Protein AF-0000000084929983 (afdb_homodimer)

InterPro domains:
  IPR002347 Short-chain dehydrogenase/reductase SDR [PF00106] (150-239)
  IPR036291 NAD(P)-binding domain superfamily [SSF51735] (146-439)
  IPR051468 Fungal Secondary Metabolite SDRs [PTHR43544] (150-487)

Structure (mmCIF, N/CA/C/O backbone):
data_AF-0000000084929983-model_v1
#
loop_
_entity.id
_entity.type
_entity.pdbx_description
1 polymer 'Putative oxidoreductase'
#
loop_
_atom_site.group_PDB
_atom_site.id
_atom_site.type_symbol
_atom_site.label_atom_id
_atom_site.label_alt_id
_atom_site.label_comp_id
_atom_site.label_asym_id
_atom_site.label_entity_id
_atom_site.label_seq_id
_atom_site.pdbx_PDB_ins_code
_atom_site.Cartn_x
_atom_site.Cartn_y
_atom_site.Cartn_z
_atom_site.occupancy
_atom_site.B_iso_or_equiv
_atom_site.auth_seq_id
_atom_site.auth_comp_id
_atom_site.auth_asym_id
_atom_site.auth_atom_id
_atom_site.pdbx_PDB_model_num
ATOM 1 N N . MET A 1 1 ? 3.984 69.25 -0.401 1 30.22 1 MET A N 1
ATOM 2 C CA . MET A 1 1 ? 4.668 68.188 0.294 1 30.22 1 MET A CA 1
ATOM 3 C C . MET A 1 1 ? 6.086 68 -0.23 1 30.22 1 MET A C 1
ATOM 5 O O . MET A 1 1 ? 6.285 67.625 -1.389 1 30.22 1 MET A O 1
ATOM 9 N N . THR A 1 2 ? 7.023 68.812 0.26 1 30.03 2 THR A N 1
ATOM 10 C CA . THR A 1 2 ? 8.398 69.062 -0.19 1 30.03 2 THR A CA 1
ATOM 11 C C . THR A 1 2 ? 9.227 67.75 -0.002 1 30.03 2 THR A C 1
ATOM 13 O O . THR A 1 2 ? 9.289 67.25 1.099 1 30.03 2 THR A O 1
ATOM 16 N N . VAL A 1 3 ? 9.305 67.125 -1.058 1 43.41 3 VAL A N 1
ATOM 17 C CA . VAL A 1 3 ? 10.219 66 -1.105 1 43.41 3 VAL A CA 1
ATOM 18 C C . VAL A 1 3 ? 11.531 66.312 -0.428 1 43.41 3 VAL A C 1
ATOM 20 O O . VAL A 1 3 ? 12.266 67.188 -0.907 1 43.41 3 VAL A O 1
ATOM 23 N N . THR A 1 4 ? 11.602 66.375 0.949 1 37.34 4 THR A N 1
ATOM 24 C CA . THR A 1 4 ? 12.875 66.562 1.64 1 37.34 4 THR A CA 1
ATOM 25 C C . THR A 1 4 ? 13.922 65.562 1.083 1 37.34 4 THR A C 1
ATOM 27 O O . THR A 1 4 ? 13.703 64.375 1.049 1 37.34 4 THR A O 1
ATOM 30 N N . GLU A 1 5 ? 14.766 66 0.179 1 41 5 GLU A N 1
ATOM 31 C CA . GLU A 1 5 ? 15.945 65.312 -0.283 1 41 5 GLU A CA 1
ATOM 32 C C . GLU A 1 5 ? 16.719 64.688 0.888 1 41 5 GLU A C 1
ATOM 34 O O . GLU A 1 5 ? 17.172 65.438 1.77 1 41 5 GLU A O 1
ATOM 39 N N . GLU A 1 6 ? 16.328 63.625 1.462 1 43.78 6 GLU A N 1
ATOM 40 C CA . GLU A 1 6 ? 17.109 62.875 2.434 1 43.78 6 GLU A CA 1
ATOM 41 C C . GLU A 1 6 ? 18.609 62.969 2.098 1 43.78 6 GLU A C 1
ATOM 43 O O . GLU A 1 6 ? 19.016 62.562 1.001 1 43.78 6 GLU A O 1
ATOM 48 N N . ASN A 1 7 ? 19.297 64 2.539 1 43.81 7 ASN A N 1
ATOM 49 C CA . ASN A 1 7 ? 20.75 64.188 2.555 1 43.81 7 ASN A CA 1
ATOM 50 C C . ASN A 1 7 ? 21.438 62.875 2.957 1 43.81 7 ASN A C 1
ATOM 52 O O . ASN A 1 7 ? 21.359 62.438 4.113 1 43.81 7 ASN A O 1
ATOM 56 N N . GLN A 1 8 ? 21.453 61.906 2.184 1 54.06 8 GLN A N 1
ATOM 57 C CA . GLN A 1 8 ? 22.219 60.688 2.416 1 54.06 8 GLN A CA 1
ATOM 58 C C . GLN A 1 8 ? 23.656 61 2.793 1 54.06 8 GLN A C 1
ATOM 60 O O . GLN A 1 8 ? 24.359 61.719 2.059 1 54.06 8 GLN A O 1
ATOM 65 N N . ASP A 1 9 ? 24.031 61.031 3.996 1 58 9 ASP A N 1
ATOM 66 C CA . ASP A 1 9 ? 25.391 61.156 4.488 1 58 9 ASP A CA 1
ATOM 67 C C . ASP A 1 9 ? 26.281 60.062 3.9 1 58 9 ASP A C 1
ATOM 69 O O . ASP A 1 9 ? 26.125 58.875 4.211 1 58 9 ASP A O 1
ATOM 73 N N . TYR A 1 10 ? 26.938 60.344 2.877 1 69.94 10 TYR A N 1
ATOM 74 C CA . TYR A 1 10 ? 27.781 59.375 2.174 1 69.94 10 TYR A CA 1
ATOM 75 C C . TYR A 1 10 ? 29.094 59.156 2.898 1 69.94 10 TYR A C 1
ATOM 77 O O . TYR A 1 10 ? 29.906 58.312 2.521 1 69.94 10 TYR A O 1
ATOM 85 N N . GLY A 1 11 ? 29.25 59.812 4.117 1 70.12 11 GLY A N 1
ATOM 86 C CA . GLY A 1 11 ? 30.516 59.75 4.832 1 70.12 11 GLY A CA 1
ATOM 87 C C . GLY A 1 11 ? 31.547 60.719 4.305 1 70.12 11 GLY A C 1
ATOM 88 O O . GLY A 1 11 ? 31.25 61.531 3.406 1 70.12 11 GLY A O 1
ATOM 89 N N . PRO A 1 12 ? 32.688 60.719 4.957 1 77.12 12 PRO A N 1
ATOM 90 C CA . PRO A 1 12 ? 33.719 61.688 4.539 1 77.12 12 PRO A CA 1
ATOM 91 C C . PRO A 1 12 ? 34.25 61.375 3.141 1 77.12 12 PRO A C 1
ATOM 93 O O . PRO A 1 12 ? 34.375 60.219 2.752 1 77.12 12 PRO A O 1
ATOM 96 N N . GLY A 1 13 ? 34.062 62.156 2.365 1 79 13 GLY A N 1
ATOM 97 C CA . GLY A 1 13 ? 34.594 62.031 1.019 1 79 13 GLY A CA 1
ATOM 98 C C . GLY A 1 13 ? 36.094 62 0.981 1 79 13 GLY A C 1
ATOM 99 O O . GLY A 1 13 ? 36.75 61.844 2.018 1 79 13 GLY A O 1
ATOM 100 N N . LEU A 1 14 ? 36.625 61.906 -0.099 1 84.19 14 LEU A N 1
ATOM 101 C CA . LEU A 1 14 ? 38.062 61.938 -0.319 1 84.19 14 LEU A CA 1
ATOM 102 C C . LEU A 1 14 ? 38.594 63.312 -0.091 1 84.19 14 LEU A C 1
ATOM 104 O O . LEU A 1 14 ? 37.875 64.312 -0.185 1 84.19 14 LEU A O 1
ATOM 108 N N . ASP A 1 15 ? 39.938 63.438 0.357 1 88.94 15 ASP A N 1
ATOM 109 C CA . ASP A 1 15 ? 40.625 64.75 0.432 1 88.94 15 ASP A CA 1
ATOM 110 C C . ASP A 1 15 ? 40.469 65.5 -0.871 1 88.94 15 ASP A C 1
ATOM 112 O O . ASP A 1 15 ? 40.781 65 -1.947 1 88.94 15 ASP A O 1
ATOM 116 N N . PRO A 1 16 ? 39.938 66.625 -0.719 1 87.81 16 PRO A N 1
ATOM 117 C CA . PRO A 1 16 ? 39.625 67.375 -1.934 1 87.81 16 PRO A CA 1
ATOM 118 C C . PRO A 1 16 ? 40.844 67.625 -2.809 1 87.81 16 PRO A C 1
ATOM 120 O O . PRO A 1 16 ? 40.75 67.625 -4.039 1 87.81 16 PRO A O 1
ATOM 123 N N . GLU A 1 17 ? 41.969 67.875 -2.191 1 90.75 17 GLU A N 1
ATOM 124 C CA . GLU A 1 17 ? 43.188 68.125 -2.969 1 90.75 17 GLU A CA 1
ATOM 125 C C . GLU A 1 17 ? 43.594 66.812 -3.717 1 90.75 17 GLU A C 1
ATOM 127 O O . GLU A 1 17 ? 44 66.938 -4.887 1 90.75 17 GLU A O 1
ATOM 132 N N . ARG A 1 18 ? 43.469 65.812 -3.016 1 88.69 18 ARG A N 1
ATOM 133 C CA . ARG A 1 18 ? 43.812 64.5 -3.633 1 88.69 18 ARG A CA 1
ATOM 134 C C . ARG A 1 18 ? 42.844 64.188 -4.77 1 88.69 18 ARG A C 1
ATOM 136 O O . ARG A 1 18 ? 43.25 63.656 -5.812 1 88.69 18 ARG A O 1
ATOM 143 N N . LEU A 1 19 ? 41.625 64.5 -4.699 1 88.12 19 LEU A N 1
ATOM 144 C CA . LEU A 1 19 ? 40.625 64.188 -5.719 1 88.12 19 LEU A CA 1
ATOM 145 C C . LEU A 1 19 ? 40.844 65.062 -6.949 1 88.12 19 LEU A C 1
ATOM 147 O O . LEU A 1 19 ? 40.719 64.625 -8.086 1 88.12 19 LEU A O 1
ATOM 151 N N . ALA A 1 20 ? 41.281 66.25 -6.629 1 88.12 20 ALA A N 1
ATOM 152 C CA . ALA A 1 20 ? 41.562 67.125 -7.73 1 88.12 20 ALA A CA 1
ATOM 153 C C . ALA A 1 20 ? 42.719 66.688 -8.586 1 88.12 20 ALA A C 1
ATOM 155 O O . ALA A 1 20 ? 42.656 66.688 -9.812 1 88.12 20 ALA A O 1
ATOM 156 N N . VAL A 1 21 ? 43.719 66.188 -7.945 1 90.69 21 VAL A N 1
ATOM 157 C CA . VAL A 1 21 ? 44.875 65.688 -8.656 1 90.69 21 VAL A CA 1
ATOM 158 C C . VAL A 1 21 ? 44.438 64.438 -9.477 1 90.69 21 VAL A C 1
ATOM 160 O O . VAL A 1 21 ? 44.812 64.312 -10.648 1 90.69 21 VAL A O 1
ATOM 163 N N . CYS A 1 22 ? 43.562 63.594 -8.844 1 88.62 22 CYS A N 1
ATOM 164 C CA . CYS A 1 22 ? 43.125 62.375 -9.523 1 88.62 22 CYS A CA 1
ATOM 165 C C . CYS A 1 22 ? 42.312 62.719 -10.773 1 88.62 22 CYS A C 1
ATOM 167 O O . CYS A 1 22 ? 42.594 62.188 -11.852 1 88.62 22 CYS A O 1
ATOM 169 N N . LEU A 1 23 ? 41.531 63.719 -10.781 1 87.81 23 LEU A N 1
ATOM 170 C CA . LEU A 1 23 ? 40.688 64.125 -11.898 1 87.81 23 LEU A CA 1
ATOM 171 C C . LEU A 1 23 ? 41.5 64.75 -13 1 87.81 23 LEU A C 1
ATOM 173 O O . LEU A 1 23 ? 41.25 64.562 -14.188 1 87.81 23 LEU A O 1
ATOM 177 N N . SER A 1 24 ? 42.5 65.5 -12.555 1 89.94 24 SER A N 1
ATOM 178 C CA . SER A 1 24 ? 43.375 66.125 -13.523 1 89.94 24 SER A CA 1
ATOM 179 C C . SER A 1 24 ? 44.156 65.125 -14.32 1 89.94 24 SER A C 1
ATOM 181 O O . SER A 1 24 ? 44.312 65.25 -15.539 1 89.94 24 SER A O 1
ATOM 183 N N . VAL A 1 25 ? 44.562 64.125 -13.617 1 87.69 25 VAL A N 1
ATOM 184 C CA . VAL A 1 25 ? 45.344 63.062 -14.273 1 87.69 25 VAL A CA 1
ATOM 185 C C . VAL A 1 25 ? 44.438 62.312 -15.25 1 87.69 25 VAL A C 1
ATOM 187 O O . VAL A 1 25 ? 44.844 62.031 -16.375 1 87.69 25 VAL A O 1
ATOM 190 N N . LEU A 1 26 ? 43.156 62.094 -14.898 1 86.12 26 LEU A N 1
ATOM 191 C CA . LEU A 1 26 ? 42.219 61.375 -15.75 1 86.12 26 LEU A CA 1
ATOM 192 C C . LEU A 1 26 ? 41.875 62.188 -17 1 86.12 26 LEU A C 1
ATOM 194 O O . LEU A 1 26 ? 41.75 61.656 -18.094 1 86.12 26 LEU A O 1
ATOM 198 N N . ASP A 1 27 ? 42 63.469 -16.844 1 85.88 27 ASP A N 1
ATOM 199 C CA . ASP A 1 27 ? 41.781 64.375 -17.969 1 85.88 27 ASP A CA 1
ATOM 200 C C . ASP A 1 27 ? 42.938 64.312 -18.938 1 85.88 27 ASP A C 1
ATOM 202 O O . ASP A 1 27 ? 42.75 64.375 -20.156 1 85.88 27 ASP A O 1
ATOM 206 N N . GLU A 1 28 ? 44.125 64.25 -18.406 1 88.19 28 GLU A N 1
ATOM 207 C CA . GLU A 1 28 ? 45.344 64.188 -19.219 1 88.19 28 GLU A CA 1
ATOM 208 C C . GLU A 1 28 ? 45.406 62.844 -19.969 1 88.19 28 GLU A C 1
ATOM 210 O O . GLU A 1 28 ? 45.969 62.781 -21.078 1 88.19 28 GLU A O 1
ATOM 215 N N . LEU A 1 29 ? 44.781 61.875 -19.312 1 84.12 29 LEU A N 1
ATOM 216 C CA . LEU A 1 29 ? 44.844 60.531 -19.906 1 84.12 29 LEU A CA 1
ATOM 217 C C . LEU A 1 29 ? 44.094 60.5 -21.234 1 84.12 29 LEU A C 1
ATOM 219 O O . LEU A 1 29 ? 44.5 59.781 -22.141 1 84.12 29 LEU A O 1
ATOM 223 N N . ASP A 1 30 ? 43.125 61.375 -21.516 1 80.69 30 ASP A N 1
ATOM 224 C CA . ASP A 1 30 ? 42.344 61.406 -22.75 1 80.69 30 ASP A CA 1
ATOM 225 C C . ASP A 1 30 ? 43.156 61.938 -23.906 1 80.69 30 ASP A C 1
ATOM 227 O O . ASP A 1 30 ? 42.844 61.688 -25.078 1 80.69 30 ASP A O 1
ATOM 231 N N . LYS A 1 31 ? 44.25 62.531 -23.469 1 86.62 31 LYS A N 1
ATOM 232 C CA . LYS A 1 31 ? 45.094 63.094 -24.5 1 86.62 31 LYS A CA 1
ATOM 233 C C . LYS A 1 31 ? 46.281 62.188 -24.812 1 86.62 31 LYS A C 1
ATOM 235 O O . LYS A 1 31 ? 47.031 62.438 -25.781 1 86.62 31 LYS A O 1
ATOM 240 N N . LEU A 1 32 ? 46.375 61.281 -24.016 1 84.69 32 LEU A N 1
ATOM 241 C CA . LEU A 1 32 ? 47.469 60.344 -24.234 1 84.69 32 LEU A CA 1
ATOM 242 C C . LEU A 1 32 ? 47.062 59.25 -25.234 1 84.69 32 LEU A C 1
ATOM 244 O O . LEU A 1 32 ? 45.875 58.969 -25.375 1 84.69 32 LEU A O 1
ATOM 248 N N . ASP A 1 33 ? 47.969 58.719 -25.922 1 88.38 33 ASP A N 1
ATOM 249 C CA . ASP A 1 33 ? 47.719 57.562 -26.781 1 88.38 33 ASP A CA 1
ATOM 250 C C . ASP A 1 33 ? 47.125 56.406 -25.984 1 88.38 33 ASP A C 1
ATOM 252 O O . ASP A 1 33 ? 47.531 56.156 -24.844 1 88.38 33 ASP A O 1
ATOM 256 N N . VAL A 1 34 ? 46.188 55.688 -26.562 1 83.56 34 VAL A N 1
ATOM 257 C CA . VAL A 1 34 ? 45.406 54.625 -25.938 1 83.56 34 VAL A CA 1
ATOM 258 C C . VAL A 1 34 ? 46.344 53.531 -25.484 1 83.56 34 VAL A C 1
ATOM 260 O O . VAL A 1 34 ? 46.062 52.844 -24.469 1 83.56 34 VAL A O 1
ATOM 263 N N . ASP A 1 35 ? 47.562 53.469 -26.125 1 89.31 35 ASP A N 1
ATOM 264 C CA . ASP A 1 35 ? 48.5 52.375 -25.828 1 89.31 35 ASP A CA 1
ATOM 265 C C . ASP A 1 35 ? 49.656 52.875 -24.953 1 89.31 35 ASP A C 1
ATOM 267 O O . ASP A 1 35 ? 50.594 52.125 -24.672 1 89.31 35 ASP A O 1
ATOM 271 N N . HIS A 1 36 ? 49.594 54.094 -24.594 1 88.75 36 HIS A N 1
ATOM 272 C CA . HIS A 1 36 ? 50.594 54.594 -23.656 1 88.75 36 HIS A CA 1
ATOM 273 C C . HIS A 1 36 ? 50.562 53.812 -22.359 1 88.75 36 HIS A C 1
ATOM 275 O O . HIS A 1 36 ? 49.5 53.5 -21.844 1 88.75 36 HIS A O 1
ATOM 281 N N . PRO A 1 37 ? 51.719 53.5 -21.797 1 89.44 37 PRO A N 1
ATOM 282 C CA . PRO A 1 37 ? 51.781 52.625 -20.609 1 89.44 37 PRO A CA 1
ATOM 283 C C . PRO A 1 37 ? 51 53.219 -19.438 1 89.44 37 PRO A C 1
ATOM 285 O O . PRO A 1 37 ? 50.344 52.469 -18.703 1 89.44 37 PRO A O 1
ATOM 288 N N . ASP A 1 38 ? 51.031 54.438 -19.281 1 87.12 38 ASP A N 1
ATOM 289 C CA . ASP A 1 38 ? 50.312 55.094 -18.188 1 87.12 38 ASP A CA 1
ATOM 290 C C . ASP A 1 38 ? 48.812 55 -18.422 1 87.12 38 ASP A C 1
ATOM 292 O O . ASP A 1 38 ? 48.031 54.812 -17.469 1 87.12 38 ASP A O 1
ATOM 296 N N . ALA A 1 39 ? 48.438 55.156 -19.594 1 84.69 39 ALA A N 1
ATOM 297 C CA . ALA A 1 39 ? 47.031 55.031 -19.953 1 84.69 39 ALA A CA 1
ATOM 298 C C . ALA A 1 39 ? 46.5 53.625 -19.703 1 84.69 39 ALA A C 1
ATOM 300 O O . ALA A 1 39 ? 45.406 53.438 -19.188 1 84.69 39 ALA A O 1
ATOM 301 N N . ILE A 1 40 ? 47.312 52.656 -19.984 1 87.88 40 ILE A N 1
ATOM 302 C CA . ILE A 1 40 ? 46.969 51.281 -19.781 1 87.88 40 ILE A CA 1
ATOM 303 C C . ILE A 1 40 ? 46.812 51 -18.281 1 87.88 40 ILE A C 1
ATOM 305 O O . ILE A 1 40 ? 45.875 50.344 -17.859 1 87.88 40 ILE A O 1
ATOM 309 N N . ARG A 1 41 ? 47.719 51.562 -17.516 1 89.31 41 ARG A N 1
ATOM 310 C CA . ARG A 1 41 ? 47.688 51.312 -16.078 1 89.31 41 ARG A CA 1
ATOM 311 C C . ARG A 1 41 ? 46.438 51.938 -15.445 1 89.31 41 ARG A C 1
ATOM 313 O O . ARG A 1 41 ? 45.812 51.281 -14.609 1 89.31 41 ARG A O 1
ATOM 320 N N . VAL A 1 42 ? 46.094 53.062 -15.852 1 86.38 42 VAL A N 1
ATOM 321 C CA . VAL A 1 42 ? 44.906 53.75 -15.305 1 86.38 42 VAL A CA 1
ATOM 322 C C . VAL A 1 42 ? 43.656 53.031 -15.773 1 86.38 42 VAL A C 1
ATOM 324 O O . VAL A 1 42 ? 42.719 52.812 -14.984 1 86.38 42 VAL A O 1
ATOM 327 N N . ARG A 1 43 ? 43.594 52.531 -16.984 1 84.44 43 ARG A N 1
ATOM 328 C CA . ARG A 1 43 ? 42.438 51.812 -17.5 1 84.44 43 ARG A CA 1
ATOM 329 C C . ARG A 1 43 ? 42.219 50.5 -16.766 1 84.44 43 ARG A C 1
ATOM 331 O O . ARG A 1 43 ? 41.094 50.125 -16.469 1 84.44 43 ARG A O 1
ATOM 338 N N . ARG A 1 44 ? 43.281 49.844 -16.453 1 85.81 44 ARG A N 1
ATOM 339 C CA . ARG A 1 44 ? 43.188 48.625 -15.703 1 85.81 44 ARG A CA 1
ATOM 340 C C . ARG A 1 44 ? 42.656 48.875 -14.297 1 85.81 44 ARG A C 1
ATOM 342 O O . ARG A 1 44 ? 41.812 48.125 -13.797 1 85.81 44 ARG A O 1
ATOM 349 N N . ALA A 1 45 ? 43.156 49.969 -13.727 1 85.88 45 ALA A N 1
ATOM 350 C CA . ALA A 1 45 ? 42.719 50.312 -12.383 1 85.88 45 ALA A CA 1
ATOM 351 C C . ALA A 1 45 ? 41.25 50.719 -12.375 1 85.88 45 ALA A C 1
ATOM 353 O O . ALA A 1 45 ? 40.5 50.344 -11.469 1 85.88 45 ALA A O 1
ATOM 354 N N . THR A 1 46 ? 40.844 51.469 -13.383 1 85.94 46 THR A N 1
ATOM 355 C CA . THR A 1 46 ? 39.469 51.938 -13.445 1 85.94 46 THR A CA 1
ATOM 356 C C . THR A 1 46 ? 38.5 50.812 -13.836 1 85.94 46 THR A C 1
ATOM 358 O O . THR A 1 46 ? 37.375 50.75 -13.398 1 85.94 46 THR A O 1
ATOM 361 N N . ALA A 1 47 ? 39.062 49.875 -14.664 1 85.44 47 ALA A N 1
ATOM 362 C CA . ALA A 1 47 ? 38.25 48.719 -15.031 1 85.44 47 ALA A CA 1
ATOM 363 C C . ALA A 1 47 ? 37.844 47.906 -13.805 1 85.44 47 ALA A C 1
ATOM 365 O O . ALA A 1 47 ? 36.719 47.438 -13.695 1 85.44 47 ALA A O 1
ATOM 366 N N . GLY A 1 48 ? 38.781 47.781 -12.914 1 83.31 48 GLY A N 1
ATOM 367 C CA . GLY A 1 48 ? 38.5 47.094 -11.664 1 83.31 48 GLY A CA 1
ATOM 368 C C . GLY A 1 48 ? 37.406 47.781 -10.844 1 83.31 48 GLY A C 1
ATOM 369 O O . GLY A 1 48 ? 36.531 47.125 -10.297 1 83.31 48 GLY A O 1
ATOM 370 N N . ILE A 1 49 ? 37.562 49.125 -10.836 1 84.31 49 ILE A N 1
ATOM 371 C CA . ILE A 1 49 ? 36.594 49.906 -10.086 1 84.31 49 ILE A CA 1
ATOM 372 C C . ILE A 1 49 ? 35.219 49.781 -10.734 1 84.31 49 ILE A C 1
ATOM 374 O O . ILE A 1 49 ? 34.188 49.562 -10.047 1 84.31 49 ILE A O 1
ATOM 378 N N . TYR A 1 50 ? 35.125 49.812 -12.055 1 85.44 50 TYR A N 1
ATOM 379 C CA . TYR A 1 50 ? 33.875 49.688 -12.781 1 85.44 50 TYR A CA 1
ATOM 380 C C . TYR A 1 50 ? 33.219 48.312 -12.547 1 85.44 50 TYR A C 1
ATOM 382 O O . TYR A 1 50 ? 32.031 48.219 -12.305 1 85.44 50 TYR A O 1
ATOM 390 N N . ARG A 1 51 ? 34 47.281 -12.617 1 86.25 51 ARG A N 1
ATOM 391 C CA . ARG A 1 51 ? 33.5 45.938 -12.367 1 86.25 51 ARG A CA 1
ATOM 392 C C . ARG A 1 51 ? 33 45.812 -10.945 1 86.25 51 ARG A C 1
ATOM 394 O O . ARG A 1 51 ? 31.922 45.219 -10.719 1 86.25 51 ARG A O 1
ATOM 401 N N . THR A 1 52 ? 33.75 46.375 -10.07 1 86.25 52 THR A N 1
ATOM 402 C CA . THR A 1 52 ? 33.344 46.281 -8.672 1 86.25 52 THR A CA 1
ATOM 403 C C . THR A 1 52 ? 32.062 47.031 -8.414 1 86.25 52 THR A C 1
ATOM 405 O O . THR A 1 52 ? 31.188 46.562 -7.672 1 86.25 52 THR A O 1
ATOM 408 N N . VAL A 1 53 ? 31.922 48.188 -9 1 85.31 53 VAL A N 1
ATOM 409 C CA . VAL A 1 53 ? 30.719 49 -8.828 1 85.31 53 VAL A CA 1
ATOM 410 C C . VAL A 1 53 ? 29.531 48.25 -9.469 1 85.31 53 VAL A C 1
ATOM 412 O O . VAL A 1 53 ? 28.438 48.219 -8.898 1 85.31 53 VAL A O 1
ATOM 415 N N . LYS A 1 54 ? 29.719 47.688 -10.625 1 87.12 54 LYS A N 1
ATOM 416 C CA . LYS A 1 54 ? 28.672 46.938 -11.305 1 87.12 54 LYS A CA 1
ATOM 417 C C . LYS A 1 54 ? 28.234 45.75 -10.477 1 87.12 54 LYS A C 1
ATOM 419 O O . LYS A 1 54 ? 27.031 45.469 -10.336 1 87.12 54 LYS A O 1
ATOM 424 N N . GLN A 1 55 ? 29.203 45.094 -9.977 1 88.44 55 GLN A N 1
ATOM 425 C CA . GLN A 1 55 ? 28.906 43.938 -9.141 1 88.44 55 GLN A CA 1
ATOM 426 C C . GLN A 1 55 ? 28.172 44.312 -7.871 1 88.44 55 GLN A C 1
ATOM 428 O O . GLN A 1 55 ? 27.219 43.656 -7.457 1 88.44 55 GLN A O 1
ATOM 433 N N . ARG A 1 56 ? 28.578 45.344 -7.281 1 86.5 56 ARG A N 1
ATOM 434 C CA . ARG A 1 56 ? 27.938 45.812 -6.059 1 86.5 56 ARG A CA 1
ATOM 435 C C . ARG A 1 56 ? 26.5 46.281 -6.328 1 86.5 56 ARG A C 1
ATOM 437 O O . ARG A 1 56 ? 25.594 46 -5.535 1 86.5 56 ARG A O 1
ATOM 444 N N . ARG A 1 57 ? 26.297 46.969 -7.41 1 87.38 57 ARG A N 1
ATOM 445 C CA . ARG A 1 57 ? 24.953 47.406 -7.777 1 87.38 57 ARG A CA 1
ATOM 446 C C . ARG A 1 57 ? 24.047 46.219 -8.039 1 87.38 57 ARG A C 1
ATOM 448 O O . ARG A 1 57 ? 22.875 46.219 -7.672 1 87.38 57 ARG A O 1
ATOM 455 N N . ARG A 1 58 ? 24.594 45.219 -8.727 1 89.5 58 ARG A N 1
ATOM 456 C CA . ARG A 1 58 ? 23.844 44 -8.984 1 89.5 58 ARG A CA 1
ATOM 457 C C . ARG A 1 58 ? 23.469 43.312 -7.676 1 89.5 58 ARG A C 1
ATOM 459 O O . ARG A 1 58 ? 22.344 42.844 -7.52 1 89.5 58 ARG A O 1
ATOM 466 N N . GLN A 1 59 ? 24.375 43.281 -6.824 1 90.06 59 GLN A N 1
ATOM 467 C CA . GLN A 1 59 ? 24.156 42.656 -5.531 1 90.06 59 GLN A CA 1
ATOM 468 C C . GLN A 1 59 ? 23.109 43.438 -4.719 1 90.06 59 GLN A C 1
ATOM 470 O O . GLN A 1 59 ? 22.266 42.844 -4.055 1 90.06 59 GLN A O 1
ATOM 475 N N . GLU A 1 60 ? 23.219 44.688 -4.781 1 88.12 60 GLU A N 1
ATOM 476 C CA . GLU A 1 60 ? 22.25 45.531 -4.074 1 88.12 60 GLU A CA 1
ATOM 477 C C . GLU A 1 60 ? 20.844 45.344 -4.648 1 88.12 60 GLU A C 1
ATOM 479 O O . GLU A 1 60 ? 19.875 45.312 -3.902 1 88.12 60 GLU A O 1
ATOM 484 N N . ARG A 1 61 ? 20.812 45.344 -5.918 1 90.69 61 ARG A N 1
ATOM 485 C CA . ARG A 1 61 ? 19.516 45.125 -6.566 1 90.69 61 ARG A CA 1
ATOM 486 C C . ARG A 1 61 ? 18.922 43.781 -6.188 1 90.69 61 ARG A C 1
ATOM 488 O O . ARG A 1 61 ? 17.734 43.688 -5.918 1 90.69 61 ARG A O 1
ATOM 495 N N . ARG A 1 62 ? 19.719 42.812 -6.211 1 92.44 62 ARG A N 1
ATOM 496 C CA . ARG A 1 62 ? 19.281 41.469 -5.828 1 92.44 62 ARG A CA 1
ATOM 497 C C . ARG A 1 62 ? 18.828 41.469 -4.371 1 92.44 62 ARG A C 1
ATOM 499 O O . ARG A 1 62 ? 17.812 40.844 -4.043 1 92.44 62 ARG A O 1
ATOM 506 N N . ALA A 1 63 ? 19.547 42.062 -3.572 1 92.62 63 ALA A N 1
ATOM 507 C CA . ALA A 1 63 ? 19.219 42.125 -2.15 1 92.62 63 ALA A CA 1
ATOM 508 C C . ALA A 1 63 ? 17.891 42.875 -1.921 1 92.62 63 ALA A C 1
ATOM 510 O O . ALA A 1 63 ? 17.109 42.5 -1.04 1 92.62 63 ALA A O 1
ATOM 511 N N . ALA A 1 64 ? 17.734 43.875 -2.627 1 92.94 64 ALA A N 1
ATOM 512 C CA . ALA A 1 64 ? 16.484 44.656 -2.508 1 92.94 64 ALA A CA 1
ATOM 513 C C . ALA A 1 64 ? 15.289 43.812 -2.932 1 92.94 64 ALA A C 1
ATOM 515 O O . ALA A 1 64 ? 14.234 43.844 -2.301 1 92.94 64 ALA A O 1
ATOM 516 N N . LYS A 1 65 ? 15.438 43.125 -3.988 1 94.56 65 LYS A N 1
ATOM 517 C CA . LYS A 1 65 ? 14.367 42.219 -4.453 1 94.56 65 LYS A CA 1
ATOM 518 C C . LYS A 1 65 ? 14.055 41.156 -3.418 1 94.56 65 LYS A C 1
ATOM 520 O O . LYS A 1 65 ? 12.891 40.875 -3.139 1 94.56 65 LYS A O 1
ATOM 525 N N . THR A 1 66 ? 15.055 40.562 -2.82 1 94.38 66 THR A N 1
ATOM 526 C CA . THR A 1 66 ? 14.898 39.531 -1.807 1 94.38 66 THR A CA 1
ATOM 527 C C . THR A 1 66 ? 14.203 40.062 -0.567 1 94.38 66 THR A C 1
ATOM 529 O O . THR A 1 66 ? 13.32 39.438 0.003 1 94.38 66 THR A O 1
ATOM 532 N N . ALA A 1 67 ? 14.633 41.25 -0.237 1 94.75 67 ALA A N 1
ATOM 533 C CA . ALA A 1 67 ? 14.047 41.875 0.937 1 94.75 67 ALA A CA 1
ATOM 534 C C . ALA A 1 67 ? 12.57 42.188 0.711 1 94.75 67 ALA A C 1
ATOM 536 O O . ALA A 1 67 ? 11.742 42.031 1.613 1 94.75 67 ALA A O 1
ATOM 537 N N . ASN A 1 68 ? 12.258 42.688 -0.424 1 95.75 68 ASN A N 1
ATOM 538 C CA . ASN A 1 68 ? 10.867 42.938 -0.759 1 95.75 68 ASN A CA 1
ATOM 539 C C . ASN A 1 68 ? 10.016 41.688 -0.707 1 95.75 68 ASN A C 1
ATOM 541 O O . ASN A 1 68 ? 8.953 41.688 -0.085 1 95.75 68 ASN A O 1
ATOM 545 N N . ASP A 1 69 ? 10.453 40.75 -1.42 1 96.12 69 ASP A N 1
ATOM 546 C CA . ASP A 1 69 ? 9.688 39.5 -1.51 1 96.12 69 ASP A CA 1
ATOM 547 C C . ASP A 1 69 ? 9.531 38.844 -0.135 1 96.12 69 ASP A C 1
ATOM 549 O O . ASP A 1 69 ? 8.492 38.25 0.157 1 96.12 69 ASP A O 1
ATOM 553 N N . LYS A 1 70 ? 10.516 38.906 0.688 1 94.75 70 LYS A N 1
ATOM 554 C CA . LYS A 1 70 ? 10.422 38.406 2.062 1 94.75 70 LYS A CA 1
ATOM 555 C C . LYS A 1 70 ? 9.359 39.188 2.844 1 94.75 70 LYS A C 1
ATOM 557 O O . LYS A 1 70 ? 8.562 38.594 3.566 1 94.75 70 LYS A O 1
ATOM 562 N N . ALA A 1 71 ? 9.398 40.438 2.691 1 93.38 71 ALA A N 1
ATOM 563 C CA . ALA A 1 71 ? 8.438 41.281 3.393 1 93.38 71 ALA A CA 1
ATOM 564 C C . ALA A 1 71 ? 7.008 40.969 2.953 1 93.38 71 ALA A C 1
ATOM 566 O O . ALA A 1 71 ? 6.094 40.938 3.777 1 93.38 71 ALA A O 1
ATOM 567 N N . VAL A 1 72 ? 6.836 40.781 1.678 1 94.12 72 VAL A N 1
ATOM 568 C CA . VAL A 1 72 ? 5.523 40.438 1.135 1 94.12 72 VAL A CA 1
ATOM 569 C C . VAL A 1 72 ? 5.059 39.094 1.687 1 94.12 72 VAL A C 1
ATOM 571 O O . VAL A 1 72 ? 3.9 38.969 2.086 1 94.12 72 VAL A O 1
ATOM 574 N N . THR A 1 73 ? 5.914 38.094 1.751 1 93.88 73 THR A N 1
ATOM 575 C CA . THR A 1 73 ? 5.598 36.781 2.273 1 93.88 73 THR A CA 1
ATOM 576 C C . THR A 1 73 ? 5.195 36.844 3.744 1 93.88 73 THR A C 1
ATOM 578 O O . THR A 1 73 ? 4.168 36.312 4.145 1 93.88 73 THR A O 1
ATOM 581 N N . GLU A 1 74 ? 5.938 37.594 4.5 1 90.5 74 GLU A N 1
ATOM 582 C CA . GLU A 1 74 ? 5.746 37.688 5.941 1 90.5 74 GLU A CA 1
ATOM 583 C C . GLU A 1 74 ? 4.488 38.469 6.289 1 90.5 74 GLU A C 1
ATOM 585 O O . GLU A 1 74 ? 4.012 38.438 7.426 1 90.5 74 GLU A O 1
ATOM 590 N N . ALA A 1 75 ? 3.977 39.156 5.277 1 90.44 75 ALA A N 1
ATOM 591 C CA . ALA A 1 75 ? 2.762 39.938 5.488 1 90.44 75 ALA A CA 1
ATOM 592 C C . ALA A 1 75 ? 1.518 39.062 5.387 1 90.44 75 ALA A C 1
ATOM 594 O O . ALA A 1 75 ? 0.409 39.531 5.691 1 90.44 75 ALA A O 1
ATOM 595 N N . THR A 1 76 ? 1.712 37.875 5.004 1 90.62 76 THR A N 1
ATOM 596 C CA . THR A 1 76 ? 0.594 36.938 4.879 1 90.62 76 THR A CA 1
ATOM 597 C C . THR A 1 76 ? 0.448 36.094 6.141 1 90.62 76 THR A C 1
ATOM 599 O O . THR A 1 76 ? 1.362 36.031 6.969 1 90.62 76 THR A O 1
ATOM 602 N N . ALA A 1 77 ? -0.727 35.406 6.285 1 86.88 77 ALA A N 1
ATOM 603 C CA . ALA A 1 77 ? -0.967 34.531 7.43 1 86.88 77 ALA A CA 1
ATOM 604 C C . ALA A 1 77 ? -0.11 33.281 7.348 1 86.88 77 ALA A C 1
ATOM 606 O O . ALA A 1 77 ? 0.495 32.875 8.344 1 86.88 77 ALA A O 1
ATOM 607 N N . THR A 1 78 ? -0.019 32.625 6.207 1 89.56 78 THR A N 1
ATOM 608 C CA . THR A 1 78 ? 0.681 31.375 6.059 1 89.56 78 THR A CA 1
ATOM 609 C C . THR A 1 78 ? 2.188 31.594 5.961 1 89.56 78 THR A C 1
ATOM 611 O O . THR A 1 78 ? 2.973 30.672 6.195 1 89.56 78 THR A O 1
ATOM 614 N N . GLY A 1 79 ? 2.613 32.75 5.648 1 89.12 79 GLY A N 1
ATOM 615 C CA . GLY A 1 79 ? 4.027 33.062 5.477 1 89.12 79 GLY A CA 1
ATOM 616 C C . GLY A 1 79 ? 4.613 33.875 6.609 1 89.12 79 GLY A C 1
ATOM 617 O O . GLY A 1 79 ? 5.738 34.375 6.508 1 89.12 79 GLY A O 1
ATOM 618 N N . SER A 1 80 ? 3.891 34.062 7.656 1 84.81 80 SER A N 1
ATOM 619 C CA . SER A 1 80 ? 4.328 34.875 8.781 1 84.81 80 SER A CA 1
ATOM 620 C C . SER A 1 80 ? 5.605 34.344 9.406 1 84.81 80 SER A C 1
ATOM 622 O O . SER A 1 80 ? 5.758 33.125 9.547 1 84.81 80 SER A O 1
ATOM 624 N N . ALA A 1 81 ? 6.465 35.219 9.828 1 79.81 81 ALA A N 1
ATOM 625 C CA . ALA A 1 81 ? 7.727 34.844 10.461 1 79.81 81 ALA A CA 1
ATOM 626 C C . ALA A 1 81 ? 7.488 34.156 11.805 1 79.81 81 ALA A C 1
ATOM 628 O O . ALA A 1 81 ? 8.344 33.406 12.289 1 79.81 81 ALA A O 1
ATOM 629 N N . GLN A 1 82 ? 6.352 34.344 12.352 1 74.38 82 GLN A N 1
ATOM 630 C CA . GLN A 1 82 ? 6.043 33.781 13.664 1 74.38 82 GLN A CA 1
ATOM 631 C C . GLN A 1 82 ? 5.488 32.375 13.539 1 74.38 82 GLN A C 1
ATOM 633 O O . GLN A 1 82 ? 5.324 31.672 14.539 1 74.38 82 GLN A O 1
ATOM 638 N N . ARG A 1 83 ? 5.25 32.094 12.305 1 74.62 83 ARG A N 1
ATOM 639 C CA . ARG A 1 83 ? 4.656 30.766 12.086 1 74.62 83 ARG A CA 1
ATOM 640 C C . ARG A 1 83 ? 5.73 29.719 11.789 1 74.62 83 ARG A C 1
ATOM 642 O O . ARG A 1 83 ? 6.527 29.891 10.867 1 74.62 83 ARG A O 1
ATOM 649 N N . ILE A 1 84 ? 5.988 28.906 12.727 1 62.59 84 ILE A N 1
ATOM 650 C CA . ILE A 1 84 ? 6.703 27.703 12.367 1 62.59 84 ILE A CA 1
ATOM 651 C C . ILE A 1 84 ? 5.727 26.516 12.305 1 62.59 84 ILE A C 1
ATOM 653 O O . ILE A 1 84 ? 4.734 26.5 13.039 1 62.59 84 ILE A O 1
ATOM 657 N N . ASP A 1 85 ? 5.91 25.5 11.477 1 57.44 85 ASP A N 1
ATOM 658 C CA . ASP A 1 85 ? 5.016 24.438 11.055 1 57.44 85 ASP A CA 1
ATOM 659 C C . ASP A 1 85 ? 4.355 23.75 12.258 1 57.44 85 ASP A C 1
ATOM 661 O O . ASP A 1 85 ? 4.949 23.688 13.336 1 57.44 85 ASP A O 1
ATOM 665 N N . ASP A 1 86 ? 2.984 23.719 12.383 1 56.22 86 ASP A N 1
ATOM 666 C CA . ASP A 1 86 ? 2.158 22.859 13.234 1 56.22 86 ASP A CA 1
ATOM 667 C C . ASP A 1 86 ? 1.328 23.703 14.203 1 56.22 86 ASP A C 1
ATOM 669 O O . ASP A 1 86 ? 1.02 23.25 15.312 1 56.22 86 ASP A O 1
ATOM 673 N N . GLU A 1 87 ? 1.262 24.922 13.906 1 54 87 GLU A N 1
ATOM 674 C CA . GLU A 1 87 ? 0.491 25.672 14.898 1 54 87 GLU A CA 1
ATOM 675 C C . GLU A 1 87 ? -1.005 25.594 14.602 1 54 87 GLU A C 1
ATOM 677 O O . GLU A 1 87 ? -1.407 25.297 13.477 1 54 87 GLU A O 1
ATOM 682 N N . THR A 1 88 ? -1.858 25.578 15.68 1 52.44 88 THR A N 1
ATOM 683 C CA . THR A 1 88 ? -3.316 25.516 15.656 1 52.44 88 THR A CA 1
ATOM 684 C C . THR A 1 88 ? -3.879 26.469 14.609 1 52.44 88 THR A C 1
ATOM 686 O O . THR A 1 88 ? -3.127 27.047 13.828 1 52.44 88 THR A O 1
ATOM 689 N N . GLU A 1 89 ? -5.051 27.031 14.812 1 50.06 89 GLU A N 1
ATOM 690 C CA . GLU A 1 89 ? -5.727 27.953 13.914 1 50.06 89 GLU A CA 1
ATOM 691 C C . GLU A 1 89 ? -4.789 29.094 13.492 1 50.06 89 GLU A C 1
ATOM 693 O O . GLU A 1 89 ? -4.07 29.656 14.312 1 50.06 89 GLU A O 1
ATOM 698 N N . GLY A 1 90 ? -4.164 28.953 12.328 1 47.44 90 GLY A N 1
ATOM 699 C CA . GLY A 1 90 ? -3.471 30.141 11.875 1 47.44 90 GLY A CA 1
ATOM 700 C C . GLY A 1 90 ? -4.098 31.438 12.391 1 47.44 90 GLY A C 1
ATOM 701 O O . GLY A 1 90 ? -5.285 31.672 12.164 1 47.44 90 GLY A O 1
ATOM 702 N N . ILE A 1 91 ? -3.822 31.75 13.672 1 48.44 91 ILE A N 1
ATOM 703 C CA . ILE A 1 91 ? -4.25 33.125 13.93 1 48.44 91 ILE A CA 1
ATOM 704 C C . ILE A 1 91 ? -3.604 34.062 12.922 1 48.44 91 ILE A C 1
ATOM 706 O O . ILE A 1 91 ? -2.379 34.062 12.766 1 48.44 91 ILE A O 1
ATOM 710 N N . LEU A 1 92 ? -4.414 34.406 11.938 1 47.56 92 LEU A N 1
ATOM 711 C CA . LEU A 1 92 ? -3.969 35.5 11.086 1 47.56 92 LEU A CA 1
ATOM 712 C C . LEU A 1 92 ? -3.07 36.469 11.852 1 47.56 92 LEU A C 1
ATOM 714 O O . LEU A 1 92 ? -3.461 36.969 12.906 1 47.56 92 LEU A O 1
ATOM 718 N N . PRO A 1 93 ? -1.888 36.219 11.828 1 43.5 93 PRO A N 1
ATOM 719 C CA . PRO A 1 93 ? -1.217 37.375 12.43 1 43.5 93 PRO A CA 1
ATOM 720 C C . PRO A 1 93 ? -2.01 38.656 12.266 1 43.5 93 PRO A C 1
ATOM 722 O O . PRO A 1 93 ? -2.838 38.781 11.359 1 43.5 93 PRO A O 1
ATOM 725 N N . THR A 1 94 ? -2.361 39.312 13.305 1 47 94 THR A N 1
ATOM 726 C CA . THR A 1 94 ? -2.771 40.656 12.977 1 47 94 THR A CA 1
ATOM 727 C C . THR A 1 94 ? -2.188 41.094 11.641 1 47 94 THR A C 1
ATOM 729 O O . THR A 1 94 ? -1.006 41.438 11.555 1 47 94 THR A O 1
ATOM 732 N N . SER A 1 95 ? -2.449 40.188 10.75 1 53.28 95 SER A N 1
ATOM 733 C CA . SER A 1 95 ? -2.002 40.562 9.422 1 53.28 95 SER A CA 1
ATOM 734 C C . SER A 1 95 ? -2.15 42.062 9.211 1 53.28 95 SER A C 1
ATOM 736 O O . SER A 1 95 ? -3.17 42.656 9.578 1 53.28 95 SER A O 1
ATOM 738 N N . VAL A 1 96 ? -1.086 42.594 9.156 1 60.75 96 VAL A N 1
ATOM 739 C CA . VAL A 1 96 ? -0.985 44 8.805 1 60.75 96 VAL A CA 1
ATOM 740 C C . VAL A 1 96 ? -1.881 44.312 7.602 1 60.75 96 VAL A C 1
ATOM 742 O O . VAL A 1 96 ? -2.217 45.469 7.344 1 60.75 96 VAL A O 1
ATOM 745 N N . THR A 1 97 ? -2.256 43.031 6.953 1 68.38 97 THR A N 1
ATOM 746 C CA . THR A 1 97 ? -3.02 43.25 5.727 1 68.38 97 THR A CA 1
ATOM 747 C C . THR A 1 97 ? -4.504 42.969 5.961 1 68.38 97 THR A C 1
ATOM 749 O O . THR A 1 97 ? -4.863 41.969 6.602 1 68.38 97 THR A O 1
ATOM 752 N N . GLU A 1 98 ? -5.25 43.875 5.531 1 74.44 98 GLU A N 1
ATOM 753 C CA . GLU A 1 98 ? -6.699 43.75 5.648 1 74.44 98 GLU A CA 1
ATOM 754 C C . GLU A 1 98 ? -7.23 42.594 4.805 1 74.44 98 GLU A C 1
ATOM 756 O O . GLU A 1 98 ? -6.699 42.312 3.73 1 74.44 98 GLU A O 1
ATOM 761 N N . GLU A 1 99 ? -8.25 41.938 5.324 1 76.75 99 GLU A N 1
ATOM 762 C CA . GLU A 1 99 ? -8.898 40.844 4.633 1 76.75 99 GLU A CA 1
ATOM 763 C C . GLU A 1 99 ? -9.367 41.25 3.242 1 76.75 99 GLU A C 1
ATOM 765 O O . GLU A 1 99 ? -9.93 42.312 3.066 1 76.75 99 GLU A O 1
ATOM 770 N N . GLY A 1 100 ? -9.008 40.312 2.254 1 75.56 100 GLY A N 1
ATOM 771 C CA . GLY A 1 100 ? -9.469 40.562 0.896 1 75.56 100 GLY A CA 1
ATOM 772 C C . GLY A 1 100 ? -8.5 41.406 0.079 1 75.56 100 GLY A C 1
ATOM 773 O O . GLY A 1 100 ? -8.703 41.594 -1.122 1 75.56 100 GLY A O 1
ATOM 774 N N . ARG A 1 101 ? -7.535 41.844 0.775 1 82.19 101 ARG A N 1
ATOM 775 C CA . ARG A 1 101 ? -6.594 42.688 0.05 1 82.19 101 ARG A CA 1
ATOM 776 C C . ARG A 1 101 ? -5.305 41.906 -0.263 1 82.19 101 ARG A C 1
ATOM 778 O O . ARG A 1 101 ? -5.012 40.906 0.361 1 82.19 101 ARG A O 1
ATOM 785 N N . ILE A 1 102 ? -4.637 42.438 -1.212 1 91.19 102 ILE A N 1
ATOM 786 C CA . ILE A 1 102 ? -3.338 41.875 -1.593 1 91.19 102 ILE A CA 1
ATOM 787 C C . ILE A 1 102 ? -2.289 42.281 -0.554 1 91.19 102 ILE A C 1
ATOM 789 O O . ILE A 1 102 ? -2.246 43.406 -0.109 1 91.19 102 ILE A O 1
ATOM 793 N N . ALA A 1 103 ? -1.531 41.344 -0.092 1 92.94 103 ALA A N 1
ATOM 794 C CA . ALA A 1 103 ? -0.462 41.594 0.873 1 92.94 103 ALA A CA 1
ATOM 795 C C . ALA A 1 103 ? 0.664 42.406 0.248 1 92.94 103 ALA A C 1
ATOM 797 O O . ALA A 1 103 ? 1.313 43.188 0.932 1 92.94 103 ALA A O 1
ATOM 798 N N . GLY A 1 104 ? 0.943 42.125 -1.035 1 94.56 104 GLY A N 1
ATOM 799 C CA . GLY A 1 104 ? 1.978 42.812 -1.782 1 94.56 104 GLY A CA 1
ATOM 800 C C . GLY A 1 104 ? 2.248 42.219 -3.143 1 94.56 104 GLY A C 1
ATOM 801 O O . GLY A 1 104 ? 1.549 41.281 -3.562 1 94.56 104 GLY A O 1
ATOM 802 N N . ILE A 1 105 ? 3.207 42.844 -3.816 1 97.06 105 ILE A N 1
ATOM 803 C CA . ILE A 1 105 ? 3.604 42.406 -5.145 1 97.06 105 ILE A CA 1
ATOM 804 C C . ILE A 1 105 ? 5.051 41.906 -5.109 1 97.06 105 ILE A C 1
ATOM 806 O O . ILE A 1 105 ? 5.953 42.625 -4.707 1 97.06 105 ILE A O 1
ATOM 810 N N . LEU A 1 106 ? 5.238 40.719 -5.508 1 97.44 106 LEU A N 1
ATOM 811 C CA . LEU A 1 106 ? 6.574 40.125 -5.566 1 97.44 106 LEU A CA 1
ATOM 812 C C . LEU A 1 106 ? 7.379 40.75 -6.711 1 97.44 106 LEU A C 1
ATOM 814 O O . LEU A 1 106 ? 6.812 41.125 -7.734 1 97.44 106 LEU A O 1
ATOM 818 N N . GLN A 1 107 ? 8.641 40.781 -6.484 1 96.94 107 GLN A N 1
ATOM 819 C CA . GLN A 1 107 ? 9.539 41.219 -7.547 1 96.94 107 GLN A CA 1
ATOM 820 C C . GLN A 1 107 ? 9.953 40.062 -8.438 1 96.94 107 GLN A C 1
ATOM 822 O O . GLN A 1 107 ? 10.344 40.25 -9.594 1 96.94 107 GLN A O 1
ATOM 827 N N . ARG A 1 108 ? 9.961 38.906 -7.938 1 96.12 108 ARG A N 1
ATOM 828 C CA . ARG A 1 108 ? 10.164 37.688 -8.695 1 96.12 108 ARG A CA 1
ATOM 829 C C . ARG A 1 108 ? 8.93 36.812 -8.633 1 96.12 108 ARG A C 1
ATOM 831 O O . ARG A 1 108 ? 8.43 36.5 -7.551 1 96.12 108 ARG A O 1
ATOM 838 N N . PRO A 1 109 ? 8.492 36.406 -9.789 1 97.62 109 PRO A N 1
ATOM 839 C CA . PRO A 1 109 ? 7.305 35.531 -9.773 1 97.62 109 PRO A CA 1
ATOM 840 C C . PRO A 1 109 ? 7.539 34.219 -9.047 1 97.62 109 PRO A C 1
ATOM 842 O O . PRO A 1 109 ? 8.641 33.656 -9.109 1 97.62 109 PRO A O 1
ATOM 845 N N . ARG A 1 110 ? 6.441 33.719 -8.438 1 96.44 110 ARG A N 1
ATOM 846 C CA . ARG A 1 110 ? 6.434 32.438 -7.734 1 96.44 110 ARG A CA 1
ATOM 847 C C . ARG A 1 110 ? 5.422 31.469 -8.352 1 96.44 110 ARG A C 1
ATOM 849 O O . ARG A 1 110 ? 4.457 31.906 -8.984 1 96.44 110 ARG A O 1
ATOM 856 N N . SER A 1 111 ? 5.68 30.188 -8.219 1 97.75 111 SER A N 1
ATOM 857 C CA . SER A 1 111 ? 4.734 29.188 -8.695 1 97.75 111 SER A CA 1
ATOM 858 C C . SER A 1 111 ? 3.676 28.875 -7.641 1 97.75 111 SER A C 1
ATOM 860 O O . SER A 1 111 ? 4 28.641 -6.477 1 97.75 111 SER A O 1
ATOM 862 N N . CYS A 1 112 ? 2.451 28.906 -8.078 1 98.44 112 CYS A N 1
ATOM 863 C CA . CYS A 1 112 ? 1.352 28.547 -7.188 1 98.44 112 CYS A CA 1
ATOM 864 C C . CYS A 1 112 ? 1.493 27.109 -6.695 1 98.44 112 CYS A C 1
ATOM 866 O O . CYS A 1 112 ? 1.824 26.219 -7.473 1 98.44 112 CYS A O 1
ATOM 868 N N . TYR A 1 113 ? 1.194 26.938 -5.473 1 97.56 113 TYR A N 1
ATOM 869 C CA . TYR A 1 113 ? 1.31 25.609 -4.871 1 97.56 113 TYR A CA 1
ATOM 870 C C . TYR A 1 113 ? 0.321 24.625 -5.504 1 97.56 113 TYR A C 1
ATOM 872 O O . TYR A 1 113 ? 0.636 23.453 -5.695 1 97.56 113 TYR A O 1
ATOM 880 N N . VAL A 1 114 ? -0.792 25.078 -5.898 1 97.62 114 VAL A N 1
ATOM 881 C CA . VAL A 1 114 ? -1.881 24.219 -6.344 1 97.62 114 VAL A CA 1
ATOM 882 C C . VAL A 1 114 ? -1.799 24.031 -7.855 1 97.62 114 VAL A C 1
ATOM 884 O O . VAL A 1 114 ? -1.534 22.922 -8.336 1 97.62 114 VAL A O 1
ATOM 887 N N . CYS A 1 115 ? -1.887 25.109 -8.617 1 97.62 115 CYS A N 1
ATOM 888 C CA . CYS A 1 115 ? -2.049 24.984 -10.062 1 97.62 115 CYS A CA 1
ATOM 889 C C . CYS A 1 115 ? -0.728 25.234 -10.781 1 97.62 115 CYS A C 1
ATOM 891 O O . CYS A 1 115 ? -0.642 25.062 -12 1 97.62 115 CYS A O 1
ATOM 893 N N . LYS A 1 116 ? 0.241 25.734 -10.141 1 96.69 116 LYS A N 1
ATOM 894 C CA . LYS A 1 116 ? 1.605 25.938 -10.625 1 96.69 116 LYS A CA 1
ATOM 895 C C . LYS A 1 116 ? 1.702 27.156 -11.531 1 96.69 116 LYS A C 1
ATOM 897 O O . LYS A 1 116 ? 2.762 27.438 -12.102 1 96.69 116 LYS A O 1
ATOM 902 N N . THR A 1 117 ? 0.663 27.859 -11.602 1 97.62 117 THR A N 1
ATOM 903 C CA . THR A 1 117 ? 0.71 29.125 -12.352 1 97.62 117 THR A CA 1
ATOM 904 C C . THR A 1 117 ? 1.651 30.109 -11.68 1 97.62 117 THR A C 1
ATOM 906 O O . THR A 1 117 ? 1.656 30.25 -10.453 1 97.62 117 THR A O 1
ATOM 909 N N . ARG A 1 118 ? 2.424 30.844 -12.508 1 98.06 118 ARG A N 1
ATOM 910 C CA . ARG A 1 118 ? 3.297 31.891 -11.969 1 98.06 118 ARG A CA 1
ATOM 911 C C . ARG A 1 118 ? 2.504 33.156 -11.625 1 98.06 118 ARG A C 1
ATOM 913 O O . ARG A 1 118 ? 1.623 33.562 -12.383 1 98.06 118 ARG A O 1
ATOM 920 N N . PHE A 1 119 ? 2.828 33.688 -10.453 1 98.19 119 PHE A N 1
ATOM 921 C CA . PHE A 1 119 ? 2.082 34.875 -10.039 1 98.19 119 PHE A CA 1
ATOM 922 C C . PHE A 1 119 ? 2.973 35.812 -9.25 1 98.19 119 PHE A C 1
ATOM 924 O O . PHE A 1 119 ? 4.031 35.438 -8.758 1 98.19 119 PHE A O 1
ATOM 931 N N . VAL A 1 120 ? 2.561 37.094 -9.086 1 97.88 120 VAL A N 1
ATOM 932 C CA . VAL A 1 120 ? 3.332 38.062 -8.336 1 97.88 120 VAL A CA 1
ATOM 933 C C . VAL A 1 120 ? 2.439 38.75 -7.289 1 97.88 120 VAL A C 1
ATOM 935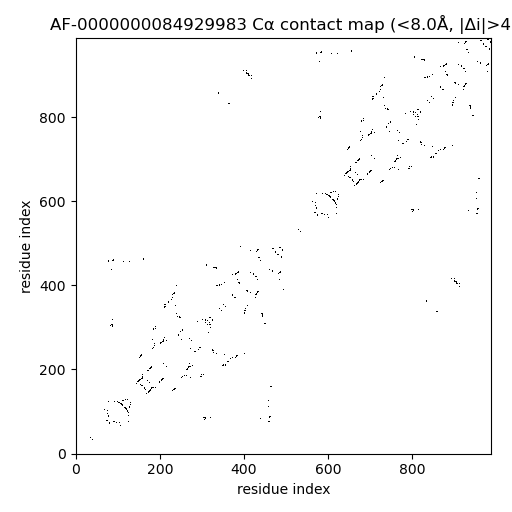 O O . VAL A 1 120 ? 2.936 39.312 -6.312 1 97.88 120 VAL A O 1
ATOM 938 N N . GLU A 1 121 ? 1.158 38.75 -7.547 1 97.25 121 GLU A N 1
ATOM 939 C CA . GLU A 1 121 ? 0.234 39.312 -6.559 1 97.25 121 GLU A CA 1
ATOM 940 C C . GLU A 1 121 ? -0.039 38.312 -5.441 1 97.25 121 GLU A C 1
ATOM 942 O O . GLU A 1 121 ? -0.618 37.25 -5.68 1 97.25 121 GLU A O 1
ATOM 947 N N . VAL A 1 122 ? 0.307 38.688 -4.246 1 96.44 122 VAL A N 1
ATOM 948 C CA . VAL A 1 122 ? 0.221 37.75 -3.146 1 96.44 122 VAL A CA 1
ATOM 949 C C . VAL A 1 122 ? -1.033 38 -2.32 1 96.44 122 VAL A C 1
ATOM 951 O O . VAL A 1 122 ? -1.283 39.156 -1.918 1 96.44 122 VAL A O 1
ATOM 954 N N . ASP A 1 123 ? -1.828 36.969 -2.125 1 94.38 123 ASP A N 1
ATOM 955 C CA . ASP A 1 123 ? -3.041 37.031 -1.314 1 94.38 123 ASP A CA 1
ATOM 956 C C . ASP A 1 123 ? -2.727 37.438 0.121 1 94.38 123 ASP A C 1
ATOM 958 O O . ASP A 1 123 ? -1.626 37.188 0.618 1 94.38 123 ASP A O 1
ATOM 962 N N . TYR A 1 124 ? -3.727 38.062 0.794 1 91.44 124 TYR A N 1
ATOM 963 C CA . TYR A 1 124 ? -3.492 38.562 2.145 1 91.44 124 TYR A CA 1
ATOM 964 C C . TYR A 1 124 ? -3.252 37.406 3.115 1 91.44 124 TYR A C 1
ATOM 966 O O . TYR A 1 124 ? -2.596 37.594 4.145 1 91.44 124 TYR A O 1
ATOM 974 N N . PHE A 1 125 ? -3.779 36.25 2.74 1 92.19 125 PHE A N 1
ATOM 975 C CA . PHE A 1 125 ? -3.73 35.125 3.668 1 92.19 125 PHE A CA 1
ATOM 976 C C . PHE A 1 125 ? -2.688 34.125 3.225 1 92.19 125 PHE A C 1
ATOM 978 O O . PHE A 1 125 ? -1.885 33.656 4.035 1 92.19 125 PHE A O 1
ATOM 985 N N . TYR A 1 126 ? -2.668 33.781 2.002 1 94.19 126 TYR A N 1
ATOM 986 C CA . TYR A 1 126 ? -1.835 32.719 1.467 1 94.19 126 TYR A CA 1
ATOM 987 C C . TYR A 1 126 ? -0.607 33.281 0.762 1 94.19 126 TYR A C 1
ATOM 989 O O . TYR A 1 126 ? -0.729 33.969 -0.251 1 94.19 126 TYR A O 1
ATOM 997 N N . HIS A 1 127 ? 0.603 32.812 1.162 1 93.94 127 HIS A N 1
ATOM 998 C CA . HIS A 1 127 ? 1.812 33.375 0.564 1 93.94 127 HIS A CA 1
ATOM 999 C C . HIS A 1 127 ? 2.195 32.625 -0.705 1 93.94 127 HIS A C 1
ATOM 1001 O O . HIS A 1 127 ? 3.01 33.094 -1.496 1 93.94 127 HIS A O 1
ATOM 1007 N N . GLN A 1 128 ? 1.567 31.422 -0.905 1 97.19 128 GLN A N 1
ATOM 1008 C CA . GLN A 1 128 ? 2.037 30.609 -2.021 1 97.19 128 GLN A CA 1
ATOM 1009 C C . GLN A 1 128 ? 0.873 30.125 -2.879 1 97.19 128 GLN A C 1
ATOM 1011 O O . GLN A 1 128 ? 0.937 29.047 -3.471 1 97.19 128 GLN A O 1
ATOM 1016 N N . LEU A 1 129 ? -0.243 30.781 -2.904 1 97.62 129 LEU A N 1
ATOM 1017 C CA . LEU A 1 129 ? -1.362 30.516 -3.803 1 97.62 129 LEU A CA 1
ATOM 1018 C C . LEU A 1 129 ? -1.633 31.719 -4.703 1 97.62 129 LEU A C 1
ATOM 1020 O O . LEU A 1 129 ? -1.554 32.875 -4.258 1 97.62 129 LEU A O 1
ATOM 1024 N N . CYS A 1 130 ? -1.918 31.406 -5.98 1 97.62 130 CYS A N 1
ATOM 1025 C CA . CYS A 1 130 ? -2.387 32.5 -6.84 1 97.62 130 CYS A CA 1
ATOM 1026 C C . CYS A 1 130 ? -3.768 32.969 -6.41 1 97.62 130 CYS A C 1
ATOM 1028 O O . CYS A 1 130 ? -4.43 32.312 -5.598 1 97.62 130 CYS A O 1
ATOM 1030 N N . GLN A 1 131 ? -4.164 34.062 -6.93 1 96.25 131 GLN A N 1
ATOM 1031 C CA . GLN A 1 131 ? -5.406 34.688 -6.488 1 96.25 131 GLN A CA 1
ATOM 1032 C C . GLN A 1 131 ? -6.594 33.75 -6.672 1 96.25 131 GLN A C 1
ATOM 1034 O O . GLN A 1 131 ? -7.465 33.688 -5.801 1 96.25 131 GLN A O 1
ATOM 1039 N N . LYS A 1 132 ? -6.645 33.094 -7.742 1 96.94 132 LYS A N 1
ATOM 1040 C CA . LYS A 1 132 ? -7.75 32.156 -8.023 1 96.94 132 LYS A CA 1
ATOM 1041 C C . LYS A 1 132 ? -7.781 31.016 -7.023 1 96.94 132 LYS A C 1
ATOM 1043 O O . LYS A 1 132 ? -8.836 30.703 -6.465 1 96.94 132 LYS A O 1
ATOM 1048 N N . CYS A 1 133 ? -6.641 30.391 -6.781 1 98.06 133 CYS A N 1
ATOM 1049 C CA . CYS A 1 133 ? -6.555 29.266 -5.855 1 98.06 133 CYS A CA 1
ATOM 1050 C C . CYS A 1 133 ? -6.797 29.719 -4.422 1 98.06 133 CYS A C 1
ATOM 1052 O O . CYS A 1 133 ? -7.391 28.984 -3.625 1 98.06 133 CYS A O 1
ATOM 1054 N N . ALA A 1 134 ? -6.32 30.891 -4.094 1 96.56 134 ALA A N 1
ATOM 1055 C CA . ALA A 1 134 ? -6.582 31.453 -2.768 1 96.56 134 ALA A CA 1
ATOM 1056 C C . ALA A 1 134 ? -8.078 31.609 -2.531 1 96.56 134 ALA A C 1
ATOM 1058 O O . ALA A 1 134 ? -8.586 31.266 -1.463 1 96.56 134 ALA A O 1
ATOM 1059 N N . ALA A 1 135 ? -8.742 32.125 -3.529 1 95.88 135 ALA A N 1
ATOM 1060 C CA . ALA A 1 135 ? -10.18 32.344 -3.42 1 95.88 135 ALA A CA 1
ATOM 1061 C C . ALA A 1 135 ? -10.898 31 -3.242 1 95.88 135 ALA A C 1
ATOM 1063 O O . ALA A 1 135 ? -11.812 30.875 -2.418 1 95.88 135 ALA A O 1
ATOM 1064 N N . GLN A 1 136 ? -10.5 30 -3.969 1 97.06 136 GLN A N 1
ATOM 1065 C CA . GLN A 1 136 ? -11.109 28.672 -3.871 1 97.06 136 GLN A CA 1
ATOM 1066 C C . GLN A 1 136 ? -10.867 28.062 -2.494 1 97.06 136 GLN A C 1
ATOM 1068 O O . GLN A 1 136 ? -11.781 27.5 -1.893 1 97.06 136 GLN A O 1
ATOM 1073 N N . ASN A 1 137 ? -9.656 28.125 -2.025 1 96.56 137 ASN A N 1
ATOM 1074 C CA . ASN A 1 137 ? -9.336 27.562 -0.717 1 96.56 137 ASN A CA 1
ATOM 1075 C C . ASN A 1 137 ? -10.109 28.266 0.398 1 96.56 137 ASN A C 1
ATOM 1077 O O . ASN A 1 137 ? -10.586 27.609 1.332 1 96.56 137 ASN A O 1
ATOM 1081 N N . ARG A 1 138 ? -10.281 29.562 0.305 1 93.75 138 ARG A N 1
ATOM 1082 C CA . ARG A 1 138 ? -11.039 30.297 1.3 1 93.75 138 ARG A CA 1
ATOM 1083 C C . ARG A 1 138 ? -12.5 29.844 1.325 1 93.75 138 ARG A C 1
ATOM 1085 O O . ARG A 1 138 ? -13.086 29.703 2.396 1 93.75 138 ARG A O 1
ATOM 1092 N N . ALA A 1 139 ? -13.023 29.688 0.178 1 95.75 139 ALA A N 1
ATOM 1093 C CA . ALA A 1 139 ? -14.406 29.219 0.093 1 95.75 139 ALA A CA 1
ATOM 1094 C C . ALA A 1 139 ? -14.57 27.859 0.755 1 95.75 139 ALA A C 1
ATOM 1096 O O . ALA A 1 139 ? -15.57 27.609 1.424 1 95.75 139 ALA A O 1
ATOM 1097 N N . LYS A 1 140 ? -13.625 27 0.595 1 97.38 140 LYS A N 1
ATOM 1098 C CA . LYS A 1 140 ? -13.68 25.656 1.15 1 97.38 140 LYS A CA 1
ATOM 1099 C C . LYS A 1 140 ? -13.477 25.672 2.662 1 97.38 140 LYS A C 1
ATOM 1101 O O . LYS A 1 140 ? -14.039 24.844 3.381 1 97.38 140 LYS A O 1
ATOM 1106 N N . ARG A 1 141 ? -12.742 26.625 3.186 1 93.06 141 ARG A N 1
ATOM 1107 C CA . ARG A 1 141 ? -12.516 26.766 4.617 1 93.06 141 ARG A CA 1
ATOM 1108 C C . ARG A 1 141 ? -13.82 27 5.363 1 93.06 141 ARG A C 1
ATOM 1110 O O . ARG A 1 141 ? -13.992 26.547 6.492 1 93.06 141 ARG A O 1
ATOM 1117 N N . ASP A 1 142 ? -14.727 27.641 4.695 1 90.25 142 ASP A N 1
ATOM 1118 C CA . ASP A 1 142 ? -15.961 28.062 5.355 1 90.25 142 ASP A CA 1
ATOM 1119 C C . ASP A 1 142 ? -17.125 27.172 4.973 1 90.25 142 ASP A C 1
ATOM 1121 O O . ASP A 1 142 ? -18.25 27.391 5.43 1 90.25 142 ASP A O 1
ATOM 1125 N N . ALA A 1 143 ? -16.812 26.188 4.133 1 95.75 143 ALA A N 1
ATOM 1126 C CA . ALA A 1 143 ? -17.891 25.312 3.664 1 95.75 143 ALA A CA 1
ATOM 1127 C C . ALA A 1 143 ? -18.484 24.5 4.816 1 95.75 143 ALA A C 1
ATOM 1129 O O . ALA A 1 143 ? -17.75 24.031 5.695 1 95.75 143 ALA A O 1
ATOM 1130 N N . ARG A 1 144 ? -19.844 24.406 4.844 1 96.44 144 ARG A N 1
ATOM 1131 C CA . ARG A 1 144 ? -20.578 23.75 5.918 1 96.44 144 ARG A CA 1
ATOM 1132 C C . ARG A 1 144 ? -21.562 22.734 5.363 1 96.44 144 ARG A C 1
ATOM 1134 O O . ARG A 1 144 ? -21.844 22.734 4.164 1 96.44 144 ARG A O 1
ATOM 1141 N N . ALA A 1 145 ? -22.016 21.828 6.156 1 97.25 145 ALA A N 1
ATOM 1142 C CA . ALA A 1 145 ? -23.094 20.875 5.898 1 97.25 145 ALA A CA 1
ATOM 1143 C C . ALA A 1 145 ? -23.969 20.703 7.133 1 97.25 145 ALA A C 1
ATOM 1145 O O . ALA A 1 145 ? -23.484 20.734 8.266 1 97.25 145 ALA A O 1
ATOM 1146 N N . ASP A 1 146 ? -25.25 20.578 6.91 1 97.75 146 ASP A N 1
ATOM 1147 C CA . ASP A 1 146 ? -26.141 20.281 8.031 1 97.75 146 ASP A CA 1
ATOM 1148 C C . ASP A 1 146 ? -26.031 18.812 8.438 1 97.75 146 ASP A C 1
ATOM 1150 O O . ASP A 1 146 ? -26.562 17.938 7.754 1 97.75 146 ASP A O 1
ATOM 1154 N N . LEU A 1 147 ? -25.438 18.609 9.594 1 98.5 147 LEU A N 1
ATOM 1155 C CA . LEU A 1 147 ? -25.219 17.234 10.055 1 98.5 147 LEU A CA 1
ATOM 1156 C C . LEU A 1 147 ? -26.031 16.953 11.312 1 98.5 147 LEU A C 1
ATOM 1158 O O . LEU A 1 147 ? -25.656 16.078 12.109 1 98.5 147 LEU A O 1
ATOM 1162 N N . THR A 1 148 ? -27.047 17.703 11.469 1 97.81 148 THR A N 1
ATOM 1163 C CA . THR A 1 148 ? -27.906 17.484 12.625 1 97.81 148 THR A CA 1
ATOM 1164 C C . THR A 1 148 ? -28.438 16.062 12.656 1 97.81 148 THR A C 1
ATOM 1166 O O . THR A 1 148 ? -28.969 15.562 11.656 1 97.81 148 THR A O 1
ATOM 1169 N N . GLY A 1 149 ? -28.203 15.406 13.758 1 96.69 149 GLY A N 1
ATOM 1170 C CA . GLY A 1 149 ? -28.719 14.055 13.945 1 96.69 149 GLY A CA 1
ATOM 1171 C C . GLY A 1 149 ? -27.781 12.984 13.422 1 96.69 149 GLY A C 1
ATOM 1172 O O . GLY A 1 149 ? -28 11.789 13.633 1 96.69 149 GLY A O 1
ATOM 1173 N N . LYS A 1 150 ? -26.766 13.359 12.797 1 98.31 150 LYS A N 1
ATOM 1174 C CA . LYS A 1 150 ? -25.828 12.391 12.25 1 98.31 150 LYS A CA 1
ATOM 1175 C C . LYS A 1 150 ? -24.75 12.023 13.266 1 98.31 150 LYS A C 1
ATOM 1177 O O . LYS A 1 150 ? -24.453 12.805 14.172 1 98.31 150 LYS A O 1
ATOM 1182 N N . ARG A 1 151 ? -24.188 10.82 13.102 1 98.81 151 ARG A N 1
ATOM 1183 C CA . ARG A 1 151 ? -23.109 10.336 13.969 1 98.81 151 ARG A CA 1
ATOM 1184 C C . ARG A 1 151 ? -21.812 10.172 13.195 1 98.81 151 ARG A C 1
ATOM 1186 O O . ARG A 1 151 ? -21.812 9.703 12.055 1 98.81 151 ARG A O 1
ATOM 1193 N N . ALA A 1 152 ? -20.75 10.617 13.797 1 98.94 152 ALA A N 1
ATOM 1194 C CA . ALA A 1 152 ? -19.438 10.57 13.156 1 98.94 152 ALA A CA 1
ATOM 1195 C C . ALA A 1 152 ? -18.391 9.953 14.086 1 98.94 152 ALA A C 1
ATOM 1197 O O . ALA A 1 152 ? -18.438 10.156 15.305 1 98.94 152 ALA A O 1
ATOM 1198 N N . LEU A 1 153 ? -17.516 9.109 13.516 1 98.94 153 LEU A N 1
ATOM 1199 C CA . LEU A 1 153 ? -16.297 8.641 14.172 1 98.94 153 LEU A CA 1
ATOM 1200 C C . LEU A 1 153 ? -15.055 9.219 13.492 1 98.94 153 LEU A C 1
ATOM 1202 O O . LEU A 1 153 ? -14.898 9.109 12.273 1 98.94 153 LEU A O 1
ATOM 1206 N N . LEU A 1 154 ? -14.258 9.906 14.25 1 98.94 154 LEU A N 1
ATOM 1207 C CA . LEU A 1 154 ? -13.016 10.516 13.789 1 98.94 154 LEU A CA 1
ATOM 1208 C C . LEU A 1 154 ? -11.828 9.969 14.57 1 98.94 154 LEU A C 1
ATOM 1210 O O . LEU A 1 154 ? -11.719 10.172 15.781 1 98.94 154 LEU A O 1
ATOM 1214 N N . THR A 1 155 ? -10.961 9.234 13.867 1 98.81 155 THR A N 1
ATOM 1215 C CA . THR A 1 155 ? -9.75 8.805 14.555 1 98.81 155 THR A CA 1
ATOM 1216 C C . THR A 1 155 ? -8.711 9.922 14.578 1 98.81 155 THR A C 1
ATOM 1218 O O . THR A 1 155 ? -8.562 10.656 13.602 1 98.81 155 THR A O 1
ATOM 1221 N N . GLY A 1 156 ? -8.031 10.062 15.68 1 97.25 156 GLY A N 1
ATOM 1222 C CA . GLY A 1 156 ? -7.051 11.125 15.812 1 97.25 156 GLY A CA 1
ATOM 1223 C C . GLY A 1 156 ? -7.668 12.516 15.836 1 97.25 156 GLY A C 1
ATOM 1224 O O . GLY A 1 156 ? -7.246 13.398 15.086 1 97.25 156 GLY A O 1
ATOM 1225 N N . GLY A 1 157 ? -8.633 12.727 16.703 1 97.38 157 GLY A N 1
ATOM 1226 C CA . GLY A 1 157 ? -9.398 13.969 16.672 1 97.38 157 GLY A CA 1
ATOM 1227 C C . GLY A 1 157 ? -8.945 14.969 17.719 1 97.38 157 GLY A C 1
ATOM 1228 O O . GLY A 1 157 ? -9.57 16.016 17.891 1 97.38 157 GLY A O 1
ATOM 1229 N N . ARG A 1 158 ? -7.816 14.727 18.391 1 95.38 158 ARG A N 1
ATOM 1230 C CA . ARG A 1 158 ? -7.422 15.516 19.547 1 95.38 158 ARG A CA 1
ATOM 1231 C C . ARG A 1 158 ? -6.758 16.828 19.125 1 95.38 158 ARG A C 1
ATOM 1233 O O . ARG A 1 158 ? -6.961 17.859 19.75 1 95.38 158 ARG A O 1
ATOM 1240 N N . ALA A 1 159 ? -5.906 16.734 18.125 1 92.19 159 ALA A N 1
ATOM 1241 C CA . ALA A 1 159 ? -5.012 17.844 17.828 1 92.19 159 ALA A CA 1
ATOM 1242 C C . ALA A 1 159 ? -4.852 18.047 16.328 1 92.19 159 ALA A C 1
ATOM 1244 O O . ALA A 1 159 ? -5.297 17.219 15.531 1 92.19 159 ALA A O 1
ATOM 1245 N N . LYS A 1 160 ? -4.316 19.188 15.969 1 91.56 160 LYS A N 1
ATOM 1246 C CA . LYS A 1 160 ? -3.936 19.516 14.594 1 91.56 160 LYS A CA 1
ATOM 1247 C C . LYS A 1 160 ? -5.121 19.359 13.648 1 91.56 160 LYS A C 1
ATOM 1249 O O . LYS A 1 160 ? -6.219 19.844 13.93 1 91.56 160 LYS A O 1
ATOM 1254 N N . ILE A 1 161 ? -4.91 18.734 12.492 1 94.06 161 ILE A N 1
ATOM 1255 C CA . ILE A 1 161 ? -5.965 18.641 11.484 1 94.06 161 ILE A CA 1
ATOM 1256 C C . ILE A 1 161 ? -7.18 17.938 12.086 1 94.06 161 ILE A C 1
ATOM 1258 O O . ILE A 1 161 ? -8.32 18.359 11.867 1 94.06 161 ILE A O 1
ATOM 1262 N N . GLY A 1 162 ? -6.934 16.953 12.93 1 96.56 162 GLY A N 1
ATOM 1263 C CA . GLY A 1 162 ? -8.008 16.188 13.539 1 96.56 162 GLY A CA 1
ATOM 1264 C C . GLY A 1 162 ? -8.922 17.016 14.406 1 96.56 162 GLY A C 1
ATOM 1265 O O . GLY A 1 162 ? -10.148 16.859 14.352 1 96.56 162 GLY A O 1
ATOM 1266 N N . MET A 1 163 ? -8.359 17.891 15.18 1 95.62 163 MET A N 1
ATOM 1267 C CA . MET A 1 163 ? -9.172 18.734 16.047 1 95.62 163 MET A CA 1
ATOM 1268 C C . MET A 1 163 ? -10.078 19.641 15.242 1 95.62 163 MET A C 1
ATOM 1270 O O . MET A 1 163 ? -11.258 19.812 15.562 1 95.62 163 MET A O 1
ATOM 1274 N N . TYR A 1 164 ? -9.539 20.188 14.188 1 94.44 164 TYR A N 1
ATOM 1275 C CA . TYR A 1 164 ? -10.32 21.109 13.367 1 94.44 164 TYR A CA 1
ATOM 1276 C C . TYR A 1 164 ? -11.414 20.359 12.609 1 94.44 164 TYR A C 1
ATOM 1278 O O . TYR A 1 164 ? -12.5 20.906 12.383 1 94.44 164 TYR A O 1
ATOM 1286 N N . ILE A 1 165 ? -11.164 19.109 12.227 1 97.62 165 ILE A N 1
ATOM 1287 C CA . ILE A 1 165 ? -12.227 18.297 11.648 1 97.62 165 ILE A CA 1
ATOM 1288 C C . ILE A 1 165 ? -13.328 18.047 12.68 1 97.62 165 ILE A C 1
ATOM 1290 O O . ILE A 1 165 ? -14.508 18.203 12.383 1 97.62 165 ILE A O 1
ATOM 1294 N N . ALA A 1 166 ? -12.914 17.734 13.875 1 98.25 166 ALA A N 1
ATOM 1295 C CA . ALA A 1 166 ? -13.867 17.484 14.945 1 98.25 166 ALA A CA 1
ATOM 1296 C C . ALA A 1 166 ? -14.734 18.719 15.211 1 98.25 166 ALA A C 1
ATOM 1298 O O . ALA A 1 166 ? -15.953 18.609 15.344 1 98.25 166 ALA A O 1
ATOM 1299 N N . LEU A 1 167 ? -14.102 19.844 15.281 1 96.56 167 LEU A N 1
ATOM 1300 C CA . LEU A 1 167 ? -14.836 21.078 15.531 1 96.56 167 LEU A CA 1
ATOM 1301 C C . LEU A 1 167 ? -15.844 21.359 14.422 1 96.56 167 LEU A C 1
ATOM 1303 O O . LEU A 1 167 ? -16.969 21.781 14.688 1 96.56 167 LEU A O 1
ATOM 1307 N N . ARG A 1 168 ? -15.453 21.062 13.203 1 97.5 168 ARG A N 1
ATOM 1308 C CA . ARG A 1 168 ? -16.391 21.25 12.094 1 97.5 168 ARG A CA 1
ATOM 1309 C C . ARG A 1 168 ? -17.578 20.312 12.211 1 97.5 168 ARG A C 1
ATOM 1311 O O . ARG A 1 168 ? -18.719 20.734 12.023 1 97.5 168 ARG A O 1
ATOM 1318 N N . LEU A 1 169 ? -17.328 19.047 12.508 1 98.75 169 LEU A N 1
ATOM 1319 C CA . LEU A 1 169 ? -18.391 18.078 12.688 1 98.75 169 LEU A CA 1
ATOM 1320 C C . LEU A 1 169 ? -19.359 18.516 13.773 1 98.75 169 LEU A C 1
ATOM 1322 O O . LEU A 1 169 ? -20.578 18.484 13.586 1 98.75 169 LEU A O 1
ATOM 1326 N N . LEU A 1 170 ? -18.828 18.969 14.867 1 98.5 170 LEU A N 1
ATOM 1327 C CA . LEU A 1 170 ? -19.641 19.375 16.016 1 98.5 170 LEU A CA 1
ATOM 1328 C C . LEU A 1 170 ? -20.453 20.625 15.703 1 98.5 170 LEU A C 1
ATOM 1330 O O . LEU A 1 170 ? -21.641 20.688 15.984 1 98.5 170 LEU A O 1
ATOM 1334 N N . ARG A 1 171 ? -19.781 21.578 15.109 1 97.88 171 ARG A N 1
ATOM 1335 C CA . ARG A 1 171 ? -20.438 22.844 14.812 1 97.88 171 ARG A CA 1
ATOM 1336 C C . ARG A 1 171 ? -21.5 22.688 13.734 1 97.88 171 ARG A C 1
ATOM 1338 O O . ARG A 1 171 ? -22.484 23.438 13.695 1 97.88 171 ARG A O 1
ATOM 1345 N N . ASP A 1 172 ? -21.344 21.656 12.906 1 98.56 172 ASP A N 1
ATOM 1346 C CA . ASP A 1 172 ? -22.312 21.375 11.867 1 98.56 172 ASP A CA 1
ATOM 1347 C C . ASP A 1 172 ? -23.422 20.469 12.391 1 98.56 172 ASP A C 1
ATOM 1349 O O . ASP A 1 172 ? -24.328 20.094 11.641 1 98.56 172 ASP A O 1
ATOM 1353 N N . GLY A 1 173 ? -23.297 20.016 13.664 1 98.56 173 GLY A N 1
ATOM 1354 C CA . GLY A 1 173 ? -24.438 19.406 14.312 1 98.56 173 GLY A CA 1
ATOM 1355 C C . GLY A 1 173 ? -24.25 17.922 14.594 1 98.56 173 GLY A C 1
ATOM 1356 O O . GLY A 1 173 ? -25.078 17.297 15.266 1 98.56 173 GLY A O 1
ATOM 1357 N N . ALA A 1 174 ? -23.219 17.328 14.195 1 98.75 174 ALA A N 1
ATOM 1358 C CA . ALA A 1 174 ? -23.031 15.891 14.312 1 98.75 174 ALA A CA 1
ATOM 1359 C C . ALA A 1 174 ? -22.734 15.5 15.758 1 98.75 174 ALA A C 1
ATOM 1361 O O . ALA A 1 174 ? -22.094 16.266 16.5 1 98.75 174 ALA A O 1
ATOM 1362 N N . HIS A 1 175 ? -23.234 14.328 16.156 1 98.69 175 HIS A N 1
ATOM 1363 C CA . HIS A 1 175 ? -22.656 13.641 17.297 1 98.69 175 HIS A CA 1
ATOM 1364 C C . HIS A 1 175 ? -21.297 13.016 16.938 1 98.69 175 HIS A C 1
ATOM 1366 O O . HIS A 1 175 ? -21.234 12.117 16.109 1 98.69 175 HIS A O 1
ATOM 1372 N N . THR A 1 176 ? -20.25 13.469 17.594 1 98.81 176 THR A N 1
ATOM 1373 C CA . THR A 1 176 ? -18.906 13.164 17.141 1 98.81 176 THR A CA 1
ATOM 1374 C C . THR A 1 176 ? -18.125 12.391 18.203 1 98.81 176 THR A C 1
ATOM 1376 O O . THR A 1 176 ? -17.953 12.875 19.328 1 98.81 176 THR A O 1
ATOM 1379 N N . THR A 1 177 ? -17.719 11.156 17.891 1 98.88 177 THR A N 1
ATOM 1380 C CA . THR A 1 177 ? -16.75 10.398 18.688 1 98.88 177 THR A CA 1
ATOM 1381 C C . THR A 1 177 ? -15.344 10.562 18.125 1 98.88 177 THR A C 1
ATOM 1383 O O . THR A 1 177 ? -15.102 10.336 16.938 1 98.88 177 THR A O 1
ATOM 1386 N N . ILE A 1 178 ? -14.406 11.023 18.969 1 98.62 178 ILE A N 1
ATOM 1387 C CA . ILE A 1 178 ? -13.016 11.117 18.547 1 98.62 178 ILE A CA 1
ATOM 1388 C C . ILE A 1 178 ? -12.164 10.133 19.344 1 98.62 178 ILE A C 1
ATOM 1390 O O . ILE A 1 178 ? -12.5 9.781 20.469 1 98.62 178 ILE A O 1
ATOM 1394 N N . THR A 1 179 ? -11.109 9.648 18.656 1 98.25 179 THR A N 1
ATOM 1395 C CA . THR A 1 179 ? -10.156 8.797 19.359 1 98.25 179 THR A CA 1
ATOM 1396 C C . THR A 1 179 ? -8.812 9.492 19.516 1 98.25 179 THR A C 1
ATOM 1398 O O . THR A 1 179 ? -8.469 10.375 18.719 1 98.25 179 THR A O 1
ATOM 1401 N N . THR A 1 180 ? -8.055 9.117 20.484 1 96.44 180 THR A N 1
ATOM 1402 C CA . THR A 1 180 ? -6.719 9.648 20.75 1 96.44 180 THR A CA 1
ATOM 1403 C C . THR A 1 180 ? -5.992 8.812 21.797 1 96.44 180 THR A C 1
ATOM 1405 O O . THR A 1 180 ? -6.625 8.07 22.547 1 96.44 180 THR A O 1
ATOM 1408 N N . ARG A 1 181 ? -4.73 8.953 21.781 1 93.62 181 ARG A N 1
ATOM 1409 C CA . ARG A 1 181 ? -3.926 8.297 22.797 1 93.62 181 ARG A CA 1
ATOM 1410 C C . ARG A 1 181 ? -3.922 9.102 24.094 1 93.62 181 ARG A C 1
ATOM 1412 O O . ARG A 1 181 ? -3.506 8.602 25.141 1 93.62 181 ARG A O 1
ATOM 1419 N N . PHE A 1 182 ? -4.41 10.383 24.047 1 93.75 182 PHE A N 1
ATOM 1420 C CA . PHE A 1 182 ? -4.406 11.289 25.188 1 93.75 182 PHE A CA 1
ATOM 1421 C C . PHE A 1 182 ? -5.793 11.883 25.422 1 93.75 182 PHE A C 1
ATOM 1423 O O . PHE A 1 182 ? -6 13.078 25.203 1 93.75 182 PHE A O 1
ATOM 1430 N N . PRO A 1 183 ? -6.684 11.086 26 1 95.81 183 PRO A N 1
ATOM 1431 C CA . PRO A 1 183 ? -8.086 11.516 26.078 1 95.81 183 PRO A CA 1
ATOM 1432 C C . PRO A 1 183 ? -8.273 12.711 27.016 1 95.81 183 PRO A C 1
ATOM 1434 O O . PRO A 1 183 ? -9.094 13.586 26.734 1 95.81 183 PRO A O 1
ATOM 1437 N N . LYS A 1 184 ? -7.582 12.789 28.109 1 95.56 184 LYS A N 1
ATOM 1438 C CA . LYS A 1 184 ? -7.773 13.922 29.031 1 95.56 184 LYS A CA 1
ATOM 1439 C C . LYS A 1 184 ? -7.281 15.219 28.406 1 95.56 184 LYS A C 1
ATOM 1441 O O . LYS A 1 184 ? -7.895 16.281 28.594 1 95.56 184 LYS A O 1
ATOM 1446 N N . ASP A 1 185 ? -6.184 15.141 27.672 1 94.69 185 ASP A N 1
ATOM 1447 C CA . ASP A 1 185 ? -5.73 16.328 26.953 1 94.69 185 ASP A CA 1
ATOM 1448 C C . ASP A 1 185 ? -6.777 16.781 25.938 1 94.69 185 ASP A C 1
ATOM 1450 O O . ASP A 1 185 ? -7.004 17.984 25.781 1 94.69 185 ASP A O 1
ATOM 1454 N N . ALA A 1 186 ? -7.359 15.828 25.281 1 96.31 186 ALA A N 1
ATOM 1455 C CA . ALA A 1 186 ? -8.414 16.172 24.328 1 96.31 186 ALA A CA 1
ATOM 1456 C C . ALA A 1 186 ? -9.562 16.906 25.031 1 96.31 186 ALA A C 1
ATOM 1458 O O . ALA A 1 186 ? -10.047 17.922 24.531 1 96.31 186 ALA A O 1
ATOM 1459 N N . ILE A 1 187 ? -9.945 16.406 26.141 1 96.69 187 ILE A N 1
ATOM 1460 C CA . ILE A 1 187 ? -11.039 17 26.891 1 96.69 187 ILE A CA 1
ATOM 1461 C C . ILE A 1 187 ? -10.68 18.438 27.266 1 96.69 187 ILE A C 1
ATOM 1463 O O . ILE A 1 187 ? -11.492 19.344 27.109 1 96.69 187 ILE A O 1
ATOM 1467 N N . ARG A 1 188 ? -9.453 18.656 27.766 1 95.31 188 ARG A N 1
ATOM 1468 C CA . ARG A 1 188 ? -9.008 20 28.141 1 95.31 188 ARG A CA 1
ATOM 1469 C C . ARG A 1 188 ? -9.047 20.938 26.953 1 95.31 188 ARG A C 1
ATOM 1471 O O . ARG A 1 188 ? -9.492 22.078 27.078 1 95.31 188 ARG A O 1
ATOM 1478 N N . ARG A 1 189 ? -8.648 20.469 25.797 1 93.81 189 ARG A N 1
ATOM 1479 C CA . ARG A 1 189 ? -8.578 21.297 24.594 1 93.81 189 ARG A CA 1
ATOM 1480 C C . ARG A 1 189 ? -9.977 21.703 24.125 1 93.81 189 ARG A C 1
ATOM 1482 O O . ARG A 1 189 ? -10.234 22.875 23.859 1 93.81 189 ARG A O 1
ATOM 1489 N N . PHE A 1 190 ? -10.852 20.734 24.047 1 95.75 190 PHE A N 1
ATOM 1490 C CA . PHE A 1 190 ? -12.188 21.016 23.547 1 95.75 190 PHE A CA 1
ATOM 1491 C C . PHE A 1 190 ? -12.969 21.875 24.531 1 95.75 190 PHE A C 1
ATOM 1493 O O . PHE A 1 190 ? -13.719 22.766 24.125 1 95.75 190 PHE A O 1
ATOM 1500 N N . LYS A 1 191 ? -12.797 21.625 25.781 1 94.94 191 LYS A N 1
ATOM 1501 C CA . LYS A 1 191 ? -13.477 22.422 26.797 1 94.94 191 LYS A CA 1
ATOM 1502 C C . LYS A 1 191 ? -13.023 23.875 26.75 1 94.94 191 LYS A C 1
ATOM 1504 O O . LYS A 1 191 ? -13.797 24.781 27.062 1 94.94 191 LYS A O 1
ATOM 1509 N N . ALA A 1 192 ? -11.805 24.109 26.297 1 90.81 192 ALA A N 1
ATOM 1510 C CA . ALA A 1 192 ? -11.219 25.438 26.281 1 90.81 192 ALA A CA 1
ATOM 1511 C C . ALA A 1 192 ? -11.773 26.266 25.141 1 90.81 192 ALA A C 1
ATOM 1513 O O . ALA A 1 192 ? -11.586 27.5 25.109 1 90.81 192 ALA A O 1
ATOM 1514 N N . MET A 1 193 ? -12.484 25.625 24.219 1 91.88 193 MET A N 1
ATOM 1515 C CA . MET A 1 193 ? -13.078 26.375 23.109 1 91.88 193 MET A CA 1
ATOM 1516 C C . MET A 1 193 ? -14.195 27.281 23.609 1 91.88 193 MET A C 1
ATOM 1518 O O . MET A 1 193 ? -14.977 26.891 24.484 1 91.88 193 MET A O 1
ATOM 1522 N N . GLU A 1 194 ? -14.328 28.484 23.062 1 91.81 194 GLU A N 1
ATOM 1523 C CA . GLU A 1 194 ? -15.312 29.469 23.5 1 91.81 194 GLU A CA 1
ATOM 1524 C C . GLU A 1 194 ? -16.734 28.953 23.312 1 91.81 194 GLU A C 1
ATOM 1526 O O . GLU A 1 194 ? -17.609 29.234 24.141 1 91.81 194 GLU A O 1
ATOM 1531 N N . ASP A 1 195 ? -16.922 28.188 22.312 1 95.25 195 ASP A N 1
ATOM 1532 C CA . ASP A 1 195 ? -18.281 27.75 21.984 1 95.25 195 ASP A CA 1
ATOM 1533 C C . ASP A 1 195 ? -18.5 26.297 22.438 1 95.25 195 ASP A C 1
ATOM 1535 O O . ASP A 1 195 ? -19.422 25.641 21.969 1 95.25 195 ASP A O 1
ATOM 1539 N N . SER A 1 196 ? -17.672 25.812 23.344 1 95.81 196 SER A N 1
ATOM 1540 C CA . SER A 1 196 ? -17.719 24.406 23.734 1 95.81 196 SER A CA 1
ATOM 1541 C C . SER A 1 196 ? -19.078 24.047 24.328 1 95.81 196 SER A C 1
ATOM 1543 O O . SER A 1 196 ? -19.562 22.922 24.172 1 95.81 196 SER A O 1
ATOM 1545 N N . ALA A 1 197 ? -19.781 24.969 25 1 95.69 197 ALA A N 1
ATOM 1546 C CA . ALA A 1 197 ? -21.062 24.719 25.656 1 95.69 197 ALA A CA 1
ATOM 1547 C C . ALA A 1 197 ? -22.141 24.359 24.641 1 95.69 197 ALA A C 1
ATOM 1549 O O . ALA A 1 197 ? -23.094 23.641 24.953 1 95.69 197 ALA A O 1
ATOM 1550 N N . ASP A 1 198 ? -21.938 24.766 23.438 1 96.69 198 ASP A N 1
ATOM 1551 C CA . ASP A 1 198 ? -22.938 24.578 22.406 1 96.69 198 ASP A CA 1
ATOM 1552 C C . ASP A 1 198 ? -22.938 23.141 21.891 1 96.69 198 ASP A C 1
ATOM 1554 O O . ASP A 1 198 ? -23.938 22.672 21.359 1 96.69 198 ASP A O 1
ATOM 1558 N N . TRP A 1 199 ? -21.828 22.484 22.031 1 97.38 199 TRP A N 1
ATOM 1559 C CA . TRP A 1 199 ? -21.766 21.203 21.344 1 97.38 199 TRP A CA 1
ATOM 1560 C C . TRP A 1 199 ? -21.141 20.141 22.25 1 97.38 199 TRP A C 1
ATOM 1562 O O . TRP A 1 199 ? -21 18.984 21.844 1 97.38 199 TRP A O 1
ATOM 1572 N N . MET A 1 200 ? -20.734 20.391 23.484 1 96.88 200 MET A N 1
ATOM 1573 C CA . MET A 1 200 ? -20.016 19.484 24.375 1 96.88 200 MET A CA 1
ATOM 1574 C C . MET A 1 200 ? -20.828 18.203 24.594 1 96.88 200 MET A C 1
ATOM 1576 O O . MET A 1 200 ? -20.25 17.125 24.703 1 96.88 200 MET A O 1
ATOM 1580 N N . HIS A 1 201 ? -22.094 18.328 24.625 1 97.19 201 HIS A N 1
ATOM 1581 C CA . HIS A 1 201 ? -22.984 17.203 24.891 1 97.19 201 HIS A CA 1
ATOM 1582 C C . HIS A 1 201 ? -22.969 16.219 23.719 1 97.19 201 HIS A C 1
ATOM 1584 O O . HIS A 1 201 ? -23.406 15.07 23.859 1 97.19 201 HIS A O 1
ATOM 1590 N N . ARG A 1 202 ? -22.438 16.625 22.547 1 98.38 202 ARG A N 1
ATOM 1591 C CA . ARG A 1 202 ? -22.406 15.773 21.359 1 98.38 202 ARG A CA 1
ATOM 1592 C C . ARG A 1 202 ? -21 15.258 21.094 1 98.38 202 ARG A C 1
ATOM 1594 O O . ARG A 1 202 ? -20.75 14.594 20.094 1 98.38 202 ARG A O 1
ATOM 1601 N N . LEU A 1 203 ? -20.062 15.547 21.969 1 98.75 203 LEU A N 1
ATOM 1602 C CA . LEU A 1 203 ? -18.688 15.07 21.859 1 98.75 203 LEU A CA 1
ATOM 1603 C C . LEU A 1 203 ? -18.453 13.867 22.766 1 98.75 203 LEU A C 1
ATOM 1605 O O . LEU A 1 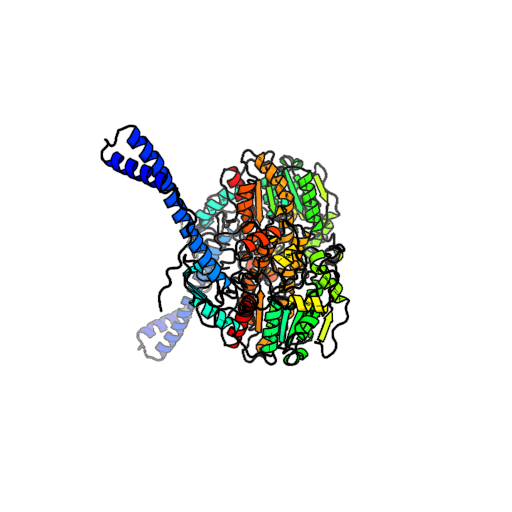203 ? -18.828 13.883 23.938 1 98.75 203 LEU A O 1
ATOM 1609 N N . GLU A 1 204 ? -17.922 12.82 22.234 1 98.69 204 GLU A N 1
ATOM 1610 C CA . GLU A 1 204 ? -17.422 11.672 22.984 1 98.69 204 GLU A CA 1
ATOM 1611 C C . GLU A 1 204 ? -15.945 11.43 22.719 1 98.69 204 GLU A C 1
ATOM 1613 O O . GLU A 1 204 ? -15.516 11.422 21.562 1 98.69 204 GLU A O 1
ATOM 1618 N N . VAL A 1 205 ? -15.133 11.281 23.766 1 98.25 205 VAL A N 1
ATOM 1619 C CA . VAL A 1 205 ? -13.695 11.07 23.625 1 98.25 205 VAL A CA 1
ATOM 1620 C C . VAL A 1 205 ? -13.336 9.648 24.031 1 98.25 205 VAL A C 1
ATOM 1622 O O . VAL A 1 205 ? -13.641 9.219 25.156 1 98.25 205 VAL A O 1
ATOM 1625 N N . VAL A 1 206 ? -12.68 8.93 23.125 1 98 206 VAL A N 1
ATOM 1626 C CA . VAL A 1 206 ? -12.266 7.559 23.406 1 98 206 VAL A CA 1
ATOM 1627 C C . VAL A 1 206 ? -10.742 7.465 23.406 1 98 206 VAL A C 1
ATOM 1629 O O . VAL A 1 206 ? -10.102 7.75 22.391 1 98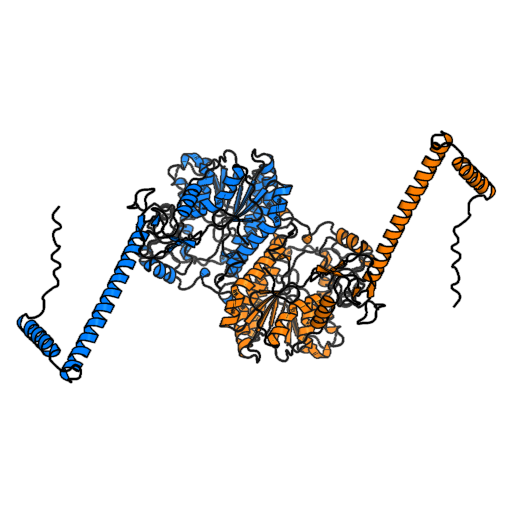 206 VAL A O 1
ATOM 1632 N N . GLY A 1 207 ? -10.172 7.082 24.531 1 96.5 207 GLY A N 1
ATOM 1633 C CA . GLY A 1 207 ? -8.758 6.754 24.594 1 96.5 207 GLY A CA 1
ATOM 1634 C C . GLY A 1 207 ? -8.422 5.422 23.953 1 96.5 207 GLY A C 1
ATOM 1635 O O . GLY A 1 207 ? -9.016 4.395 24.312 1 96.5 207 GLY A O 1
ATOM 1636 N N . ILE A 1 208 ? -7.477 5.496 22.969 1 95.31 208 ILE A N 1
ATOM 1637 C CA . ILE A 1 208 ? -7.145 4.273 22.25 1 95.31 208 ILE A CA 1
ATOM 1638 C C . ILE A 1 208 ? -5.742 4.387 21.656 1 95.31 208 ILE A C 1
ATOM 1640 O O . ILE A 1 208 ? -5.258 5.492 21.406 1 95.31 208 ILE A O 1
ATOM 1644 N N . ASP A 1 209 ? -5.074 3.291 21.578 1 93.19 209 ASP A N 1
ATOM 1645 C CA . ASP A 1 209 ? -3.852 3.17 20.781 1 93.19 209 ASP A CA 1
ATOM 1646 C C . ASP A 1 209 ? -4.082 2.314 19.547 1 93.19 209 ASP A C 1
ATOM 1648 O O . ASP A 1 209 ? -4.109 1.086 19.625 1 93.19 209 ASP A O 1
ATOM 1652 N N . LEU A 1 210 ? -4.113 2.979 18.406 1 94.44 210 LEU A N 1
ATOM 1653 C CA . LEU A 1 210 ? -4.5 2.318 17.172 1 94.44 210 LEU A CA 1
ATOM 1654 C C . LEU A 1 210 ? -3.379 1.416 16.672 1 94.44 210 LEU A C 1
ATOM 1656 O O . LEU A 1 210 ? -3.557 0.688 15.688 1 94.44 210 LEU A O 1
ATOM 1660 N N . ARG A 1 211 ? -2.227 1.362 17.359 1 93.75 211 ARG A N 1
ATOM 1661 C CA . ARG A 1 211 ? -1.161 0.417 17.031 1 93.75 211 ARG A CA 1
ATOM 1662 C C . ARG A 1 211 ? -1.517 -0.989 17.5 1 93.75 211 ARG A C 1
ATOM 1664 O O . ARG A 1 211 ? -0.862 -1.961 17.125 1 93.75 211 ARG A O 1
ATOM 1671 N N . ASP A 1 212 ? -2.541 -1.072 18.297 1 91.44 212 ASP A N 1
ATOM 1672 C CA . ASP A 1 212 ? -3.059 -2.355 18.766 1 91.44 212 ASP A CA 1
ATOM 1673 C C . ASP A 1 212 ? -4.34 -2.732 18.016 1 91.44 212 ASP A C 1
ATOM 1675 O O . ASP A 1 212 ? -5.402 -2.168 18.281 1 91.44 212 ASP A O 1
ATOM 1679 N N . PRO A 1 213 ? -4.297 -3.766 17.203 1 93.12 213 PRO A N 1
ATOM 1680 C CA . PRO A 1 213 ? -5.477 -4.137 16.422 1 93.12 213 PRO A CA 1
ATOM 1681 C C . PRO A 1 213 ? -6.656 -4.559 17.281 1 93.12 213 PRO A C 1
ATOM 1683 O O . PRO A 1 213 ? -7.812 -4.363 16.906 1 93.12 213 PRO A O 1
ATOM 1686 N N . ALA A 1 214 ? -6.387 -5.105 18.469 1 93 214 ALA A N 1
ATOM 1687 C CA . ALA A 1 214 ? -7.465 -5.52 19.359 1 93 214 ALA A CA 1
ATOM 1688 C C . ALA A 1 214 ? -8.273 -4.316 19.844 1 93 214 ALA A C 1
ATOM 1690 O O . ALA A 1 214 ? -9.492 -4.41 20.016 1 93 214 ALA A O 1
ATOM 1691 N N . GLN A 1 215 ? -7.621 -3.217 20.062 1 94.75 215 GLN A N 1
ATOM 1692 C CA . GLN A 1 215 ? -8.312 -2.008 20.5 1 94.75 215 GLN A CA 1
ATOM 1693 C C . GLN A 1 215 ? -9.148 -1.416 19.359 1 94.75 215 GLN A C 1
ATOM 1695 O O . GLN A 1 215 ? -10.227 -0.873 19.594 1 94.75 215 GLN A O 1
ATOM 1700 N N . ALA A 1 216 ? -8.656 -1.527 18.125 1 96.56 216 ALA A N 1
ATOM 1701 C CA . ALA A 1 216 ? -9.438 -1.097 16.969 1 96.56 216 ALA A CA 1
ATOM 1702 C C . ALA A 1 216 ? -10.719 -1.926 16.828 1 96.56 216 ALA A C 1
ATOM 1704 O O . ALA A 1 216 ? -11.789 -1.387 16.547 1 96.56 216 ALA A O 1
ATOM 1705 N N . VAL A 1 217 ? -10.562 -3.207 17.078 1 97.12 217 VAL A N 1
ATOM 1706 C CA . VAL A 1 217 ? -11.719 -4.098 17.016 1 97.12 217 VAL A CA 1
ATOM 1707 C C . VAL A 1 217 ? -12.711 -3.715 18.109 1 97.12 217 VAL A C 1
ATOM 1709 O O . VAL A 1 217 ? -13.914 -3.637 17.859 1 97.12 217 VAL A O 1
ATOM 1712 N N . ALA A 1 218 ? -12.195 -3.453 19.297 1 96.88 218 ALA A N 1
ATOM 1713 C CA . ALA A 1 218 ? -13.047 -3.068 20.406 1 96.88 218 ALA A CA 1
ATOM 1714 C C . ALA A 1 218 ? -13.797 -1.771 20.109 1 96.88 218 ALA A C 1
ATOM 1716 O O . ALA A 1 218 ? -14.984 -1.646 20.422 1 96.88 218 ALA A O 1
ATOM 1717 N N . LEU A 1 219 ? -13.125 -0.829 19.547 1 98 219 LEU A N 1
ATOM 1718 C CA . LEU A 1 219 ? -13.758 0.425 19.156 1 98 219 LEU A CA 1
ATOM 1719 C C . LEU A 1 219 ? -14.875 0.178 18.141 1 98 219 LEU A C 1
ATOM 1721 O O . LEU A 1 219 ? -15.969 0.732 18.281 1 98 219 LEU A O 1
ATOM 1725 N N . ALA A 1 220 ? -14.617 -0.636 17.141 1 98.56 220 ALA A N 1
ATOM 1726 C CA . ALA A 1 220 ? -15.609 -0.947 16.125 1 98.56 220 ALA A CA 1
ATOM 1727 C C . ALA A 1 220 ? -16.844 -1.603 16.734 1 98.56 220 ALA A C 1
ATOM 1729 O O . ALA A 1 220 ? -17.984 -1.289 16.359 1 98.56 220 ALA A O 1
ATOM 1730 N N . ASP A 1 221 ? -16.578 -2.496 17.672 1 97.88 221 ASP A N 1
ATOM 1731 C CA . ASP A 1 221 ? -17.688 -3.16 18.344 1 97.88 221 ASP A CA 1
ATOM 1732 C C . ASP A 1 221 ? -18.547 -2.154 19.125 1 97.88 221 ASP A C 1
ATOM 1734 O O . ASP A 1 221 ? -19.766 -2.205 19.062 1 97.88 221 ASP A O 1
ATOM 1738 N N . GLN A 1 222 ? -17.891 -1.287 19.781 1 97.44 222 GLN A N 1
ATOM 1739 C CA . GLN A 1 222 ? -18.594 -0.253 20.547 1 97.44 222 GLN A CA 1
ATOM 1740 C C . GLN A 1 222 ? -19.422 0.635 19.625 1 97.44 222 GLN A C 1
ATOM 1742 O O . GLN A 1 222 ? -20.578 0.953 19.922 1 97.44 222 GLN A O 1
ATOM 1747 N N . MET A 1 223 ? -18.859 1.051 18.547 1 98.25 223 MET A N 1
ATOM 1748 C CA . MET A 1 223 ? -19.562 1.911 17.594 1 98.25 223 MET A CA 1
ATOM 1749 C C . MET A 1 223 ? -20.75 1.182 16.969 1 98.25 223 MET A C 1
ATOM 1751 O O . MET A 1 223 ? -21.781 1.787 16.703 1 98.25 223 MET A O 1
ATOM 1755 N N . THR A 1 224 ? -20.547 -0.09 16.703 1 98.25 224 THR A N 1
ATOM 1756 C CA . THR A 1 224 ? -21.609 -0.909 16.141 1 98.25 224 THR A CA 1
ATOM 1757 C C . THR A 1 224 ? -22.797 -0.997 17.109 1 98.25 224 THR A C 1
ATOM 1759 O O . THR A 1 224 ? -23.953 -0.845 16.703 1 98.25 224 THR A O 1
ATOM 1762 N N . GLU A 1 225 ? -22.5 -1.206 18.359 1 97.5 225 GLU A N 1
ATOM 1763 C CA . GLU A 1 225 ? -23.531 -1.322 19.391 1 97.5 225 GLU A CA 1
ATOM 1764 C C . GLU A 1 225 ? -24.312 -0.019 19.531 1 97.5 225 GLU A C 1
ATOM 1766 O O . GLU A 1 225 ? -25.516 -0.035 19.844 1 97.5 225 GLU A O 1
ATOM 1771 N N . ALA A 1 226 ? -23.656 1.083 19.281 1 97 226 ALA A N 1
ATOM 1772 C CA . ALA A 1 226 ? -24.266 2.398 19.453 1 97 226 ALA A CA 1
ATOM 1773 C C . ALA A 1 226 ? -25.25 2.699 18.312 1 97 226 ALA A C 1
ATOM 1775 O O . ALA A 1 226 ? -26.047 3.623 18.422 1 97 226 ALA A O 1
ATOM 1776 N N . GLY A 1 227 ? -25.188 1.946 17.156 1 97.38 227 GLY A N 1
ATOM 1777 C CA . GLY A 1 227 ? -26.188 2.1 16.109 1 97.38 227 GLY A CA 1
ATOM 1778 C C . GLY A 1 227 ? -25.609 2.66 14.828 1 97.38 227 GLY A C 1
ATOM 1779 O O . GLY A 1 227 ? -24.391 2.607 14.609 1 97.38 227 GLY A O 1
ATOM 1780 N N . PRO A 1 228 ? -26.438 3.166 13.977 1 98.44 228 PRO A N 1
ATOM 1781 C CA . PRO A 1 228 ? -26.031 3.637 12.656 1 98.44 228 PRO A CA 1
ATOM 1782 C C . PRO A 1 228 ? -24.953 4.723 12.727 1 98.44 228 PRO A C 1
ATOM 1784 O O . PRO A 1 228 ? -25 5.582 13.609 1 98.44 228 PRO A O 1
ATOM 1787 N N . LEU A 1 229 ? -23.969 4.613 11.82 1 98.94 229 LEU A N 1
ATOM 1788 C CA . LEU A 1 229 ? -22.859 5.559 11.727 1 98.94 229 LEU A CA 1
ATOM 1789 C C . LEU A 1 229 ? -22.844 6.23 10.359 1 98.94 229 LEU A C 1
ATOM 1791 O O . LEU A 1 229 ? -22.672 5.562 9.336 1 98.94 229 LEU A O 1
ATOM 1795 N N . ASP A 1 230 ? -22.922 7.535 10.305 1 98.94 230 ASP A N 1
ATOM 1796 C CA . ASP A 1 230 ? -23.062 8.266 9.047 1 98.94 230 ASP A CA 1
ATOM 1797 C C . ASP A 1 230 ? -21.688 8.594 8.445 1 98.94 230 ASP A C 1
ATOM 1799 O O . ASP A 1 230 ? -21.547 8.672 7.227 1 98.94 230 ASP A O 1
ATOM 1803 N N . ILE A 1 231 ? -20.703 8.844 9.328 1 98.94 231 ILE A N 1
ATOM 1804 C CA . ILE A 1 231 ? -19.422 9.352 8.867 1 98.94 231 ILE A CA 1
ATOM 1805 C C . ILE A 1 231 ? -18.281 8.656 9.609 1 98.94 231 ILE A C 1
ATOM 1807 O O . ILE A 1 231 ? -18.281 8.594 10.844 1 98.94 231 ILE A O 1
ATOM 1811 N N . LEU A 1 232 ? -17.375 8.062 8.891 1 98.94 232 LEU A N 1
ATOM 1812 C CA . LEU A 1 232 ? -16.109 7.547 9.398 1 98.94 232 LEU A CA 1
ATOM 1813 C C . LEU A 1 232 ? -14.93 8.273 8.758 1 98.94 232 LEU A C 1
ATOM 1815 O O . LEU A 1 232 ? -14.758 8.234 7.539 1 98.94 232 LEU A O 1
ATOM 1819 N N . ILE A 1 233 ? -14.164 9 9.562 1 98.94 233 ILE A N 1
ATOM 1820 C CA . ILE A 1 233 ? -12.961 9.648 9.07 1 98.94 233 ILE A CA 1
ATOM 1821 C C . ILE A 1 233 ? -11.727 9.008 9.711 1 98.94 233 ILE A C 1
ATOM 1823 O O . ILE A 1 233 ? -11.5 9.164 10.914 1 98.94 233 ILE A O 1
ATOM 1827 N N . ASN A 1 234 ? -11 8.281 8.898 1 98.88 234 ASN A N 1
ATOM 1828 C CA . ASN A 1 234 ? -9.711 7.738 9.312 1 98.88 234 ASN A CA 1
ATOM 1829 C C . ASN A 1 234 ? -8.586 8.758 9.141 1 98.88 234 ASN A C 1
ATOM 1831 O O . ASN A 1 234 ? -7.93 8.789 8.102 1 98.88 234 ASN A O 1
ATOM 1835 N N . ASN A 1 235 ? -8.336 9.484 10.18 1 98.31 235 ASN A N 1
ATOM 1836 C CA . ASN A 1 235 ? -7.402 10.609 10.141 1 98.31 235 ASN A CA 1
ATOM 1837 C C . ASN A 1 235 ? -6.098 10.281 10.852 1 98.31 235 ASN A C 1
ATOM 1839 O O . ASN A 1 235 ? -5.043 10.812 10.5 1 98.31 235 ASN A O 1
ATOM 1843 N N . ALA A 1 236 ? -6.145 9.391 11.859 1 96.75 236 ALA A N 1
ATOM 1844 C CA . ALA A 1 236 ? -4.961 9.07 12.656 1 96.75 236 ALA A CA 1
ATOM 1845 C C . ALA A 1 236 ? -3.895 8.391 11.797 1 96.75 236 ALA A C 1
ATOM 1847 O O . ALA A 1 236 ? -4.156 7.367 11.164 1 96.75 236 ALA A O 1
ATOM 1848 N N . THR A 1 237 ? -2.775 8.984 11.719 1 92.62 237 THR A N 1
ATOM 1849 C CA . THR A 1 237 ? -1.655 8.391 11 1 92.62 237 THR A CA 1
ATOM 1850 C C . THR A 1 237 ? -0.335 8.703 11.695 1 92.62 237 THR A C 1
ATOM 1852 O O . THR A 1 237 ? -0.254 9.648 12.484 1 92.62 237 THR A O 1
ATOM 1855 N N . GLN A 1 238 ? 0.604 7.895 11.5 1 88.06 238 GLN A N 1
ATOM 1856 C CA . GLN A 1 238 ? 1.976 8.102 11.945 1 88.06 238 GLN A CA 1
ATOM 1857 C C . GLN A 1 238 ? 2.938 8.164 10.766 1 88.06 238 GLN A C 1
ATOM 1859 O O . GLN A 1 238 ? 2.924 7.285 9.898 1 88.06 238 GLN A O 1
ATOM 1864 N N . THR A 1 239 ? 3.727 9.234 10.719 1 85.38 239 THR A N 1
ATOM 1865 C CA . THR A 1 239 ? 4.812 9.312 9.75 1 85.38 239 THR A CA 1
ATOM 1866 C C . THR A 1 239 ? 6.168 9.18 10.438 1 85.38 239 THR A C 1
ATOM 1868 O O . THR A 1 239 ? 6.984 8.344 10.047 1 85.38 239 THR A O 1
ATOM 1871 N N . VAL A 1 240 ? 6.367 10.031 11.461 1 89.75 240 VAL A N 1
ATOM 1872 C CA . VAL A 1 240 ? 7.625 10.023 12.195 1 89.75 240 VAL A CA 1
ATOM 1873 C C . VAL A 1 240 ? 7.398 9.453 13.594 1 89.75 240 VAL A C 1
ATOM 1875 O O . VAL A 1 240 ? 6.488 9.883 14.312 1 89.75 240 VAL A O 1
ATOM 1878 N N . ARG A 1 241 ? 8.172 8.453 13.891 1 87.81 241 ARG A N 1
ATOM 1879 C CA . ARG A 1 241 ? 8.188 7.996 15.273 1 87.81 241 ARG A CA 1
ATOM 1880 C C . ARG A 1 241 ? 8.961 8.961 16.156 1 87.81 241 ARG A C 1
ATOM 1882 O O . ARG A 1 241 ? 10.18 9.094 16.031 1 87.81 241 ARG A O 1
ATOM 1889 N N . ARG A 1 242 ? 8.273 9.555 17.062 1 87.81 242 ARG A N 1
ATOM 1890 C CA . ARG A 1 242 ? 8.898 10.547 17.938 1 87.81 242 ARG A CA 1
ATOM 1891 C C . ARG A 1 242 ? 9.539 9.875 19.141 1 87.81 242 ARG A C 1
ATOM 1893 O O . ARG A 1 242 ? 9.172 8.758 19.516 1 87.81 242 ARG A O 1
ATOM 1900 N N . LEU A 1 243 ? 10.477 10.602 19.703 1 86.81 243 LEU A N 1
ATOM 1901 C CA . LEU A 1 243 ? 11.07 10.141 20.953 1 86.81 243 LEU A CA 1
ATOM 1902 C C . LEU A 1 243 ? 10.055 10.164 22.078 1 86.81 243 LEU A C 1
ATOM 1904 O O . LEU A 1 243 ? 9.156 11.016 22.094 1 86.81 243 LEU A O 1
ATOM 1908 N N . PRO A 1 244 ? 10.234 9.25 23 1 83.81 244 PRO A N 1
ATOM 1909 C CA . PRO A 1 244 ? 9.328 9.266 24.141 1 83.81 244 PRO A CA 1
ATOM 1910 C C . PRO A 1 244 ? 9.289 10.609 24.859 1 83.81 244 PRO A C 1
ATOM 1912 O O . PRO A 1 244 ? 8.242 11.023 25.359 1 83.81 244 PRO A O 1
ATOM 1915 N N . SER A 1 245 ? 10.406 11.32 24.859 1 84.62 245 SER A N 1
ATOM 1916 C CA . SER A 1 245 ? 10.508 12.602 25.547 1 84.62 245 SER A CA 1
ATOM 1917 C C . SER A 1 245 ? 9.578 13.641 24.906 1 84.62 245 SER A C 1
ATOM 1919 O O . SER A 1 245 ? 9.109 14.555 25.578 1 84.62 245 SER A O 1
ATOM 1921 N N . ALA A 1 246 ? 9.289 13.422 23.688 1 86.88 246 ALA A N 1
ATOM 1922 C CA . ALA A 1 246 ? 8.414 14.352 22.984 1 86.88 246 ALA A CA 1
ATOM 1923 C C . ALA A 1 246 ? 7 14.336 23.562 1 86.88 246 ALA A C 1
ATOM 1925 O O . ALA A 1 246 ? 6.293 15.344 23.516 1 86.88 246 ALA A O 1
ATOM 1926 N N . TYR A 1 247 ? 6.633 13.188 24.188 1 87.88 247 TYR A N 1
ATOM 1927 C CA . TYR A 1 247 ? 5.273 13 24.672 1 87.88 247 TYR A CA 1
ATOM 1928 C C . TYR A 1 247 ? 5.207 13.219 26.188 1 87.88 247 TYR A C 1
ATOM 1930 O O . TYR A 1 247 ? 4.145 13.07 26.797 1 87.88 247 TYR A O 1
ATOM 1938 N N . ALA A 1 248 ? 6.258 13.531 26.797 1 84.44 248 ALA A N 1
ATOM 1939 C CA . ALA A 1 248 ? 6.383 13.492 28.266 1 84.44 248 ALA A CA 1
ATOM 1940 C C . ALA A 1 248 ? 5.336 14.383 28.922 1 84.44 248 ALA A C 1
ATOM 1942 O O . ALA A 1 248 ? 4.68 13.977 29.875 1 84.44 248 ALA A O 1
ATOM 1943 N N . ALA A 1 249 ? 5.172 15.641 28.406 1 86.81 249 ALA A N 1
ATOM 1944 C CA . ALA A 1 249 ? 4.215 16.578 28.984 1 86.81 249 ALA A CA 1
ATOM 1945 C C . ALA A 1 249 ? 2.789 16.047 28.875 1 86.81 249 ALA A C 1
ATOM 1947 O O . ALA A 1 249 ? 1.982 16.203 29.781 1 86.81 249 ALA A O 1
ATOM 1948 N N . LEU A 1 250 ? 2.506 15.43 27.781 1 90 250 LEU A N 1
ATOM 1949 C CA . LEU A 1 250 ? 1.178 14.875 27.547 1 90 250 LEU A CA 1
ATOM 1950 C C . LEU A 1 250 ? 0.924 13.68 28.469 1 90 250 LEU A C 1
ATOM 1952 O O . LEU A 1 250 ? -0.163 13.547 29.031 1 90 250 LEU A O 1
ATOM 1956 N N . VAL A 1 251 ? 1.912 12.844 28.594 1 87.56 251 VAL A N 1
ATOM 1957 C CA . VAL A 1 251 ? 1.798 11.656 29.438 1 87.56 251 VAL A CA 1
ATOM 1958 C C . VAL A 1 251 ? 1.565 12.07 30.875 1 87.56 251 VAL A C 1
ATOM 1960 O O . VAL A 1 251 ? 0.697 11.523 31.562 1 87.56 251 VAL A O 1
ATOM 1963 N N . GLU A 1 252 ? 2.281 13.031 31.328 1 87.31 252 GLU A N 1
ATOM 1964 C CA . GLU A 1 252 ? 2.107 13.547 32.688 1 87.31 252 GLU A CA 1
ATOM 1965 C C . GLU A 1 252 ? 0.726 14.164 32.875 1 87.31 252 GLU A C 1
ATOM 1967 O O . GLU A 1 252 ? 0.097 13.992 33.938 1 87.31 252 GLU A O 1
ATOM 1972 N N . GLY A 1 253 ? 0.332 14.883 31.859 1 90.31 253 GLY A N 1
ATOM 1973 C CA . GLY A 1 253 ? -0.967 15.531 31.906 1 90.31 253 GLY A CA 1
ATOM 1974 C C . GLY A 1 253 ? -2.119 14.555 32.031 1 90.31 253 GLY A C 1
ATOM 1975 O O . GLY A 1 253 ? -3.178 14.898 32.562 1 90.31 253 GLY A O 1
ATOM 1976 N N . GLU A 1 254 ? -1.957 13.344 31.578 1 91.38 254 GLU A N 1
ATOM 1977 C CA . GLU A 1 254 ? -3.02 12.344 31.625 1 91.38 254 GLU A CA 1
ATOM 1978 C C . GLU A 1 254 ? -3.252 11.852 33.062 1 91.38 254 GLU A C 1
ATOM 1980 O O . GLU A 1 254 ? -4.289 11.25 33.344 1 91.38 254 GLU A O 1
ATOM 1985 N N . ASN A 1 255 ? -2.334 12.164 33.938 1 89.69 255 ASN A N 1
ATOM 1986 C CA . ASN A 1 255 ? -2.48 11.797 35.344 1 89.69 255 ASN A CA 1
ATOM 1987 C C . ASN A 1 255 ? -3.109 12.93 36.156 1 89.69 255 ASN A C 1
ATOM 1989 O O . ASN A 1 255 ? -3.484 12.727 37.312 1 89.69 255 ASN A O 1
ATOM 1993 N N . ALA A 1 256 ? -3.225 14.078 35.562 1 92.06 256 ALA A N 1
ATOM 1994 C CA . ALA A 1 256 ? -3.775 15.234 36.25 1 92.06 256 ALA A CA 1
ATOM 1995 C C . ALA A 1 256 ? -5.301 15.211 36.219 1 92.06 256 ALA A C 1
ATOM 1997 O O . ALA A 1 256 ? -5.91 14.57 35.375 1 92.06 256 ALA A O 1
ATOM 1998 N N . ALA A 1 257 ? -5.879 15.906 37.156 1 93.56 257 ALA A N 1
ATOM 1999 C CA . ALA A 1 257 ? -7.336 15.992 37.219 1 93.56 257 ALA A CA 1
ATOM 2000 C C . ALA A 1 257 ? -7.895 16.797 36.031 1 93.56 257 ALA A C 1
ATOM 2002 O O . ALA A 1 257 ? -7.242 17.703 35.531 1 93.56 257 ALA A O 1
ATOM 2003 N N . LEU A 1 258 ? -9.086 16.469 35.625 1 94.69 258 LEU A N 1
ATOM 2004 C CA . LEU A 1 258 ? -9.797 17.203 34.594 1 94.69 258 LEU A CA 1
ATOM 2005 C C . LEU A 1 258 ? -10.383 18.5 35.156 1 94.69 258 LEU A C 1
ATOM 2007 O O . LEU A 1 258 ? -10.602 18.609 36.344 1 94.69 258 LEU A O 1
ATOM 2011 N N . PRO A 1 259 ? -10.586 19.453 34.25 1 91.31 259 PRO A N 1
ATOM 2012 C CA . PRO A 1 259 ? -11.195 20.688 34.719 1 91.31 259 PRO A CA 1
ATOM 2013 C C . PRO A 1 259 ? -12.617 20.484 35.25 1 91.31 259 PRO A C 1
ATOM 2015 O O . PRO A 1 259 ? -13.273 19.5 34.906 1 91.31 259 PRO A O 1
ATOM 2018 N N . ALA A 1 260 ? -13.07 21.438 36 1 91.31 260 ALA A N 1
ATOM 2019 C CA . ALA A 1 260 ? -14.422 21.375 36.562 1 91.31 260 ALA A CA 1
ATOM 2020 C C . ALA A 1 260 ? -15.469 21.703 35.5 1 91.31 260 ALA A C 1
ATOM 2022 O O . ALA A 1 260 ? -15.148 22.25 34.438 1 91.31 260 ALA A O 1
ATOM 2023 N N . GLY A 1 261 ? -16.734 21.312 35.812 1 91.12 261 GLY A N 1
ATOM 2024 C CA . GLY A 1 261 ? -17.844 21.625 34.906 1 91.12 261 GLY A CA 1
ATOM 2025 C C . GLY A 1 261 ? -18.25 20.469 34.031 1 91.12 261 GLY A C 1
ATOM 2026 O O . GLY A 1 261 ? -17.875 19.328 34.281 1 91.12 261 GLY A O 1
ATOM 2027 N N . GLU A 1 262 ? -19.016 20.812 33.062 1 92.5 262 GLU A N 1
ATOM 2028 C CA . GLU A 1 262 ? -19.516 19.797 32.156 1 92.5 262 GLU A CA 1
ATOM 2029 C C . GLU A 1 262 ? -18.406 19.297 31.234 1 92.5 262 GLU A C 1
ATOM 2031 O O . GLU A 1 262 ? -17.656 20.094 30.656 1 92.5 262 GLU A O 1
ATOM 2036 N N . LEU A 1 263 ? -18.234 18.062 31.172 1 95.5 263 LEU A N 1
ATOM 2037 C CA . LEU A 1 263 ? -17.234 17.406 30.344 1 95.5 263 LEU A CA 1
ATOM 2038 C C . LEU A 1 263 ? -17.891 16.469 29.344 1 95.5 263 LEU A C 1
ATOM 2040 O O . LEU A 1 263 ? -19.016 15.992 29.578 1 95.5 263 LEU A O 1
ATOM 2044 N N . PRO A 1 264 ? -17.266 16.25 28.219 1 95.44 264 PRO A N 1
ATOM 2045 C CA . PRO A 1 264 ? -17.828 15.266 27.281 1 95.44 264 PRO A CA 1
ATOM 2046 C C . PRO A 1 264 ? -17.781 13.836 27.828 1 95.44 264 PRO A C 1
ATOM 2048 O O . PRO A 1 264 ? -16.953 13.531 28.688 1 95.44 264 PRO A O 1
ATOM 2051 N N . ALA A 1 265 ? -18.719 12.984 27.328 1 95.25 265 ALA A N 1
ATOM 2052 C CA . ALA A 1 265 ? -18.578 11.555 27.609 1 95.25 265 ALA A CA 1
ATOM 2053 C C . ALA A 1 265 ? -17.219 11.039 27.172 1 95.25 265 ALA A C 1
ATOM 2055 O O . ALA A 1 265 ? -16.688 11.438 26.141 1 95.25 265 ALA A O 1
ATOM 2056 N N . HIS A 1 266 ? -16.578 10.289 28.047 1 94.25 266 HIS A N 1
ATOM 2057 C CA . HIS A 1 266 ? -15.266 9.758 27.688 1 94.25 266 HIS A CA 1
ATOM 2058 C C . HIS A 1 266 ? -15.039 8.391 28.312 1 94.25 266 HIS A C 1
ATOM 2060 O O . HIS A 1 266 ? -15.602 8.086 29.375 1 94.25 266 HIS A O 1
ATOM 2066 N N . HIS A 1 267 ? -14.359 7.535 27.578 1 92.44 267 HIS A N 1
ATOM 2067 C CA . HIS A 1 267 ? -13.922 6.246 28.094 1 92.44 267 HIS A CA 1
ATOM 2068 C C . HIS A 1 267 ? -12.602 5.824 27.469 1 92.44 267 HIS A C 1
ATOM 2070 O O . HIS A 1 267 ? -12.172 6.406 26.469 1 92.44 267 HIS A O 1
ATOM 2076 N N . VAL A 1 268 ? -11.93 4.848 28.109 1 92.69 268 VAL A N 1
ATOM 2077 C CA . VAL A 1 268 ? -10.602 4.43 27.688 1 92.69 268 VAL A CA 1
ATOM 2078 C C . VAL A 1 268 ? -10.602 2.936 27.375 1 92.69 268 VAL A C 1
ATOM 2080 O O . VAL A 1 268 ? -10.891 2.111 28.234 1 92.69 268 VAL A O 1
ATOM 2083 N N . ILE A 1 269 ? -10.352 2.629 26.125 1 91.5 269 ILE A N 1
ATOM 2084 C CA . ILE A 1 269 ? -10.102 1.248 25.734 1 91.5 269 ILE A CA 1
ATOM 2085 C C . ILE A 1 269 ? -8.633 0.903 25.969 1 91.5 269 ILE A C 1
ATOM 2087 O O . ILE A 1 269 ? -8.312 -0.199 26.422 1 91.5 269 ILE A O 1
ATOM 2091 N N . GLY A 1 270 ? -7.836 1.887 25.625 1 84.25 270 GLY A N 1
ATOM 2092 C CA . GLY A 1 270 ? -6.398 1.836 25.828 1 84.25 270 GLY A CA 1
ATOM 2093 C C . GLY A 1 270 ? -5.746 3.205 25.828 1 84.25 270 GLY A C 1
ATOM 2094 O O . GLY A 1 270 ? -6.387 4.199 25.484 1 84.25 270 GLY A O 1
ATOM 2095 N N . ALA A 1 271 ? -4.52 3.186 26.453 1 71.94 271 ALA A N 1
ATOM 2096 C CA . ALA A 1 271 ? -3.785 4.449 26.5 1 71.94 271 ALA A CA 1
ATOM 2097 C C . ALA A 1 271 ? -2.395 4.297 25.891 1 71.94 271 ALA A C 1
ATOM 2099 O O . ALA A 1 271 ? -1.988 3.193 25.531 1 71.94 271 ALA A O 1
ATOM 2100 N N . PHE A 1 272 ? -1.833 5.535 25.75 1 70.88 272 PHE A N 1
ATOM 2101 C CA . PHE A 1 272 ? -0.462 5.535 25.266 1 70.88 272 PHE A CA 1
ATOM 2102 C C . PHE A 1 272 ? 0.387 4.523 26.016 1 70.88 272 PHE A C 1
ATOM 2104 O O . PHE A 1 272 ? 0.381 4.5 27.25 1 70.88 272 PHE A O 1
ATOM 2111 N N . ASN A 1 273 ? 1.057 3.656 25.266 1 62 273 ASN A N 1
ATOM 2112 C CA . ASN A 1 273 ? 1.949 2.625 25.797 1 62 273 ASN A CA 1
ATOM 2113 C C . ASN A 1 273 ? 1.171 1.494 26.453 1 62 273 ASN A C 1
ATOM 2115 O O . ASN A 1 273 ? 1.713 0.771 27.297 1 62 273 ASN A O 1
ATOM 2119 N N . SER A 1 274 ? -0.123 1.621 26.203 1 60.28 274 SER A N 1
ATOM 2120 C CA . SER A 1 274 ? -0.893 0.494 26.719 1 60.28 274 SER A CA 1
ATOM 2121 C C . SER A 1 274 ? -0.936 -0.652 25.719 1 60.28 274 SER A C 1
ATOM 2123 O O . SER A 1 274 ? -0.659 -0.457 24.531 1 60.28 274 SER A O 1
ATOM 2125 N N . GLY A 1 275 ? -0.977 -1.797 26.172 1 53.78 275 GLY A N 1
ATOM 2126 C CA . GLY A 1 275 ? -1.127 -2.994 25.359 1 53.78 275 GLY A CA 1
ATOM 2127 C C . GLY A 1 275 ? 0.198 -3.621 24.969 1 53.78 275 GLY A C 1
ATOM 2128 O O . GLY A 1 275 ? 1.203 -3.441 25.656 1 53.78 275 GLY A O 1
ATOM 2129 N N . ALA A 1 276 ? 0.174 -4.336 23.938 1 48.16 276 ALA A N 1
ATOM 2130 C CA . ALA A 1 276 ? 1.318 -5.16 23.562 1 48.16 276 ALA A CA 1
ATOM 2131 C C . ALA A 1 276 ? 2.49 -4.293 23.109 1 48.16 276 ALA A C 1
ATOM 2133 O O . ALA A 1 276 ? 3.625 -4.77 23.016 1 48.16 276 ALA A O 1
ATOM 2134 N N . VAL A 1 277 ? 2.303 -2.846 22.922 1 51.81 277 VAL A N 1
ATOM 2135 C CA . VAL A 1 277 ? 3.332 -1.985 22.344 1 51.81 277 VAL A CA 1
ATOM 2136 C C . VAL A 1 277 ? 4.051 -1.223 23.453 1 51.81 277 VAL A C 1
ATOM 2138 O O . VAL A 1 277 ? 5.094 -0.61 23.234 1 51.81 277 VAL A O 1
ATOM 2141 N N . GLY A 1 278 ? 3.416 -1.033 24.656 1 52.38 278 GLY A N 1
ATOM 2142 C CA . GLY A 1 278 ? 3.891 -0.21 25.766 1 52.38 278 GLY A CA 1
ATOM 2143 C C . GLY A 1 278 ? 5.348 -0.458 26.109 1 52.38 278 GLY A C 1
ATOM 2144 O O . GLY A 1 278 ? 6.059 0.459 26.531 1 52.38 278 GLY A O 1
ATOM 2145 N N . GLU A 1 279 ? 5.707 -1.629 26.016 1 49.5 279 GLU A N 1
ATOM 2146 C CA . GLU A 1 279 ? 7.016 -1.99 26.547 1 49.5 279 GLU A CA 1
ATOM 2147 C C . GLU A 1 279 ? 8.141 -1.405 25.703 1 49.5 279 GLU A C 1
ATOM 2149 O O . GLU A 1 279 ? 9.312 -1.458 26.078 1 49.5 279 GLU A O 1
ATOM 2154 N N . LEU A 1 280 ? 7.738 -0.803 24.656 1 44.91 280 LEU A N 1
ATOM 2155 C CA . LEU A 1 280 ? 8.828 -0.431 23.766 1 44.91 280 LEU A CA 1
ATOM 2156 C C . LEU A 1 280 ? 9.352 0.963 24.094 1 44.91 280 LEU A C 1
ATOM 2158 O O . LEU A 1 280 ? 10.375 1.387 23.562 1 44.91 280 LEU A O 1
ATOM 2162 N N . VAL A 1 281 ? 8.594 1.76 24.875 1 49.34 281 VAL A N 1
ATOM 2163 C CA . VAL A 1 281 ? 9.031 3.143 25.047 1 49.34 281 VAL A CA 1
ATOM 2164 C C . VAL A 1 281 ? 9.594 3.338 26.453 1 49.34 281 VAL A C 1
ATOM 2166 O O . VAL A 1 281 ? 8.898 3.115 27.438 1 49.34 281 VAL A O 1
ATOM 2169 N N . GLY A 1 282 ? 10.883 3.346 26.594 1 46.09 282 GLY A N 1
ATOM 2170 C CA . GLY A 1 282 ? 11.562 3.68 27.828 1 46.09 282 GLY A CA 1
ATOM 2171 C C . GLY A 1 282 ? 11.172 5.039 28.375 1 46.09 282 GLY A C 1
ATOM 2172 O O . GLY A 1 282 ? 10.555 5.844 27.672 1 46.09 282 GLY A O 1
ATOM 2173 N N . SER A 1 283 ? 11.188 5.242 29.734 1 47.62 283 SER A N 1
ATOM 2174 C CA . SER A 1 283 ? 10.961 6.465 30.5 1 47.62 283 SER A CA 1
ATOM 2175 C C . SER A 1 283 ? 11.953 7.555 30.109 1 47.62 283 SER A C 1
ATOM 2177 O O . SER A 1 283 ? 13.133 7.277 29.875 1 47.62 283 SER A O 1
ATOM 2179 N N . SER A 1 284 ? 11.508 8.602 29.344 1 51.28 284 SER A N 1
ATOM 2180 C CA . SER A 1 284 ? 12.484 9.656 29.094 1 51.28 284 SER A CA 1
ATOM 2181 C C . SER A 1 284 ? 12.234 10.875 29.984 1 51.28 284 SER A C 1
ATOM 2183 O O . SER A 1 284 ? 11.086 11.156 30.344 1 51.28 284 SER A O 1
ATOM 2185 N N . GLU A 1 285 ? 13.336 11.453 30.547 1 55.19 285 GLU A N 1
ATOM 2186 C CA . GLU A 1 285 ? 13.328 12.68 31.344 1 55.19 285 GLU A CA 1
ATOM 2187 C C . GLU A 1 285 ? 12.891 13.875 30.5 1 55.19 285 GLU A C 1
ATOM 2189 O O . GLU A 1 285 ? 13.273 14 29.344 1 55.19 285 GLU A O 1
ATOM 2194 N N . LEU A 1 286 ? 11.891 14.648 30.953 1 58.34 286 LEU A N 1
ATOM 2195 C CA . LEU A 1 286 ? 11.383 15.867 30.328 1 58.34 286 LEU A CA 1
ATOM 2196 C C . LEU A 1 286 ? 12.469 16.922 30.234 1 58.34 286 LEU A C 1
ATOM 2198 O O . LEU A 1 286 ? 13.281 17.078 31.156 1 58.34 286 LEU A O 1
ATOM 2202 N N . PRO A 1 287 ? 12.516 17.609 29.062 1 59.19 287 PRO A N 1
ATOM 2203 C CA . PRO A 1 287 ? 13.398 18.781 29.016 1 59.19 287 PRO A CA 1
ATOM 2204 C C . PRO A 1 287 ? 13.047 19.828 30.062 1 59.19 287 PRO A C 1
ATOM 2206 O O . PRO A 1 287 ? 11.875 19.953 30.453 1 59.19 287 PRO A O 1
ATOM 2209 N N . ALA A 1 288 ? 14.031 20.594 30.672 1 56.41 288 ALA A N 1
ATOM 2210 C CA . ALA A 1 288 ? 13.93 21.516 31.797 1 56.41 288 ALA A CA 1
ATOM 2211 C C . ALA A 1 288 ? 12.891 22.594 31.531 1 56.41 288 ALA A C 1
ATOM 2213 O O . ALA A 1 288 ? 12.188 23.031 32.438 1 56.41 288 ALA A O 1
ATOM 2214 N N . GLY A 1 289 ? 12.703 22.969 30.328 1 61.31 289 GLY A N 1
ATOM 2215 C CA . GLY A 1 289 ? 11.844 24.109 30.016 1 61.31 289 GLY A CA 1
ATOM 2216 C C . GLY A 1 289 ? 10.367 23.766 30.094 1 61.31 289 GLY A C 1
ATOM 2217 O O . GLY A 1 289 ? 9.523 24.672 30.141 1 61.31 289 GLY A O 1
ATOM 2218 N N . VAL A 1 290 ? 9.984 22.484 30.141 1 69.88 290 VAL A N 1
ATOM 2219 C CA . VAL A 1 290 ? 8.57 22.125 30.141 1 69.88 290 VAL A CA 1
ATOM 2220 C C . VAL A 1 290 ? 8.242 21.281 31.375 1 69.88 290 VAL A C 1
ATOM 2222 O O . VAL A 1 290 ? 7.105 20.844 31.547 1 69.88 290 VAL A O 1
ATOM 2225 N N . ARG A 1 291 ? 9.156 21.141 32.281 1 67.19 291 ARG A N 1
ATOM 2226 C CA . ARG A 1 291 ? 9.039 20.25 33.406 1 67.19 291 ARG A CA 1
ATOM 2227 C C . ARG A 1 291 ? 7.957 20.734 34.375 1 67.19 291 ARG A C 1
ATOM 2229 O O . ARG A 1 291 ? 7.297 19.922 35.031 1 67.19 291 ARG A O 1
ATOM 2236 N N . ASP A 1 292 ? 7.73 22 34.25 1 76.44 292 ASP A N 1
ATOM 2237 C CA . ASP A 1 292 ? 6.859 22.531 35.312 1 76.44 292 ASP A CA 1
ATOM 2238 C C . ASP A 1 292 ? 5.508 22.953 34.719 1 76.44 292 ASP A C 1
ATOM 2240 O O . ASP A 1 292 ? 4.742 23.656 35.406 1 76.44 292 ASP A O 1
ATOM 2244 N N . LEU A 1 293 ? 5.176 22.484 33.625 1 84.06 293 LEU A N 1
ATOM 2245 C CA . LEU A 1 293 ? 3.906 22.891 33.031 1 84.06 293 LEU A CA 1
ATOM 2246 C C . LEU A 1 293 ? 2.768 22 33.531 1 84.06 293 LEU A C 1
ATOM 2248 O O . LEU A 1 293 ? 2.889 20.781 33.531 1 84.06 293 LEU A O 1
ATOM 2252 N N . GLU A 1 294 ? 1.742 22.719 33.969 1 86.25 294 GLU A N 1
ATOM 2253 C CA . GLU A 1 294 ? 0.521 21.984 34.281 1 86.25 294 GLU A CA 1
ATOM 2254 C C . GLU A 1 294 ? -0.171 21.469 33.031 1 86.25 294 GLU A C 1
ATOM 2256 O O . GLU A 1 294 ? 0.004 22.031 31.938 1 86.25 294 GLU A O 1
ATOM 2261 N N . ALA A 1 295 ? -0.967 20.484 33.281 1 85.88 295 ALA A N 1
ATOM 2262 C CA . ALA A 1 295 ? -1.647 19.812 32.156 1 85.88 295 ALA A CA 1
ATOM 2263 C C . ALA A 1 295 ? -2.465 20.797 31.344 1 85.88 295 ALA A C 1
ATOM 2265 O O . ALA A 1 295 ? -2.406 20.797 30.109 1 85.88 295 ALA A O 1
ATOM 2266 N N . GLN A 1 296 ? -3.139 21.625 32.031 1 87.94 296 GLN A N 1
ATOM 2267 C CA . GLN A 1 296 ? -3.963 22.594 31.312 1 87.94 296 GLN A CA 1
ATOM 2268 C C . GLN A 1 296 ? -3.102 23.594 30.547 1 87.94 296 GLN A C 1
ATOM 2270 O O . GLN A 1 296 ? -3.486 24.047 29.469 1 87.94 296 GLN A O 1
ATOM 2275 N N . GLN A 1 297 ? -2.027 23.922 31.109 1 88.56 297 GLN A N 1
ATOM 2276 C CA . GLN A 1 297 ? -1.12 24.844 30.453 1 88.56 297 GLN A CA 1
ATOM 2277 C C . GLN A 1 297 ? -0.597 24.266 29.141 1 88.56 297 GLN A C 1
ATOM 2279 O O . GLN A 1 297 ? -0.467 24.984 28.156 1 88.56 297 GLN A O 1
ATOM 2284 N N . VAL A 1 298 ? -0.308 23 29.156 1 88 298 VAL A N 1
ATOM 2285 C CA . VAL A 1 298 ? 0.145 22.328 27.938 1 88 298 VAL A CA 1
ATOM 2286 C C . VAL A 1 298 ? -0.927 22.438 26.859 1 88 298 VAL A C 1
ATOM 2288 O O . VAL A 1 298 ? -0.629 22.812 25.719 1 88 298 VAL A O 1
ATOM 2291 N N . ALA A 1 299 ? -2.105 22.141 27.203 1 88.56 299 ALA A N 1
ATOM 2292 C CA . ALA A 1 299 ? -3.227 22.25 26.266 1 88.56 299 ALA A CA 1
ATOM 2293 C C . ALA A 1 299 ? -3.387 23.672 25.766 1 88.56 299 ALA A C 1
ATOM 2295 O O . ALA A 1 299 ? -3.553 23.906 24.562 1 88.56 299 ALA A O 1
ATOM 2296 N N . ASP A 1 300 ? -3.246 24.672 26.656 1 87.25 300 ASP A N 1
ATOM 2297 C CA . ASP A 1 300 ? -3.422 26.078 26.297 1 87.25 300 ASP A CA 1
ATOM 2298 C C . ASP A 1 300 ? -2.334 26.547 25.328 1 87.25 300 ASP A C 1
ATOM 2300 O O . ASP A 1 300 ? -2.617 27.25 24.375 1 87.25 300 ASP A O 1
ATOM 2304 N N . LEU A 1 301 ? -1.134 26.172 25.625 1 83.81 301 LEU A N 1
ATOM 2305 C CA . LEU A 1 301 ? -0.011 26.562 24.781 1 83.81 301 LEU A CA 1
ATOM 2306 C C . LEU A 1 301 ? -0.134 25.938 23.406 1 83.81 301 LEU A C 1
ATOM 2308 O O . LEU A 1 301 ? 0.235 26.562 22.406 1 83.81 301 LEU A O 1
ATOM 2312 N N . ALA A 1 302 ? -0.679 24.75 23.359 1 83.69 302 ALA A N 1
ATOM 2313 C CA . ALA A 1 302 ? -0.819 24.031 22.094 1 83.69 302 ALA A CA 1
ATOM 2314 C C . ALA A 1 302 ? -1.909 24.656 21.219 1 83.69 302 ALA A C 1
ATOM 2316 O O . ALA A 1 302 ? -1.925 24.469 20 1 83.69 302 ALA A O 1
ATOM 2317 N N . LEU A 1 303 ? -2.795 25.406 21.812 1 83.38 303 LEU A N 1
ATOM 2318 C CA . LEU A 1 303 ? -3.963 25.938 21.125 1 83.38 303 LEU A CA 1
ATOM 2319 C C . LEU A 1 303 ? -3.682 27.328 20.562 1 83.38 303 LEU A C 1
ATOM 2321 O O . LEU A 1 303 ? -4.484 27.859 19.797 1 83.38 303 LEU A O 1
ATOM 2325 N N . VAL A 1 304 ? -2.508 27.844 20.938 1 77.88 304 VAL A N 1
ATOM 2326 C CA . VAL A 1 304 ? -2.227 29.234 20.547 1 77.88 304 VAL A CA 1
ATOM 2327 C C . VAL A 1 304 ? -0.958 29.281 19.703 1 77.88 304 VAL A C 1
ATOM 2329 O O . VAL A 1 304 ? 0.003 28.547 19.969 1 77.88 304 VAL A O 1
ATOM 2332 N N . ALA A 1 305 ? -1.041 30.141 18.719 1 75.75 305 ALA A N 1
ATOM 2333 C CA . ALA A 1 305 ? 0.119 30.312 17.859 1 75.75 305 ALA A CA 1
ATOM 2334 C C . ALA A 1 305 ? 1.279 30.953 18.609 1 75.75 305 ALA A C 1
ATOM 2336 O O . ALA A 1 305 ? 1.077 31.594 19.641 1 75.75 305 ALA A O 1
ATOM 2337 N N . GLY A 1 306 ? 2.471 30.781 18.125 1 76.62 306 GLY A N 1
ATOM 2338 C CA . GLY A 1 306 ? 3.631 31.469 18.656 1 76.62 306 GLY A CA 1
ATOM 2339 C C . GLY A 1 306 ? 4.387 30.656 19.688 1 76.62 306 GLY A C 1
ATOM 2340 O O . GLY A 1 306 ? 5.367 31.125 20.266 1 76.62 306 GLY A O 1
ATOM 2341 N N . ASN A 1 307 ? 3.947 29.453 19.906 1 80.44 307 ASN A N 1
ATOM 2342 C CA . ASN A 1 307 ? 4.598 28.656 20.953 1 80.44 307 ASN A CA 1
ATOM 2343 C C . ASN A 1 307 ? 5.531 27.609 20.344 1 80.44 307 ASN A C 1
ATOM 2345 O O . ASN A 1 307 ? 6.035 26.75 21.047 1 80.44 307 ASN A O 1
ATOM 2349 N N . ALA A 1 308 ? 5.707 27.75 19.047 1 80.31 308 ALA A N 1
ATOM 2350 C CA . ALA A 1 308 ? 6.656 26.875 18.359 1 80.31 308 ALA A CA 1
ATOM 2351 C C . ALA A 1 308 ? 7.566 27.688 17.438 1 80.31 308 ALA A C 1
ATOM 2353 O O . ALA A 1 308 ? 7.91 27.234 16.344 1 80.31 308 ALA A O 1
ATOM 2354 N N . THR A 1 309 ? 7.883 28.859 17.859 1 81.44 309 THR A N 1
ATOM 2355 C CA . THR A 1 309 ? 8.781 29.734 17.109 1 81.44 309 THR A CA 1
ATOM 2356 C C . THR A 1 309 ? 10.219 29.203 17.172 1 81.44 309 THR A C 1
ATOM 2358 O O . THR A 1 309 ? 10.523 28.328 17.984 1 81.44 309 THR A O 1
ATOM 2361 N N . ILE A 1 310 ? 11.016 29.75 16.266 1 83.75 310 ILE A N 1
ATOM 2362 C CA . ILE A 1 310 ? 12.43 29.359 16.25 1 83.75 310 ILE A CA 1
ATOM 2363 C C . ILE A 1 310 ? 13.055 29.641 17.609 1 83.75 310 ILE A C 1
ATOM 2365 O O . ILE A 1 310 ? 13.766 28.797 18.156 1 83.75 310 ILE A O 1
ATOM 2369 N N . ALA A 1 311 ? 12.789 30.812 18.172 1 84.31 311 ALA A N 1
ATOM 2370 C CA . ALA A 1 311 ? 13.352 31.203 19.453 1 84.31 311 ALA A CA 1
ATOM 2371 C C . ALA A 1 311 ? 12.961 30.219 20.547 1 84.31 311 ALA A C 1
ATOM 2373 O O . ALA A 1 311 ? 13.797 29.828 21.375 1 84.31 311 ALA A O 1
ATOM 2374 N N . LYS A 1 312 ? 11.766 29.75 20.531 1 85.44 312 LYS A N 1
ATOM 2375 C CA . LYS A 1 312 ? 11.281 28.812 21.547 1 85.44 312 LYS A CA 1
ATOM 2376 C C . LYS A 1 312 ? 11.883 27.422 21.344 1 85.44 312 LYS A C 1
ATOM 2378 O O . LYS A 1 312 ? 12.125 26.703 22.312 1 85.44 312 LYS A O 1
ATOM 2383 N N . HIS A 1 313 ? 12.062 27.031 20.141 1 85.44 313 HIS A N 1
ATOM 2384 C CA . HIS A 1 313 ? 12.758 25.781 19.844 1 85.44 313 HIS A CA 1
ATOM 2385 C C . HIS A 1 313 ? 14.172 25.797 20.406 1 85.44 313 HIS A C 1
ATOM 2387 O O . HIS A 1 313 ? 14.625 24.828 21 1 85.44 313 HIS A O 1
ATOM 2393 N N . LEU A 1 314 ? 14.82 26.922 20.25 1 83.62 314 LEU A N 1
ATOM 2394 C CA . LEU A 1 314 ? 16.219 27.047 20.656 1 83.62 314 LEU A CA 1
ATOM 2395 C C . LEU A 1 314 ? 16.344 27.078 22.172 1 83.62 314 LEU A C 1
ATOM 2397 O O . LEU A 1 314 ? 17.312 26.547 22.734 1 83.62 314 LEU A O 1
ATOM 2401 N N . ASP A 1 315 ? 15.375 27.641 22.812 1 85.12 315 ASP A N 1
ATOM 2402 C CA . ASP A 1 315 ? 15.516 27.734 24.266 1 85.12 315 ASP A CA 1
ATOM 2403 C C . ASP A 1 315 ? 14.844 26.547 24.953 1 85.12 315 ASP A C 1
ATOM 2405 O O . ASP A 1 315 ? 14.805 26.469 26.172 1 85.12 315 ASP A O 1
ATOM 2409 N N . GLY A 1 316 ? 14.188 25.641 24.188 1 81.75 316 GLY A N 1
ATOM 2410 C CA . GLY A 1 316 ? 13.68 24.375 24.703 1 81.75 316 GLY A CA 1
ATOM 2411 C C . GLY A 1 316 ? 12.281 24.484 25.281 1 81.75 316 GLY A C 1
ATOM 2412 O O . GLY A 1 316 ? 11.82 23.578 25.984 1 81.75 316 GLY A O 1
ATOM 2413 N N . THR A 1 317 ? 11.547 25.547 24.984 1 84.62 317 THR A N 1
ATOM 2414 C CA . THR A 1 317 ? 10.234 25.75 25.578 1 84.62 317 THR A CA 1
ATOM 2415 C C . THR A 1 317 ? 9.133 25.578 24.531 1 84.62 317 THR A C 1
ATOM 2417 O O . THR A 1 317 ? 7.957 25.812 24.812 1 84.62 317 THR A O 1
ATOM 2420 N N . ALA A 1 318 ? 9.539 25.188 23.375 1 86.31 318 ALA A N 1
ATOM 2421 C CA . ALA A 1 318 ? 8.57 25.078 22.281 1 86.31 318 ALA A CA 1
ATOM 2422 C C . ALA A 1 318 ? 7.578 23.953 22.562 1 86.31 318 ALA A C 1
ATOM 2424 O O . ALA A 1 318 ? 7.957 22.875 23.047 1 86.31 318 ALA A O 1
ATOM 2425 N N . ILE A 1 319 ? 6.328 24.156 22.344 1 85.38 319 ILE A N 1
ATOM 2426 C CA . ILE A 1 319 ? 5.23 23.203 22.328 1 85.38 319 ILE A CA 1
ATOM 2427 C C . ILE A 1 319 ? 4.441 23.344 21.016 1 85.38 319 ILE A C 1
ATOM 2429 O O . ILE A 1 319 ? 3.965 24.438 20.688 1 85.38 319 ILE A O 1
ATOM 2433 N N . ASP A 1 320 ? 4.324 22.297 20.297 1 84.88 320 ASP A N 1
ATOM 2434 C CA . ASP A 1 320 ? 3.637 22.391 19.016 1 84.88 320 ASP A CA 1
ATOM 2435 C C . ASP A 1 320 ? 2.133 22.188 19.172 1 84.88 320 ASP A C 1
ATOM 2437 O O . ASP A 1 320 ? 1.638 22.078 20.297 1 84.88 320 ASP A O 1
ATOM 2441 N N . ALA A 1 321 ? 1.442 22.219 18.031 1 82.69 321 ALA A N 1
ATOM 2442 C CA . ALA A 1 321 ? -0.016 22.156 18.062 1 82.69 321 ALA A CA 1
ATOM 2443 C C . ALA A 1 321 ? -0.496 20.812 18.609 1 82.69 321 ALA A C 1
ATOM 2445 O O . ALA A 1 321 ? -1.647 20.688 19.031 1 82.69 321 ALA A O 1
ATOM 2446 N N . GLY A 1 322 ? 0.347 19.812 18.625 1 87.62 322 GLY A N 1
ATOM 2447 C CA . GLY A 1 322 ? 0.008 18.531 19.188 1 87.62 322 GLY A CA 1
ATOM 2448 C C . GLY A 1 322 ? 0.299 18.438 20.672 1 87.62 322 GLY A C 1
ATOM 2449 O O . GLY A 1 322 ? -0.043 17.438 21.328 1 87.62 322 GLY A O 1
ATOM 2450 N N . GLY A 1 323 ? 0.888 19.469 21.203 1 86.88 323 GLY A N 1
ATOM 2451 C CA . GLY A 1 323 ? 1.311 19.438 22.594 1 86.88 323 GLY A CA 1
ATOM 2452 C C . GLY A 1 323 ? 2.633 18.719 22.797 1 86.88 323 GLY A C 1
ATOM 2453 O O . GLY A 1 323 ? 2.953 18.312 23.922 1 86.88 323 GLY A O 1
ATOM 2454 N N . LEU A 1 324 ? 3.332 18.547 21.75 1 87.88 324 LEU A N 1
ATOM 2455 C CA . LEU A 1 324 ? 4.59 17.797 21.812 1 87.88 324 LEU A CA 1
ATOM 2456 C C . LEU A 1 324 ? 5.77 18.75 21.969 1 87.88 324 LEU A C 1
ATOM 2458 O O . LEU A 1 324 ? 5.766 19.859 21.422 1 87.88 324 LEU A O 1
ATOM 2462 N N . VAL A 1 325 ? 6.75 18.266 22.734 1 86.69 325 VAL A N 1
ATOM 2463 C CA . VAL A 1 325 ? 8.039 18.938 22.812 1 86.69 325 VAL A CA 1
ATOM 2464 C C . VAL A 1 325 ? 8.906 18.516 21.609 1 86.69 325 VAL A C 1
ATOM 2466 O O . VAL A 1 325 ? 8.758 17.422 21.094 1 86.69 325 VAL A O 1
ATOM 2469 N N . PRO A 1 326 ? 9.75 19.422 21.156 1 86.81 326 PRO A N 1
ATOM 2470 C CA . PRO A 1 326 ? 10.539 19.125 19.969 1 86.81 326 PRO A CA 1
ATOM 2471 C C . PRO A 1 326 ? 11.43 17.891 20.141 1 86.81 326 PRO A C 1
ATOM 2473 O O . PRO A 1 326 ? 12.008 17.688 21.203 1 86.81 326 PRO A O 1
ATOM 2476 N N . ASP A 1 327 ? 11.43 17.109 19.031 1 87.5 327 ASP A N 1
ATOM 2477 C CA . ASP A 1 327 ? 12.414 16.047 18.906 1 87.5 327 ASP A CA 1
ATOM 2478 C C . ASP A 1 327 ? 13.742 16.578 18.375 1 87.5 327 ASP A C 1
ATOM 2480 O O . ASP A 1 327 ? 13.898 16.812 17.172 1 87.5 327 ASP A O 1
ATOM 2484 N N . VAL A 1 328 ? 14.703 16.703 19.312 1 89.5 328 VAL A N 1
ATOM 2485 C CA . VAL A 1 328 ? 15.977 17.281 18.906 1 89.5 328 VAL A CA 1
ATOM 2486 C C . VAL A 1 328 ? 16.891 16.203 18.359 1 89.5 328 VAL A C 1
ATOM 2488 O O . VAL A 1 328 ? 17.734 15.656 19.094 1 89.5 328 VAL A O 1
ATOM 2491 N N . VAL A 1 329 ? 16.703 15.844 17.141 1 91.31 329 VAL A N 1
ATOM 2492 C CA . VAL A 1 329 ? 17.453 14.773 16.5 1 91.31 329 VAL A CA 1
ATOM 2493 C C . VAL A 1 329 ? 17.969 15.25 15.141 1 91.31 329 VAL A C 1
ATOM 2495 O O . VAL A 1 329 ? 17.391 16.141 14.523 1 91.31 329 VAL A O 1
ATOM 2498 N N . GLU A 1 330 ? 19.078 14.695 14.68 1 93.06 330 GLU A N 1
ATOM 2499 C CA . GLU A 1 330 ? 19.688 15.031 13.398 1 93.06 330 GLU A CA 1
ATOM 2500 C C . GLU A 1 330 ? 18.984 14.32 12.242 1 93.06 330 GLU A C 1
ATOM 2502 O O . GLU A 1 330 ? 19.031 14.781 11.102 1 93.06 330 GLU A O 1
ATOM 2507 N N . SER A 1 331 ? 18.375 13.219 12.594 1 94.06 331 SER A N 1
ATOM 2508 C CA . SER A 1 331 ? 17.703 12.391 11.602 1 94.06 331 SER A CA 1
ATOM 2509 C C . SER A 1 331 ? 16.422 11.789 12.164 1 94.06 331 SER A C 1
ATOM 2511 O O . SER A 1 331 ? 16.312 11.562 13.375 1 94.06 331 SER A O 1
ATOM 2513 N N . ASN A 1 332 ? 15.438 11.688 11.312 1 93.38 332 ASN A N 1
ATOM 2514 C CA . ASN A 1 332 ? 14.211 10.969 11.656 1 93.38 332 ASN A CA 1
ATOM 2515 C C . ASN A 1 332 ? 13.625 10.234 10.453 1 93.38 332 ASN A C 1
ATOM 2517 O O . ASN A 1 332 ? 14.227 10.227 9.375 1 93.38 332 ASN A O 1
ATOM 2521 N N . THR A 1 333 ? 12.555 9.656 10.609 1 91.5 333 THR A N 1
ATOM 2522 C CA . THR A 1 333 ? 11.969 8.773 9.609 1 91.5 333 THR A CA 1
ATOM 2523 C C . THR A 1 333 ? 11.742 9.523 8.297 1 91.5 333 THR A C 1
ATOM 2525 O O . THR A 1 333 ? 11.852 8.938 7.219 1 91.5 333 THR A O 1
ATOM 2528 N N . TRP A 1 334 ? 11.406 10.766 8.383 1 92.88 334 TRP A N 1
ATOM 2529 C CA . TRP A 1 334 ? 11.07 11.57 7.211 1 92.88 334 TRP A CA 1
ATOM 2530 C C . TRP A 1 334 ? 12.18 11.5 6.168 1 92.88 334 TRP A C 1
ATOM 2532 O O . TRP A 1 334 ? 11.906 11.453 4.965 1 92.88 334 TRP A O 1
ATOM 2542 N N . VAL A 1 335 ? 13.414 11.445 6.578 1 94.75 335 VAL A N 1
ATOM 2543 C CA . VAL A 1 335 ? 14.523 11.516 5.633 1 94.75 335 VAL A CA 1
ATOM 2544 C C . VAL A 1 335 ? 15.219 10.156 5.543 1 94.75 335 VAL A C 1
ATOM 2546 O O . VAL A 1 335 ? 16.156 9.984 4.77 1 94.75 335 VAL A O 1
ATOM 2549 N N . GLN A 1 336 ? 14.766 9.234 6.336 1 95.81 336 GLN A N 1
ATOM 2550 C CA . GLN A 1 336 ? 15.461 7.949 6.422 1 95.81 336 GLN A CA 1
ATOM 2551 C C . GLN A 1 336 ? 15.086 7.043 5.254 1 95.81 336 GLN A C 1
ATOM 2553 O O . GLN A 1 336 ? 13.922 6.973 4.863 1 95.81 336 GLN A O 1
ATOM 2558 N N . SER A 1 337 ? 16.156 6.434 4.707 1 96.88 337 SER A N 1
ATOM 2559 C CA . SER A 1 337 ? 15.961 5.422 3.678 1 96.88 337 SER A CA 1
ATOM 2560 C C . SER A 1 337 ? 15.578 4.078 4.289 1 96.88 337 SER A C 1
ATOM 2562 O O . SER A 1 337 ? 15.508 3.945 5.512 1 96.88 337 SER A O 1
ATOM 2564 N N . ILE A 1 338 ? 15.312 3.102 3.473 1 96.75 338 ILE A N 1
ATOM 2565 C CA . ILE A 1 338 ? 14.633 1.866 3.855 1 96.75 338 ILE A CA 1
ATOM 2566 C C . ILE A 1 338 ? 15.445 1.146 4.93 1 96.75 338 ILE A C 1
ATOM 2568 O O . ILE A 1 338 ? 14.875 0.58 5.867 1 96.75 338 ILE A O 1
ATOM 2572 N N . GLU A 1 339 ? 16.797 1.158 4.902 1 95.94 339 GLU A N 1
ATOM 2573 C CA . GLU A 1 339 ? 17.625 0.399 5.832 1 95.94 339 GLU A CA 1
ATOM 2574 C C . GLU A 1 339 ? 17.656 1.062 7.207 1 95.94 339 GLU A C 1
ATOM 2576 O O . GLU A 1 339 ? 18.062 0.438 8.195 1 95.94 339 GLU A O 1
ATOM 2581 N N . GLN A 1 340 ? 17.203 2.275 7.215 1 95.75 340 GLN A N 1
ATOM 2582 C CA . GLN A 1 340 ? 17.266 3.047 8.453 1 95.75 340 GLN A CA 1
ATOM 2583 C C . GLN A 1 340 ? 15.961 2.979 9.227 1 95.75 340 GLN A C 1
ATOM 2585 O O . GLN A 1 340 ? 15.867 3.479 10.344 1 95.75 340 GLN A O 1
ATOM 2590 N N . ILE A 1 341 ? 14.961 2.398 8.648 1 95.56 341 ILE A N 1
ATOM 2591 C CA . ILE A 1 341 ? 13.664 2.254 9.312 1 95.56 341 ILE A CA 1
ATOM 2592 C C . ILE A 1 341 ? 13.672 1 10.188 1 95.56 341 ILE A C 1
ATOM 2594 O O . ILE A 1 341 ? 13.852 -0.112 9.68 1 95.56 341 ILE A O 1
ATOM 2598 N N . SER A 1 342 ? 13.469 1.171 11.461 1 93.75 342 SER A N 1
ATOM 2599 C CA . SER A 1 342 ? 13.445 0.013 12.352 1 93.75 342 SER A CA 1
ATOM 2600 C C . SER A 1 342 ? 12.195 -0.831 12.125 1 93.75 342 SER A C 1
ATOM 2602 O O . SER A 1 342 ? 11.148 -0.31 11.734 1 93.75 342 SER A O 1
ATOM 2604 N N . PRO A 1 343 ? 12.273 -2.186 12.406 1 94.31 343 PRO A N 1
ATOM 2605 C CA . PRO A 1 343 ? 11.086 -3.035 12.297 1 94.31 343 PRO A CA 1
ATOM 2606 C C . PRO A 1 343 ? 9.93 -2.547 13.164 1 94.31 343 PRO A C 1
ATOM 2608 O O . PRO A 1 343 ? 8.766 -2.656 12.766 1 94.31 343 PRO A O 1
ATOM 2611 N N . VAL A 1 344 ? 10.234 -2.006 14.273 1 91.62 344 VAL A N 1
ATOM 2612 C CA . VAL A 1 344 ? 9.203 -1.515 15.172 1 91.62 344 VAL A CA 1
ATOM 2613 C C . VAL A 1 344 ? 8.477 -0.33 14.539 1 91.62 344 VAL A C 1
ATOM 2615 O O . VAL A 1 344 ? 7.246 -0.282 14.523 1 91.62 344 VAL A O 1
ATOM 2618 N N . GLU A 1 345 ? 9.219 0.59 14.031 1 92.62 345 GLU A N 1
ATOM 2619 C CA . GLU A 1 345 ? 8.609 1.749 13.375 1 92.62 345 GLU A CA 1
ATOM 2620 C C . GLU A 1 345 ? 7.812 1.338 12.148 1 92.62 345 GLU A C 1
ATOM 2622 O O . GLU A 1 345 ? 6.75 1.898 11.875 1 92.62 345 GLU A O 1
ATOM 2627 N N . LEU A 1 346 ? 8.359 0.406 11.438 1 96.12 346 LEU A N 1
ATOM 2628 C CA . LEU A 1 346 ? 7.641 -0.157 10.297 1 96.12 346 LEU A CA 1
ATOM 2629 C C . LEU A 1 346 ? 6.27 -0.677 10.727 1 96.12 346 LEU A C 1
ATOM 2631 O O . LEU A 1 346 ? 5.254 -0.331 10.117 1 96.12 346 LEU A O 1
ATOM 2635 N N . LEU A 1 347 ? 6.258 -1.45 11.766 1 94.44 347 LEU A N 1
ATOM 2636 C CA . LEU A 1 347 ? 5.023 -2.068 12.242 1 94.44 347 LEU A CA 1
ATOM 2637 C C . LEU A 1 347 ? 4.055 -1.013 12.766 1 94.44 347 LEU A C 1
ATOM 2639 O O . LEU A 1 347 ? 2.857 -1.07 12.484 1 94.44 347 LEU A O 1
ATOM 2643 N N . GLU A 1 348 ? 4.586 -0.062 13.492 1 92.75 348 GLU A N 1
ATOM 2644 C CA . GLU A 1 348 ? 3.74 1.002 14.031 1 92.75 348 GLU A CA 1
ATOM 2645 C C . GLU A 1 348 ? 3.027 1.757 12.914 1 92.75 348 GLU A C 1
ATOM 2647 O O . GLU A 1 348 ? 1.826 2.016 13 1 92.75 348 GLU A O 1
ATOM 2652 N N . THR A 1 349 ? 3.76 2.127 11.914 1 95.56 349 THR A N 1
ATOM 2653 C CA . THR A 1 349 ? 3.207 2.869 10.781 1 95.56 349 THR A CA 1
ATOM 2654 C C . THR A 1 349 ? 2.121 2.057 10.086 1 95.56 349 THR A C 1
ATOM 2656 O O . THR A 1 349 ? 1.046 2.58 9.781 1 95.56 349 THR A O 1
ATOM 2659 N N . GLN A 1 350 ? 2.346 0.794 9.898 1 95.88 350 GLN A N 1
ATOM 2660 C CA . GLN A 1 350 ? 1.387 -0.055 9.195 1 95.88 350 GLN A CA 1
ATOM 2661 C C . GLN A 1 350 ? 0.122 -0.255 10.023 1 95.88 350 GLN A C 1
ATOM 2663 O O . GLN A 1 350 ? -0.988 -0.248 9.484 1 95.88 350 GLN A O 1
ATOM 2668 N N . LEU A 1 351 ? 0.284 -0.47 11.297 1 95.5 351 LEU A N 1
ATOM 2669 C CA . LEU A 1 351 ? -0.841 -0.732 12.188 1 95.5 351 LEU A CA 1
ATOM 2670 C C . LEU A 1 351 ? -1.738 0.495 12.305 1 95.5 351 LEU A C 1
ATOM 2672 O O . LEU A 1 351 ? -2.963 0.385 12.211 1 95.5 351 LEU A O 1
ATOM 2676 N N . CYS A 1 352 ? -1.14 1.649 12.367 1 95.69 352 CYS A N 1
ATOM 2677 C CA . CYS A 1 352 ? -1.9 2.875 12.578 1 95.69 352 CYS A CA 1
ATOM 2678 C C . CYS A 1 352 ? -2.492 3.387 11.273 1 95.69 352 CYS A C 1
ATOM 2680 O O . CYS A 1 352 ? -3.65 3.803 11.227 1 95.69 352 CYS A O 1
ATOM 2682 N N . ASN A 1 353 ? -1.667 3.355 10.203 1 97.69 353 ASN A N 1
ATOM 2683 C CA . ASN A 1 353 ? -2.029 4.047 8.969 1 97.69 353 ASN A CA 1
ATOM 2684 C C . ASN A 1 353 ? -2.906 3.172 8.078 1 97.69 353 ASN A C 1
ATOM 2686 O O . ASN A 1 353 ? -3.586 3.678 7.184 1 97.69 353 ASN A O 1
ATOM 2690 N N . TYR A 1 354 ? -2.857 1.921 8.273 1 98.06 354 TYR A N 1
ATOM 2691 C CA . TYR A 1 354 ? -3.537 1.026 7.34 1 98.06 354 TYR A CA 1
ATOM 2692 C C . TYR A 1 354 ? -4.418 0.031 8.086 1 98.06 354 TYR A C 1
ATOM 2694 O O . TYR A 1 354 ? -5.629 -0.028 7.863 1 98.06 354 TYR A O 1
ATOM 2702 N N . THR A 1 355 ? -3.881 -0.747 9.055 1 98.06 355 THR A N 1
ATOM 2703 C CA . THR A 1 355 ? -4.578 -1.859 9.688 1 98.06 355 THR A CA 1
ATOM 2704 C C . THR A 1 355 ? -5.801 -1.364 10.453 1 98.06 355 THR A C 1
ATOM 2706 O O . THR A 1 355 ? -6.902 -1.896 10.289 1 98.06 355 THR A O 1
ATOM 2709 N N . ALA A 1 356 ? -5.586 -0.36 11.234 1 98.19 356 ALA A N 1
ATOM 2710 C CA . ALA A 1 356 ? -6.695 0.15 12.047 1 98.19 356 ALA A CA 1
ATOM 2711 C C . ALA A 1 356 ? -7.828 0.66 11.164 1 98.19 356 ALA A C 1
ATOM 2713 O O . ALA A 1 356 ? -8.977 0.249 11.32 1 98.19 356 ALA A O 1
ATOM 2714 N N . PRO A 1 357 ? -7.535 1.502 10.172 1 98.75 357 PRO A N 1
ATOM 2715 C CA . PRO A 1 357 ? -8.609 1.956 9.297 1 98.75 357 PRO A CA 1
ATOM 2716 C C . PRO A 1 357 ? -9.312 0.805 8.57 1 98.75 357 PRO A C 1
ATOM 2718 O O . PRO A 1 357 ? -10.531 0.827 8.406 1 98.75 357 PRO A O 1
ATOM 2721 N N . PHE A 1 358 ? -8.586 -0.176 8.109 1 98.81 358 PHE A N 1
ATOM 2722 C CA . PHE A 1 358 ? -9.18 -1.324 7.438 1 98.81 358 PHE A CA 1
ATOM 2723 C C . PHE A 1 358 ? -10.172 -2.031 8.352 1 98.81 358 PHE A C 1
ATOM 2725 O O . PHE A 1 358 ? -11.297 -2.338 7.934 1 98.81 358 PHE A O 1
ATOM 2732 N N . ILE A 1 359 ? -9.75 -2.27 9.578 1 98.69 359 ILE A N 1
ATOM 2733 C CA . ILE A 1 359 ? -10.594 -2.943 10.555 1 98.69 359 ILE A CA 1
ATOM 2734 C C . ILE A 1 359 ? -11.875 -2.137 10.773 1 98.69 359 ILE A C 1
ATOM 2736 O O . ILE A 1 359 ? -12.969 -2.697 10.789 1 98.69 359 ILE A O 1
ATOM 2740 N N . LEU A 1 360 ? -11.719 -0.869 10.906 1 98.88 360 LEU A N 1
ATOM 2741 C CA . LEU A 1 360 ? -12.875 -0.018 11.156 1 98.88 360 LEU A CA 1
ATOM 2742 C C . LEU A 1 360 ? -13.828 -0.025 9.969 1 98.88 360 LEU A C 1
ATOM 2744 O O . LEU A 1 360 ? -15.039 -0.18 10.141 1 98.88 360 LEU A O 1
ATOM 2748 N N . ILE A 1 361 ? -13.305 0.133 8.75 1 98.88 361 ILE A N 1
ATOM 2749 C CA . ILE A 1 361 ? -14.141 0.108 7.559 1 98.88 361 ILE A CA 1
ATOM 2750 C C . ILE A 1 361 ? -14.859 -1.234 7.461 1 98.88 361 ILE A C 1
ATOM 2752 O O . ILE A 1 361 ? -16.062 -1.282 7.199 1 98.88 361 ILE A O 1
ATOM 2756 N N . SER A 1 362 ? -14.094 -2.289 7.715 1 98.56 362 SER A N 1
ATOM 2757 C CA . SER A 1 362 ? -14.625 -3.646 7.621 1 98.56 362 SER A CA 1
ATOM 2758 C C . SER A 1 362 ? -15.758 -3.867 8.617 1 98.56 362 SER A C 1
ATOM 2760 O O . SER A 1 362 ? -16.875 -4.211 8.234 1 98.56 362 SER A O 1
ATOM 2762 N N . LYS A 1 363 ? -15.578 -3.58 9.859 1 98.5 363 LYS A N 1
ATOM 2763 C CA . LYS A 1 363 ? -16.5 -3.928 10.93 1 98.5 363 LYS A CA 1
ATOM 2764 C C . LYS A 1 363 ? -17.688 -2.957 10.977 1 98.5 363 LYS A C 1
ATOM 2766 O O . LYS A 1 363 ? -18.781 -3.324 11.391 1 98.5 363 LYS A O 1
ATOM 2771 N N . LEU A 1 364 ? -17.484 -1.731 10.5 1 98.88 364 LEU A N 1
ATOM 2772 C CA . LEU A 1 364 ? -18.531 -0.719 10.664 1 98.88 364 LEU A CA 1
ATOM 2773 C C . LEU A 1 364 ? -19.391 -0.622 9.406 1 98.88 364 LEU A C 1
ATOM 2775 O O . LEU A 1 364 ? -20.391 0.1 9.391 1 98.88 364 LEU A O 1
ATOM 2779 N N . ARG A 1 365 ? -19.031 -1.309 8.359 1 98.69 365 ARG A N 1
ATOM 2780 C CA . ARG A 1 365 ? -19.75 -1.207 7.098 1 98.69 365 ARG A CA 1
ATOM 2781 C C . ARG A 1 365 ? -21.25 -1.466 7.305 1 98.69 365 ARG A C 1
ATOM 2783 O O . ARG A 1 365 ? -22.094 -0.709 6.812 1 98.69 365 ARG A O 1
ATOM 2790 N N . PRO A 1 366 ? -21.688 -2.492 8.094 1 98.56 366 PRO A N 1
ATOM 2791 C CA . PRO A 1 366 ? -23.125 -2.754 8.227 1 98.56 366 PRO A CA 1
ATOM 2792 C C . PRO A 1 366 ? -23.875 -1.584 8.852 1 98.56 366 PRO A C 1
ATOM 2794 O O . PRO A 1 366 ? -24.953 -1.222 8.383 1 98.56 366 PRO A O 1
ATOM 2797 N N . VAL A 1 367 ? -23.312 -0.964 9.859 1 98.81 367 VAL A N 1
ATOM 2798 C CA . VAL A 1 367 ? -24.031 0.121 10.531 1 98.81 367 VAL A CA 1
ATOM 2799 C C . VAL A 1 367 ? -23.969 1.383 9.672 1 98.81 367 VAL A C 1
ATOM 2801 O O . VAL A 1 367 ? -24.828 2.258 9.773 1 98.81 367 VAL A O 1
ATOM 2804 N N . MET A 1 368 ? -22.953 1.497 8.844 1 98.88 368 MET A N 1
ATOM 2805 C CA . MET A 1 368 ? -22.891 2.623 7.914 1 98.88 368 MET A CA 1
ATOM 2806 C C . MET A 1 368 ? -23.891 2.449 6.781 1 98.88 368 MET A C 1
ATOM 2808 O O . MET A 1 368 ? -24.469 3.428 6.301 1 98.88 368 MET A O 1
ATOM 2812 N N . ALA A 1 369 ? -24.062 1.195 6.348 1 98.75 369 ALA A N 1
ATOM 2813 C CA . ALA A 1 369 ? -25.109 0.9 5.363 1 98.75 369 ALA A CA 1
ATOM 2814 C C . ALA A 1 369 ? -26.484 1.272 5.895 1 98.75 369 ALA A C 1
ATOM 2816 O O . ALA A 1 369 ? -27.297 1.853 5.172 1 98.75 369 ALA A O 1
ATOM 2817 N N . GLU A 1 370 ? -26.734 0.954 7.141 1 98.69 370 GLU A N 1
ATOM 2818 C CA . GLU A 1 370 ? -28 1.301 7.777 1 98.69 370 GLU A CA 1
ATOM 2819 C C . GLU A 1 370 ? -28.203 2.812 7.828 1 98.69 370 GLU A C 1
ATOM 2821 O O . GLU A 1 370 ? -29.297 3.311 7.555 1 98.69 370 GLU A O 1
ATOM 2826 N N . ALA A 1 371 ? -27.109 3.514 8.156 1 98.81 371 ALA A N 1
ATOM 2827 C CA . ALA A 1 371 ? -27.188 4.973 8.227 1 98.81 371 ALA A CA 1
ATOM 2828 C C . ALA A 1 371 ? -27.516 5.566 6.859 1 98.81 371 ALA A C 1
ATOM 2830 O O . ALA A 1 371 ? -28.312 6.5 6.758 1 98.81 371 ALA A O 1
ATOM 2831 N N . ALA A 1 372 ? -26.875 5.059 5.859 1 98.62 372 ALA A N 1
ATOM 2832 C CA . ALA A 1 372 ? -27.109 5.547 4.508 1 98.62 372 ALA A CA 1
ATOM 2833 C C . ALA A 1 372 ? -28.578 5.367 4.117 1 98.62 372 ALA A C 1
ATOM 2835 O O . ALA A 1 372 ? -29.188 6.27 3.537 1 98.62 372 ALA A O 1
ATOM 2836 N N . LYS A 1 373 ? -29.141 4.258 4.488 1 97.81 373 LYS A N 1
ATOM 2837 C CA . LYS A 1 373 ? -30.531 3.957 4.164 1 97.81 373 LYS A CA 1
ATOM 2838 C C . LYS A 1 373 ? -31.484 4.914 4.871 1 97.81 373 LYS A C 1
ATOM 2840 O O . LYS A 1 373 ? -32.531 5.281 4.328 1 97.81 373 LYS A O 1
ATOM 2845 N N . LYS A 1 374 ? -31.125 5.324 6.008 1 97.38 374 LYS A N 1
ATOM 2846 C CA . LYS A 1 374 ? -32 6.156 6.832 1 97.38 374 LYS A CA 1
ATOM 2847 C C . LYS A 1 374 ? -31.812 7.637 6.504 1 97.38 374 LYS A C 1
ATOM 2849 O O . LYS A 1 374 ? -32.719 8.445 6.75 1 97.38 374 LYS A O 1
ATOM 2854 N N . ALA A 1 375 ? -30.688 7.965 6.012 1 96.69 375 ALA A N 1
ATOM 2855 C CA . ALA A 1 375 ? -30.359 9.367 5.766 1 96.69 375 ALA A CA 1
ATOM 2856 C C . ALA A 1 375 ? -31.172 9.922 4.605 1 96.69 375 ALA A C 1
ATOM 2858 O O . ALA A 1 375 ? -31.422 9.227 3.619 1 96.69 375 ALA A O 1
ATOM 2859 N N . SER A 1 376 ? -31.547 11.164 4.719 1 94.06 376 SER A N 1
ATOM 2860 C CA . SER A 1 376 ? -32.25 11.836 3.637 1 94.06 376 SER A CA 1
ATOM 2861 C C . SER A 1 376 ? -31.422 11.883 2.365 1 94.06 376 SER A C 1
ATOM 2863 O O . SER A 1 376 ? -31.953 11.773 1.259 1 94.06 376 SER A O 1
ATOM 2865 N N . SER A 1 377 ? -30.109 11.984 2.504 1 92.94 377 SER A N 1
ATOM 2866 C CA . SER A 1 377 ? -29.203 12.039 1.363 1 92.94 377 SER A CA 1
ATOM 2867 C C . SER A 1 377 ? -29.047 10.672 0.718 1 92.94 377 SER A C 1
ATOM 2869 O O . SER A 1 377 ? -28.562 10.562 -0.411 1 92.94 377 SER A O 1
ATOM 2871 N N . GLY A 1 378 ? -29.391 9.586 1.515 1 96.5 378 GLY A N 1
ATOM 2872 C CA . GLY A 1 378 ? -29.172 8.227 1.039 1 96.5 378 GLY A CA 1
ATOM 2873 C C . GLY A 1 378 ? -27.703 7.828 1.027 1 96.5 378 GLY A C 1
ATOM 2874 O O . GLY A 1 378 ? -27.297 6.949 0.263 1 96.5 378 GLY A O 1
ATOM 2875 N N . ARG A 1 379 ? -26.922 8.586 1.896 1 97.75 379 ARG A N 1
ATOM 2876 C CA . ARG A 1 379 ? -25.469 8.414 1.825 1 97.75 379 ARG A CA 1
ATOM 2877 C C . ARG A 1 379 ? -24.859 8.336 3.221 1 97.75 379 ARG A C 1
ATOM 2879 O O . ARG A 1 379 ? -25.359 8.961 4.16 1 97.75 379 ARG A O 1
ATOM 2886 N N . SER A 1 380 ? -23.828 7.531 3.361 1 98.81 380 SER A N 1
ATOM 2887 C CA . SER A 1 380 ? -22.859 7.629 4.438 1 98.81 380 SER A CA 1
ATOM 2888 C C . SER A 1 380 ? -21.438 7.789 3.889 1 98.81 380 SER A C 1
ATOM 2890 O O . SER A 1 380 ? -21.203 7.617 2.691 1 98.81 380 SER A O 1
ATOM 2892 N N . TYR A 1 381 ? -20.484 8.258 4.715 1 98.94 381 TYR A N 1
ATOM 2893 C CA . TYR A 1 381 ? -19.203 8.711 4.184 1 98.94 381 TYR A CA 1
ATOM 2894 C C . TYR A 1 381 ? -18.047 8.047 4.922 1 98.94 381 TYR A C 1
ATOM 2896 O O . TYR A 1 381 ? -18.062 7.945 6.152 1 98.94 381 TYR A O 1
ATOM 2904 N N . VAL A 1 382 ? -17.109 7.508 4.164 1 98.94 382 VAL A N 1
ATOM 2905 C CA . VAL A 1 382 ? -15.805 7.125 4.672 1 98.94 382 VAL A CA 1
ATOM 2906 C C . VAL A 1 382 ? -14.727 8 4.031 1 98.94 382 VAL A C 1
ATOM 2908 O O . VAL A 1 382 ? -14.617 8.062 2.805 1 98.94 382 VAL A O 1
ATOM 2911 N N . VAL A 1 383 ? -13.969 8.711 4.84 1 98.94 383 VAL A N 1
ATOM 2912 C CA . VAL A 1 383 ? -12.844 9.5 4.34 1 98.94 383 VAL A CA 1
ATOM 2913 C C . VAL A 1 383 ? -11.539 8.969 4.918 1 98.94 383 VAL A C 1
ATOM 2915 O O . VAL A 1 383 ? -11.336 8.984 6.137 1 98.94 383 VAL A O 1
ATOM 2918 N N . ASN A 1 384 ? -10.719 8.422 4.051 1 98.88 384 ASN A N 1
ATOM 2919 C CA . ASN A 1 384 ? -9.367 8 4.422 1 98.88 384 ASN A CA 1
ATOM 2920 C C . ASN A 1 384 ? -8.344 9.102 4.168 1 98.88 384 ASN A C 1
ATOM 2922 O O . ASN A 1 384 ? -8.109 9.484 3.021 1 98.88 384 ASN A O 1
ATOM 2926 N N . VAL A 1 385 ? -7.754 9.594 5.246 1 98.31 385 VAL A N 1
ATOM 2927 C CA . VAL A 1 385 ? -6.727 10.617 5.082 1 98.31 385 VAL A CA 1
ATOM 2928 C C . VAL A 1 385 ? -5.445 9.984 4.551 1 98.31 385 VAL A C 1
ATOM 2930 O O . VAL A 1 385 ? -4.875 9.094 5.184 1 98.31 385 VAL A O 1
ATOM 2933 N N . SER A 1 386 ? -5.047 10.391 3.426 1 97.06 386 SER A N 1
ATOM 2934 C CA . SER A 1 386 ? -3.844 9.945 2.734 1 97.06 386 SER A CA 1
ATOM 2935 C C . SER A 1 386 ? -2.922 11.117 2.412 1 97.06 386 SER A C 1
ATOM 2937 O O . SER A 1 386 ? -2.803 12.055 3.203 1 97.06 386 SER A O 1
ATOM 2939 N N . ALA A 1 387 ? -2.08 11.016 1.448 1 95.62 387 ALA A N 1
ATOM 2940 C CA . ALA A 1 387 ? -1.132 12.047 1.044 1 95.62 387 ALA A CA 1
ATOM 2941 C C . ALA A 1 387 ? -0.483 11.703 -0.294 1 95.62 387 ALA A C 1
ATOM 2943 O O . ALA A 1 387 ? -0.706 10.617 -0.838 1 95.62 387 ALA A O 1
ATOM 2944 N N . MET A 1 388 ? 0.277 12.68 -0.74 1 93.44 388 MET A N 1
ATOM 2945 C CA . MET A 1 388 ? 1.008 12.469 -1.986 1 93.44 388 MET A CA 1
ATOM 2946 C C . MET A 1 388 ? 2.016 11.336 -1.839 1 93.44 388 MET A C 1
ATOM 2948 O O . MET A 1 388 ? 2.434 10.734 -2.832 1 93.44 388 MET A O 1
ATOM 2952 N N . GLU A 1 389 ? 2.33 11.07 -0.615 1 92.12 389 GLU A N 1
ATOM 2953 C CA . GLU A 1 389 ? 3.236 9.969 -0.321 1 92.12 389 GLU A CA 1
ATOM 2954 C C . GLU A 1 389 ? 2.691 8.648 -0.858 1 92.12 389 GLU A C 1
ATOM 2956 O O . GLU A 1 389 ? 3.459 7.762 -1.24 1 92.12 389 GLU A O 1
ATOM 2961 N N . GLY A 1 390 ? 1.4 8.492 -0.965 1 95.12 390 GLY A N 1
ATOM 2962 C CA . GLY A 1 390 ? 0.788 7.254 -1.415 1 95.12 390 GLY A CA 1
ATOM 2963 C C . GLY A 1 390 ? 0.554 7.211 -2.914 1 95.12 390 GLY A C 1
ATOM 2964 O O . GLY A 1 390 ? -0.004 6.242 -3.434 1 95.12 390 GLY A O 1
ATOM 2965 N N . VAL A 1 391 ? 0.98 8.242 -3.623 1 95.12 391 VAL A N 1
ATOM 2966 C CA . VAL A 1 391 ? 0.705 8.367 -5.051 1 95.12 391 VAL A CA 1
ATOM 2967 C C . VAL A 1 391 ? 1.904 7.867 -5.855 1 95.12 391 VAL A C 1
ATOM 2969 O O . VAL A 1 391 ? 3.049 8.203 -5.547 1 95.12 391 VAL A O 1
ATOM 2972 N N . PHE A 1 392 ? 1.635 7.055 -6.871 1 93.38 392 PHE A N 1
ATOM 2973 C CA . PHE A 1 392 ? 2.693 6.48 -7.691 1 93.38 392 PHE A CA 1
ATOM 2974 C C . PHE A 1 392 ? 3.131 7.461 -8.773 1 93.38 392 PHE A C 1
ATOM 2976 O O . PHE A 1 392 ? 4.32 7.555 -9.086 1 93.38 392 PHE A O 1
ATOM 2983 N N . SER A 1 393 ? 2.115 8.094 -9.375 1 83.25 393 SER A N 1
ATOM 2984 C CA . SER A 1 393 ? 2.342 8.922 -10.555 1 83.25 393 SER A CA 1
ATOM 2985 C C . SER A 1 393 ? 2.982 10.25 -10.188 1 83.25 393 SER A C 1
ATOM 2987 O O . SER A 1 393 ? 2.316 11.289 -10.195 1 83.25 393 SER A O 1
ATOM 2989 N N . ARG A 1 394 ? 4.102 10.211 -9.664 1 80.62 394 ARG A N 1
ATOM 2990 C CA . ARG A 1 394 ? 4.855 11.414 -9.344 1 80.62 394 ARG A CA 1
ATOM 2991 C C . ARG A 1 394 ? 6.148 11.484 -10.148 1 80.62 394 ARG A C 1
ATOM 2993 O O . ARG A 1 394 ? 6.758 10.461 -10.445 1 80.62 394 ARG A O 1
ATOM 3000 N N . GLY A 1 395 ? 6.41 12.672 -10.602 1 75.75 395 GLY A N 1
ATOM 3001 C CA . GLY A 1 395 ? 7.699 12.828 -11.25 1 75.75 395 GLY A CA 1
ATOM 3002 C C . GLY A 1 395 ? 8.867 12.453 -10.359 1 75.75 395 GLY A C 1
ATOM 3003 O O . GLY A 1 395 ? 9.609 11.523 -10.656 1 75.75 395 GLY A O 1
ATOM 3004 N N . TYR A 1 396 ? 8.93 13.148 -9.18 1 78.94 396 TYR A N 1
ATOM 3005 C CA . TYR A 1 396 ? 9.992 12.859 -8.219 1 78.94 396 TYR A CA 1
ATOM 3006 C C . TYR A 1 396 ? 9.438 12.172 -6.977 1 78.94 396 TYR A C 1
ATOM 3008 O O . TYR A 1 396 ? 8.461 12.641 -6.391 1 78.94 396 TYR A O 1
ATOM 3016 N N . LYS A 1 397 ? 10.055 11.016 -6.707 1 86.75 397 LYS A N 1
ATOM 3017 C CA . LYS A 1 397 ? 9.789 10.312 -5.453 1 86.75 397 LYS A CA 1
ATOM 3018 C C . LYS A 1 397 ? 11.078 10.023 -4.699 1 86.75 397 LYS A C 1
ATOM 3020 O O . LYS A 1 397 ? 11.891 9.203 -5.137 1 86.75 397 LYS A O 1
ATOM 3025 N N . GLY A 1 398 ? 11.266 10.789 -3.607 1 89.62 398 GLY A N 1
ATOM 3026 C CA . GLY A 1 398 ? 12.461 10.594 -2.801 1 89.62 398 GLY A CA 1
ATOM 3027 C C . GLY A 1 398 ? 12.469 9.273 -2.053 1 89.62 398 GLY A C 1
ATOM 3028 O O . GLY A 1 398 ? 11.422 8.625 -1.923 1 89.62 398 GLY A O 1
ATOM 3029 N N . ALA A 1 399 ? 13.578 8.859 -1.56 1 95.12 399 ALA A N 1
ATOM 3030 C CA . ALA A 1 399 ? 13.773 7.559 -0.935 1 95.12 399 ALA A CA 1
ATOM 3031 C C . ALA A 1 399 ? 13.352 7.582 0.53 1 95.12 399 ALA A C 1
ATOM 3033 O O . ALA A 1 399 ? 13.305 6.539 1.187 1 95.12 399 ALA A O 1
ATOM 3034 N N . GLY A 1 400 ? 12.969 8.75 0.994 1 95 400 GLY A N 1
ATOM 3035 C CA . GLY A 1 400 ? 12.68 8.883 2.412 1 95 400 GLY A CA 1
ATOM 3036 C C . GLY A 1 400 ? 11.344 8.273 2.805 1 95 400 GLY A C 1
ATOM 3037 O O . GLY A 1 400 ? 10.414 8.227 1.996 1 95 400 GLY A O 1
ATOM 3038 N N . HIS A 1 401 ? 11.234 7.742 4 1 95.69 401 HIS A N 1
ATOM 3039 C CA . HIS A 1 401 ? 10.07 7.219 4.695 1 95.69 401 HIS A CA 1
ATOM 3040 C C . HIS A 1 401 ? 9.281 6.258 3.805 1 95.69 401 HIS A C 1
ATOM 3042 O O . HIS A 1 401 ? 8.078 6.441 3.6 1 95.69 401 HIS A O 1
ATOM 3048 N N . PRO A 1 402 ? 9.914 5.199 3.26 1 97.69 402 PRO A N 1
ATOM 3049 C CA . PRO A 1 402 ? 9.227 4.23 2.404 1 97.69 402 PRO A CA 1
ATOM 3050 C C . PRO A 1 402 ? 8.078 3.523 3.121 1 97.69 402 PRO A C 1
ATOM 3052 O O . PRO A 1 402 ? 7.109 3.109 2.482 1 97.69 402 PRO A O 1
ATOM 3055 N N . ASN A 1 403 ? 8.172 3.393 4.461 1 97.44 403 ASN A N 1
ATOM 3056 C CA . ASN A 1 403 ? 7.117 2.748 5.227 1 97.44 403 ASN A CA 1
ATOM 3057 C C . ASN A 1 403 ? 5.824 3.561 5.195 1 97.44 403 ASN A C 1
ATOM 3059 O O . ASN A 1 403 ? 4.742 3.002 5.023 1 97.44 403 ASN A O 1
ATOM 3063 N N . THR A 1 404 ? 5.945 4.883 5.363 1 97.06 404 THR A N 1
ATOM 3064 C CA . THR A 1 404 ? 4.777 5.754 5.285 1 97.06 404 THR A CA 1
ATOM 3065 C C . THR A 1 404 ? 4.199 5.762 3.873 1 97.06 404 THR A C 1
ATOM 3067 O O . THR A 1 404 ? 2.982 5.672 3.695 1 97.06 404 THR A O 1
ATOM 3070 N N . ASN A 1 405 ? 5.07 5.883 2.873 1 97.38 405 ASN A N 1
ATOM 3071 C CA . ASN A 1 405 ? 4.621 5.832 1.486 1 97.38 405 ASN A CA 1
ATOM 3072 C C . ASN A 1 405 ? 3.822 4.562 1.2 1 97.38 405 ASN A C 1
ATOM 3074 O O . ASN A 1 405 ? 2.756 4.621 0.585 1 97.38 405 ASN A O 1
ATOM 3078 N N . ALA A 1 406 ? 4.363 3.48 1.654 1 98.25 406 ALA A N 1
ATOM 3079 C CA . ALA A 1 406 ? 3.736 2.186 1.418 1 98.25 406 ALA A CA 1
ATOM 3080 C C . ALA A 1 406 ? 2.383 2.096 2.119 1 98.25 406 ALA A C 1
ATOM 3082 O O . ALA A 1 406 ? 1.408 1.608 1.542 1 98.25 406 ALA A O 1
ATOM 3083 N N . ALA A 1 407 ? 2.289 2.52 3.355 1 98.06 407 ALA A N 1
ATOM 3084 C CA . ALA A 1 407 ? 1.041 2.465 4.113 1 98.06 407 ALA A CA 1
ATOM 3085 C C . ALA A 1 407 ? -0.037 3.32 3.453 1 98.06 407 ALA A C 1
ATOM 3087 O O . ALA A 1 407 ? -1.199 2.914 3.377 1 98.06 407 ALA A O 1
ATOM 3088 N N . LYS A 1 408 ? 0.356 4.488 3.006 1 97.94 408 LYS A N 1
ATOM 3089 C CA . LYS A 1 408 ? -0.597 5.371 2.336 1 97.94 408 LYS A CA 1
ATOM 3090 C C . LYS A 1 408 ? -1.048 4.781 1.003 1 97.94 408 LYS A C 1
ATOM 3092 O O . LYS A 1 408 ? -2.215 4.906 0.626 1 97.94 408 LYS A O 1
ATOM 3097 N N . ALA A 1 409 ? -0.154 4.156 0.27 1 98.19 409 ALA A N 1
ATOM 3098 C CA . ALA A 1 409 ? -0.527 3.475 -0.966 1 98.19 409 ALA A CA 1
ATOM 3099 C C . ALA A 1 409 ? -1.508 2.338 -0.691 1 98.19 409 ALA A C 1
ATOM 3101 O O . ALA A 1 409 ? -2.447 2.121 -1.461 1 98.19 409 ALA A O 1
ATOM 3102 N N . ALA A 1 410 ? -1.251 1.589 0.35 1 98.56 410 ALA A N 1
ATOM 3103 C CA . ALA A 1 410 ? -2.15 0.506 0.74 1 98.56 410 ALA A CA 1
ATOM 3104 C C . ALA A 1 410 ? -3.562 1.029 0.992 1 98.56 410 ALA A C 1
ATOM 3106 O O . ALA A 1 410 ? -4.539 0.454 0.507 1 98.56 410 ALA A O 1
ATOM 3107 N N . MET A 1 411 ? -3.654 2.135 1.716 1 98.31 411 MET A N 1
ATOM 3108 C CA . MET A 1 411 ? -4.965 2.703 2.018 1 98.31 411 MET A CA 1
ATOM 3109 C C . MET A 1 411 ? -5.641 3.213 0.749 1 98.31 411 MET A C 1
ATOM 3111 O O . MET A 1 411 ? -6.855 3.08 0.592 1 98.31 411 MET A O 1
ATOM 3115 N N . ASN A 1 412 ? -4.855 3.828 -0.12 1 98.31 412 ASN A N 1
ATOM 3116 C CA . ASN A 1 412 ? -5.402 4.242 -1.409 1 98.31 412 ASN A CA 1
ATOM 3117 C C . ASN A 1 412 ? -5.98 3.057 -2.18 1 98.31 412 ASN A C 1
ATOM 3119 O O . ASN A 1 412 ? -7.027 3.176 -2.816 1 98.31 412 ASN A O 1
ATOM 3123 N N . MET A 1 413 ? -5.332 1.944 -2.068 1 98.25 413 MET A N 1
ATOM 3124 C CA . MET A 1 413 ? -5.789 0.763 -2.795 1 98.25 413 MET A CA 1
ATOM 3125 C C . MET A 1 413 ? -7.078 0.219 -2.193 1 98.25 413 MET A C 1
ATOM 3127 O O . MET A 1 413 ? -7.941 -0.281 -2.916 1 98.25 413 MET A O 1
ATOM 3131 N N . VAL A 1 414 ? -7.242 0.336 -0.889 1 98.56 414 VAL A N 1
ATOM 3132 C CA . VAL A 1 414 ? -8.5 -0.043 -0.257 1 98.56 414 VAL A CA 1
ATOM 3133 C C . VAL A 1 414 ? -9.641 0.798 -0.828 1 98.56 414 VAL A C 1
ATOM 3135 O O . VAL A 1 414 ? -10.695 0.266 -1.188 1 98.56 414 VAL A O 1
ATOM 3138 N N . THR A 1 415 ? -9.383 2.07 -0.938 1 98.56 415 THR A N 1
ATOM 3139 C CA . THR A 1 415 ? -10.383 2.975 -1.493 1 98.56 415 THR A CA 1
ATOM 3140 C C . THR A 1 415 ? -10.719 2.598 -2.936 1 98.56 415 THR A C 1
ATOM 3142 O O . THR A 1 415 ? -11.891 2.516 -3.307 1 98.56 415 THR A O 1
ATOM 3145 N N . ARG A 1 416 ? -9.672 2.334 -3.705 1 97.44 416 ARG A N 1
ATOM 3146 C CA . ARG A 1 416 ? -9.852 1.998 -5.113 1 97.44 416 ARG A CA 1
ATOM 3147 C C . ARG A 1 416 ? -10.586 0.67 -5.273 1 97.44 416 ARG A C 1
ATOM 3149 O O . ARG A 1 416 ? -11.438 0.529 -6.148 1 97.44 416 ARG A O 1
ATOM 3156 N N . THR A 1 417 ? -10.305 -0.275 -4.445 1 97.75 417 THR A N 1
ATOM 3157 C CA . THR A 1 417 ? -10.828 -1.63 -4.562 1 97.75 417 THR A CA 1
ATOM 3158 C C . THR A 1 417 ? -12.273 -1.695 -4.07 1 97.75 417 THR A C 1
ATOM 3160 O O . THR A 1 417 ? -13.133 -2.291 -4.727 1 97.75 417 THR A O 1
ATOM 3163 N N . SER A 1 418 ? -12.57 -1.021 -2.99 1 98.31 418 SER A N 1
ATOM 3164 C CA . SER A 1 418 ? -13.828 -1.261 -2.299 1 98.31 418 SER A CA 1
ATOM 3165 C C . SER A 1 418 ? -14.828 -0.135 -2.561 1 98.31 418 SER A C 1
ATOM 3167 O O . SER A 1 418 ? -16.031 -0.311 -2.375 1 98.31 418 SER A O 1
ATOM 3169 N N . GLY A 1 419 ? -14.336 1.053 -2.971 1 97.94 419 GLY A N 1
ATOM 3170 C CA . GLY A 1 419 ? -15.172 2.244 -3.02 1 97.94 419 GLY A CA 1
ATOM 3171 C C . GLY A 1 419 ? -16.359 2.098 -3.941 1 97.94 419 GLY A C 1
ATOM 3172 O O . GLY A 1 419 ? -17.484 2.49 -3.588 1 97.94 419 GLY A O 1
ATOM 3173 N N . GLN A 1 420 ? -16.156 1.516 -5.105 1 96.94 420 GLN A N 1
ATOM 3174 C CA . GLN A 1 420 ? -17.219 1.386 -6.09 1 96.94 420 GLN A CA 1
ATOM 3175 C C . GLN A 1 420 ? -18.312 0.438 -5.594 1 96.94 420 GLN A C 1
ATOM 3177 O O . GLN A 1 420 ? -19.5 0.773 -5.629 1 96.94 420 GLN A O 1
ATOM 3182 N N . GLU A 1 421 ? -17.906 -0.704 -5.199 1 97.75 421 GLU A N 1
ATOM 3183 C CA . GLU A 1 421 ? -18.859 -1.716 -4.75 1 97.75 421 GLU A CA 1
ATOM 3184 C C . GLU A 1 421 ? -19.609 -1.25 -3.512 1 97.75 421 GLU A C 1
ATOM 3186 O O . GLU A 1 421 ? -20.812 -1.5 -3.383 1 97.75 421 GLU A O 1
ATOM 3191 N N . MET A 1 422 ? -19.031 -0.554 -2.598 1 98.5 422 MET A N 1
ATOM 3192 C CA . MET A 1 422 ? -19.672 -0.068 -1.379 1 98.5 422 MET A CA 1
ATOM 3193 C C . MET A 1 422 ? -20.734 0.976 -1.705 1 98.5 422 MET A C 1
ATOM 3195 O O . MET A 1 422 ? -21.766 1.044 -1.037 1 98.5 422 MET A O 1
ATOM 3199 N N . PHE A 1 423 ? -20.422 1.822 -2.678 1 98.5 423 PHE A N 1
ATOM 3200 C CA . PHE A 1 423 ? -21.422 2.793 -3.098 1 98.5 423 PHE A CA 1
ATOM 3201 C C . PHE A 1 423 ? -22.625 2.094 -3.719 1 98.5 423 PHE A C 1
ATOM 3203 O O . PHE A 1 423 ? -23.766 2.367 -3.35 1 98.5 423 PHE A O 1
ATOM 3210 N N . GLU A 1 424 ? -22.375 1.172 -4.641 1 97.75 424 GLU A N 1
ATOM 3211 C CA . GLU A 1 424 ? -23.422 0.5 -5.402 1 97.75 424 GLU A CA 1
ATOM 3212 C C . GLU A 1 424 ? -24.297 -0.352 -4.492 1 97.75 424 GLU A C 1
ATOM 3214 O O . GLU A 1 424 ? -25.516 -0.409 -4.672 1 97.75 424 GLU A O 1
ATOM 3219 N N . THR A 1 425 ? -23.719 -0.945 -3.484 1 97.94 425 THR A N 1
ATOM 3220 C CA . THR A 1 425 ? -24.438 -1.904 -2.652 1 97.94 425 THR A CA 1
ATOM 3221 C C . THR A 1 425 ? -25.062 -1.21 -1.45 1 97.94 425 THR A C 1
ATOM 3223 O O . THR A 1 425 ? -26.172 -1.558 -1.038 1 97.94 425 THR A O 1
ATOM 3226 N N . ASP A 1 426 ? -24.312 -0.171 -0.887 1 98.5 426 ASP A N 1
ATOM 3227 C CA . ASP A 1 426 ? -24.719 0.284 0.442 1 98.5 426 ASP A CA 1
ATOM 3228 C C . ASP A 1 426 ? -24.906 1.798 0.469 1 98.5 426 ASP A C 1
ATOM 3230 O O . ASP A 1 426 ? -25.328 2.357 1.483 1 98.5 426 ASP A O 1
ATOM 3234 N N . GLY A 1 427 ? -24.609 2.49 -0.609 1 98.56 427 GLY A N 1
ATOM 3235 C CA . GLY A 1 427 ? -24.688 3.941 -0.592 1 98.56 427 GLY A CA 1
ATOM 3236 C C . GLY A 1 427 ? -23.594 4.586 0.236 1 98.56 427 GLY A C 1
ATOM 3237 O O . GLY A 1 427 ? -23.766 5.707 0.723 1 98.56 427 GLY A O 1
ATOM 3238 N N . ILE A 1 428 ? -22.5 3.871 0.469 1 98.88 428 ILE A N 1
ATOM 3239 C CA . ILE A 1 428 ? -21.359 4.387 1.223 1 98.88 428 ILE A CA 1
ATOM 3240 C C . ILE A 1 428 ? -20.344 5.004 0.265 1 98.88 428 ILE A C 1
ATOM 3242 O O . ILE A 1 428 ? -19.828 4.32 -0.62 1 98.88 428 ILE A O 1
ATOM 3246 N N . LEU A 1 429 ? -20.062 6.289 0.392 1 98.94 429 LEU A N 1
ATOM 3247 C CA . LEU A 1 429 ? -19.078 6.992 -0.413 1 98.94 429 LEU A CA 1
ATOM 3248 C C . LEU A 1 429 ? -17.719 7.008 0.287 1 98.94 429 LEU A C 1
ATOM 3250 O O . LEU A 1 429 ? -17.547 7.691 1.3 1 98.94 429 LEU A O 1
ATOM 3254 N N . MET A 1 430 ? -16.766 6.238 -0.25 1 98.94 430 MET A N 1
ATOM 3255 C CA . MET A 1 430 ? -15.43 6.184 0.331 1 98.94 430 MET A CA 1
ATOM 3256 C C . MET A 1 430 ? -14.422 6.914 -0.552 1 98.94 430 MET A C 1
ATOM 3258 O O . MET A 1 430 ? -14.336 6.652 -1.752 1 98.94 430 MET A O 1
ATOM 3262 N N . THR A 1 431 ? -13.625 7.832 0.04 1 98.88 431 THR A N 1
ATOM 3263 C CA . THR A 1 431 ? -12.609 8.594 -0.679 1 98.88 431 THR A CA 1
ATOM 3264 C C . THR A 1 431 ? -11.281 8.555 0.069 1 98.88 431 THR A C 1
ATOM 3266 O O . THR A 1 431 ? -11.25 8.336 1.281 1 98.88 431 THR A O 1
ATOM 3269 N N . SER A 1 432 ? -10.211 8.641 -0.653 1 98.75 432 SER A N 1
ATOM 3270 C CA . SER A 1 432 ? -8.906 9.016 -0.12 1 98.75 432 SER A CA 1
ATOM 3271 C C . SER A 1 432 ? -8.602 10.484 -0.368 1 98.75 432 SER A C 1
ATOM 3273 O O . SER A 1 432 ? -8.875 11.008 -1.452 1 98.75 432 SER A O 1
ATOM 3275 N N . VAL A 1 433 ? -8.008 11.195 0.685 1 98.75 433 VAL A N 1
ATOM 3276 C CA . VAL A 1 433 ? -7.875 12.641 0.547 1 98.75 433 VAL A CA 1
ATOM 3277 C C . VAL A 1 433 ? -6.465 13.07 0.942 1 98.75 433 VAL A C 1
ATOM 3279 O O . VAL A 1 433 ? -5.961 12.672 1.995 1 98.75 433 VAL A O 1
ATOM 3282 N N . ASP A 1 434 ? -5.816 13.82 0.093 1 98 434 ASP A N 1
ATOM 3283 C CA . ASP A 1 434 ? -4.586 14.531 0.429 1 98 434 ASP A CA 1
ATOM 3284 C C . ASP A 1 434 ? -4.887 15.812 1.212 1 98 434 ASP A C 1
ATOM 3286 O O . ASP A 1 434 ? -5.633 16.672 0.744 1 98 434 ASP A O 1
ATOM 3290 N N . THR A 1 435 ? -4.273 15.93 2.332 1 96.81 435 THR A N 1
ATOM 3291 C CA . THR A 1 435 ? -4.562 17.078 3.184 1 96.81 435 THR A CA 1
ATOM 3292 C C . THR A 1 435 ? -3.859 18.328 2.664 1 96.81 435 THR A C 1
ATOM 3294 O O . THR A 1 435 ? -4.172 19.438 3.086 1 96.81 435 THR A O 1
ATOM 3297 N N . GLY A 1 436 ? -2.873 18.109 1.748 1 95.38 436 GLY A N 1
ATOM 3298 C CA . GLY A 1 436 ? -2.006 19.203 1.36 1 95.38 436 GLY A CA 1
ATOM 3299 C C . GLY A 1 436 ? -0.796 19.359 2.264 1 95.38 436 GLY A C 1
ATOM 3300 O O . GLY A 1 436 ? -0.681 18.672 3.277 1 95.38 436 GLY A O 1
ATOM 3301 N N . TRP A 1 437 ? 0.087 20.266 1.854 1 93.5 437 TRP A N 1
ATOM 3302 C CA . TRP A 1 437 ? 1.312 20.469 2.619 1 93.5 437 TRP A CA 1
ATOM 3303 C C . TRP A 1 437 ? 1.084 21.453 3.76 1 93.5 437 TRP A C 1
ATOM 3305 O O . TRP A 1 437 ? 1.078 22.672 3.545 1 93.5 437 TRP A O 1
ATOM 3315 N N . ILE A 1 438 ? 1.063 20.891 4.965 1 89.38 438 ILE A N 1
ATOM 3316 C CA . ILE A 1 438 ? 0.672 21.688 6.129 1 89.38 438 ILE A CA 1
ATOM 3317 C C . ILE A 1 438 ? 1.779 21.641 7.18 1 89.38 438 ILE A C 1
ATOM 3319 O O . ILE A 1 438 ? 1.905 22.547 8 1 89.38 438 ILE A O 1
ATOM 3323 N N . THR A 1 439 ? 2.553 20.547 7.156 1 83.25 439 THR A N 1
ATOM 3324 C CA . THR A 1 439 ? 3.543 20.359 8.211 1 83.25 439 THR A CA 1
ATOM 3325 C C . THR A 1 439 ? 4.914 20.047 7.621 1 83.25 439 THR A C 1
ATOM 3327 O O . THR A 1 439 ? 5.012 19.578 6.488 1 83.25 439 THR A O 1
ATOM 3330 N N . ASP A 1 440 ? 5.844 20.469 8.414 1 85.75 440 ASP A N 1
ATOM 3331 C CA . ASP A 1 440 ? 7.219 20.109 8.086 1 85.75 440 ASP A CA 1
ATOM 3332 C C . ASP A 1 440 ? 7.73 18.984 8.992 1 85.75 440 ASP A C 1
ATOM 3334 O O . ASP A 1 440 ? 8.023 19.219 10.164 1 85.75 440 ASP A O 1
ATOM 3338 N N . GLU A 1 441 ? 7.922 17.844 8.469 1 88.56 441 GLU A N 1
ATOM 3339 C CA . GLU A 1 441 ? 8.281 16.672 9.258 1 88.56 441 GLU A CA 1
ATOM 3340 C C . GLU A 1 441 ? 9.789 16.438 9.25 1 88.56 441 GLU A C 1
ATOM 3342 O O . GLU A 1 441 ? 10.281 15.461 9.82 1 88.56 441 GLU A O 1
ATOM 3347 N N . ARG A 1 442 ? 10.547 17.375 8.82 1 91.69 442 ARG A N 1
ATOM 3348 C CA . ARG A 1 442 ? 12 17.25 8.758 1 91.69 442 ARG A CA 1
ATOM 3349 C C . ARG A 1 442 ? 12.602 17.234 10.164 1 91.69 442 ARG A C 1
ATOM 3351 O O . ARG A 1 442 ? 11.977 17.672 11.125 1 91.69 442 ARG A O 1
ATOM 3358 N N . PRO A 1 443 ? 13.867 16.688 10.188 1 93.19 443 PRO A N 1
ATOM 3359 C CA . PRO A 1 443 ? 14.547 16.688 11.484 1 93.19 443 PRO A CA 1
ATOM 3360 C C . PRO A 1 443 ? 14.75 18.094 12.039 1 93.19 443 PRO A C 1
ATOM 3362 O O . PRO A 1 443 ? 14.797 19.062 11.273 1 93.19 443 PRO A O 1
ATOM 3365 N N . HIS A 1 444 ? 14.945 18.141 13.297 1 90.31 444 HIS A N 1
ATOM 3366 C CA . HIS A 1 444 ? 14.945 19.359 14.094 1 90.31 444 HIS A CA 1
ATOM 3367 C C . HIS A 1 444 ? 15.859 20.422 13.484 1 90.31 444 HIS A C 1
ATOM 3369 O O . HIS A 1 444 ? 15.422 21.531 13.203 1 90.31 444 HIS A O 1
ATOM 3375 N N . PHE A 1 445 ? 17.047 20.078 13.164 1 92.31 445 PHE A N 1
ATOM 3376 C CA . PHE A 1 445 ? 18.047 21.062 12.734 1 92.31 445 PHE A CA 1
ATOM 3377 C C . PHE A 1 445 ? 17.766 21.516 11.305 1 92.31 445 PHE A C 1
ATOM 3379 O O . PHE A 1 445 ? 17.938 22.688 10.977 1 92.31 445 PHE A O 1
ATOM 3386 N N . ASP A 1 446 ? 17.344 20.594 10.516 1 92.94 446 ASP A N 1
ATOM 3387 C CA . ASP A 1 446 ? 16.969 20.953 9.148 1 92.94 446 ASP A CA 1
ATOM 3388 C C . ASP A 1 446 ? 15.727 21.844 9.125 1 92.94 446 ASP A C 1
ATOM 3390 O O . ASP A 1 446 ? 15.648 22.781 8.344 1 92.94 446 ASP A O 1
ATOM 3394 N N . LYS A 1 447 ? 14.828 21.438 9.922 1 90.5 447 LYS A N 1
ATOM 3395 C CA . LYS A 1 447 ? 13.594 22.203 10.031 1 90.5 447 LYS A CA 1
ATOM 3396 C C . LYS A 1 447 ? 13.875 23.656 10.43 1 90.5 447 LYS A C 1
ATOM 3398 O O . LYS A 1 447 ? 13.352 24.594 9.82 1 90.5 447 LYS A O 1
ATOM 3403 N N . LEU A 1 448 ? 14.711 23.906 11.422 1 90.19 448 LEU A N 1
ATOM 3404 C CA . LEU A 1 448 ? 15.039 25.234 11.891 1 90.19 448 LEU A CA 1
ATOM 3405 C C . LEU A 1 448 ? 15.828 26.016 10.844 1 90.19 448 LEU A C 1
ATOM 3407 O O . LEU A 1 448 ? 15.602 27.203 10.648 1 90.19 448 LEU A O 1
ATOM 3411 N N . ARG A 1 449 ? 16.719 25.312 10.234 1 92.44 449 ARG A N 1
ATOM 3412 C CA . ARG A 1 449 ? 17.516 25.953 9.188 1 92.44 449 ARG A CA 1
ATOM 3413 C C . ARG A 1 449 ? 16.625 26.453 8.062 1 92.44 449 ARG A C 1
ATOM 3415 O O . ARG A 1 449 ? 16.781 27.594 7.602 1 92.44 449 ARG A O 1
ATOM 3422 N N . LEU A 1 450 ? 15.727 25.656 7.633 1 91.44 450 LEU A N 1
ATOM 3423 C CA . LEU A 1 450 ? 14.836 26.031 6.535 1 91.44 450 LEU A CA 1
ATOM 3424 C C . LEU A 1 450 ? 13.875 27.141 6.965 1 91.44 450 LEU A C 1
ATOM 3426 O O . LEU A 1 450 ? 13.547 28.016 6.176 1 91.44 450 LEU A O 1
ATOM 3430 N N . ALA A 1 451 ? 13.414 27.016 8.188 1 88.25 451 ALA A N 1
ATOM 3431 C CA . ALA A 1 451 ? 12.555 28.078 8.719 1 88.25 451 ALA A CA 1
ATOM 3432 C C . ALA A 1 451 ? 13.289 29.406 8.742 1 88.25 451 ALA A C 1
ATOM 3434 O O . ALA A 1 451 ? 12.719 30.453 8.398 1 88.25 451 ALA A O 1
ATOM 3435 N N . GLU A 1 452 ? 14.523 29.391 9.109 1 88.56 452 GLU A N 1
ATOM 3436 C CA . GLU A 1 452 ? 15.344 30.594 9.133 1 88.56 452 GLU A CA 1
ATOM 3437 C C . GLU A 1 452 ? 15.539 31.156 7.727 1 88.56 452 GLU A C 1
ATOM 3439 O O . GLU A 1 452 ? 15.625 32.375 7.543 1 88.56 452 GLU A O 1
ATOM 3444 N N . ALA A 1 453 ? 15.523 30.234 6.836 1 90.06 453 ALA A N 1
ATOM 3445 C CA . ALA A 1 453 ? 15.711 30.625 5.441 1 90.06 453 ALA A CA 1
ATOM 3446 C C . ALA A 1 453 ? 14.398 31.141 4.84 1 90.06 453 ALA A C 1
ATOM 3448 O O . ALA A 1 453 ? 14.367 31.578 3.689 1 90.06 453 ALA A O 1
ATOM 3449 N N . GLY A 1 454 ? 13.32 31.062 5.598 1 86.88 454 GLY A N 1
ATOM 3450 C CA . GLY A 1 454 ? 12.062 31.656 5.164 1 86.88 454 GLY A CA 1
ATOM 3451 C C . GLY A 1 454 ? 11.055 30.641 4.688 1 86.88 454 GLY A C 1
ATOM 3452 O O . GLY A 1 454 ? 10 31 4.152 1 86.88 454 GLY A O 1
ATOM 3453 N N . PHE A 1 455 ? 11.32 29.406 4.977 1 90.06 455 PHE A N 1
ATOM 3454 C CA . PHE A 1 455 ? 10.398 28.375 4.512 1 90.06 455 PHE A CA 1
ATOM 3455 C C . PHE A 1 455 ? 9.164 28.312 5.398 1 90.06 455 PHE A C 1
ATOM 3457 O O . PHE A 1 455 ? 9.273 28.359 6.625 1 90.06 455 PHE A O 1
ATOM 3464 N N . HIS A 1 456 ? 7.992 28.25 4.715 1 88.81 456 HIS A N 1
ATOM 3465 C CA . HIS A 1 456 ? 6.707 27.969 5.344 1 88.81 456 HIS A CA 1
ATOM 3466 C C . HIS A 1 456 ? 5.855 27.047 4.488 1 88.81 456 HIS A C 1
ATOM 3468 O O . HIS A 1 456 ? 5.84 27.156 3.262 1 88.81 456 HIS A O 1
ATOM 3474 N N . ALA A 1 457 ? 5.191 26.109 5.188 1 91.94 457 ALA A N 1
ATOM 3475 C CA . ALA A 1 457 ? 4.207 25.328 4.434 1 91.94 457 ALA A CA 1
ATOM 3476 C C . ALA A 1 457 ? 3.127 26.234 3.852 1 91.94 457 ALA A C 1
ATOM 3478 O O . ALA A 1 457 ? 2.701 27.203 4.496 1 91.94 457 ALA A O 1
ATOM 3479 N N . PRO A 1 458 ? 2.643 25.922 2.699 1 93.81 458 PRO A N 1
ATOM 3480 C CA . PRO A 1 458 ? 1.726 26.828 1.998 1 93.81 458 PRO A CA 1
ATOM 3481 C C . PRO A 1 458 ? 0.341 26.875 2.641 1 93.81 458 PRO A C 1
ATOM 3483 O O . PRO A 1 458 ? -0.4 27.844 2.443 1 93.81 458 PRO A O 1
ATOM 3486 N N . LEU A 1 459 ? 0.027 25.812 3.379 1 93.62 459 LEU A N 1
ATOM 3487 C CA . LEU A 1 459 ? -1.313 25.688 3.945 1 93.62 459 LEU A CA 1
ATOM 3488 C C . LEU A 1 459 ? -1.253 25.562 5.461 1 93.62 459 LEU A C 1
ATOM 3490 O O . LEU A 1 459 ? -0.172 25.391 6.031 1 93.62 459 LEU A O 1
ATOM 3494 N N . ASP A 1 460 ? -2.385 25.734 6.086 1 90.06 460 ASP A N 1
ATOM 3495 C CA . ASP A 1 460 ? -2.428 25.562 7.535 1 90.06 460 ASP A CA 1
ATOM 3496 C C . ASP A 1 460 ? -3.373 24.422 7.922 1 90.06 460 ASP A C 1
ATOM 3498 O O . ASP A 1 460 ? -3.863 23.703 7.059 1 90.06 460 ASP A O 1
ATOM 3502 N N . LEU A 1 461 ? -3.609 24.219 9.18 1 91.81 461 LEU A N 1
ATOM 3503 C CA . LEU A 1 461 ? -4.355 23.094 9.703 1 91.81 461 LEU A CA 1
ATOM 3504 C C . LEU A 1 461 ? -5.82 23.156 9.281 1 91.81 461 LEU A C 1
ATOM 3506 O O . LEU A 1 461 ? -6.449 22.125 9.039 1 91.81 461 LEU A O 1
ATOM 3510 N N . VAL A 1 462 ? -6.332 24.359 9.234 1 92.56 462 VAL A N 1
ATOM 3511 C CA . VAL A 1 462 ? -7.723 24.531 8.836 1 92.56 462 VAL A CA 1
ATOM 3512 C C . VAL A 1 462 ? -7.898 24.141 7.371 1 92.56 462 VAL A C 1
ATOM 3514 O O . VAL A 1 462 ? -8.914 23.547 7 1 92.56 462 VAL A O 1
ATOM 3517 N N . ASP A 1 463 ? -6.867 24.438 6.559 1 94.69 463 ASP A N 1
ATOM 3518 C CA . ASP A 1 463 ? -6.891 24.031 5.16 1 94.69 463 ASP A CA 1
ATOM 3519 C C . ASP A 1 463 ? -6.902 22.5 5.043 1 94.69 463 ASP A C 1
ATOM 3521 O O . ASP A 1 463 ? -7.609 21.953 4.199 1 94.69 463 ASP A O 1
ATOM 3525 N N . GLY A 1 464 ? -6.09 21.891 5.871 1 95.62 464 GLY A N 1
ATOM 3526 C CA . GLY A 1 464 ? -6.082 20.438 5.879 1 95.62 464 GLY A CA 1
ATOM 3527 C C . GLY A 1 464 ? -7.426 19.828 6.258 1 95.62 464 GLY A C 1
ATOM 3528 O O . GLY A 1 464 ? -7.898 18.906 5.605 1 95.62 464 GLY A O 1
ATOM 3529 N N . ALA A 1 465 ? -8.016 20.391 7.258 1 96.75 465 ALA A N 1
ATOM 3530 C CA . ALA A 1 465 ? -9.328 19.922 7.699 1 96.75 465 ALA A CA 1
ATOM 3531 C C . ALA A 1 465 ? -10.375 20.125 6.605 1 96.75 465 ALA A C 1
ATOM 3533 O O . ALA A 1 465 ? -11.234 19.266 6.402 1 96.75 465 ALA A O 1
ATOM 3534 N N . ALA A 1 466 ? -10.258 21.266 5.922 1 97.44 466 ALA A N 1
ATOM 3535 C CA . ALA A 1 466 ? -11.211 21.562 4.855 1 97.44 466 ALA A CA 1
ATOM 3536 C C . ALA A 1 466 ? -11.133 20.516 3.744 1 97.44 466 ALA A C 1
ATOM 3538 O O . ALA A 1 466 ? -12.156 20.109 3.184 1 97.44 466 ALA A O 1
ATOM 3539 N N . ARG A 1 467 ? -9.977 20.094 3.426 1 98.31 467 ARG A N 1
ATOM 3540 C CA . ARG A 1 467 ? -9.789 19.109 2.373 1 98.31 467 ARG A CA 1
ATOM 3541 C C . ARG A 1 467 ? -10.391 17.766 2.771 1 98.31 467 ARG A C 1
ATOM 3543 O O . ARG A 1 467 ? -11.07 17.125 1.97 1 98.31 467 ARG A O 1
ATOM 3550 N N . VAL A 1 468 ? -10.219 17.344 4 1 98.62 468 VAL A N 1
ATOM 3551 C CA . VAL A 1 468 ? -10.727 16.078 4.496 1 98.62 468 VAL A CA 1
ATOM 3552 C C . VAL A 1 468 ? -12.25 16.125 4.59 1 98.62 468 VAL A C 1
ATOM 3554 O O . VAL A 1 468 ? -12.93 15.133 4.336 1 98.62 468 VAL A O 1
ATOM 3557 N N . TYR A 1 469 ? -12.797 17.312 4.895 1 98.75 469 TYR A N 1
ATOM 3558 C CA . TYR A 1 469 ? -14.219 17.516 5.145 1 98.75 469 TYR A CA 1
ATOM 3559 C C . TYR A 1 469 ? -14.992 17.672 3.84 1 98.75 469 TYR A C 1
ATOM 3561 O O . TYR A 1 469 ? -16.203 17.422 3.791 1 98.75 469 TYR A O 1
ATOM 3569 N N . ASP A 1 470 ? -14.312 17.984 2.777 1 98.81 470 ASP A N 1
ATOM 3570 C CA . ASP A 1 470 ? -14.898 18.406 1.512 1 98.81 470 ASP A CA 1
ATOM 3571 C C . ASP A 1 470 ? -15.797 17.328 0.924 1 98.81 470 ASP A C 1
ATOM 3573 O O . ASP A 1 470 ? -16.906 17.594 0.483 1 98.81 470 ASP A O 1
ATOM 3577 N N . PRO A 1 471 ? -15.391 16.031 0.896 1 98.75 471 PRO A N 1
ATOM 3578 C CA . PRO A 1 471 ? -16.25 15.023 0.289 1 98.75 471 PRO A CA 1
ATOM 3579 C C . PRO A 1 471 ? -17.562 14.844 1.046 1 98.75 471 PRO A C 1
ATOM 3581 O O . PRO A 1 471 ? -18.578 14.445 0.455 1 98.75 471 PRO A O 1
ATOM 3584 N N . ILE A 1 472 ? -17.625 15.125 2.316 1 98.81 472 ILE A N 1
ATOM 3585 C CA . ILE A 1 472 ? -18.844 15.047 3.105 1 98.81 472 ILE A CA 1
ATOM 3586 C C . ILE A 1 472 ? -19.797 16.172 2.703 1 98.81 472 ILE A C 1
ATOM 3588 O O . ILE A 1 472 ? -20.969 15.938 2.443 1 98.81 472 ILE A O 1
ATOM 3592 N N . VAL A 1 473 ? -19.219 17.406 2.623 1 98.69 473 VAL A N 1
ATOM 3593 C CA . VAL A 1 473 ? -20.016 18.562 2.238 1 98.69 473 VAL A CA 1
ATOM 3594 C C . VAL A 1 473 ? -20.625 18.344 0.855 1 98.69 473 VAL A C 1
ATOM 3596 O O . VAL A 1 473 ? -21.828 18.516 0.666 1 98.69 473 VAL A O 1
ATOM 3599 N N . ARG A 1 474 ? -19.812 17.938 -0.054 1 98.44 474 ARG A N 1
ATOM 3600 C CA . ARG A 1 474 ? -20.266 17.734 -1.425 1 98.44 474 ARG A CA 1
ATOM 3601 C C . ARG A 1 474 ? -21.266 16.594 -1.499 1 98.44 474 ARG A C 1
ATOM 3603 O O . ARG A 1 474 ? -22.234 16.656 -2.271 1 98.44 474 ARG A O 1
ATOM 3610 N N . GLY A 1 475 ? -21.031 15.523 -0.708 1 98.44 475 GLY A N 1
ATOM 3611 C CA . GLY A 1 475 ? -21.984 14.438 -0.649 1 98.44 475 GLY A CA 1
ATOM 3612 C C . GLY A 1 475 ? -23.344 14.875 -0.147 1 98.44 475 GLY A C 1
ATOM 3613 O O . GLY A 1 475 ? -24.375 14.484 -0.707 1 98.44 475 GLY A O 1
ATOM 3614 N N . GLU A 1 476 ? -23.391 15.68 0.882 1 98.06 476 GLU A N 1
ATOM 3615 C CA . GLU A 1 476 ? -24.641 16.188 1.434 1 98.06 476 GLU A CA 1
ATOM 3616 C C . GLU A 1 476 ? -25.344 17.109 0.447 1 98.06 476 GLU A C 1
ATOM 3618 O O . GLU A 1 476 ? -26.562 17.281 0.495 1 98.06 476 GLU A O 1
ATOM 3623 N N . GLU A 1 477 ? -24.562 17.672 -0.464 1 97.06 477 GLU A N 1
ATOM 3624 C CA . GLU A 1 477 ? -25.125 18.531 -1.503 1 97.06 477 GLU A CA 1
ATOM 3625 C C . GLU A 1 477 ? -25.562 17.703 -2.717 1 97.06 477 GLU A C 1
ATOM 3627 O O . GLU A 1 477 ? -26.094 18.25 -3.684 1 97.06 477 GLU A O 1
ATOM 3632 N N . GLY A 1 478 ? -25.219 16.438 -2.715 1 97.19 478 GLY A N 1
ATOM 3633 C CA . GLY A 1 478 ? -25.781 15.57 -3.736 1 97.19 478 GLY A CA 1
ATOM 3634 C C . GLY A 1 478 ? -24.734 15.062 -4.719 1 97.19 478 GLY A C 1
ATOM 3635 O O . GLY A 1 478 ? -25.062 14.336 -5.66 1 97.19 478 GLY A O 1
ATOM 3636 N N . GLU A 1 479 ? -23.453 15.398 -4.512 1 97.88 479 GLU A N 1
ATOM 3637 C CA . GLU A 1 479 ? -22.391 14.922 -5.395 1 97.88 479 GLU A CA 1
ATOM 3638 C C . GLU A 1 479 ? -21.797 13.609 -4.891 1 97.88 479 GLU A C 1
ATOM 3640 O O . GLU A 1 479 ? -21.453 13.492 -3.715 1 97.88 479 GLU A O 1
ATOM 3645 N N . ASP A 1 480 ? -21.719 12.625 -5.727 1 98.25 480 ASP A N 1
ATOM 3646 C CA . ASP A 1 480 ? -21.203 11.305 -5.352 1 98.25 480 ASP A CA 1
ATOM 3647 C C . ASP A 1 480 ? -19.703 11.195 -5.656 1 98.25 480 ASP A C 1
ATOM 3649 O O . ASP A 1 480 ? -19.312 10.906 -6.793 1 98.25 480 ASP A O 1
ATOM 3653 N N . LEU A 1 481 ? -18.844 11.453 -4.691 1 98.62 481 LEU A N 1
ATOM 3654 C CA . LEU A 1 481 ? -17.406 11.211 -4.785 1 98.62 481 LEU A CA 1
ATOM 3655 C C . LEU A 1 481 ? -17.031 9.914 -4.082 1 98.62 481 LEU A C 1
ATOM 3657 O O . LEU A 1 481 ? -17.219 9.781 -2.871 1 98.62 481 LEU A O 1
ATOM 3661 N N . TYR A 1 482 ? -16.578 8.922 -4.797 1 98.38 482 TYR A N 1
ATOM 3662 C CA . TYR A 1 482 ? -16.188 7.645 -4.219 1 98.38 482 TYR A CA 1
ATOM 3663 C C . TYR A 1 482 ? -15.133 6.953 -5.078 1 98.38 482 TYR A C 1
ATOM 3665 O O . TYR A 1 482 ? -15.023 7.23 -6.277 1 98.38 482 TYR A O 1
ATOM 3673 N N . GLY A 1 483 ? -14.352 6.09 -4.461 1 97.25 483 GLY A N 1
ATOM 3674 C CA . GLY A 1 483 ? -13.359 5.301 -5.18 1 97.25 483 GLY A CA 1
ATOM 3675 C C . GLY A 1 483 ? -12.297 6.152 -5.852 1 97.25 483 GLY A C 1
ATOM 3676 O O . GLY A 1 483 ? -11.773 5.781 -6.906 1 97.25 483 GLY A O 1
ATOM 3677 N N . CYS A 1 484 ? -11.977 7.301 -5.273 1 97.5 484 CYS A N 1
ATOM 3678 C CA . CYS A 1 484 ? -11.031 8.211 -5.918 1 97.5 484 CYS A CA 1
ATOM 3679 C C . CYS A 1 484 ? -10.094 8.836 -4.891 1 97.5 484 CYS A C 1
ATOM 3681 O O . CYS A 1 484 ? -10.328 8.734 -3.686 1 97.5 484 CYS A O 1
ATOM 3683 N N . PHE A 1 485 ? -9.023 9.375 -5.363 1 98 485 PHE A N 1
ATOM 3684 C CA . PHE A 1 485 ? -8.078 10.18 -4.605 1 98 485 PHE A CA 1
ATOM 3685 C C . PHE A 1 485 ? -8.297 11.664 -4.859 1 98 485 PHE A C 1
ATOM 3687 O O . PHE A 1 485 ? -8.25 12.117 -6.004 1 98 485 PHE A O 1
ATOM 3694 N N . LEU A 1 486 ? -8.555 12.398 -3.791 1 98.69 486 LEU A N 1
ATOM 3695 C CA . LEU A 1 486 ? -8.82 13.828 -3.93 1 98.69 486 LEU A CA 1
ATOM 3696 C C . LEU A 1 486 ? -7.59 14.648 -3.564 1 98.69 486 LEU A C 1
ATOM 3698 O O . LEU A 1 486 ? -7.051 14.508 -2.463 1 98.69 486 LEU A O 1
ATOM 3702 N N . LYS A 1 487 ? -7.113 15.398 -4.473 1 97.62 487 LYS A N 1
ATOM 3703 C CA . LYS A 1 487 ? -6.059 16.391 -4.293 1 97.62 487 LYS A CA 1
ATOM 3704 C C . LYS A 1 487 ? -6.551 17.797 -4.664 1 97.62 487 LYS A C 1
ATOM 3706 O O . LYS A 1 487 ? -7.098 18 -5.75 1 97.62 487 LYS A O 1
ATOM 3711 N N . ASP A 1 488 ? -6.383 18.703 -3.742 1 97.81 488 ASP A N 1
ATOM 3712 C CA . ASP A 1 488 ? -6.816 20.078 -3.955 1 97.81 488 ASP A CA 1
ATOM 3713 C C . ASP A 1 488 ? -8.273 20.141 -4.402 1 97.81 488 ASP A C 1
ATOM 3715 O O . ASP A 1 488 ? -8.609 20.797 -5.387 1 97.81 488 ASP A O 1
ATOM 3719 N N . TYR A 1 489 ? -9.078 19.297 -3.803 1 98.12 489 TYR A N 1
ATOM 3720 C CA . TYR A 1 489 ? -10.531 19.297 -3.883 1 98.12 489 TYR A CA 1
ATOM 3721 C C . TYR A 1 489 ? -11 18.688 -5.199 1 98.12 489 TYR A C 1
ATOM 3723 O O . TYR A 1 489 ? -12.164 18.828 -5.578 1 98.12 489 TYR A O 1
ATOM 3731 N N . ALA A 1 490 ? -10.109 17.984 -5.938 1 98.19 490 ALA A N 1
ATOM 3732 C CA . ALA A 1 490 ? -10.484 17.344 -7.199 1 98.19 490 ALA A CA 1
ATOM 3733 C C . ALA A 1 490 ? -9.906 15.938 -7.297 1 98.19 490 ALA A C 1
ATOM 3735 O O . ALA A 1 490 ? -8.844 15.656 -6.738 1 98.19 490 ALA A O 1
ATOM 3736 N N . PRO A 1 491 ? -10.664 15.039 -8.016 1 97.44 491 PRO A N 1
ATOM 3737 C CA . PRO A 1 491 ? -10.062 13.719 -8.258 1 97.44 491 PRO A CA 1
ATOM 3738 C C . PRO A 1 491 ? -8.719 13.805 -8.969 1 97.44 491 PRO A C 1
ATOM 3740 O O . PRO A 1 491 ? -8.555 14.609 -9.898 1 97.44 491 PRO A O 1
ATOM 3743 N N . ALA A 1 492 ? -7.77 13.086 -8.453 1 96.12 492 ALA A N 1
ATOM 3744 C CA . ALA A 1 492 ? -6.418 13.055 -9 1 96.12 492 ALA A CA 1
ATOM 3745 C C . ALA A 1 492 ? -5.961 11.617 -9.242 1 96.12 492 ALA A C 1
ATOM 3747 O O . ALA A 1 492 ? -6.648 10.672 -8.867 1 96.12 492 ALA A O 1
ATOM 3748 N N . ASN A 1 493 ? -4.855 11.508 -9.945 1 92.81 493 ASN A N 1
ATOM 3749 C CA . ASN A 1 493 ? -4.285 10.188 -10.195 1 92.81 493 ASN A CA 1
ATOM 3750 C C . ASN A 1 493 ? -3.822 9.523 -8.898 1 92.81 493 ASN A C 1
ATOM 3752 O O . ASN A 1 493 ? -3.383 10.203 -7.973 1 92.81 493 ASN A O 1
ATOM 3756 N N . TRP A 1 494 ? -3.885 8.211 -8.977 1 93.25 494 TRP A N 1
ATOM 3757 C CA . TRP A 1 494 ? -3.393 7.426 -7.852 1 93.25 494 TRP A CA 1
ATOM 3758 C C . TRP A 1 494 ? -1.871 7.488 -7.77 1 93.25 494 TRP A C 1
ATOM 3760 O O . TRP A 1 494 ? -1.18 7.25 -8.766 1 93.25 494 TRP A O 1
ATOM 3770 N N . MET B 1 1 ? -8.844 -44.594 -53.812 1 28.66 1 MET B N 1
ATOM 3771 C CA . MET B 1 1 ? -9.273 -44.438 -52.406 1 28.66 1 MET B CA 1
ATOM 3772 C C . MET B 1 1 ? -10.734 -44 -52.344 1 28.66 1 MET B C 1
ATOM 3774 O O . MET B 1 1 ? -11.086 -42.906 -52.781 1 28.66 1 MET B O 1
ATOM 3778 N N . THR B 1 2 ? -11.656 -45 -52.531 1 30.3 2 THR B N 1
ATOM 3779 C CA . THR B 1 2 ? -13.102 -44.844 -52.688 1 30.3 2 THR B CA 1
ATOM 3780 C C . THR B 1 2 ? -13.734 -44.219 -51.469 1 30.3 2 THR B C 1
ATOM 3782 O O . THR B 1 2 ? -13.555 -44.719 -50.344 1 30.3 2 THR B O 1
ATOM 3785 N N . VAL B 1 3 ? -13.914 -42.969 -51.594 1 42.31 3 VAL B N 1
ATOM 3786 C CA . VAL B 1 3 ? -14.711 -42.25 -50.594 1 42.31 3 VAL B CA 1
ATOM 3787 C C . VAL B 1 3 ? -15.938 -43.094 -50.219 1 42.31 3 VAL B C 1
ATOM 3789 O O . VAL B 1 3 ? -16.812 -43.312 -51.062 1 42.31 3 VAL B O 1
ATOM 3792 N N . THR B 1 4 ? -15.812 -44.188 -49.375 1 37.31 4 THR B N 1
ATOM 3793 C CA . THR B 1 4 ? -16.984 -44.906 -48.844 1 37.31 4 THR B CA 1
ATOM 3794 C C . THR B 1 4 ? -18 -43.906 -48.312 1 37.31 4 THR B C 1
ATOM 3796 O O . THR B 1 4 ? -17.688 -43.094 -47.438 1 37.31 4 THR B O 1
ATOM 3799 N N . GLU B 1 5 ? -19 -43.531 -49.062 1 41.12 5 GLU B N 1
ATOM 3800 C CA . GLU B 1 5 ? -20.188 -42.812 -48.594 1 41.12 5 GLU B CA 1
ATOM 3801 C C . GLU B 1 5 ? -20.719 -43.375 -47.281 1 41.12 5 GLU B C 1
ATOM 3803 O O . GLU B 1 5 ? -21.078 -44.562 -47.219 1 41.12 5 GLU B O 1
ATOM 3808 N N . GLU B 1 6 ? -20.141 -43.125 -46.188 1 43.53 6 GLU B N 1
ATOM 3809 C CA . GLU B 1 6 ? -20.719 -43.438 -44.875 1 43.53 6 GLU B CA 1
ATOM 3810 C C . GLU B 1 6 ? -22.234 -43.344 -44.906 1 43.53 6 GLU B C 1
ATOM 3812 O O . GLU B 1 6 ? -22.797 -42.281 -45.219 1 43.53 6 GLU B O 1
ATOM 3817 N N . ASN B 1 7 ? -22.922 -44.406 -45.344 1 43.66 7 ASN B N 1
ATOM 3818 C CA . ASN B 1 7 ? -24.359 -44.625 -45.219 1 43.66 7 ASN B CA 1
ATOM 3819 C C . ASN B 1 7 ? -24.891 -44.188 -43.844 1 43.66 7 ASN B C 1
ATOM 3821 O O . ASN B 1 7 ? -24.609 -44.812 -42.844 1 43.66 7 ASN B O 1
ATOM 3825 N N . GLN B 1 8 ? -24.953 -42.969 -43.594 1 54.06 8 GLN B N 1
ATOM 3826 C CA . GLN B 1 8 ? -25.609 -42.438 -42.375 1 54.06 8 GLN B CA 1
ATOM 3827 C C . GLN B 1 8 ? -26.984 -43.062 -42.188 1 54.06 8 GLN B C 1
ATOM 3829 O O . GLN B 1 8 ? -27.828 -42.969 -43.094 1 54.06 8 GLN B O 1
ATOM 3834 N N . ASP B 1 9 ? -27.156 -44.062 -41.438 1 57.94 9 ASP B N 1
ATOM 3835 C CA . ASP B 1 9 ? -28.438 -44.625 -41.031 1 57.94 9 ASP B CA 1
ATOM 3836 C C . ASP B 1 9 ? -29.344 -43.562 -40.406 1 57.94 9 ASP B C 1
ATOM 3838 O O . ASP B 1 9 ? -29.047 -43.031 -39.344 1 57.94 9 ASP B O 1
ATOM 3842 N N . TYR B 1 10 ? -30.141 -42.969 -41.188 1 69.75 10 TYR B N 1
ATOM 3843 C CA . TYR B 1 10 ? -31.016 -41.906 -40.75 1 69.75 10 TYR B CA 1
ATOM 3844 C C . TYR B 1 10 ? -32.219 -42.438 -39.938 1 69.75 10 TYR B C 1
ATOM 3846 O O . TYR B 1 10 ? -33 -41.688 -39.406 1 69.75 10 TYR B O 1
ATOM 3854 N N . GLY B 1 11 ? -32.219 -43.812 -39.688 1 70.31 11 GLY B N 1
ATOM 3855 C CA . GLY B 1 11 ? -33.344 -44.406 -39 1 70.31 11 GLY B CA 1
ATOM 3856 C C . GLY B 1 11 ? -34.5 -44.688 -39.938 1 70.31 11 GLY B C 1
ATOM 3857 O O . GLY B 1 11 ? -34.406 -44.469 -41.156 1 70.31 11 GLY B O 1
ATOM 3858 N N . PRO B 1 12 ? -35.562 -45.281 -39.375 1 77.31 12 PRO B N 1
ATOM 3859 C CA . PRO B 1 12 ? -36.688 -45.625 -40.219 1 77.31 12 PRO B CA 1
ATOM 3860 C C . PRO B 1 12 ? -37.406 -44.375 -40.781 1 77.31 12 PRO B C 1
ATOM 3862 O O . PRO B 1 12 ? -37.5 -43.375 -40.094 1 77.31 12 PRO B O 1
ATOM 3865 N N . GLY B 1 13 ? -37.375 -44.281 -41.875 1 78.88 13 GLY B N 1
ATOM 3866 C CA . GLY B 1 13 ? -38.094 -43.188 -42.531 1 78.88 13 GLY B CA 1
ATOM 3867 C C . GLY B 1 13 ? -39.594 -43.25 -42.344 1 78.88 13 GLY B C 1
ATOM 3868 O O . GLY B 1 13 ? -40.062 -44 -41.5 1 78.88 13 GLY B O 1
ATOM 3869 N N . LEU B 1 14 ? -40.25 -42.375 -42.844 1 84.19 14 LEU B N 1
ATOM 3870 C CA . LEU B 1 14 ? -41.688 -42.312 -42.812 1 84.19 14 LEU B CA 1
ATOM 3871 C C . LEU B 1 14 ? -42.312 -43.406 -43.688 1 84.19 14 LEU B C 1
ATOM 3873 O O . LEU B 1 14 ? -41.656 -43.906 -44.594 1 84.19 14 LEU B O 1
ATOM 3877 N N . ASP B 1 15 ? -43.562 -43.938 -43.312 1 89.06 15 ASP B N 1
ATOM 3878 C CA . ASP B 1 15 ? -44.312 -44.844 -44.156 1 89.06 15 ASP B CA 1
ATOM 3879 C C . ASP B 1 15 ? -44.406 -44.312 -45.594 1 89.06 15 ASP B C 1
ATOM 3881 O O . ASP B 1 15 ? -44.844 -43.188 -45.812 1 89.06 15 ASP B O 1
ATOM 3885 N N . PRO B 1 16 ? -43.906 -45.094 -46.469 1 88.12 16 PRO B N 1
ATOM 3886 C CA . PRO B 1 16 ? -43.844 -44.625 -47.844 1 88.12 16 PRO B CA 1
ATOM 3887 C C . PRO B 1 16 ? -45.188 -44.188 -48.375 1 88.12 16 PRO B C 1
ATOM 3889 O O . PRO B 1 16 ? -45.281 -43.219 -49.156 1 88.12 16 PRO B O 1
ATOM 3892 N N . GLU B 1 17 ? -46.219 -44.875 -48 1 90.69 17 GLU B N 1
ATOM 3893 C CA . GLU B 1 17 ? -47.562 -44.5 -48.5 1 90.69 17 GLU B CA 1
ATOM 3894 C C . GLU B 1 17 ? -48 -43.188 -47.906 1 90.69 17 GLU B C 1
ATOM 3896 O O . GLU B 1 17 ? -48.562 -42.344 -48.625 1 90.69 17 GLU B O 1
ATOM 3901 N N . ARG B 1 18 ? -47.688 -43.031 -46.688 1 88.81 18 ARG B N 1
ATOM 3902 C CA . ARG B 1 18 ? -48.031 -41.781 -46.031 1 88.81 18 ARG B CA 1
ATOM 3903 C C . ARG B 1 18 ? -47.219 -40.625 -46.594 1 88.81 18 ARG B C 1
ATOM 3905 O O . ARG B 1 18 ? -47.781 -39.531 -46.781 1 88.81 18 ARG B O 1
ATOM 3912 N N . LEU B 1 19 ? -46.031 -40.781 -46.969 1 88.44 19 LEU B N 1
ATOM 3913 C CA . LEU B 1 19 ? -45.156 -39.75 -47.531 1 88.44 19 LEU B CA 1
ATOM 3914 C C . LEU B 1 19 ? -45.656 -39.375 -48.938 1 88.44 19 LEU B C 1
ATOM 3916 O O . LEU B 1 19 ? -45.656 -38.188 -49.281 1 88.44 19 LEU B O 1
ATOM 3920 N N . ALA B 1 20 ? -46.094 -40.375 -49.562 1 88.06 20 ALA B N 1
ATOM 3921 C CA . ALA B 1 20 ? -46.594 -40.094 -50.906 1 88.06 20 ALA B CA 1
ATOM 3922 C C . ALA B 1 20 ? -47.844 -39.219 -50.875 1 88.06 20 ALA B C 1
ATOM 3924 O O . ALA B 1 20 ? -47.969 -38.281 -51.688 1 88.06 20 ALA B O 1
ATOM 3925 N N . VAL B 1 21 ? -48.688 -39.5 -50 1 90.69 21 VAL B N 1
ATOM 3926 C CA . VAL B 1 21 ? -49.906 -38.688 -49.844 1 90.69 21 VAL B CA 1
ATOM 3927 C C . VAL B 1 21 ? -49.531 -37.281 -49.469 1 90.69 21 VAL B C 1
ATOM 3929 O O . VAL B 1 21 ? -50.062 -36.312 -50.031 1 90.69 21 VAL B O 1
ATOM 3932 N N . CYS B 1 22 ? -48.5 -37.156 -48.531 1 88.5 22 CYS B N 1
ATOM 3933 C CA . CYS B 1 22 ? -48.062 -35.844 -48.062 1 88.5 22 CYS B CA 1
ATOM 3934 C C . CYS B 1 22 ? -47.5 -35.031 -49.219 1 88.5 22 CYS B C 1
ATOM 3936 O O . CYS B 1 22 ? -47.875 -33.875 -49.438 1 88.5 22 CYS B O 1
ATOM 3938 N N . LEU B 1 23 ? -46.781 -35.594 -50.125 1 87.94 23 LEU B N 1
ATOM 3939 C CA . LEU B 1 23 ? -46.125 -34.906 -51.219 1 87.94 23 LEU B CA 1
ATOM 3940 C C . LEU B 1 23 ? -47.156 -34.531 -52.312 1 87.94 23 LEU B C 1
ATOM 3942 O O . LEU B 1 23 ? -47.062 -33.438 -52.906 1 87.94 23 LEU B O 1
ATOM 3946 N N . SER B 1 24 ? -48.125 -35.406 -52.438 1 89.75 24 SER B N 1
ATOM 3947 C CA . SER B 1 24 ? -49.156 -35.094 -53.438 1 89.75 24 SER B CA 1
ATOM 3948 C C . SER B 1 24 ? -50 -33.906 -53 1 89.75 24 SER B C 1
ATOM 3950 O O . SER B 1 24 ? -50.344 -33.062 -53.812 1 89.75 24 SER B O 1
ATOM 3952 N N . VAL B 1 25 ? -50.219 -33.875 -51.75 1 87.62 25 VAL B N 1
ATOM 3953 C CA . VAL B 1 25 ? -51 -32.75 -51.219 1 87.62 25 VAL B CA 1
ATOM 3954 C C . VAL B 1 25 ? -50.219 -31.453 -51.344 1 87.62 25 VAL B C 1
ATOM 3956 O O . VAL B 1 25 ? -50.75 -30.422 -51.75 1 87.62 25 VAL B O 1
ATOM 3959 N N . LEU B 1 26 ? -48.906 -31.484 -51.125 1 86.19 26 LEU B N 1
ATOM 3960 C CA . LEU B 1 26 ? -48.062 -30.312 -51.25 1 86.19 26 LEU B CA 1
ATOM 3961 C C . LEU B 1 26 ? -47.969 -29.828 -52.688 1 86.19 26 LEU B C 1
ATOM 3963 O O . LEU B 1 26 ? -47.969 -28.625 -52.969 1 86.19 26 LEU B O 1
ATOM 3967 N N . ASP B 1 27 ? -48.125 -30.75 -53.594 1 85.94 27 ASP B N 1
ATOM 3968 C CA . ASP B 1 27 ? -48.156 -30.422 -55 1 85.94 27 ASP B CA 1
ATOM 3969 C C . ASP B 1 27 ? -49.438 -29.734 -55.406 1 85.94 27 ASP B C 1
ATOM 3971 O O . ASP B 1 27 ? -49.438 -28.797 -56.188 1 85.94 27 ASP B O 1
ATOM 3975 N N . GLU B 1 28 ? -50.5 -30.188 -54.812 1 88.06 28 GLU B N 1
ATOM 3976 C CA . GLU B 1 28 ? -51.812 -29.594 -55.094 1 88.06 28 GLU B CA 1
ATOM 3977 C C . GLU B 1 28 ? -51.906 -28.188 -54.531 1 88.06 28 GLU B C 1
ATOM 3979 O O . GLU B 1 28 ? -52.625 -27.344 -55.062 1 88.06 28 GLU B O 1
ATOM 3984 N N . LEU B 1 29 ? -51.156 -28.047 -53.469 1 84.31 29 LEU B N 1
ATOM 3985 C CA . LEU B 1 29 ? -51.188 -26.75 -52.781 1 84.31 29 LEU B CA 1
ATOM 3986 C C . LEU B 1 29 ? -50.656 -25.641 -53.688 1 84.31 29 LEU B C 1
ATOM 3988 O O . LEU B 1 29 ? -51.125 -24.5 -53.625 1 84.31 29 LEU B O 1
ATOM 3992 N N . ASP B 1 30 ? -49.781 -25.906 -54.656 1 80.5 30 ASP B N 1
ATOM 3993 C CA . ASP B 1 30 ? -49.188 -24.938 -55.594 1 80.5 30 ASP B CA 1
ATOM 3994 C C . ASP B 1 30 ? -50.25 -24.406 -56.562 1 80.5 30 ASP B C 1
ATOM 3996 O O . ASP B 1 30 ? -50.062 -23.344 -57.156 1 80.5 30 ASP B O 1
ATOM 4000 N N . LYS B 1 31 ? -51.281 -25.188 -56.594 1 86.56 31 LYS B N 1
ATOM 4001 C CA . LYS B 1 31 ? -52.312 -24.828 -57.562 1 86.56 31 LYS B CA 1
ATOM 4002 C C . LYS B 1 31 ? -53.469 -24.109 -56.875 1 86.56 31 LYS B C 1
ATOM 4004 O O . LYS B 1 31 ? -54.375 -23.562 -57.531 1 86.56 31 LYS B O 1
ATOM 4009 N N . LEU B 1 32 ? -53.375 -24.172 -55.656 1 84.69 32 LEU B N 1
ATOM 4010 C CA . LEU B 1 32 ? -54.438 -23.484 -54.906 1 84.69 32 LEU B CA 1
ATOM 4011 C C . LEU B 1 32 ? -54.094 -22.016 -54.75 1 84.69 32 LEU B C 1
ATOM 4013 O O . LEU B 1 32 ? -52.938 -21.625 -54.781 1 84.69 32 LEU B O 1
ATOM 4017 N N . ASP B 1 33 ? -55.062 -21.219 -54.594 1 88.5 33 ASP B N 1
ATOM 4018 C CA . ASP B 1 33 ? -54.875 -19.812 -54.25 1 88.5 33 ASP B CA 1
ATOM 4019 C C . ASP B 1 33 ? -54.094 -19.656 -52.969 1 88.5 33 ASP B C 1
ATOM 4021 O O . ASP B 1 33 ? -54.312 -20.406 -52 1 88.5 33 ASP B O 1
ATOM 4025 N N . VAL B 1 34 ? -53.188 -18.672 -52.938 1 83.5 34 VAL B N 1
ATOM 4026 C CA . VAL B 1 34 ? -52.281 -18.438 -51.812 1 83.5 34 VAL B CA 1
ATOM 4027 C C . VAL B 1 34 ? -53.062 -18.156 -50.531 1 83.5 34 VAL B C 1
ATOM 4029 O O . VAL B 1 34 ? -52.594 -18.484 -49.438 1 83.5 34 VAL B O 1
ATOM 4032 N N . ASP B 1 35 ? -54.375 -17.719 -50.719 1 89.06 35 ASP B N 1
ATOM 4033 C CA . ASP B 1 35 ? -55.188 -17.328 -49.562 1 89.06 35 ASP B CA 1
ATOM 4034 C C . ASP B 1 35 ? -56.219 -18.406 -49.25 1 89.06 35 ASP B C 1
ATOM 4036 O O . ASP B 1 35 ? -57.062 -18.234 -48.375 1 89.06 35 ASP B O 1
ATOM 4040 N N . HIS B 1 36 ? -56.156 -19.453 -50 1 88.69 36 HIS B N 1
ATOM 4041 C CA . HIS B 1 36 ? -57.062 -20.578 -49.656 1 88.69 36 HIS B CA 1
ATOM 4042 C C . HIS B 1 36 ? -56.781 -21.078 -48.25 1 88.69 36 HIS B C 1
ATOM 4044 O O . HIS B 1 36 ? -55.625 -21.203 -47.844 1 88.69 36 HIS B O 1
ATOM 4050 N N . PRO B 1 37 ? -57.812 -21.391 -47.5 1 89.56 37 PRO B N 1
ATOM 4051 C CA . PRO B 1 37 ? -57.656 -21.797 -46.094 1 89.56 37 PRO B CA 1
ATOM 4052 C C . PRO B 1 37 ? -56.75 -23 -45.938 1 89.56 37 PRO B C 1
ATOM 4054 O O . PRO B 1 37 ? -55.938 -23.062 -45 1 89.56 37 PRO B O 1
ATOM 4057 N N . ASP B 1 38 ? -56.844 -23.906 -46.781 1 87 38 ASP B N 1
ATOM 4058 C CA . ASP B 1 38 ? -56 -25.094 -46.719 1 87 38 ASP B CA 1
ATOM 4059 C C . ASP B 1 38 ? -54.531 -24.75 -47.031 1 87 38 ASP B C 1
ATOM 4061 O O . ASP B 1 38 ? -53.625 -25.297 -46.406 1 87 38 ASP B O 1
ATOM 4065 N N . ALA B 1 39 ? -54.344 -23.891 -47.906 1 84.56 39 ALA B N 1
ATOM 4066 C CA . ALA B 1 39 ? -53 -23.422 -48.219 1 84.56 39 ALA B CA 1
ATOM 4067 C C . ALA B 1 39 ? -52.375 -22.688 -47.062 1 84.56 39 ALA B C 1
ATOM 4069 O O . ALA B 1 39 ? -51.188 -22.891 -46.75 1 84.56 39 ALA B O 1
ATOM 4070 N N . ILE B 1 40 ? -53.125 -21.953 -46.375 1 88.06 40 ILE B N 1
ATOM 4071 C CA . ILE B 1 40 ? -52.656 -21.203 -45.188 1 88.06 40 ILE B CA 1
ATOM 4072 C C . ILE B 1 40 ? -52.281 -22.172 -44.094 1 88.06 40 ILE B C 1
ATOM 4074 O O . ILE B 1 40 ? -51.25 -22.031 -43.469 1 88.06 40 ILE B O 1
ATOM 4078 N N . ARG B 1 41 ? -53.094 -23.188 -43.938 1 89.25 41 ARG B N 1
ATOM 4079 C CA . ARG B 1 41 ? -52.844 -24.172 -42.875 1 89.25 41 ARG B CA 1
ATOM 4080 C C . ARG B 1 41 ? -51.562 -24.938 -43.125 1 89.25 41 ARG B C 1
ATOM 4082 O O . ARG B 1 41 ? -50.75 -25.141 -42.219 1 89.25 41 ARG B O 1
ATOM 4089 N N . VAL B 1 42 ? -51.312 -25.312 -44.312 1 86.12 42 VAL B N 1
ATOM 4090 C CA . VAL B 1 42 ? -50.125 -26.062 -44.656 1 86.12 42 VAL B CA 1
ATOM 4091 C C . VAL B 1 42 ? -48.906 -25.141 -44.562 1 86.12 42 VAL B C 1
ATOM 4093 O O . VAL B 1 42 ? -47.844 -25.547 -44.062 1 86.12 42 VAL B O 1
ATOM 4096 N N . ARG B 1 43 ? -49 -23.906 -44.938 1 84.25 43 ARG B N 1
ATOM 4097 C CA . ARG B 1 43 ? -47.875 -22.953 -44.875 1 84.25 43 ARG B CA 1
ATOM 4098 C C . ARG B 1 43 ? -47.5 -22.688 -43.438 1 84.25 43 ARG B C 1
ATOM 4100 O O . ARG B 1 43 ? -46.281 -22.594 -43.125 1 84.25 43 ARG B O 1
ATOM 4107 N N . ARG B 1 44 ? -48.438 -22.594 -42.594 1 85.81 44 ARG B N 1
ATOM 4108 C CA . ARG B 1 44 ? -48.156 -22.391 -41.188 1 85.81 44 ARG B CA 1
ATOM 4109 C C . ARG B 1 44 ? -47.438 -23.594 -40.594 1 85.81 44 ARG B C 1
ATOM 4111 O O . ARG B 1 44 ? -46.469 -23.438 -39.812 1 85.81 44 ARG B O 1
ATOM 4118 N N . ALA B 1 45 ? -47.938 -24.766 -41.031 1 85.38 45 ALA B N 1
ATOM 4119 C CA . ALA B 1 45 ? -47.312 -26 -40.531 1 85.38 45 ALA B CA 1
ATOM 4120 C C . ALA B 1 45 ? -45.906 -26.156 -41.062 1 85.38 45 ALA B C 1
ATOM 4122 O O . ALA B 1 45 ? -45 -26.562 -40.312 1 85.38 45 ALA B O 1
ATOM 4123 N N . THR B 1 46 ? -45.688 -25.781 -42.312 1 85.62 46 THR B N 1
ATOM 4124 C CA . THR B 1 46 ? -44.344 -25.922 -42.906 1 85.62 46 THR B CA 1
ATOM 4125 C C . THR B 1 46 ? -43.406 -24.844 -42.406 1 85.62 46 THR B C 1
ATOM 4127 O O . THR B 1 46 ? -42.219 -25.062 -42.281 1 85.62 46 THR B O 1
ATOM 4130 N N . ALA B 1 47 ? -44 -23.656 -42.094 1 85.31 47 ALA B N 1
ATOM 4131 C CA . ALA B 1 47 ? -43.188 -22.578 -41.562 1 85.31 47 ALA B CA 1
ATOM 4132 C C . ALA B 1 47 ? -42.562 -23 -40.219 1 85.31 47 ALA B C 1
ATOM 4134 O O . ALA B 1 47 ? -41.375 -22.688 -39.969 1 85.31 47 ALA B O 1
ATOM 4135 N N . GLY B 1 48 ? -43.344 -23.656 -39.438 1 83.12 48 GLY B N 1
ATOM 4136 C CA . GLY B 1 48 ? -42.812 -24.188 -38.188 1 83.12 48 GLY B CA 1
ATOM 4137 C C . GLY B 1 48 ? -41.688 -25.172 -38.375 1 83.12 48 GLY B C 1
ATOM 4138 O O . GLY B 1 48 ? -40.688 -25.109 -37.656 1 83.12 48 GLY B O 1
ATOM 4139 N N . ILE B 1 49 ? -41.906 -26.031 -39.375 1 83.81 49 ILE B N 1
ATOM 4140 C CA . ILE B 1 49 ? -40.875 -27.031 -39.656 1 83.81 49 ILE B CA 1
ATOM 4141 C C . ILE B 1 49 ? -39.625 -26.344 -40.156 1 83.81 49 ILE B C 1
ATOM 4143 O O . ILE B 1 49 ? -38.5 -26.672 -39.75 1 83.81 49 ILE B O 1
ATOM 4147 N N . TYR B 1 50 ? -39.75 -25.328 -41.031 1 85 50 TYR B N 1
ATOM 4148 C CA . TYR B 1 50 ? -38.594 -24.609 -41.562 1 85 50 TYR B CA 1
ATOM 4149 C C . TYR B 1 50 ? -37.844 -23.875 -40.469 1 85 50 TYR B C 1
ATOM 4151 O O . TYR B 1 50 ? -36.594 -23.922 -40.406 1 85 50 TYR B O 1
ATOM 4159 N N . ARG B 1 51 ? -38.562 -23.234 -39.594 1 85.94 51 ARG B N 1
ATOM 4160 C CA . ARG B 1 51 ? -37.938 -22.547 -38.469 1 85.94 51 ARG B CA 1
ATOM 4161 C C . ARG B 1 51 ? -37.188 -23.516 -37.562 1 85.94 51 ARG B C 1
ATOM 4163 O O . ARG B 1 51 ? -36.094 -23.25 -37.125 1 85.94 51 ARG B O 1
ATOM 4170 N N . THR B 1 52 ? -37.844 -24.609 -37.344 1 86.12 52 THR B N 1
ATOM 4171 C CA . THR B 1 52 ? -37.25 -25.609 -36.469 1 86.12 52 THR B CA 1
ATOM 4172 C C . THR B 1 52 ? -35.969 -26.188 -37.062 1 86.12 52 THR B C 1
ATOM 4174 O O . THR B 1 52 ? -34.969 -26.391 -36.375 1 86.12 52 THR B O 1
ATOM 4177 N N . VAL B 1 53 ? -36.031 -26.469 -38.344 1 85.12 53 VAL B N 1
ATOM 4178 C CA . VAL B 1 53 ? -34.875 -27 -39.031 1 85.12 53 VAL B CA 1
ATOM 4179 C C . VAL B 1 53 ? -33.75 -25.969 -39.062 1 85.12 53 VAL B C 1
ATOM 4181 O O . VAL B 1 53 ? -32.594 -26.297 -38.812 1 85.12 53 VAL B O 1
ATOM 4184 N N . LYS B 1 54 ? -34.062 -24.719 -39.281 1 86.88 54 LYS B N 1
ATOM 4185 C CA . LYS B 1 54 ? -33.062 -23.641 -39.281 1 86.88 54 LYS B CA 1
ATOM 4186 C C . LYS B 1 54 ? -32.438 -23.5 -37.906 1 86.88 54 LYS B C 1
ATOM 4188 O O . LYS B 1 54 ? -31.219 -23.344 -37.812 1 86.88 54 LYS B O 1
ATOM 4193 N N . GLN B 1 55 ? -33.281 -23.547 -36.969 1 88.25 55 GLN B N 1
ATOM 4194 C CA . GLN B 1 55 ? -32.781 -23.422 -35.594 1 88.25 55 GLN B CA 1
ATOM 4195 C C . GLN B 1 55 ? -31.891 -24.609 -35.219 1 88.25 55 GLN B C 1
ATOM 4197 O O . GLN B 1 55 ? -30.844 -24.422 -34.562 1 88.25 55 GLN B O 1
ATOM 4202 N N . ARG B 1 56 ? -32.281 -25.734 -35.594 1 86.12 56 ARG B N 1
ATOM 4203 C CA . ARG B 1 56 ? -31.5 -26.922 -35.281 1 86.12 56 ARG B CA 1
ATOM 4204 C C . ARG B 1 56 ? -30.156 -26.891 -36 1 86.12 56 ARG B C 1
ATOM 4206 O O . ARG B 1 56 ? -29.125 -27.266 -35.406 1 86.12 56 ARG B O 1
ATOM 4213 N N . ARG B 1 57 ? -30.156 -26.5 -37.25 1 87.12 57 ARG B N 1
ATOM 4214 C CA . ARG B 1 57 ? -28.922 -26.391 -38 1 87.12 57 ARG B CA 1
ATOM 4215 C C . ARG B 1 57 ? -27.984 -25.375 -37.375 1 87.12 57 ARG B C 1
ATOM 4217 O O . ARG B 1 57 ? -26.766 -25.578 -37.312 1 87.12 57 ARG B O 1
ATOM 4224 N N . ARG B 1 58 ? -28.562 -24.266 -36.969 1 89.31 58 ARG B N 1
ATOM 4225 C CA . ARG B 1 58 ? -27.766 -23.234 -36.281 1 89.31 58 ARG B CA 1
ATOM 4226 C C . ARG B 1 58 ? -27.156 -23.781 -35 1 89.31 58 ARG B C 1
ATOM 4228 O O . ARG B 1 58 ? -25.984 -23.531 -34.688 1 89.31 58 ARG B O 1
ATOM 4235 N N . GLN B 1 59 ? -27.953 -24.484 -34.312 1 89.5 59 GLN B N 1
ATOM 4236 C CA . GLN B 1 59 ? -27.484 -25.062 -33.062 1 89.5 59 GLN B CA 1
ATOM 4237 C C . GLN B 1 59 ? -26.391 -26.109 -33.312 1 89.5 59 GLN B C 1
ATOM 4239 O O . GLN B 1 59 ? -25.422 -26.188 -32.562 1 89.5 59 GLN B O 1
ATOM 4244 N N . GLU B 1 60 ? -26.594 -26.859 -34.281 1 87.88 60 GLU B N 1
ATOM 4245 C CA . GLU B 1 60 ? -25.594 -27.859 -34.625 1 87.88 60 GLU B CA 1
ATOM 4246 C C . GLU B 1 60 ? -24.281 -27.219 -35.062 1 87.88 60 GLU B C 1
ATOM 4248 O O . GLU B 1 60 ? -23.203 -27.703 -34.719 1 87.88 60 GLU B O 1
ATOM 4253 N N . ARG B 1 61 ? -24.438 -26.219 -35.844 1 90.5 61 ARG B N 1
ATOM 4254 C CA . ARG B 1 61 ? -23.25 -25.5 -36.281 1 9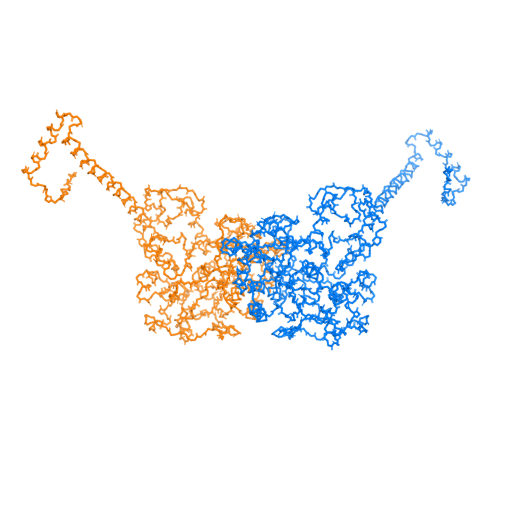0.5 61 ARG B CA 1
ATOM 4255 C C . ARG B 1 61 ? -22.5 -24.891 -35.094 1 90.5 61 ARG B C 1
ATOM 4257 O O . ARG B 1 61 ? -21.281 -24.953 -35 1 90.5 61 ARG B O 1
ATOM 4264 N N . ARG B 1 62 ? -23.234 -24.344 -34.25 1 92.12 62 ARG B N 1
ATOM 4265 C CA . ARG B 1 62 ? -22.656 -23.75 -33.031 1 92.12 62 ARG B CA 1
ATOM 4266 C C . ARG B 1 62 ? -21.984 -24.828 -32.188 1 92.12 62 ARG B C 1
ATOM 4268 O O . ARG B 1 62 ? -20.891 -24.625 -31.656 1 92.12 62 ARG B O 1
ATOM 4275 N N . ALA B 1 63 ? -22.609 -25.891 -32.062 1 92.38 63 ALA B N 1
ATOM 4276 C CA . ALA B 1 63 ? -22.094 -27 -31.281 1 92.38 63 ALA B CA 1
ATOM 4277 C C . ALA B 1 63 ? -20.797 -27.547 -31.891 1 92.38 63 ALA B C 1
ATOM 4279 O O . ALA B 1 63 ? -19.875 -27.922 -31.172 1 92.38 63 ALA B O 1
ATOM 4280 N N . ALA B 1 64 ? -20.812 -27.625 -33.125 1 92.88 64 ALA B N 1
ATOM 4281 C CA . ALA B 1 64 ? -19.625 -28.109 -33.812 1 92.88 64 ALA B CA 1
ATOM 4282 C C . ALA B 1 64 ? -18.453 -27.172 -33.625 1 92.88 64 ALA B C 1
ATOM 4284 O O . ALA B 1 64 ? -17.312 -27.609 -33.406 1 92.88 64 ALA B O 1
ATOM 4285 N N . LYS B 1 65 ? -18.703 -25.922 -33.719 1 94.44 65 LYS B N 1
ATOM 4286 C CA . LYS B 1 65 ? -17.656 -24.938 -33.469 1 94.44 65 LYS B CA 1
ATOM 4287 C C . LYS B 1 65 ? -17.125 -25.031 -32.062 1 94.44 65 LYS B C 1
ATOM 4289 O O . LYS B 1 65 ? -15.906 -24.984 -31.844 1 94.44 65 LYS B O 1
ATOM 4294 N N . THR B 1 66 ? -17.969 -25.172 -31.094 1 94.25 66 THR B N 1
ATOM 4295 C CA . THR B 1 66 ? -17.594 -25.297 -29.688 1 94.25 66 THR B CA 1
ATOM 4296 C C . THR B 1 66 ? -16.766 -26.547 -29.453 1 94.25 66 THR B C 1
ATOM 4298 O O . THR B 1 66 ? -15.766 -26.516 -28.734 1 94.25 66 THR B O 1
ATOM 4301 N N . ALA B 1 67 ? -17.219 -27.578 -30.078 1 94.62 67 ALA B N 1
ATOM 4302 C CA . ALA B 1 67 ? -16.516 -28.859 -29.938 1 94.62 67 ALA B CA 1
ATOM 4303 C C . ALA B 1 67 ? -15.109 -28.766 -30.531 1 94.62 67 ALA B C 1
ATOM 4305 O O . ALA B 1 67 ? -14.148 -29.281 -29.953 1 94.62 67 ALA B O 1
ATOM 4306 N N . ASN B 1 68 ? -15.008 -28.172 -31.656 1 95.62 68 ASN B N 1
ATOM 4307 C CA . ASN B 1 68 ? -13.703 -28 -32.281 1 95.62 68 ASN B CA 1
ATOM 4308 C C . ASN B 1 68 ? -12.766 -27.172 -31.391 1 95.62 68 ASN B C 1
ATOM 4310 O O . ASN B 1 68 ? -11.633 -27.578 -31.141 1 95.62 68 ASN B O 1
ATOM 4314 N N . ASP B 1 69 ? -13.242 -26.047 -31.047 1 96.06 69 ASP B N 1
ATOM 4315 C CA . ASP B 1 69 ? -12.414 -25.141 -30.25 1 96.06 69 ASP B CA 1
ATOM 4316 C C . ASP B 1 69 ? -12.008 -25.766 -28.922 1 96.06 69 ASP B C 1
ATOM 4318 O O . ASP B 1 69 ? -10.898 -25.547 -28.438 1 96.06 69 ASP B O 1
ATOM 4322 N N . LYS B 1 70 ? -12.859 -26.5 -28.297 1 94.62 70 LYS B N 1
ATOM 4323 C CA . LYS B 1 70 ? -12.531 -27.25 -27.094 1 94.62 70 LYS B CA 1
ATOM 4324 C C . LYS B 1 70 ? -11.422 -28.266 -27.359 1 94.62 70 LYS B C 1
ATOM 4326 O O . LYS B 1 70 ? -10.484 -28.391 -26.562 1 94.62 70 LYS B O 1
ATOM 4331 N N . ALA B 1 71 ? -11.578 -28.953 -28.406 1 93.06 71 ALA B N 1
ATOM 4332 C CA . ALA B 1 71 ? -10.578 -29.969 -28.766 1 93.06 71 ALA B CA 1
ATOM 4333 C C . ALA B 1 71 ? -9.219 -29.328 -29.016 1 93.06 71 ALA B C 1
ATOM 4335 O O . ALA B 1 71 ? -8.188 -29.875 -28.609 1 93.06 71 ALA B O 1
ATOM 4336 N N . VAL B 1 72 ? -9.211 -28.203 -29.688 1 94 72 VAL B N 1
ATOM 4337 C CA . VAL B 1 72 ? -7.977 -27.484 -29.969 1 94 72 VAL B CA 1
ATOM 4338 C C . VAL B 1 72 ? -7.344 -27.016 -28.656 1 94 72 VAL B C 1
ATOM 4340 O O . VAL B 1 72 ? -6.129 -27.156 -28.469 1 94 72 VAL B O 1
ATOM 4343 N N . THR B 1 73 ? -8.117 -26.5 -27.719 1 93.81 73 THR B N 1
ATOM 4344 C CA . THR B 1 73 ? -7.633 -26.031 -26.422 1 93.81 73 THR B CA 1
ATOM 4345 C C . THR B 1 73 ? -7.023 -27.188 -25.625 1 93.81 73 THR B C 1
ATOM 4347 O O . THR B 1 73 ? -5.91 -27.062 -25.109 1 93.81 73 THR B O 1
ATOM 4350 N N . GLU B 1 74 ? -7.691 -28.297 -25.625 1 90.31 74 GLU B N 1
ATOM 4351 C CA . GLU B 1 74 ? -7.293 -29.438 -24.812 1 90.31 74 GLU B CA 1
ATOM 4352 C C . GLU B 1 74 ? -6.059 -30.125 -25.406 1 90.31 74 GLU B C 1
ATOM 4354 O O . GLU B 1 74 ? -5.418 -30.938 -24.734 1 90.31 74 GLU B O 1
ATOM 4359 N N . ALA B 1 75 ? -5.746 -29.75 -26.641 1 90.25 75 ALA B N 1
ATOM 4360 C CA . ALA B 1 75 ? -4.574 -30.328 -27.281 1 90.25 75 ALA B CA 1
ATOM 4361 C C . ALA B 1 75 ? -3.299 -29.609 -26.859 1 90.25 75 ALA B C 1
ATOM 4363 O O . ALA B 1 75 ? -2.191 -30.047 -27.172 1 90.25 75 ALA B O 1
ATOM 4364 N N . THR B 1 76 ? -3.459 -28.562 -26.141 1 90.44 76 THR B N 1
ATOM 4365 C CA . THR B 1 76 ? -2.311 -27.797 -25.672 1 90.44 76 THR B CA 1
ATOM 4366 C C . THR B 1 76 ? -1.922 -28.219 -24.25 1 90.44 76 THR B C 1
ATOM 4368 O O . THR B 1 76 ? -2.697 -28.891 -23.562 1 90.44 76 THR B O 1
ATOM 4371 N N . ALA B 1 77 ? -0.689 -27.828 -23.797 1 86.75 77 ALA B N 1
ATOM 4372 C CA . ALA B 1 77 ? -0.224 -28.141 -22.453 1 86.75 77 ALA B CA 1
ATOM 4373 C C . ALA B 1 77 ? -0.998 -27.328 -21.406 1 86.75 77 ALA B C 1
ATOM 4375 O O . ALA B 1 77 ? -1.426 -27.875 -20.391 1 86.75 77 ALA B O 1
ATOM 4376 N N . THR B 1 78 ? -1.217 -26.062 -21.625 1 89.56 78 THR B N 1
ATOM 4377 C CA . THR B 1 78 ? -1.842 -25.188 -20.625 1 89.56 78 THR B CA 1
ATOM 4378 C C . THR B 1 78 ? -3.359 -25.359 -20.641 1 89.56 78 THR B C 1
ATOM 4380 O O . THR B 1 78 ? -4.035 -25 -19.672 1 89.56 78 THR B O 1
ATOM 4383 N N . GLY B 1 79 ? -3.908 -25.891 -21.672 1 89 79 GLY B N 1
ATOM 4384 C CA . GLY B 1 79 ? -5.348 -26.047 -21.797 1 89 79 GLY B CA 1
ATOM 4385 C C . GLY B 1 79 ? -5.816 -27.484 -21.641 1 89 79 GLY B C 1
ATOM 4386 O O . GLY B 1 79 ? -6.977 -27.797 -21.906 1 89 79 GLY B O 1
ATOM 4387 N N . SER B 1 80 ? -4.953 -28.344 -21.234 1 84.62 80 SER B N 1
ATOM 4388 C CA . SER B 1 80 ? -5.273 -29.766 -21.109 1 84.62 80 SER B CA 1
ATOM 4389 C C . SER B 1 80 ? -6.402 -29.984 -20.109 1 84.62 80 SER B C 1
ATOM 4391 O O . SER B 1 80 ? -6.449 -29.328 -19.062 1 84.62 80 SER B O 1
ATOM 4393 N N . ALA B 1 81 ? -7.258 -30.938 -20.406 1 79.56 81 ALA B N 1
ATOM 4394 C CA . ALA B 1 81 ? -8.383 -31.266 -19.531 1 79.56 81 ALA B CA 1
ATOM 4395 C C . ALA B 1 81 ? -7.902 -31.844 -18.203 1 79.56 81 ALA B C 1
ATOM 4397 O O . ALA B 1 81 ? -8.625 -31.812 -17.203 1 79.56 81 ALA B O 1
ATOM 4398 N N . GLN B 1 82 ? -6.715 -32.344 -18.188 1 74.31 82 GLN B N 1
ATOM 4399 C CA . GLN B 1 82 ? -6.18 -32.969 -16.984 1 74.31 82 GLN B CA 1
ATOM 4400 C C . GLN B 1 82 ? -5.555 -31.922 -16.047 1 74.31 82 GLN B C 1
ATOM 4402 O O . GLN B 1 82 ? -5.207 -32.25 -14.914 1 74.31 82 GLN B O 1
ATOM 4407 N N . ARG B 1 83 ? -5.484 -30.781 -16.625 1 75 83 ARG B N 1
ATOM 4408 C CA . ARG B 1 83 ? -4.84 -29.719 -15.844 1 75 83 ARG B CA 1
ATOM 4409 C C . ARG B 1 83 ? -5.871 -28.922 -15.055 1 75 83 ARG B C 1
ATOM 4411 O O . ARG B 1 83 ? -6.812 -28.375 -15.633 1 75 83 ARG B O 1
ATOM 4418 N N . ILE B 1 84 ? -5.918 -29.141 -13.82 1 62.69 84 ILE B N 1
ATOM 4419 C CA . ILE B 1 84 ? -6.586 -28.141 -13 1 62.69 84 ILE B CA 1
ATOM 4420 C C . ILE B 1 84 ? -5.547 -27.281 -12.289 1 62.69 84 ILE B C 1
ATOM 4422 O O . ILE B 1 84 ? -4.441 -27.734 -12 1 62.69 84 ILE B O 1
ATOM 4426 N N . ASP B 1 85 ? -5.801 -25.969 -11.984 1 57.84 85 ASP B N 1
ATOM 4427 C CA . ASP B 1 85 ? -4.895 -24.906 -11.57 1 57.84 85 ASP B CA 1
ATOM 4428 C C . ASP B 1 85 ? -4.031 -25.344 -10.391 1 57.84 85 ASP B C 1
ATOM 4430 O O . ASP B 1 85 ? -4.465 -26.156 -9.57 1 57.84 85 ASP B O 1
ATOM 4434 N N . ASP B 1 86 ? -2.654 -25.328 -10.469 1 56.34 86 ASP B N 1
ATOM 4435 C CA . ASP B 1 86 ? -1.66 -25.375 -9.406 1 56.34 86 ASP B CA 1
ATOM 4436 C C . ASP B 1 86 ? -0.749 -26.594 -9.57 1 56.34 86 ASP B C 1
ATOM 4438 O O . ASP B 1 86 ? -0.22 -27.125 -8.586 1 56.34 86 ASP B O 1
ATOM 4442 N N . GLU B 1 87 ? -0.855 -27.172 -10.695 1 53.88 87 GLU B N 1
ATOM 4443 C CA . GLU B 1 87 ? 0.02 -28.344 -10.781 1 53.88 87 GLU B CA 1
ATOM 4444 C C . GLU B 1 87 ? 1.438 -27.938 -11.18 1 53.88 87 GLU B C 1
ATOM 4446 O O . GLU B 1 87 ? 1.647 -26.859 -11.742 1 53.88 87 GLU B O 1
ATOM 4451 N N . THR B 1 88 ? 2.479 -28.656 -10.625 1 53.12 88 THR B N 1
ATOM 4452 C CA . THR B 1 88 ? 3.904 -28.453 -10.859 1 53.12 88 THR B CA 1
ATOM 4453 C C . THR B 1 88 ? 4.176 -28.188 -12.336 1 53.12 88 THR B C 1
ATOM 4455 O O . THR B 1 88 ? 3.244 -27.984 -13.117 1 53.12 88 THR B O 1
ATOM 4458 N N . GLU B 1 89 ? 5.289 -28.656 -12.883 1 51.62 89 GLU B N 1
ATOM 4459 C CA . GLU B 1 89 ? 5.688 -28.469 -14.273 1 51.62 89 GLU B CA 1
ATOM 4460 C C . GLU B 1 89 ? 4.582 -28.906 -15.234 1 51.62 89 GLU B C 1
ATOM 4462 O O . GLU B 1 89 ? 3.949 -29.953 -15.023 1 51.62 89 GLU B O 1
ATOM 4467 N N . GLY B 1 90 ? 3.832 -27.906 -15.836 1 47.75 90 GLY B N 1
ATOM 4468 C CA . GLY B 1 90 ? 2.947 -28.344 -16.906 1 47.75 90 GLY B CA 1
ATOM 4469 C C . GLY B 1 90 ? 3.453 -29.594 -17.625 1 47.75 90 GLY B C 1
ATOM 4470 O O . GLY B 1 90 ? 4.594 -29.625 -18.094 1 47.75 90 GLY B O 1
ATOM 4471 N N . ILE B 1 91 ? 3.113 -30.781 -17.062 1 49.62 91 ILE B N 1
ATOM 4472 C CA . ILE B 1 91 ? 3.438 -31.906 -17.922 1 49.62 91 ILE B CA 1
ATOM 4473 C C . ILE B 1 91 ? 2.729 -31.766 -19.266 1 49.62 91 ILE B C 1
ATOM 4475 O O . ILE B 1 91 ? 1.505 -31.625 -19.312 1 49.62 91 ILE B O 1
ATOM 4479 N N . LEU B 1 92 ? 3.514 -31.328 -20.219 1 47.72 92 LEU B N 1
ATOM 4480 C CA . LEU B 1 92 ? 2.992 -31.438 -21.578 1 47.72 92 LEU B CA 1
ATOM 4481 C C . LEU B 1 92 ? 2.148 -32.688 -21.734 1 47.72 92 LEU B C 1
ATOM 4483 O O . LEU B 1 92 ? 2.617 -33.812 -21.469 1 47.72 92 LEU B O 1
ATOM 4487 N N . PRO B 1 93 ? 0.957 -32.562 -21.469 1 43.22 93 PRO B N 1
ATOM 4488 C CA . PRO B 1 93 ? 0.31 -33.812 -21.875 1 43.22 93 PRO B CA 1
ATOM 4489 C C . PRO B 1 93 ? 1.034 -34.5 -23.031 1 43.22 93 PRO B C 1
ATOM 4491 O O . PRO B 1 93 ? 1.775 -33.844 -23.781 1 43.22 93 PRO B O 1
ATOM 4494 N N . THR B 1 94 ? 1.409 -35.688 -22.906 1 47.38 94 THR B N 1
ATOM 4495 C CA . THR B 1 94 ? 1.69 -36.312 -24.203 1 47.38 94 THR B CA 1
ATOM 4496 C C . THR B 1 94 ? 0.968 -35.562 -25.312 1 47.38 94 THR B C 1
ATOM 4498 O O . THR B 1 94 ? -0.227 -35.75 -25.531 1 47.38 94 THR B O 1
ATOM 4501 N N . SER B 1 95 ? 1.143 -34.281 -25.125 1 53.12 95 SER B N 1
ATOM 4502 C CA . SER B 1 95 ? 0.538 -33.5 -26.219 1 53.12 95 SER B CA 1
ATOM 4503 C C . SER B 1 95 ? 0.639 -34.25 -27.547 1 53.12 95 SER B C 1
ATOM 4505 O O . SER B 1 95 ? 1.688 -34.781 -27.875 1 53.12 95 SER B O 1
ATOM 4507 N N . VAL B 1 96 ? -0.423 -34.656 -27.875 1 60.41 96 VAL B N 1
ATOM 4508 C CA . VAL B 1 96 ? -0.612 -35.25 -29.188 1 60.41 96 VAL B CA 1
ATOM 4509 C C . VAL B 1 96 ? 0.084 -34.406 -30.25 1 60.41 96 VAL B C 1
ATOM 4511 O O . VAL B 1 96 ? 0.333 -34.875 -31.359 1 60.41 96 VAL B O 1
ATOM 4514 N N . THR B 1 97 ? 0.413 -33.094 -29.672 1 68.12 97 THR B N 1
ATOM 4515 C CA . THR B 1 97 ? 0.979 -32.188 -30.672 1 68.12 97 THR B CA 1
ATOM 4516 C C . THR B 1 97 ? 2.492 -32.094 -30.516 1 68.12 97 THR B C 1
ATOM 4518 O O . THR B 1 97 ? 2.996 -31.938 -29.406 1 68.12 97 THR B O 1
ATOM 4521 N N . GLU B 1 98 ? 3.139 -32.25 -31.562 1 74.62 98 GLU B N 1
ATOM 4522 C CA . GLU B 1 98 ? 4.594 -32.156 -31.594 1 74.62 98 GLU B CA 1
ATOM 4523 C C . GLU B 1 98 ? 5.066 -30.75 -31.281 1 74.62 98 GLU B C 1
ATOM 4525 O O . GLU B 1 98 ? 4.398 -29.781 -31.641 1 74.62 98 GLU B O 1
ATOM 4530 N N . GLU B 1 99 ? 6.172 -30.656 -30.578 1 76.81 99 GLU B N 1
ATOM 4531 C CA . GLU B 1 99 ? 6.773 -29.375 -30.234 1 76.81 99 GLU B CA 1
ATOM 4532 C C . GLU B 1 99 ? 6.996 -28.516 -31.484 1 76.81 99 GLU B C 1
ATOM 4534 O O . GLU B 1 99 ? 7.457 -29.016 -32.5 1 76.81 99 GLU B O 1
ATOM 4539 N N . GLY B 1 100 ? 6.559 -27.203 -31.312 1 75.31 100 GLY B N 1
ATOM 4540 C CA . GLY B 1 100 ? 6.785 -26.266 -32.406 1 75.31 100 GLY B CA 1
ATOM 4541 C C . GLY B 1 100 ? 5.648 -26.234 -33.406 1 75.31 100 GLY B C 1
ATOM 4542 O O . GLY B 1 100 ? 5.645 -25.391 -34.312 1 75.31 100 GLY B O 1
ATOM 4543 N N . ARG B 1 101 ? 4.762 -27.109 -33.156 1 82 101 ARG B N 1
ATOM 4544 C CA . ARG B 1 101 ? 3.67 -27.156 -34.125 1 82 101 ARG B CA 1
ATOM 4545 C C . ARG B 1 101 ? 2.406 -26.516 -33.562 1 82 101 ARG B C 1
ATOM 4547 O O . ARG B 1 101 ? 2.287 -26.344 -32.344 1 82 101 ARG B O 1
ATOM 4554 N N . ILE B 1 102 ? 1.562 -26.203 -34.469 1 90.94 102 ILE B N 1
ATOM 4555 C CA . ILE B 1 102 ? 0.254 -25.656 -34.094 1 90.94 102 ILE B CA 1
ATOM 4556 C C . ILE B 1 102 ? -0.651 -26.781 -33.594 1 90.94 102 ILE B C 1
ATOM 4558 O O . ILE B 1 102 ? -0.71 -27.859 -34.219 1 90.94 102 ILE B O 1
ATOM 4562 N N . ALA B 1 103 ? -1.256 -26.609 -32.469 1 92.69 103 ALA B N 1
ATOM 4563 C CA . ALA B 1 103 ? -2.182 -27.578 -31.906 1 92.69 103 ALA B CA 1
ATOM 4564 C C . ALA B 1 103 ? -3.445 -27.703 -32.75 1 92.69 103 ALA B C 1
ATOM 4566 O O . ALA B 1 103 ? -4.039 -28.781 -32.844 1 92.69 103 ALA B O 1
ATOM 4567 N N . GLY B 1 104 ? -3.893 -26.531 -33.281 1 94.38 104 GLY B N 1
ATOM 4568 C CA . GLY B 1 104 ? -5.078 -26.469 -34.125 1 94.38 104 GLY B CA 1
ATOM 4569 C C . GLY B 1 104 ? -5.504 -25.062 -34.438 1 94.38 104 GLY B C 1
ATOM 4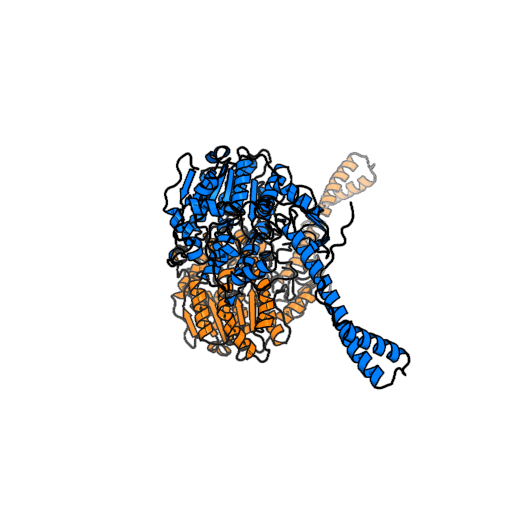570 O O . GLY B 1 104 ? -4.809 -24.094 -34.094 1 94.38 104 GLY B O 1
ATOM 4571 N N . ILE B 1 105 ? -6.602 -25.016 -35.219 1 96.94 105 ILE B N 1
ATOM 4572 C CA . ILE B 1 105 ? -7.156 -23.719 -35.625 1 96.94 105 ILE B CA 1
ATOM 4573 C C . ILE B 1 105 ? -8.547 -23.547 -35.031 1 96.94 105 ILE B C 1
ATOM 4575 O O . ILE B 1 105 ? -9.43 -24.375 -35.219 1 96.94 105 ILE B O 1
ATOM 4579 N N . LEU B 1 106 ? -8.703 -22.5 -34.312 1 97.38 106 LEU B N 1
ATOM 4580 C CA . LEU B 1 106 ? -9.992 -22.188 -33.719 1 97.38 106 LEU B CA 1
ATOM 4581 C C . LEU B 1 106 ? -11 -21.75 -34.781 1 97.38 106 LEU B C 1
ATOM 4583 O O . LEU B 1 106 ? -10.625 -21.156 -35.781 1 97.38 106 LEU B O 1
ATOM 4587 N N . GLN B 1 107 ? -12.219 -22.031 -34.5 1 96.94 107 GLN B N 1
ATOM 4588 C CA . GLN B 1 107 ? -13.289 -21.562 -35.344 1 96.94 107 GLN B CA 1
ATOM 4589 C C . GLN B 1 107 ? -13.75 -20.156 -34.938 1 96.94 107 GLN B C 1
ATOM 4591 O O . GLN B 1 107 ? -14.32 -19.422 -35.75 1 96.94 107 GLN B O 1
ATOM 4596 N N . ARG B 1 108 ? -13.602 -19.828 -33.75 1 96.44 108 ARG B N 1
ATOM 4597 C CA . ARG B 1 108 ? -13.828 -18.484 -33.25 1 96.44 108 ARG B CA 1
ATOM 4598 C C . ARG B 1 108 ? -12.539 -17.875 -32.719 1 96.44 108 ARG B C 1
ATOM 4600 O O . ARG B 1 108 ? -11.867 -18.469 -31.859 1 96.44 108 ARG B O 1
ATOM 4607 N N . PRO B 1 109 ? -12.242 -16.703 -33.156 1 97.62 109 PRO B N 1
ATOM 4608 C CA . PRO B 1 109 ? -11.016 -16.078 -32.656 1 97.62 109 PRO B CA 1
ATOM 4609 C C . PRO B 1 109 ? -11.047 -15.82 -31.172 1 97.62 109 PRO B C 1
ATOM 4611 O O . PRO B 1 109 ? -12.109 -15.5 -30.625 1 97.62 109 PRO B O 1
ATOM 4614 N N . ARG B 1 110 ? -9.844 -15.906 -30.547 1 96.44 110 ARG B N 1
ATOM 4615 C CA . ARG B 1 110 ? -9.648 -15.633 -29.125 1 96.44 110 ARG B CA 1
ATOM 4616 C C . ARG B 1 110 ? -8.672 -14.484 -28.922 1 96.44 110 ARG B C 1
ATOM 4618 O O . ARG B 1 110 ? -7.844 -14.203 -29.781 1 96.44 110 ARG B O 1
ATOM 4625 N N . SER B 1 111 ? -8.805 -13.789 -27.812 1 97.75 111 SER B N 1
ATOM 4626 C CA . SER B 1 111 ? -7.875 -12.719 -27.469 1 97.75 111 SER B CA 1
ATOM 4627 C C . SER B 1 111 ? -6.652 -13.266 -26.75 1 97.75 111 SER B C 1
ATOM 4629 O O . SER B 1 111 ? -6.781 -14.039 -25.797 1 97.75 111 SER B O 1
ATOM 4631 N N . CYS B 1 112 ? -5.512 -12.859 -27.219 1 98.44 112 CYS B N 1
ATOM 4632 C CA . CYS B 1 112 ? -4.273 -13.242 -26.547 1 98.44 112 CYS B CA 1
ATOM 4633 C C . CYS B 1 112 ? -4.238 -12.719 -25.125 1 98.44 112 CYS B C 1
ATOM 4635 O O . CYS B 1 112 ? -4.617 -11.578 -24.859 1 98.44 112 CYS B O 1
ATOM 4637 N N . TYR B 1 113 ? -3.752 -13.531 -24.266 1 97.56 113 TYR B N 1
ATOM 4638 C CA . TYR B 1 113 ? -3.688 -13.156 -22.859 1 97.56 113 TYR B CA 1
ATOM 4639 C C . TYR B 1 113 ? -2.74 -11.984 -22.641 1 97.56 113 TYR B C 1
ATOM 4641 O O . TYR B 1 113 ? -3.002 -11.109 -21.812 1 97.56 113 TYR B O 1
ATOM 4649 N N . VAL B 1 114 ? -1.725 -11.891 -23.406 1 97.62 114 VAL B N 1
ATOM 4650 C CA . VAL B 1 114 ? -0.656 -10.922 -23.172 1 97.62 114 VAL B CA 1
ATOM 4651 C C . VAL B 1 114 ? -0.947 -9.633 -23.938 1 97.62 114 VAL B C 1
ATOM 4653 O O . VAL B 1 114 ? -1.193 -8.586 -23.344 1 97.62 114 VAL B O 1
ATOM 4656 N N . CYS B 1 115 ? -1.051 -9.734 -25.266 1 97.56 115 CYS B N 1
ATOM 4657 C CA . CYS B 1 115 ? -1.098 -8.523 -26.078 1 97.56 115 CYS B CA 1
ATOM 4658 C C . CYS B 1 115 ? -2.523 -8.219 -26.516 1 97.56 115 CYS B C 1
ATOM 4660 O O . CYS B 1 115 ? -2.777 -7.18 -27.141 1 97.56 115 CYS B O 1
ATOM 4662 N N . LYS B 1 116 ? -3.426 -9.102 -26.375 1 96.69 116 LYS B N 1
ATOM 4663 C CA . LYS B 1 116 ? -4.855 -8.953 -26.609 1 96.69 116 LYS B CA 1
ATOM 4664 C C . LYS B 1 116 ? -5.176 -9.031 -28.109 1 96.69 116 LYS B C 1
ATOM 4666 O O . LYS B 1 116 ? -6.324 -8.844 -28.516 1 96.69 116 LYS B O 1
ATOM 4671 N N . THR B 1 117 ? -4.211 -9.359 -28.844 1 97.62 117 THR B N 1
ATOM 4672 C CA . THR B 1 117 ? -4.457 -9.578 -30.266 1 97.62 117 THR B CA 1
ATOM 4673 C C . THR B 1 117 ? -5.355 -10.789 -30.484 1 97.62 117 THR B C 1
ATOM 4675 O O . THR B 1 117 ? -5.188 -11.82 -29.828 1 97.62 117 THR B O 1
ATOM 4678 N N . ARG B 1 118 ? -6.289 -10.672 -31.453 1 98.06 118 ARG B N 1
ATOM 4679 C CA . ARG B 1 118 ? -7.145 -11.805 -31.797 1 98.06 118 ARG B CA 1
ATOM 4680 C C . ARG B 1 118 ? -6.395 -12.805 -32.656 1 98.06 118 ARG B C 1
ATOM 4682 O O . ARG B 1 118 ? -5.672 -12.414 -33.594 1 98.06 118 ARG B O 1
ATOM 4689 N N . PHE B 1 119 ? -6.574 -14.07 -32.312 1 98.19 119 PHE B N 1
ATOM 4690 C CA . PHE B 1 119 ? -5.855 -15.086 -33.062 1 98.19 119 PHE B CA 1
ATOM 4691 C C . PHE B 1 119 ? -6.68 -16.359 -33.188 1 98.19 119 PHE B C 1
ATOM 4693 O O . PHE B 1 119 ? -7.621 -16.562 -32.438 1 98.19 119 PHE B O 1
ATOM 4700 N N . VAL B 1 120 ? -6.344 -17.266 -34.125 1 97.81 120 VAL B N 1
ATOM 4701 C CA . VAL B 1 120 ? -7.059 -18.516 -34.312 1 97.81 120 VAL B CA 1
ATOM 4702 C C . VAL B 1 120 ? -6.07 -19.688 -34.312 1 97.81 120 VAL B C 1
ATOM 4704 O O . VAL B 1 120 ? -6.449 -20.828 -34.062 1 97.81 120 VAL B O 1
ATOM 4707 N N . GLU B 1 121 ? -4.844 -19.406 -34.656 1 97.19 121 GLU B N 1
ATOM 4708 C CA . GLU B 1 121 ? -3.824 -20.453 -34.625 1 97.19 121 GLU B CA 1
ATOM 4709 C C . GLU B 1 121 ? -3.32 -20.656 -33.188 1 97.19 121 GLU B C 1
ATOM 4711 O O . GLU B 1 121 ? -2.709 -19.766 -32.625 1 97.19 121 GLU B O 1
ATOM 4716 N N . VAL B 1 122 ? -3.514 -21.844 -32.719 1 96.38 122 VAL B N 1
ATOM 4717 C CA . VAL B 1 122 ? -3.197 -22.094 -31.297 1 96.38 122 VAL B CA 1
ATOM 4718 C C . VAL B 1 122 ? -1.856 -22.812 -31.188 1 96.38 122 VAL B C 1
ATOM 4720 O O . VAL B 1 122 ? -1.631 -23.828 -31.859 1 96.38 122 VAL B O 1
ATOM 4723 N N . ASP B 1 123 ? -0.973 -22.25 -30.391 1 94.25 123 ASP B N 1
ATOM 4724 C CA . ASP B 1 123 ? 0.341 -22.812 -30.109 1 94.25 123 ASP B CA 1
ATOM 4725 C C . ASP B 1 123 ? 0.217 -24.203 -29.484 1 94.25 123 ASP B C 1
ATOM 4727 O O . ASP B 1 123 ? -0.779 -24.516 -28.828 1 94.25 123 ASP B O 1
ATOM 4731 N N . TYR B 1 124 ? 1.265 -25.047 -29.719 1 91.31 124 TYR B N 1
ATOM 4732 C CA . TYR B 1 124 ? 1.204 -26.422 -29.219 1 91.31 124 TYR B CA 1
ATOM 4733 C C . TYR B 1 124 ? 1.186 -26.469 -27.703 1 91.31 124 TYR B C 1
ATOM 4735 O O . TYR B 1 124 ? 0.68 -27.422 -27.094 1 91.31 124 TYR B O 1
ATOM 4743 N N . PHE B 1 125 ? 1.722 -25.406 -27.109 1 92.12 125 PHE B N 1
ATOM 4744 C CA . PHE B 1 125 ? 1.889 -25.406 -25.656 1 92.12 125 PHE B CA 1
ATOM 4745 C C . PHE B 1 125 ? 0.867 -24.5 -25 1 92.12 125 PHE B C 1
ATOM 4747 O O . PHE B 1 125 ? 0.229 -24.891 -24.016 1 92.12 125 PHE B O 1
ATOM 4754 N N . TYR B 1 126 ? 0.686 -23.344 -25.5 1 94.12 126 TYR B N 1
ATOM 4755 C CA . TYR B 1 126 ? -0.139 -22.312 -24.875 1 94.12 126 TYR B CA 1
ATOM 4756 C C . TYR B 1 126 ? -1.494 -22.219 -25.578 1 94.12 126 TYR B C 1
ATOM 4758 O O . TYR B 1 126 ? -1.572 -21.859 -26.75 1 94.12 126 TYR B O 1
ATOM 4766 N N . HIS B 1 127 ? -2.594 -22.328 -24.797 1 93.88 127 HIS B N 1
ATOM 4767 C CA . HIS B 1 127 ? -3.914 -22.297 -25.406 1 93.88 127 HIS B CA 1
ATOM 4768 C C . HIS B 1 127 ? -4.43 -20.875 -25.562 1 93.88 127 HIS B C 1
ATOM 4770 O O . HIS B 1 127 ? -5.387 -20.625 -26.297 1 93.88 127 HIS B O 1
ATOM 4776 N N . GLN B 1 128 ? -3.752 -19.906 -24.844 1 97.12 128 GLN B N 1
ATOM 4777 C CA . GLN B 1 128 ? -4.328 -18.562 -24.844 1 97.12 128 GLN B CA 1
ATOM 4778 C C . GLN B 1 128 ? -3.273 -17.516 -25.172 1 97.12 128 GLN B C 1
ATOM 4780 O O . GLN B 1 128 ? -3.348 -16.391 -24.688 1 97.12 128 GLN B O 1
ATOM 4785 N N . LEU B 1 129 ? -2.229 -17.844 -25.859 1 97.56 129 LEU B N 1
ATOM 4786 C CA . LEU B 1 129 ? -1.24 -16.906 -26.375 1 97.56 129 LEU B CA 1
ATOM 4787 C C . LEU B 1 129 ? -1.188 -16.953 -27.906 1 97.56 129 LEU B C 1
ATOM 4789 O O . LEU B 1 129 ? -1.276 -18.031 -28.5 1 97.56 129 LEU B O 1
ATOM 4793 N N . CYS B 1 130 ? -1.078 -15.742 -28.5 1 97.56 130 CYS B N 1
ATOM 4794 C CA . CYS B 1 130 ? -0.82 -15.727 -29.922 1 97.56 130 CYS B CA 1
ATOM 4795 C C . CYS B 1 130 ? 0.573 -16.266 -30.234 1 97.56 130 CYS B C 1
ATOM 4797 O O . CYS B 1 130 ? 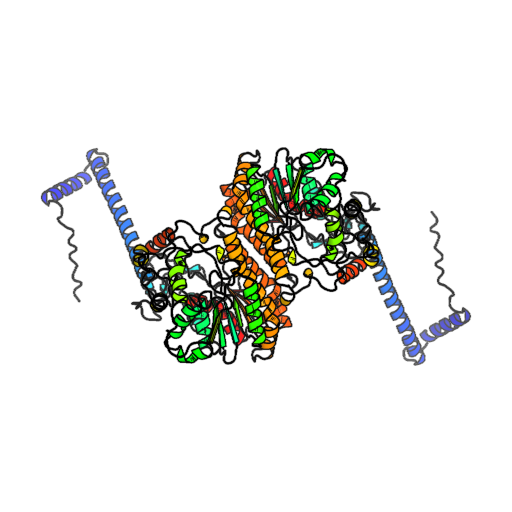1.391 -16.438 -29.328 1 97.56 130 CYS B O 1
ATOM 4799 N N . GLN B 1 131 ? 0.812 -16.531 -31.469 1 96.31 131 GLN B N 1
ATOM 4800 C CA . GLN B 1 131 ? 2.059 -17.188 -31.875 1 96.31 131 GLN B CA 1
ATOM 4801 C C . GLN B 1 131 ? 3.27 -16.359 -31.438 1 96.31 131 GLN B C 1
ATOM 4803 O O . GLN B 1 131 ? 4.262 -16.922 -30.953 1 96.31 131 GLN B O 1
ATOM 4808 N N . LYS B 1 132 ? 3.205 -15.102 -31.578 1 96.94 132 LYS B N 1
ATOM 4809 C CA . LYS B 1 132 ? 4.312 -14.219 -31.203 1 96.94 132 LYS B CA 1
ATOM 4810 C C . LYS B 1 132 ? 4.574 -14.266 -29.703 1 96.94 132 LYS B C 1
ATOM 4812 O O . LYS B 1 132 ? 5.719 -14.422 -29.266 1 96.94 132 LYS B O 1
ATOM 4817 N N . CYS B 1 133 ? 3.533 -14.148 -28.906 1 98.06 133 CYS B N 1
ATOM 4818 C CA . CYS B 1 133 ? 3.666 -14.156 -27.453 1 98.06 133 CYS B CA 1
ATOM 4819 C C . CYS B 1 133 ? 4.09 -15.531 -26.953 1 98.06 133 CYS B C 1
ATOM 4821 O O . CYS B 1 133 ? 4.844 -15.641 -25.984 1 98.06 133 CYS B O 1
ATOM 4823 N N . ALA B 1 134 ? 3.58 -16.562 -27.578 1 96.56 134 ALA B N 1
ATOM 4824 C CA . ALA B 1 134 ? 3.998 -17.906 -27.219 1 96.56 134 ALA B CA 1
ATOM 4825 C C . ALA B 1 134 ? 5.5 -18.094 -27.422 1 96.56 134 ALA B C 1
ATOM 4827 O O . ALA B 1 134 ? 6.184 -18.656 -26.578 1 96.56 134 ALA B O 1
ATOM 4828 N N . ALA B 1 135 ? 5.965 -17.609 -28.547 1 95.88 135 ALA B N 1
ATOM 4829 C CA . ALA B 1 135 ? 7.395 -17.703 -28.844 1 95.88 135 ALA B CA 1
ATOM 4830 C C . ALA B 1 135 ? 8.219 -16.953 -27.812 1 95.88 135 ALA B C 1
ATOM 4832 O O . ALA B 1 135 ? 9.25 -17.438 -27.344 1 95.88 135 ALA B O 1
ATOM 4833 N N . GLN B 1 136 ? 7.793 -15.789 -27.438 1 97.06 136 GLN B N 1
ATOM 4834 C CA . GLN B 1 136 ? 8.5 -14.984 -26.438 1 97.06 136 GLN B CA 1
ATOM 4835 C C . GLN B 1 136 ? 8.508 -15.68 -25.078 1 97.06 136 GLN B C 1
ATOM 4837 O O . GLN B 1 136 ? 9.547 -15.727 -24.406 1 97.06 136 GLN B O 1
ATOM 4842 N N . ASN B 1 137 ? 7.383 -16.172 -24.672 1 96.56 137 ASN B N 1
ATOM 4843 C CA . ASN B 1 137 ? 7.301 -16.844 -23.375 1 96.56 137 ASN B CA 1
ATOM 4844 C C . ASN B 1 137 ? 8.18 -18.094 -23.344 1 96.56 137 ASN B C 1
ATOM 4846 O O . ASN B 1 137 ? 8.836 -18.375 -22.344 1 96.56 137 ASN B O 1
ATOM 4850 N N . ARG B 1 138 ? 8.234 -18.828 -24.422 1 93.75 138 ARG B N 1
ATOM 4851 C CA . ARG B 1 138 ? 9.086 -20.016 -24.5 1 93.75 138 ARG B CA 1
ATOM 4852 C C . ARG B 1 138 ? 10.555 -19.641 -24.344 1 93.75 138 ARG B C 1
ATOM 4854 O O . ARG B 1 138 ? 11.305 -20.328 -23.656 1 93.75 138 ARG B O 1
ATOM 4861 N N . ALA B 1 139 ? 10.922 -18.609 -25 1 95.81 139 ALA B N 1
ATOM 4862 C CA . ALA B 1 139 ? 12.305 -18.156 -24.906 1 95.81 139 ALA B CA 1
ATOM 4863 C C . ALA B 1 139 ? 12.656 -17.781 -23.469 1 95.81 139 ALA B C 1
ATOM 4865 O O . ALA B 1 139 ? 13.766 -18.062 -23 1 95.81 139 ALA B O 1
ATOM 4866 N N . LYS B 1 140 ? 11.758 -17.188 -22.766 1 97.38 140 LYS B N 1
ATOM 4867 C CA . LYS B 1 140 ? 11.992 -16.766 -21.391 1 97.38 140 LYS B CA 1
ATOM 4868 C C . LYS B 1 140 ? 12.016 -17.953 -20.438 1 97.38 140 LYS B C 1
ATOM 4870 O O . LYS B 1 140 ? 12.734 -17.938 -19.438 1 97.38 140 LYS B O 1
ATOM 4875 N N . ARG B 1 141 ? 11.297 -19.016 -20.734 1 93.06 141 ARG B N 1
ATOM 4876 C CA . ARG B 1 141 ? 11.273 -20.219 -19.922 1 93.06 141 ARG B CA 1
ATOM 4877 C C . ARG B 1 141 ? 12.656 -20.859 -19.844 1 93.06 141 ARG B C 1
ATOM 4879 O O . ARG B 1 141 ? 13.023 -21.422 -18.812 1 93.06 141 ARG B O 1
ATOM 4886 N N . ASP B 1 142 ? 13.414 -20.672 -20.875 1 90.19 142 ASP B N 1
ATOM 4887 C CA . ASP B 1 142 ? 14.695 -21.359 -20.984 1 90.19 142 ASP B CA 1
ATOM 4888 C C . ASP B 1 142 ? 15.859 -20.422 -20.703 1 90.19 142 ASP B C 1
ATOM 4890 O O . ASP B 1 142 ? 17.016 -20.828 -20.75 1 90.19 142 ASP B O 1
ATOM 4894 N N . ALA B 1 143 ? 15.484 -19.172 -20.422 1 95.62 143 ALA B N 1
ATOM 4895 C CA . ALA B 1 143 ? 16.531 -18.172 -20.203 1 95.62 143 ALA B CA 1
ATOM 4896 C C . ALA B 1 143 ? 17.344 -18.516 -18.953 1 95.62 143 ALA B C 1
ATOM 4898 O O . ALA B 1 143 ? 16.797 -18.938 -17.938 1 95.62 143 ALA B O 1
ATOM 4899 N N . ARG B 1 144 ? 18.703 -18.391 -19.062 1 96.38 144 ARG B N 1
ATOM 4900 C CA . ARG B 1 144 ? 19.625 -18.75 -17.984 1 96.38 144 ARG B CA 1
ATOM 4901 C C . ARG B 1 144 ? 20.578 -17.609 -17.703 1 96.38 144 ARG B C 1
ATOM 4903 O O . ARG B 1 144 ? 20.688 -16.656 -18.484 1 96.38 144 ARG B O 1
ATOM 4910 N N . ALA B 1 145 ? 21.219 -17.625 -16.578 1 97.25 145 ALA B N 1
ATOM 4911 C CA . ALA B 1 145 ? 22.312 -16.75 -16.156 1 97.25 145 ALA B CA 1
ATOM 4912 C C . ALA B 1 145 ? 23.375 -17.516 -15.391 1 97.25 145 ALA B C 1
ATOM 4914 O O . ALA B 1 145 ? 23.062 -18.453 -14.641 1 97.25 145 ALA B O 1
ATOM 4915 N N . ASP B 1 146 ? 24.625 -17.188 -15.625 1 97.81 146 ASP B N 1
ATOM 4916 C CA . ASP B 1 146 ? 25.672 -17.797 -14.828 1 97.81 146 ASP B CA 1
ATOM 4917 C C . ASP B 1 146 ? 25.734 -17.188 -13.43 1 97.81 146 ASP B C 1
ATOM 4919 O O . ASP B 1 146 ? 26.219 -16.078 -13.258 1 97.81 146 ASP B O 1
ATOM 4923 N N . LEU B 1 147 ? 25.344 -17.984 -12.461 1 98.5 147 LEU B N 1
ATOM 4924 C CA . LEU B 1 147 ? 25.281 -17.484 -11.094 1 98.5 147 LEU B CA 1
ATOM 4925 C C . LEU B 1 147 ? 26.281 -18.219 -10.203 1 98.5 147 LEU B C 1
ATOM 4927 O O . LEU B 1 147 ? 26.094 -18.297 -8.992 1 98.5 147 LEU B O 1
ATOM 4931 N N . THR B 1 148 ? 27.25 -18.75 -10.844 1 97.81 148 THR B N 1
ATOM 4932 C CA . THR B 1 148 ? 28.297 -19.453 -10.094 1 97.81 148 THR B CA 1
ATOM 4933 C C . THR B 1 148 ? 28.922 -18.531 -9.047 1 97.81 148 THR B C 1
ATOM 4935 O O . THR B 1 148 ? 29.328 -17.422 -9.367 1 97.81 148 THR B O 1
ATOM 4938 N N . GLY B 1 149 ? 28.906 -18.984 -7.824 1 96.69 149 GLY B N 1
ATOM 4939 C CA . GLY B 1 149 ? 29.531 -18.234 -6.742 1 96.69 149 GLY B CA 1
ATOM 4940 C C . GLY B 1 149 ? 28.609 -17.219 -6.105 1 96.69 149 GLY B C 1
ATOM 4941 O O . GLY B 1 149 ? 28.938 -16.625 -5.082 1 96.69 149 GLY B O 1
ATOM 4942 N N . LYS B 1 150 ? 27.484 -17.047 -6.633 1 98.31 150 LYS B N 1
ATOM 4943 C CA . LYS B 1 150 ? 26.547 -16.078 -6.09 1 98.31 150 LYS B CA 1
ATOM 4944 C C . LYS B 1 150 ? 25.672 -16.703 -5.012 1 98.31 150 LYS B C 1
ATOM 4946 O O . LYS B 1 150 ? 25.453 -17.922 -5.012 1 98.31 150 LYS B O 1
ATOM 4951 N N . ARG B 1 151 ? 25.156 -15.852 -4.105 1 98.81 151 ARG B N 1
ATOM 4952 C CA . ARG B 1 151 ? 24.266 -16.281 -3.035 1 98.81 151 ARG B CA 1
ATOM 4953 C C . ARG B 1 151 ? 22.875 -15.68 -3.201 1 98.81 151 ARG B C 1
ATOM 4955 O O . ARG B 1 151 ? 22.75 -14.508 -3.547 1 98.81 151 ARG B O 1
ATOM 4962 N N . ALA B 1 152 ? 21.891 -16.5 -3.012 1 98.94 152 ALA B N 1
ATOM 4963 C CA . ALA B 1 152 ? 20.516 -16.062 -3.176 1 98.94 152 ALA B CA 1
ATOM 4964 C C . ALA B 1 152 ? 19.656 -16.469 -1.971 1 98.94 152 ALA B C 1
ATOM 4966 O O . ALA B 1 152 ? 19.875 -17.531 -1.384 1 98.94 152 ALA B O 1
ATOM 4967 N N . LEU B 1 153 ? 18.766 -15.555 -1.544 1 98.94 153 LEU B N 1
ATOM 4968 C CA . LEU B 1 153 ? 17.688 -15.844 -0.598 1 98.94 153 LEU B CA 1
ATOM 4969 C C . LEU B 1 153 ? 16.328 -15.773 -1.279 1 98.94 153 LEU B C 1
ATOM 4971 O O . LEU B 1 153 ? 16 -14.773 -1.921 1 98.94 153 LEU B O 1
ATOM 4975 N N . LEU B 1 154 ? 15.617 -16.859 -1.226 1 98.94 154 LEU B N 1
ATOM 4976 C CA . LEU B 1 154 ? 14.273 -16.969 -1.792 1 98.94 154 LEU B CA 1
ATOM 4977 C C . LEU B 1 154 ? 13.258 -17.312 -0.709 1 98.94 154 LEU B C 1
ATOM 4979 O O . LEU B 1 154 ? 13.312 -18.391 -0.108 1 98.94 154 LEU B O 1
ATOM 4983 N N . THR B 1 155 ? 12.359 -16.375 -0.452 1 98.81 155 THR B N 1
ATOM 4984 C CA . THR B 1 155 ? 11.289 -16.703 0.485 1 98.81 155 THR B CA 1
ATOM 4985 C C . THR B 1 155 ? 10.195 -17.5 -0.211 1 98.81 155 THR B C 1
ATOM 4987 O O . THR B 1 155 ? 9.852 -17.219 -1.36 1 98.81 155 THR B O 1
ATOM 4990 N N . GLY B 1 156 ? 9.672 -18.484 0.472 1 97.19 156 GLY B N 1
ATOM 4991 C CA . GLY B 1 156 ? 8.648 -19.328 -0.122 1 97.19 156 GLY B CA 1
ATOM 4992 C C . GLY B 1 156 ? 9.164 -20.172 -1.27 1 97.19 156 GLY B C 1
ATOM 4993 O O . GLY B 1 156 ? 8.578 -20.188 -2.354 1 97.19 156 GLY B O 1
ATOM 4994 N N . GLY B 1 157 ? 10.219 -20.922 -1.048 1 97.31 157 GLY B N 1
ATOM 4995 C CA . GLY B 1 157 ? 10.875 -21.625 -2.135 1 97.31 157 GLY B CA 1
ATOM 4996 C C . GLY B 1 157 ? 10.523 -23.094 -2.188 1 97.31 157 GLY B C 1
ATOM 4997 O O . GLY B 1 157 ? 11.086 -23.859 -2.982 1 97.31 157 GLY B O 1
ATOM 4998 N N . ARG B 1 158 ? 9.531 -23.547 -1.429 1 95.31 158 ARG B N 1
ATOM 4999 C CA . ARG B 1 158 ? 9.258 -24.969 -1.259 1 95.31 158 ARG B CA 1
ATOM 5000 C C . ARG B 1 158 ? 8.445 -25.516 -2.432 1 95.31 158 ARG B C 1
ATOM 5002 O O . ARG B 1 158 ? 8.672 -26.656 -2.871 1 95.31 158 ARG B O 1
ATOM 5009 N N . ALA B 1 159 ? 7.465 -24.734 -2.852 1 92.12 159 ALA B N 1
ATOM 5010 C CA . ALA B 1 159 ? 6.461 -25.297 -3.758 1 92.12 159 ALA B CA 1
ATOM 5011 C C . ALA B 1 159 ? 6.066 -24.281 -4.824 1 92.12 159 ALA B C 1
ATOM 5013 O O . ALA B 1 159 ? 6.445 -23.109 -4.746 1 92.12 159 ALA B O 1
ATOM 5014 N N . LYS B 1 160 ? 5.398 -24.75 -5.844 1 91.5 160 LYS B N 1
ATOM 5015 C CA . LYS B 1 160 ? 4.797 -23.922 -6.883 1 91.5 160 LYS B CA 1
ATOM 5016 C C . LYS B 1 160 ? 5.836 -23.016 -7.531 1 91.5 160 LYS B C 1
ATOM 5018 O O . LYS B 1 160 ? 6.926 -23.469 -7.895 1 91.5 160 LYS B O 1
ATOM 5023 N N . ILE B 1 161 ? 5.504 -21.75 -7.73 1 94 161 ILE B N 1
ATOM 5024 C CA . ILE B 1 161 ? 6.402 -20.828 -8.43 1 94 161 ILE B CA 1
ATOM 5025 C C . ILE B 1 161 ? 7.738 -20.766 -7.699 1 94 161 ILE B C 1
ATOM 5027 O O . ILE B 1 161 ? 8.797 -20.781 -8.328 1 94 161 ILE B O 1
ATOM 5031 N N . GLY B 1 162 ? 7.691 -20.812 -6.383 1 96.5 162 GLY B N 1
ATOM 5032 C CA . GLY B 1 162 ? 8.891 -20.719 -5.57 1 96.5 162 GLY B CA 1
ATOM 5033 C C . GLY B 1 162 ? 9.867 -21.844 -5.812 1 96.5 162 GLY B C 1
ATOM 5034 O O . GLY B 1 162 ? 11.078 -21.625 -5.914 1 96.5 162 GLY B O 1
ATOM 5035 N N . MET B 1 163 ? 9.367 -23.031 -5.918 1 95.56 163 MET B N 1
ATOM 5036 C CA . MET B 1 163 ? 10.242 -24.188 -6.148 1 95.56 163 MET B CA 1
ATOM 5037 C C . MET B 1 163 ? 10.945 -24.078 -7.496 1 95.56 163 MET B C 1
ATOM 5039 O O . MET B 1 163 ? 12.141 -24.344 -7.598 1 95.56 163 MET B O 1
ATOM 5043 N N . TYR B 1 164 ? 10.219 -23.641 -8.484 1 94.44 164 TYR B N 1
ATOM 5044 C CA . TYR B 1 164 ? 10.805 -23.531 -9.812 1 94.44 164 TYR B CA 1
ATOM 5045 C C . TYR B 1 164 ? 11.828 -22.406 -9.875 1 94.44 164 TYR B C 1
ATOM 5047 O O . TYR B 1 164 ? 12.82 -22.5 -10.594 1 94.44 164 TYR B O 1
ATOM 5055 N N . ILE B 1 165 ? 11.609 -21.344 -9.109 1 97.62 165 ILE B N 1
ATOM 5056 C CA . ILE B 1 165 ? 12.625 -20.297 -8.992 1 97.62 165 ILE B CA 1
ATOM 5057 C C . ILE B 1 165 ? 13.875 -20.875 -8.336 1 97.62 165 ILE B C 1
ATOM 5059 O O . ILE B 1 165 ? 14.992 -20.656 -8.82 1 97.62 165 ILE B O 1
ATOM 5063 N N . ALA B 1 166 ? 13.672 -21.609 -7.293 1 98.25 166 ALA B N 1
ATOM 5064 C CA . ALA B 1 166 ? 14.797 -22.219 -6.578 1 98.25 166 ALA B CA 1
ATOM 5065 C C . ALA B 1 166 ? 15.594 -23.141 -7.492 1 98.25 166 ALA B C 1
ATOM 5067 O O . ALA B 1 166 ? 16.828 -23.078 -7.508 1 98.25 166 ALA B O 1
ATOM 5068 N N . LEU B 1 167 ? 14.906 -23.953 -8.219 1 96.56 167 LEU B N 1
AT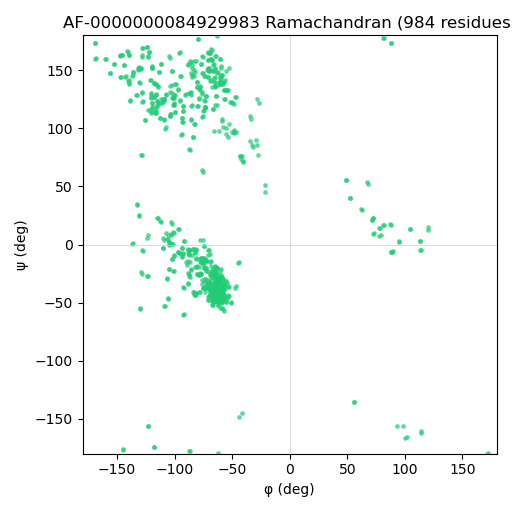OM 5069 C CA . LEU B 1 167 ? 15.578 -24.875 -9.125 1 96.56 167 LEU B CA 1
ATOM 5070 C C . LEU B 1 167 ? 16.391 -24.125 -10.172 1 96.56 167 LEU B C 1
ATOM 5072 O O . LEU B 1 167 ? 17.5 -24.516 -10.508 1 96.56 167 LEU B O 1
ATOM 5076 N N . ARG B 1 168 ? 15.844 -23.016 -10.648 1 97.44 168 ARG B N 1
ATOM 5077 C CA . ARG B 1 168 ? 16.578 -22.219 -11.617 1 97.44 168 ARG B CA 1
ATOM 5078 C C . ARG B 1 168 ? 17.844 -21.641 -11 1 97.44 168 ARG B C 1
ATOM 5080 O O . ARG B 1 168 ? 18.922 -21.672 -11.602 1 97.44 168 ARG B O 1
ATOM 5087 N N . LEU B 1 169 ? 17.734 -21.078 -9.805 1 98.75 169 LEU B N 1
ATOM 5088 C CA . LEU B 1 169 ? 18.891 -20.531 -9.102 1 98.75 169 LEU B CA 1
ATOM 5089 C C . LEU B 1 169 ? 19.969 -21.578 -8.906 1 98.75 169 LEU B C 1
ATOM 5091 O O . LEU B 1 169 ? 21.141 -21.328 -9.188 1 98.75 169 LEU B O 1
ATOM 5095 N N . LEU B 1 170 ? 19.578 -22.75 -8.508 1 98.5 170 LEU B N 1
ATOM 5096 C CA . LEU B 1 170 ? 20.5 -23.844 -8.227 1 98.5 170 LEU B CA 1
ATOM 5097 C C . LEU B 1 170 ? 21.172 -24.328 -9.5 1 98.5 170 LEU B C 1
ATOM 5099 O O . LEU B 1 170 ? 22.391 -24.484 -9.547 1 98.5 170 LEU B O 1
ATOM 5103 N N . ARG B 1 171 ? 20.375 -24.516 -10.508 1 97.88 171 ARG B N 1
ATOM 5104 C CA . ARG B 1 171 ? 20.875 -25.047 -11.766 1 97.88 171 ARG B CA 1
ATOM 5105 C C . ARG B 1 171 ? 21.781 -24.031 -12.469 1 97.88 171 ARG B C 1
ATOM 5107 O O . ARG B 1 171 ? 22.688 -24.406 -13.219 1 97.88 171 ARG B O 1
ATOM 5114 N N . ASP B 1 172 ? 21.562 -22.766 -12.164 1 98.56 172 ASP B N 1
ATOM 5115 C CA . ASP B 1 172 ? 22.391 -21.703 -12.734 1 98.56 172 ASP B CA 1
ATOM 5116 C C . ASP B 1 172 ? 23.625 -21.453 -11.875 1 98.56 172 ASP B C 1
ATOM 5118 O O . ASP B 1 172 ? 24.438 -20.578 -12.18 1 98.56 172 ASP B O 1
ATOM 5122 N N . GLY B 1 173 ? 23.719 -22.156 -10.711 1 98.56 173 GLY B N 1
ATOM 5123 C CA . GLY B 1 173 ? 25 -22.188 -10.008 1 98.56 173 GLY B CA 1
ATOM 5124 C C . GLY B 1 173 ? 24.953 -21.484 -8.664 1 98.56 173 GLY B C 1
ATOM 5125 O O . GLY B 1 173 ? 25.922 -21.562 -7.898 1 98.56 173 GLY B O 1
ATOM 5126 N N . ALA B 1 174 ? 23.922 -20.875 -8.312 1 98.75 174 ALA B N 1
ATOM 5127 C CA . ALA B 1 174 ? 23.859 -20.078 -7.098 1 98.75 174 ALA B CA 1
ATOM 5128 C C . ALA B 1 174 ? 23.797 -20.953 -5.852 1 98.75 174 ALA B C 1
ATOM 5130 O O . ALA B 1 174 ? 23.219 -22.047 -5.887 1 98.75 174 ALA B O 1
ATOM 5131 N N . HIS B 1 175 ? 24.438 -20.484 -4.777 1 98.69 175 HIS B N 1
ATOM 5132 C CA . HIS B 1 175 ? 24.078 -20.984 -3.449 1 98.69 175 HIS B CA 1
ATOM 5133 C C . HIS B 1 175 ? 22.734 -20.406 -2.994 1 98.69 175 HIS B C 1
ATOM 5135 O O . HIS B 1 175 ? 22.609 -19.203 -2.814 1 98.69 175 HIS B O 1
ATOM 5141 N N . THR B 1 176 ? 21.766 -21.281 -2.779 1 98.81 176 THR B N 1
ATOM 5142 C CA . THR B 1 176 ? 20.375 -20.812 -2.631 1 98.81 176 THR B CA 1
ATOM 5143 C C . THR B 1 176 ? 19.828 -21.203 -1.264 1 98.81 176 THR B C 1
ATOM 5145 O O . THR B 1 176 ? 19.797 -22.391 -0.917 1 98.81 176 THR B O 1
ATOM 5148 N N . THR B 1 177 ? 19.469 -20.203 -0.446 1 98.88 177 THR B N 1
ATOM 5149 C CA . THR B 1 177 ? 18.703 -20.406 0.774 1 98.88 177 THR B CA 1
ATOM 5150 C C . THR B 1 177 ? 17.203 -20.188 0.516 1 98.88 177 THR B C 1
ATOM 5152 O O . THR B 1 177 ? 16.812 -19.141 -0.009 1 98.88 177 THR B O 1
ATOM 5155 N N . ILE B 1 178 ? 16.375 -21.188 0.815 1 98.62 178 ILE B N 1
ATOM 5156 C CA . ILE B 1 178 ? 14.93 -21.016 0.684 1 98.62 178 ILE B CA 1
ATOM 5157 C C . ILE B 1 178 ? 14.281 -21.062 2.064 1 98.62 178 ILE B C 1
ATOM 5159 O O . ILE B 1 178 ? 14.797 -21.703 2.984 1 98.62 178 ILE B O 1
ATOM 5163 N N . THR B 1 179 ? 13.172 -20.297 2.174 1 98.25 179 THR B N 1
ATOM 5164 C CA . THR B 1 179 ? 12.398 -20.375 3.41 1 98.25 179 THR B CA 1
ATOM 5165 C C . THR B 1 179 ? 11.039 -21.016 3.162 1 98.25 179 THR B C 1
ATOM 5167 O O . THR B 1 179 ? 10.523 -20.984 2.043 1 98.25 179 THR B O 1
ATOM 5170 N N . THR B 1 180 ? 10.469 -21.594 4.172 1 96.38 180 THR B N 1
ATOM 5171 C CA . THR B 1 180 ? 9.148 -22.219 4.113 1 96.38 180 THR B CA 1
ATOM 5172 C C . THR B 1 180 ? 8.648 -22.547 5.516 1 96.38 180 THR B C 1
ATOM 5174 O O . THR B 1 180 ? 9.43 -22.625 6.465 1 96.38 180 THR B O 1
ATOM 5177 N N . ARG B 1 181 ? 7.383 -22.719 5.586 1 93.56 181 ARG B N 1
ATOM 5178 C CA . ARG B 1 181 ? 6.785 -23.156 6.844 1 93.56 181 ARG B CA 1
ATOM 5179 C C . ARG B 1 181 ? 6.918 -24.672 7.02 1 93.56 181 ARG B C 1
ATOM 5181 O O . ARG B 1 181 ? 6.699 -25.188 8.117 1 93.56 181 ARG B O 1
ATOM 5188 N N . PHE B 1 182 ? 7.312 -25.391 5.934 1 93.75 182 PHE B N 1
ATOM 5189 C CA . PHE B 1 182 ? 7.414 -26.844 5.949 1 93.75 182 PHE B CA 1
ATOM 5190 C C . PHE B 1 182 ? 8.773 -27.312 5.422 1 93.75 182 PHE B C 1
ATOM 5192 O O . PHE B 1 182 ? 8.859 -27.875 4.328 1 93.75 182 PHE B O 1
ATOM 5199 N N . PRO B 1 183 ? 9.789 -27.188 6.262 1 95.75 183 PRO B N 1
ATOM 5200 C CA . PRO B 1 183 ? 11.156 -27.422 5.781 1 95.75 183 PRO B CA 1
ATOM 5201 C C . PRO B 1 183 ? 11.398 -28.875 5.41 1 95.75 183 PRO B C 1
ATOM 5203 O O . PRO B 1 183 ? 12.109 -29.172 4.441 1 95.75 183 PRO B O 1
ATOM 5206 N N . LYS B 1 184 ? 10.867 -29.828 6.133 1 95.56 184 LYS B N 1
ATOM 5207 C CA . LYS B 1 184 ? 11.117 -31.234 5.801 1 95.56 184 LYS B CA 1
ATOM 5208 C C . LYS B 1 184 ? 10.445 -31.609 4.484 1 95.56 184 LYS B C 1
ATOM 5210 O O . LYS B 1 184 ? 11 -32.375 3.699 1 95.56 184 LYS B O 1
ATOM 5215 N N . ASP B 1 185 ? 9.258 -31.078 4.262 1 94.69 185 ASP B N 1
ATOM 5216 C CA . ASP B 1 185 ? 8.617 -31.312 2.967 1 94.69 185 ASP B CA 1
ATOM 5217 C C . ASP B 1 185 ? 9.477 -30.75 1.832 1 94.69 185 ASP B C 1
ATOM 5219 O O . ASP B 1 185 ? 9.594 -31.359 0.773 1 94.69 185 ASP B O 1
ATOM 5223 N N . ALA B 1 186 ? 10.016 -29.594 2.062 1 96.31 186 ALA B N 1
ATOM 5224 C CA . ALA B 1 186 ? 10.891 -29 1.056 1 96.31 186 ALA B CA 1
ATOM 5225 C C . ALA B 1 186 ? 12.07 -29.922 0.753 1 96.31 186 ALA B C 1
ATOM 5227 O O . ALA B 1 186 ? 12.406 -30.156 -0.412 1 96.31 186 ALA B O 1
ATOM 5228 N N . ILE B 1 187 ? 12.648 -30.438 1.778 1 96.75 187 ILE B N 1
ATOM 5229 C CA . ILE B 1 187 ? 13.797 -31.328 1.627 1 96.75 187 ILE B CA 1
ATOM 5230 C C . ILE B 1 187 ? 13.398 -32.562 0.811 1 96.75 187 ILE B C 1
ATOM 5232 O O . ILE B 1 187 ? 14.109 -32.938 -0.117 1 96.75 187 ILE B O 1
ATOM 5236 N N . ARG B 1 188 ? 12.25 -33.156 1.128 1 95.44 188 ARG B N 1
ATOM 5237 C CA . ARG B 1 188 ? 11.766 -34.344 0.396 1 95.44 188 ARG B CA 1
ATOM 5238 C C . ARG B 1 188 ? 11.562 -34 -1.079 1 95.44 188 ARG B C 1
ATOM 5240 O O . ARG B 1 188 ? 11.938 -34.781 -1.952 1 95.44 188 ARG B O 1
ATOM 5247 N N . ARG B 1 189 ? 11.031 -32.844 -1.385 1 93.81 189 ARG B N 1
ATOM 5248 C CA . ARG B 1 189 ? 10.734 -32.438 -2.756 1 93.81 189 ARG B CA 1
ATOM 5249 C C . ARG B 1 189 ? 12.016 -32.25 -3.557 1 93.81 189 ARG B C 1
ATOM 5251 O O . ARG B 1 189 ? 12.148 -32.75 -4.664 1 93.81 189 ARG B O 1
ATOM 5258 N N . PHE B 1 190 ? 12.93 -31.5 -2.988 1 95.75 190 PHE B N 1
ATOM 5259 C CA . PHE B 1 190 ? 14.156 -31.203 -3.715 1 95.75 190 PHE B CA 1
ATOM 5260 C C . PHE B 1 190 ? 15.016 -32.438 -3.875 1 95.75 190 PHE B C 1
ATOM 5262 O O . PHE B 1 190 ? 15.633 -32.656 -4.922 1 95.75 190 PHE B O 1
ATOM 5269 N N . LYS B 1 191 ? 15.047 -33.281 -2.883 1 95 191 LYS B N 1
ATOM 5270 C CA . LYS B 1 191 ? 15.812 -34.531 -2.963 1 95 191 LYS B CA 1
ATOM 5271 C C . LYS B 1 191 ? 15.258 -35.438 -4.051 1 95 191 LYS B C 1
ATOM 5273 O O . LYS B 1 191 ? 16 -36.188 -4.672 1 95 191 LYS B O 1
ATOM 5278 N N . ALA B 1 192 ? 13.969 -35.312 -4.32 1 90.88 192 ALA B N 1
ATOM 5279 C CA . ALA B 1 192 ? 13.289 -36.188 -5.27 1 90.88 192 ALA B CA 1
ATOM 5280 C C . ALA B 1 192 ? 13.609 -35.781 -6.707 1 90.88 192 ALA B C 1
ATOM 5282 O O . ALA B 1 192 ? 13.336 -36.562 -7.645 1 90.88 192 ALA B O 1
ATOM 5283 N N . MET B 1 193 ? 14.219 -34.625 -6.891 1 91.88 193 MET B N 1
ATOM 5284 C CA . MET B 1 193 ? 14.586 -34.188 -8.242 1 91.88 193 MET B CA 1
ATOM 5285 C C . MET B 1 193 ? 15.703 -35.062 -8.797 1 91.88 193 MET B C 1
ATOM 5287 O O . MET B 1 193 ? 16.625 -35.438 -8.078 1 91.88 193 MET B O 1
ATOM 5291 N N . GLU B 1 194 ? 15.672 -35.406 -10.086 1 92 194 GLU B N 1
ATOM 5292 C CA . GLU B 1 194 ? 16.625 -36.312 -10.711 1 92 194 GLU B CA 1
ATOM 5293 C C . GLU B 1 194 ? 18.047 -35.719 -10.648 1 92 194 GLU B C 1
ATOM 5295 O O . GLU B 1 194 ? 19.016 -36.469 -10.477 1 92 194 GLU B O 1
ATOM 5300 N N . ASP B 1 195 ? 18.141 -34.438 -10.711 1 95.31 195 ASP B N 1
ATOM 5301 C CA . ASP B 1 195 ? 19.453 -33.812 -10.773 1 95.31 195 ASP B CA 1
ATOM 5302 C C . ASP B 1 195 ? 19.844 -33.25 -9.422 1 95.31 195 ASP B C 1
ATOM 5304 O O . ASP B 1 195 ? 20.734 -32.375 -9.344 1 95.31 195 ASP B O 1
ATOM 5308 N N . SER B 1 196 ? 19.188 -33.688 -8.352 1 95.81 196 SER B N 1
ATOM 5309 C CA . SER B 1 196 ? 19.406 -33.094 -7.035 1 95.81 196 SER B CA 1
ATOM 5310 C C . SER B 1 196 ? 20.859 -33.219 -6.598 1 95.81 196 SER B C 1
ATOM 5312 O O . SER B 1 196 ? 21.391 -32.375 -5.898 1 95.81 196 SER B O 1
ATOM 5314 N N . ALA B 1 197 ? 21.578 -34.281 -6.988 1 95.69 197 ALA B N 1
ATOM 5315 C CA . ALA B 1 197 ? 22.953 -34.531 -6.574 1 95.69 197 ALA B CA 1
ATOM 5316 C C . ALA B 1 197 ? 23.891 -33.469 -7.09 1 95.69 197 ALA B C 1
ATOM 5318 O O . ALA B 1 197 ? 24.938 -33.188 -6.488 1 95.69 197 ALA B O 1
ATOM 5319 N N . ASP B 1 198 ? 23.484 -32.812 -8.125 1 96.69 198 ASP B N 1
ATOM 5320 C CA . ASP B 1 198 ? 24.344 -31.828 -8.773 1 96.69 198 ASP B CA 1
ATOM 5321 C C . ASP B 1 198 ? 24.375 -30.516 -7.977 1 96.69 198 ASP B C 1
ATOM 5323 O O . ASP B 1 198 ? 25.312 -29.75 -8.086 1 96.69 198 ASP B O 1
ATOM 5327 N N . TRP B 1 199 ? 23.328 -30.281 -7.219 1 97.38 199 TRP B N 1
ATOM 5328 C CA . TRP B 1 199 ? 23.266 -28.953 -6.641 1 97.38 199 TRP B CA 1
ATOM 5329 C C . TRP B 1 199 ? 22.859 -29.016 -5.172 1 97.38 199 TRP B C 1
ATOM 5331 O O . TRP B 1 199 ? 22.734 -27.984 -4.508 1 97.38 199 TRP B O 1
ATOM 5341 N N . MET B 1 200 ? 22.625 -30.156 -4.547 1 96.88 200 MET B N 1
ATOM 5342 C CA . MET B 1 200 ? 22.125 -30.312 -3.186 1 96.88 200 MET B CA 1
ATOM 5343 C C . MET B 1 200 ? 23.031 -29.609 -2.186 1 96.88 200 MET B C 1
ATOM 5345 O O . MET B 1 200 ? 22.562 -29.047 -1.192 1 96.88 200 MET B O 1
ATOM 5349 N N . HIS B 1 201 ? 24.297 -29.641 -2.443 1 97.19 201 HIS B N 1
ATOM 5350 C CA . HIS B 1 201 ? 25.281 -29.062 -1.539 1 97.19 201 HIS B CA 1
ATOM 5351 C C . HIS B 1 201 ? 25.172 -27.531 -1.504 1 97.19 201 HIS B C 1
ATOM 5353 O O . HIS B 1 201 ? 25.703 -26.891 -0.602 1 97.19 201 HIS B O 1
ATOM 5359 N N . ARG B 1 202 ? 24.438 -26.922 -2.48 1 98.31 202 ARG B N 1
ATOM 5360 C CA . ARG B 1 202 ? 24.297 -25.469 -2.543 1 98.31 202 ARG B CA 1
ATOM 5361 C C . ARG B 1 202 ? 22.906 -25.047 -2.096 1 98.31 202 ARG B C 1
ATOM 5363 O O . ARG B 1 202 ? 22.562 -23.859 -2.166 1 98.31 202 ARG B O 1
ATOM 5370 N N . LEU B 1 203 ? 22.094 -25.969 -1.638 1 98.75 203 LEU B N 1
ATOM 5371 C CA . LEU B 1 203 ? 20.75 -25.672 -1.143 1 98.75 203 LEU B CA 1
ATOM 5372 C C . LEU B 1 203 ? 20.734 -25.625 0.381 1 98.75 203 LEU B C 1
ATOM 5374 O O . LEU B 1 203 ? 21.281 -26.516 1.04 1 98.75 203 LEU B O 1
ATOM 5378 N N . GLU B 1 204 ? 20.219 -24.594 0.946 1 98.62 204 GLU B N 1
ATOM 5379 C CA . GLU B 1 204 ? 19.906 -24.484 2.371 1 98.62 204 GLU B CA 1
ATOM 5380 C C . GLU B 1 204 ? 18.422 -24.219 2.6 1 98.62 204 GLU B C 1
ATOM 5382 O O . GLU B 1 204 ? 17.828 -23.359 1.95 1 98.62 204 GLU B O 1
ATOM 5387 N N . VAL B 1 205 ? 17.781 -25 3.484 1 98.25 205 VAL B N 1
ATOM 5388 C CA . VAL B 1 205 ? 16.359 -24.875 3.773 1 98.25 205 VAL B CA 1
ATOM 5389 C C . VAL B 1 205 ? 16.156 -24.297 5.18 1 98.25 205 VAL B C 1
ATOM 5391 O O . VAL B 1 205 ? 16.656 -24.875 6.156 1 98.25 205 VAL B O 1
ATOM 5394 N N . VAL B 1 206 ? 15.43 -23.188 5.262 1 98 206 VAL B N 1
ATOM 5395 C CA . VAL B 1 206 ? 15.164 -22.562 6.551 1 98 206 VAL B CA 1
ATOM 5396 C C . VAL B 1 206 ? 13.672 -22.609 6.852 1 98 206 VAL B C 1
ATOM 5398 O O . VAL B 1 206 ? 12.859 -22.062 6.102 1 98 206 VAL B O 1
ATOM 5401 N N . GLY B 1 207 ? 13.289 -23.281 7.934 1 96.44 207 GLY B N 1
ATOM 5402 C CA . GLY B 1 207 ? 11.922 -23.234 8.43 1 96.44 207 GLY B CA 1
ATOM 5403 C C . GLY B 1 207 ? 11.594 -21.906 9.117 1 96.44 207 GLY B C 1
ATOM 5404 O O . GLY B 1 207 ? 12.305 -21.484 10.031 1 96.44 207 GLY B O 1
ATOM 5405 N N . ILE B 1 208 ? 10.508 -21.266 8.594 1 95.31 208 ILE B N 1
ATOM 5406 C CA . ILE B 1 208 ? 10.164 -19.953 9.133 1 95.31 208 ILE B CA 1
ATOM 5407 C C . ILE B 1 208 ? 8.688 -19.672 8.883 1 95.31 208 ILE B C 1
ATOM 5409 O O . ILE B 1 208 ? 8.094 -20.203 7.938 1 95.31 208 ILE B O 1
ATOM 5413 N N . ASP B 1 209 ? 8.094 -18.969 9.773 1 93.12 209 ASP B N 1
ATOM 5414 C CA . ASP B 1 209 ? 6.777 -18.375 9.562 1 93.12 209 ASP B CA 1
ATOM 5415 C C . ASP B 1 209 ? 6.879 -16.859 9.414 1 93.12 209 ASP B C 1
ATOM 5417 O O . ASP B 1 209 ? 7.004 -16.141 10.414 1 93.12 209 ASP B O 1
ATOM 5421 N N . LEU B 1 210 ? 6.703 -16.406 8.195 1 94.38 210 LEU B N 1
ATOM 5422 C CA . LEU B 1 210 ? 6.945 -15 7.887 1 94.38 210 LEU B CA 1
ATOM 5423 C C . LEU B 1 210 ? 5.828 -14.117 8.43 1 94.38 210 LEU B C 1
ATOM 5425 O O . LEU B 1 210 ? 5.91 -12.891 8.359 1 94.38 210 LEU B O 1
ATOM 5429 N N . ARG B 1 211 ? 4.793 -14.688 9.062 1 93.81 211 ARG B N 1
ATOM 5430 C CA . ARG B 1 211 ? 3.76 -13.922 9.75 1 93.81 211 ARG B CA 1
ATOM 5431 C C . ARG B 1 211 ? 4.277 -13.367 11.07 1 93.81 211 ARG B C 1
ATOM 5433 O O . ARG B 1 211 ? 3.641 -12.5 11.68 1 93.81 211 ARG B O 1
ATOM 5440 N N . ASP B 1 212 ? 5.418 -13.844 11.477 1 91.38 212 ASP B N 1
ATOM 5441 C CA . ASP B 1 212 ? 6.086 -13.352 12.68 1 91.38 212 ASP B CA 1
ATOM 5442 C C . ASP B 1 212 ? 7.266 -12.453 12.32 1 91.38 212 ASP B C 1
ATOM 5444 O O . ASP B 1 212 ? 8.312 -12.938 11.891 1 91.38 212 ASP B O 1
ATOM 5448 N N . PRO B 1 213 ? 7.18 -11.172 12.609 1 93.12 213 PRO B N 1
ATOM 5449 C CA . PRO B 1 213 ? 8.258 -10.25 12.234 1 93.12 213 PRO B CA 1
ATOM 5450 C C . PRO B 1 213 ? 9.578 -10.57 12.93 1 93.12 213 PRO B C 1
ATOM 5452 O O . PRO B 1 213 ? 10.648 -10.312 12.375 1 93.12 213 PRO B O 1
ATOM 5455 N N . ALA B 1 214 ? 9.523 -11.148 14.117 1 93 214 ALA B N 1
ATOM 5456 C CA . ALA B 1 214 ? 10.75 -11.5 14.836 1 93 214 ALA B CA 1
ATOM 5457 C C . ALA B 1 214 ? 11.531 -12.57 14.086 1 93 214 ALA B C 1
ATOM 5459 O O . ALA B 1 214 ? 12.766 -12.562 14.094 1 93 214 ALA B O 1
ATOM 5460 N N . GLN B 1 215 ? 10.852 -13.484 13.477 1 94.81 215 GLN B N 1
ATOM 5461 C CA . GLN B 1 215 ? 11.516 -14.539 12.711 1 94.81 215 GLN B CA 1
ATOM 5462 C C . GLN B 1 215 ? 12.125 -13.977 11.43 1 94.81 215 GLN B C 1
ATOM 5464 O O . GLN B 1 215 ? 13.188 -14.43 11 1 94.81 215 GLN B O 1
ATOM 5469 N N . ALA B 1 216 ? 11.461 -12.992 10.828 1 96.56 216 ALA B N 1
ATOM 5470 C CA . ALA B 1 216 ? 12.031 -12.32 9.664 1 96.56 216 ALA B CA 1
ATOM 5471 C C . ALA B 1 216 ? 13.328 -11.602 10.031 1 96.56 216 ALA B C 1
ATOM 5473 O O . ALA B 1 216 ? 14.305 -11.648 9.281 1 96.56 216 ALA B O 1
ATOM 5474 N N . VAL B 1 217 ? 13.305 -10.977 11.18 1 97.06 217 VAL B N 1
ATOM 5475 C CA . VAL B 1 217 ? 14.5 -10.297 11.672 1 97.06 217 VAL B CA 1
ATOM 5476 C C . VAL B 1 217 ? 15.617 -11.312 11.906 1 97.06 217 VAL B C 1
ATOM 5478 O O . VAL B 1 217 ? 16.766 -11.086 11.508 1 97.06 217 VAL B O 1
ATOM 5481 N N . ALA B 1 218 ? 15.266 -12.43 12.508 1 96.81 218 ALA B N 1
ATOM 5482 C CA . ALA B 1 218 ? 16.25 -13.477 12.781 1 96.81 218 ALA B CA 1
ATOM 5483 C C . ALA B 1 218 ? 16.844 -14.016 11.484 1 96.81 218 ALA B C 1
ATOM 5485 O O . ALA B 1 218 ? 18.062 -14.25 11.406 1 96.81 218 ALA B O 1
ATOM 5486 N N . LEU B 1 219 ? 16.031 -14.211 10.5 1 98 219 LEU B N 1
ATOM 5487 C CA . LEU B 1 219 ? 16.516 -14.656 9.195 1 98 219 LEU B CA 1
ATOM 5488 C C . LEU B 1 219 ? 17.484 -13.648 8.594 1 98 219 LEU B C 1
ATOM 5490 O O . LEU B 1 219 ? 18.547 -14.023 8.086 1 98 219 LEU B O 1
ATOM 5494 N N . ALA B 1 220 ? 17.141 -12.383 8.648 1 98.56 220 ALA B N 1
ATOM 5495 C CA . ALA B 1 220 ? 17.984 -11.328 8.109 1 98.56 220 ALA B CA 1
ATOM 5496 C C . ALA B 1 220 ? 19.344 -11.305 8.812 1 98.56 220 ALA B C 1
ATOM 5498 O O . ALA B 1 220 ? 20.375 -11.133 8.164 1 98.56 220 ALA B O 1
ATOM 5499 N N . ASP B 1 221 ? 19.281 -11.469 10.117 1 97.88 221 ASP B N 1
ATOM 5500 C CA . ASP B 1 221 ? 20.516 -11.5 10.883 1 97.88 221 ASP B CA 1
ATOM 5501 C C . ASP B 1 221 ? 21.406 -12.672 10.461 1 97.88 221 ASP B C 1
ATOM 5503 O O . ASP B 1 221 ? 22.609 -12.508 10.281 1 97.88 221 ASP B O 1
ATOM 5507 N N . GLN B 1 222 ? 20.812 -13.773 10.297 1 97.44 222 GLN B N 1
ATOM 5508 C CA . GLN B 1 222 ? 21.531 -14.969 9.859 1 97.44 222 GLN B CA 1
ATOM 5509 C C . GLN B 1 222 ? 22.156 -14.758 8.484 1 97.44 222 GLN B C 1
ATOM 5511 O O . GLN B 1 222 ? 23.312 -15.117 8.258 1 97.44 222 GLN B O 1
ATOM 5516 N N . MET B 1 223 ? 21.406 -14.234 7.586 1 98.25 223 MET B N 1
ATOM 5517 C CA . MET B 1 223 ? 21.891 -13.992 6.23 1 98.25 223 MET B CA 1
ATOM 5518 C C . MET B 1 223 ? 23.016 -12.969 6.23 1 98.25 223 MET B C 1
ATOM 5520 O O . MET B 1 223 ? 23.969 -13.078 5.449 1 98.25 223 MET B O 1
ATOM 5524 N N . THR B 1 224 ? 22.875 -11.977 7.082 1 98.25 224 THR B N 1
ATOM 5525 C CA . THR B 1 224 ? 23.906 -10.945 7.207 1 98.25 224 THR B CA 1
ATOM 5526 C C . THR B 1 224 ? 25.219 -11.547 7.695 1 98.25 224 THR B C 1
ATOM 5528 O O . THR B 1 224 ? 26.281 -11.25 7.152 1 98.25 224 THR B O 1
ATOM 5531 N N . GLU B 1 225 ? 25.141 -12.414 8.68 1 97.5 225 GLU B N 1
ATOM 5532 C CA . GLU B 1 225 ? 26.312 -13.055 9.25 1 97.5 225 GLU B CA 1
ATOM 5533 C C . GLU B 1 225 ? 27.016 -13.938 8.219 1 97.5 225 GLU B C 1
ATOM 5535 O O . GLU B 1 225 ? 28.234 -14.078 8.242 1 97.5 225 GLU B O 1
ATOM 5540 N N . ALA B 1 226 ? 26.25 -14.492 7.316 1 97 226 ALA B N 1
ATOM 5541 C CA . ALA B 1 226 ? 26.781 -15.406 6.312 1 97 226 ALA B CA 1
ATOM 5542 C C . ALA B 1 226 ? 27.547 -14.648 5.234 1 97 226 ALA B C 1
ATOM 5544 O O . ALA B 1 226 ? 28.297 -15.25 4.461 1 97 226 ALA B O 1
ATOM 5545 N N . GLY B 1 227 ? 27.375 -13.289 5.105 1 97.38 227 GLY B N 1
ATOM 5546 C CA . GLY B 1 227 ? 28.188 -12.5 4.191 1 97.38 227 GLY B CA 1
ATOM 5547 C C . GLY B 1 227 ? 27.391 -11.898 3.047 1 97.38 227 GLY B C 1
ATOM 5548 O O . GLY B 1 227 ? 26.156 -11.789 3.133 1 97.38 227 GLY B O 1
ATOM 5549 N N . PRO B 1 228 ? 28.047 -11.516 2 1 98.44 228 PRO B N 1
ATOM 5550 C CA . PRO B 1 228 ? 27.406 -10.82 0.879 1 98.44 228 PRO B CA 1
ATOM 5551 C C . PRO B 1 228 ? 26.281 -11.641 0.245 1 98.44 228 PRO B C 1
ATOM 5553 O O . PRO B 1 228 ? 26.406 -12.859 0.119 1 98.44 228 PRO B O 1
ATOM 5556 N N . LEU B 1 229 ? 25.203 -10.945 -0.078 1 98.94 229 LEU B N 1
ATOM 5557 C CA . LEU B 1 229 ? 24.031 -11.547 -0.7 1 98.94 229 LEU B CA 1
ATOM 5558 C C . LEU B 1 229 ? 23.75 -10.922 -2.064 1 98.94 229 LEU B C 1
ATOM 5560 O O . LEU B 1 229 ? 23.484 -9.727 -2.158 1 98.94 229 LEU B O 1
ATOM 5564 N N . ASP B 1 230 ? 23.734 -11.703 -3.117 1 98.94 230 ASP B N 1
ATOM 5565 C CA . ASP B 1 230 ? 23.625 -11.188 -4.48 1 98.94 230 ASP B CA 1
ATOM 5566 C C . ASP B 1 230 ? 22.172 -11.031 -4.902 1 98.94 230 ASP B C 1
ATOM 5568 O O . ASP B 1 230 ? 21.844 -10.156 -5.699 1 98.94 230 ASP B O 1
ATOM 5572 N N . ILE B 1 231 ? 21.312 -11.938 -4.398 1 98.94 231 ILE B N 1
ATOM 5573 C CA . ILE B 1 231 ? 19.938 -12 -4.895 1 98.94 231 ILE B CA 1
ATOM 5574 C C . ILE B 1 231 ? 18.969 -12.211 -3.727 1 98.94 231 ILE B C 1
ATOM 5576 O O . ILE B 1 231 ? 19.156 -13.117 -2.916 1 98.94 231 ILE B O 1
ATOM 5580 N N . LEU B 1 232 ? 18.031 -11.336 -3.574 1 98.94 232 LEU B N 1
ATOM 5581 C CA . LEU B 1 232 ? 16.891 -11.492 -2.676 1 98.94 232 LEU B CA 1
ATOM 5582 C C . LEU B 1 232 ? 15.578 -11.539 -3.457 1 98.94 232 LEU B C 1
ATOM 5584 O O . LEU B 1 232 ? 15.234 -10.586 -4.164 1 98.94 232 LEU B O 1
ATOM 5588 N N . ILE B 1 233 ? 14.898 -12.68 -3.408 1 98.94 233 ILE B N 1
ATOM 5589 C CA . ILE B 1 233 ? 13.586 -12.797 -4.039 1 98.94 233 ILE B CA 1
ATOM 5590 C C . ILE B 1 233 ? 12.508 -12.969 -2.967 1 98.94 233 ILE B C 1
ATOM 5592 O O . ILE B 1 233 ? 12.453 -14.008 -2.303 1 98.94 233 ILE B O 1
ATOM 5596 N N . ASN B 1 234 ? 11.719 -11.93 -2.801 1 98.88 234 ASN B N 1
ATOM 5597 C CA . ASN B 1 234 ? 10.547 -11.992 -1.932 1 98.88 234 ASN B CA 1
ATOM 5598 C C . ASN B 1 234 ? 9.344 -12.586 -2.658 1 98.88 234 ASN B C 1
ATOM 5600 O O . ASN B 1 234 ? 8.547 -11.852 -3.24 1 98.88 234 ASN B O 1
ATOM 5604 N N . ASN B 1 235 ? 9.195 -13.867 -2.531 1 98.31 235 ASN B N 1
ATOM 5605 C CA . ASN B 1 235 ? 8.188 -14.617 -3.285 1 98.31 235 ASN B CA 1
ATOM 5606 C C . ASN B 1 235 ? 7.027 -15.047 -2.396 1 98.31 235 ASN B C 1
ATOM 5608 O O . ASN B 1 235 ? 5.898 -15.195 -2.867 1 98.31 235 ASN B O 1
ATOM 5612 N N . ALA B 1 236 ? 7.297 -15.266 -1.099 1 96.75 236 ALA B N 1
ATOM 5613 C CA . ALA B 1 236 ? 6.27 -15.75 -0.183 1 96.75 236 ALA B CA 1
ATOM 5614 C C . ALA B 1 236 ? 5.137 -14.742 -0.039 1 96.75 236 ALA B C 1
ATOM 5616 O O . ALA B 1 236 ? 5.371 -13.586 0.329 1 96.75 236 ALA B O 1
ATOM 5617 N N . THR B 1 237 ? 3.977 -15.133 -0.377 1 92.62 237 THR B N 1
ATOM 5618 C CA . THR B 1 237 ? 2.807 -14.281 -0.201 1 92.62 237 THR B CA 1
ATOM 5619 C C . THR B 1 237 ? 1.586 -15.117 0.185 1 92.62 237 THR B C 1
ATOM 5621 O O . THR B 1 237 ? 1.559 -16.328 -0.037 1 92.62 237 THR B O 1
ATOM 5624 N N . GLN B 1 238 ? 0.688 -14.516 0.823 1 88.31 238 GLN B N 1
ATOM 5625 C CA . GLN B 1 238 ? -0.615 -15.086 1.141 1 88.31 238 GLN B CA 1
ATOM 5626 C C . GLN B 1 238 ? -1.741 -14.281 0.501 1 88.31 238 GLN B C 1
ATOM 5628 O O . GLN B 1 238 ? -1.789 -13.055 0.637 1 88.31 238 GLN B O 1
ATOM 5633 N N . THR B 1 239 ? -2.605 -14.984 -0.241 1 85.75 239 THR B N 1
ATOM 5634 C CA . THR B 1 239 ? -3.824 -14.359 -0.746 1 85.75 239 THR B CA 1
ATOM 5635 C C . THR B 1 239 ? -5.051 -14.898 -0.012 1 85.75 239 THR B C 1
ATOM 5637 O O . THR B 1 239 ? -5.855 -14.125 0.51 1 85.75 239 THR B O 1
ATOM 5640 N N . VAL B 1 240 ? -5.16 -16.234 -0.002 1 90 240 VAL B N 1
ATOM 5641 C CA . VAL B 1 240 ? -6.293 -16.891 0.647 1 90 240 VAL B CA 1
ATOM 5642 C C . VAL B 1 240 ? -5.824 -17.594 1.921 1 90 240 VAL B C 1
ATOM 5644 O O . VAL B 1 240 ? -4.852 -18.344 1.897 1 90 240 VAL B O 1
ATOM 5647 N N . ARG B 1 241 ? -6.473 -17.25 2.984 1 87.94 241 ARG B N 1
ATOM 5648 C CA . ARG B 1 241 ? -6.25 -18.016 4.199 1 87.94 241 ARG B CA 1
ATOM 5649 C C . ARG B 1 241 ? -6.953 -19.375 4.125 1 87.94 241 ARG B C 1
ATOM 5651 O O . ARG B 1 241 ? -8.188 -19.438 4.125 1 87.94 241 ARG B O 1
ATOM 5658 N N . ARG B 1 242 ? -6.184 -20.391 4.117 1 87.81 242 ARG B N 1
ATOM 5659 C CA . ARG B 1 242 ? -6.738 -21.734 3.99 1 87.81 242 ARG B CA 1
ATOM 5660 C C . ARG B 1 242 ? -7.145 -22.297 5.352 1 87.81 242 ARG B C 1
ATOM 5662 O O . ARG B 1 242 ? -6.645 -21.844 6.383 1 87.81 242 ARG B O 1
ATOM 5669 N N . LEU B 1 243 ? -8.039 -23.234 5.273 1 86.62 243 LEU B N 1
ATOM 5670 C CA . LEU B 1 243 ? -8.406 -23.953 6.492 1 86.62 243 LEU B CA 1
ATOM 5671 C C . LEU B 1 243 ? -7.23 -24.766 7.02 1 86.62 243 LEU B C 1
ATOM 5673 O O . LEU B 1 243 ? -6.406 -25.25 6.242 1 86.62 243 LEU B O 1
ATOM 5677 N N . PRO B 1 244 ? -7.211 -24.906 8.312 1 83.81 244 PRO B N 1
ATOM 5678 C CA . PRO B 1 244 ? -6.145 -25.734 8.883 1 83.81 244 PRO B CA 1
ATOM 5679 C C . PRO B 1 244 ? -6.098 -27.141 8.273 1 83.81 244 PRO B C 1
ATOM 5681 O O . PRO B 1 244 ? -5.016 -27.703 8.109 1 83.81 244 PRO B O 1
ATOM 5684 N N . SER B 1 245 ? -7.25 -27.672 7.902 1 84.5 245 SER B N 1
ATOM 5685 C CA . SER B 1 245 ? -7.332 -29.016 7.348 1 84.5 245 SER B CA 1
ATOM 5686 C C . SER B 1 245 ? -6.586 -29.109 6.02 1 84.5 245 SER B C 1
ATOM 5688 O O . SER B 1 245 ? -6.086 -30.172 5.66 1 84.5 245 SER B O 1
ATOM 5690 N N . ALA B 1 246 ? -6.461 -28 5.391 1 86.69 246 ALA B N 1
ATOM 5691 C CA . ALA B 1 246 ? -5.77 -27.984 4.102 1 86.69 246 ALA B CA 1
ATOM 5692 C C . ALA B 1 246 ? -4.289 -28.328 4.27 1 86.69 246 ALA B C 1
ATOM 5694 O O . ALA B 1 246 ? -3.666 -28.891 3.367 1 86.69 246 ALA B O 1
ATOM 5695 N N . TYR B 1 247 ? -3.752 -28.047 5.48 1 87.75 247 TYR B N 1
ATOM 5696 C CA . TYR B 1 247 ? -2.326 -28.219 5.734 1 87.75 247 TYR B CA 1
ATOM 5697 C C . TYR B 1 247 ? -2.053 -29.516 6.496 1 87.75 247 TYR B C 1
ATOM 5699 O O . TYR B 1 247 ? -0.904 -29.812 6.828 1 87.75 247 TYR B O 1
ATOM 5707 N N . ALA B 1 248 ? -3.021 -30.266 6.797 1 84.38 248 ALA B N 1
ATOM 5708 C CA . ALA B 1 248 ? -2.926 -31.375 7.75 1 84.38 248 ALA B CA 1
ATOM 5709 C C . ALA B 1 248 ? -1.86 -32.375 7.32 1 84.38 248 ALA B C 1
ATOM 5711 O O . ALA B 1 248 ? -1.043 -32.812 8.141 1 84.38 248 ALA B O 1
ATOM 5712 N N . ALA B 1 249 ? -1.863 -32.75 6.008 1 86.75 249 ALA B N 1
ATOM 5713 C CA . ALA B 1 249 ? -0.897 -33.719 5.512 1 86.75 249 ALA B CA 1
ATOM 5714 C C . ALA B 1 249 ? 0.53 -33.188 5.637 1 86.75 249 ALA B C 1
ATOM 5716 O O . ALA B 1 249 ? 1.45 -33.938 5.965 1 86.75 249 ALA B O 1
ATOM 5717 N N . LEU B 1 250 ? 0.695 -31.953 5.391 1 89.94 250 LEU B N 1
ATOM 5718 C CA . LEU B 1 250 ? 2.01 -31.328 5.48 1 89.94 250 LEU B CA 1
ATOM 5719 C C . LEU B 1 250 ? 2.48 -31.25 6.93 1 89.94 250 LEU B C 1
ATOM 5721 O O . LEU B 1 250 ? 3.645 -31.531 7.223 1 89.94 250 LEU B O 1
ATOM 5725 N N . VAL B 1 251 ? 1.584 -30.875 7.797 1 87.5 251 VAL B N 1
ATOM 5726 C CA . VAL B 1 251 ? 1.904 -30.766 9.219 1 87.5 251 VAL B CA 1
ATOM 5727 C C . VAL B 1 251 ? 2.318 -32.125 9.758 1 87.5 251 VAL B C 1
ATOM 5729 O O . VAL B 1 251 ? 3.316 -32.25 10.477 1 87.5 251 VAL B O 1
ATOM 5732 N N . GLU B 1 252 ? 1.607 -33.156 9.414 1 87.31 252 GLU B N 1
ATOM 5733 C CA . GLU B 1 252 ? 1.941 -34.5 9.836 1 87.31 252 GLU B CA 1
ATOM 5734 C C . GLU B 1 252 ? 3.289 -34.938 9.273 1 87.31 252 GLU B C 1
ATOM 5736 O O . GLU B 1 252 ? 4.074 -35.594 9.961 1 87.31 252 GLU B O 1
ATOM 5741 N N . GLY B 1 253 ? 3.479 -34.594 8.016 1 90.25 253 GLY B N 1
ATOM 5742 C CA . GLY B 1 253 ? 4.719 -34.938 7.355 1 90.25 253 GLY B CA 1
ATOM 5743 C C . GLY B 1 253 ? 5.945 -34.344 8.016 1 90.25 253 GLY B C 1
ATOM 5744 O O . GLY B 1 253 ? 7.043 -34.906 7.926 1 90.25 253 GLY B O 1
ATOM 5745 N N . GLU B 1 254 ? 5.805 -33.25 8.703 1 91.38 254 GLU B N 1
ATOM 5746 C CA . GLU B 1 254 ? 6.93 -32.562 9.344 1 91.38 254 GLU B CA 1
ATOM 5747 C C . GLU B 1 254 ? 7.402 -33.344 10.578 1 91.38 254 GLU B C 1
ATOM 5749 O O . GLU B 1 254 ? 8.508 -33.094 11.07 1 91.38 254 GLU B O 1
ATOM 5754 N N . ASN B 1 255 ? 6.605 -34.281 11.008 1 89.62 255 ASN B N 1
ATOM 5755 C CA . ASN B 1 255 ? 6.98 -35.125 12.141 1 89.62 255 ASN B CA 1
ATOM 5756 C C . ASN B 1 255 ? 7.641 -36.406 11.68 1 89.62 255 ASN B C 1
ATOM 5758 O O . ASN B 1 255 ? 8.188 -37.156 12.5 1 89.62 255 ASN B O 1
ATOM 5762 N N . ALA B 1 256 ? 7.59 -36.688 10.422 1 92.12 256 ALA B N 1
ATOM 5763 C CA . ALA B 1 256 ? 8.156 -37.906 9.875 1 92.12 256 ALA B CA 1
ATOM 5764 C C . ALA B 1 256 ? 9.656 -37.781 9.656 1 92.12 256 ALA B C 1
ATOM 5766 O O . ALA B 1 256 ? 10.18 -36.656 9.531 1 92.12 256 ALA B O 1
ATOM 5767 N N . ALA B 1 257 ? 10.32 -38.875 9.602 1 93.62 257 ALA B N 1
ATOM 5768 C CA . ALA B 1 257 ? 11.758 -38.875 9.367 1 93.62 257 ALA B CA 1
ATOM 5769 C C . ALA B 1 257 ? 12.086 -38.469 7.938 1 93.62 257 ALA B C 1
ATOM 5771 O O . ALA B 1 257 ? 11.297 -38.688 7.016 1 93.62 257 ALA B O 1
ATOM 5772 N N . LEU B 1 258 ? 13.211 -37.844 7.75 1 94.69 258 LEU B N 1
ATOM 5773 C CA . LEU B 1 258 ? 13.703 -37.438 6.43 1 94.69 258 LEU B CA 1
ATOM 5774 C C . LEU B 1 258 ? 14.273 -38.656 5.691 1 94.69 258 LEU B C 1
ATOM 5776 O O . LEU B 1 258 ? 14.664 -39.656 6.316 1 94.69 258 LEU B O 1
ATOM 5780 N N . PRO B 1 259 ? 14.281 -38.562 4.375 1 91.31 259 PRO B N 1
ATOM 5781 C CA . PRO B 1 259 ? 14.867 -39.688 3.621 1 91.31 259 PRO B CA 1
ATOM 5782 C C . PRO B 1 259 ? 16.359 -39.844 3.896 1 91.31 259 PRO B C 1
ATOM 5784 O O . PRO B 1 259 ? 17.016 -38.906 4.344 1 91.31 259 PRO B O 1
ATOM 5787 N N . ALA B 1 260 ? 16.844 -41 3.57 1 91.31 260 ALA B N 1
ATOM 5788 C CA . ALA B 1 260 ? 18.266 -41.312 3.764 1 91.31 260 ALA B CA 1
ATOM 5789 C C . ALA B 1 260 ? 19.125 -40.625 2.697 1 91.31 260 ALA B C 1
ATOM 5791 O O . ALA B 1 260 ? 18.609 -40.156 1.673 1 91.31 260 ALA B O 1
ATOM 5792 N N . GLY B 1 261 ? 20.438 -40.5 2.988 1 91.12 261 GLY B N 1
ATOM 5793 C CA . GLY B 1 261 ? 21.375 -39.969 2.025 1 91.12 261 GLY B CA 1
ATOM 5794 C C . GLY B 1 261 ? 21.75 -38.5 2.314 1 91.12 261 GLY B C 1
ATOM 5795 O O . GLY B 1 261 ? 21.484 -38 3.41 1 91.12 261 GLY B O 1
ATOM 5796 N N . GLU B 1 262 ? 22.328 -37.938 1.332 1 92.38 262 GLU B N 1
ATOM 5797 C CA . GLU B 1 262 ? 22.75 -36.531 1.471 1 92.38 262 GLU B CA 1
ATOM 5798 C C . GLU B 1 262 ? 21.547 -35.594 1.448 1 92.38 262 GLU B C 1
ATOM 5800 O O . GLU B 1 262 ? 20.688 -35.719 0.579 1 92.38 262 GLU B O 1
ATOM 5805 N N . LEU B 1 263 ? 21.469 -34.781 2.398 1 95.44 263 LEU B N 1
ATOM 5806 C CA . LEU B 1 263 ? 20.406 -33.781 2.531 1 95.44 263 LEU B CA 1
ATOM 5807 C C . LEU B 1 263 ? 20.969 -32.375 2.547 1 95.44 263 LEU B C 1
ATOM 5809 O O . LEU B 1 263 ? 22.141 -32.188 2.887 1 95.44 263 LEU B O 1
ATOM 5813 N N . PRO B 1 264 ? 20.203 -31.406 2.1 1 95.25 264 PRO B N 1
ATOM 5814 C CA . PRO B 1 264 ? 20.688 -30.031 2.195 1 95.25 264 PRO B CA 1
ATOM 5815 C C . PRO B 1 264 ? 20.828 -29.562 3.639 1 95.25 264 PRO B C 1
ATOM 5817 O O . PRO B 1 264 ? 20.156 -30.094 4.535 1 95.25 264 PRO B O 1
ATOM 5820 N N . ALA B 1 265 ? 21.734 -28.547 3.852 1 95.19 265 ALA B N 1
ATOM 5821 C CA . ALA B 1 265 ? 21.734 -27.875 5.145 1 95.19 265 ALA B CA 1
ATOM 5822 C C . ALA B 1 265 ? 20.359 -27.312 5.484 1 95.19 265 ALA B C 1
ATOM 5824 O O . ALA B 1 265 ? 19.656 -26.797 4.605 1 95.19 265 ALA B O 1
ATOM 5825 N N . HIS B 1 266 ? 19.906 -27.547 6.688 1 94.25 266 HIS B N 1
ATOM 5826 C CA . HIS B 1 266 ? 18.594 -27.031 7.07 1 94.25 266 HIS B CA 1
ATOM 5827 C C . HIS B 1 266 ? 18.562 -26.672 8.555 1 94.25 266 HIS B C 1
ATOM 5829 O O . HIS B 1 266 ? 19.297 -27.25 9.359 1 94.25 266 HIS B O 1
ATOM 5835 N N . HIS B 1 267 ? 17.844 -25.609 8.852 1 92.44 267 HIS B N 1
ATOM 5836 C CA . HIS B 1 267 ? 17.578 -25.219 10.234 1 92.44 267 HIS B CA 1
ATOM 5837 C C . HIS B 1 267 ? 16.219 -24.562 10.359 1 92.44 267 HIS B C 1
ATOM 5839 O O . HIS B 1 267 ? 15.602 -24.188 9.359 1 92.44 267 HIS B O 1
ATOM 5845 N N . VAL B 1 268 ? 15.719 -24.5 11.602 1 92.81 268 VAL B N 1
ATOM 5846 C CA . VAL B 1 268 ? 14.367 -24 11.867 1 92.81 268 VAL B CA 1
ATOM 5847 C C . VAL B 1 268 ? 14.43 -22.812 12.812 1 92.81 268 VAL B C 1
ATOM 5849 O O . VAL B 1 268 ? 14.914 -22.938 13.945 1 92.81 268 VAL B O 1
ATOM 5852 N N . ILE B 1 269 ? 14.023 -21.672 12.312 1 91.69 269 ILE B N 1
ATOM 5853 C CA . ILE B 1 269 ? 13.812 -20.5 13.164 1 91.69 269 ILE B CA 1
ATOM 5854 C C . ILE B 1 269 ? 12.43 -20.578 13.805 1 91.69 269 ILE B C 1
ATOM 5856 O O . ILE B 1 269 ? 12.266 -20.25 14.984 1 91.69 269 ILE B O 1
ATOM 5860 N N . GLY B 1 270 ? 11.531 -21 12.961 1 84.69 270 GLY B N 1
ATOM 5861 C CA . GLY B 1 270 ? 10.148 -21.219 13.352 1 84.69 270 GLY B CA 1
ATOM 5862 C C . GLY B 1 270 ? 9.398 -22.141 12.391 1 84.69 270 GLY B C 1
ATOM 5863 O O . GLY B 1 270 ? 9.906 -22.469 11.32 1 84.69 270 GLY B O 1
ATOM 5864 N N . ALA B 1 271 ? 8.281 -22.688 12.992 1 72.06 271 ALA B N 1
ATOM 5865 C CA . ALA B 1 271 ? 7.469 -23.578 12.164 1 72.06 271 ALA B CA 1
ATOM 5866 C C . ALA B 1 271 ? 6.023 -23.094 12.102 1 72.06 271 ALA B C 1
ATOM 5868 O O . ALA B 1 271 ? 5.648 -22.141 12.773 1 72.06 271 ALA B O 1
ATOM 5869 N N . PHE B 1 272 ? 5.363 -23.812 11.141 1 70.19 272 PHE B N 1
ATOM 5870 C CA . PHE B 1 272 ? 3.939 -23.531 11.031 1 70.19 272 PHE B CA 1
ATOM 5871 C C . PHE B 1 272 ? 3.279 -23.531 12.406 1 70.19 272 PHE B C 1
ATOM 5873 O O . PHE B 1 272 ? 3.463 -24.469 13.188 1 70.19 272 PHE B O 1
ATOM 5880 N N . ASN B 1 273 ? 2.568 -22.453 12.711 1 61.97 273 ASN B N 1
ATOM 5881 C CA . ASN B 1 273 ? 1.837 -22.25 13.953 1 61.97 273 ASN B CA 1
ATOM 5882 C C . ASN B 1 273 ? 2.781 -22 15.125 1 61.97 273 ASN B C 1
ATOM 5884 O O . ASN B 1 273 ? 2.416 -22.219 16.281 1 61.97 273 ASN B O 1
ATOM 5888 N N . SER B 1 274 ? 4.031 -21.844 14.688 1 60.34 274 SER B N 1
ATOM 5889 C CA . SER B 1 274 ? 4.945 -21.469 15.758 1 60.34 274 SER B CA 1
ATOM 5890 C C . SER B 1 274 ? 4.934 -19.953 15.992 1 60.34 274 SER B C 1
ATOM 5892 O O . SER B 1 274 ? 4.492 -19.188 15.125 1 60.34 274 SER B O 1
ATOM 5894 N N . GLY B 1 275 ? 5.062 -19.531 17.156 1 53.88 275 GLY B N 1
ATOM 5895 C CA . GLY B 1 275 ? 5.18 -18.141 17.531 1 53.88 275 GLY B CA 1
ATOM 5896 C C . GLY B 1 275 ? 3.869 -17.531 18 1 53.88 275 GLY B C 1
ATOM 5897 O O . GLY B 1 275 ? 2.961 -18.25 18.422 1 53.88 275 GLY B O 1
ATOM 5898 N N . ALA B 1 276 ? 3.803 -16.281 17.891 1 48.62 276 ALA B N 1
ATOM 5899 C CA . ALA B 1 276 ? 2.684 -15.547 18.484 1 48.62 276 ALA B CA 1
ATOM 5900 C C . ALA B 1 276 ? 1.391 -15.812 17.719 1 48.62 276 ALA B C 1
ATOM 5902 O O . ALA B 1 276 ? 0.297 -15.547 18.219 1 48.62 276 ALA B O 1
ATOM 5903 N N . VAL B 1 277 ? 1.448 -16.531 16.453 1 52.09 277 VAL B N 1
ATOM 5904 C CA . VAL B 1 277 ? 0.275 -16.688 15.609 1 52.09 277 VAL B CA 1
ATOM 5905 C C . VAL B 1 277 ? -0.318 -18.078 15.797 1 52.09 277 VAL B C 1
ATOM 5907 O O . VAL B 1 277 ? -1.433 -18.359 15.344 1 52.09 277 VAL B O 1
ATOM 5910 N N . GLY B 1 278 ? 0.482 -19.094 16.266 1 52.78 278 GLY B N 1
ATOM 5911 C CA . GLY B 1 278 ? 0.134 -20.5 16.359 1 52.78 278 GLY B CA 1
ATOM 5912 C C . GLY B 1 278 ? -1.231 -20.75 16.984 1 52.78 278 GLY B C 1
ATOM 5913 O O . GLY B 1 278 ? -1.924 -21.703 16.625 1 52.78 278 GLY B O 1
ATOM 5914 N N . GLU B 1 279 ? -1.527 -19.953 17.891 1 49.97 279 GLU B N 1
ATOM 5915 C CA . GLU B 1 279 ? -2.721 -20.25 18.688 1 49.97 279 GLU B CA 1
ATOM 5916 C C . GLU B 1 279 ? -3.99 -20.031 17.859 1 49.97 279 GLU B C 1
ATOM 5918 O O . GLU B 1 279 ? -5.086 -20.391 18.297 1 49.97 279 GLU B O 1
ATOM 5923 N N . LEU B 1 280 ? -3.785 -19.562 16.719 1 45.34 280 LEU B N 1
ATOM 5924 C CA . LEU B 1 280 ? -5 -19.156 16.016 1 45.34 280 LEU B CA 1
ATOM 5925 C C . LEU B 1 280 ? -5.582 -20.312 15.219 1 45.34 280 LEU B C 1
ATOM 5927 O O . LEU B 1 280 ? -6.707 -20.234 14.719 1 45.34 280 LEU B O 1
ATOM 5931 N N . VAL B 1 281 ? -4.785 -21.375 14.945 1 49.75 281 VAL B N 1
ATOM 5932 C CA . VAL B 1 281 ? -5.32 -22.406 14.047 1 49.75 281 VAL B CA 1
ATOM 5933 C C . VAL B 1 281 ? -5.648 -23.672 14.836 1 49.75 281 VAL B C 1
ATOM 5935 O O . VAL B 1 281 ? -4.773 -24.25 15.484 1 49.75 281 VAL B O 1
ATOM 5938 N N . GLY B 1 282 ? -6.887 -23.875 15.172 1 46.31 282 GLY B N 1
ATOM 5939 C CA . GLY B 1 282 ? -7.371 -25.109 15.797 1 46.31 282 GLY B CA 1
ATOM 5940 C C . GLY B 1 282 ? -6.984 -26.359 15.031 1 46.31 282 GLY B C 1
ATOM 5941 O O . GLY B 1 282 ? -6.543 -26.281 13.883 1 46.31 282 GLY B O 1
ATOM 5942 N N . SER B 1 283 ? -6.836 -27.531 15.719 1 48.16 283 SER B N 1
ATOM 5943 C CA . SER B 1 283 ? -6.578 -28.891 15.227 1 48.16 283 SER B CA 1
ATOM 5944 C C . SER B 1 283 ? -7.684 -29.344 14.281 1 48.16 283 SER B C 1
ATOM 5946 O O . SER B 1 283 ? -8.859 -29.062 14.508 1 48.16 283 SER B O 1
ATOM 5948 N N . SER B 1 284 ? -7.414 -29.438 12.945 1 51.53 284 SER B N 1
ATOM 5949 C CA . SER B 1 284 ? -8.484 -29.969 12.109 1 51.53 284 SER B CA 1
ATOM 5950 C C . SER B 1 284 ? -8.203 -31.422 11.695 1 51.53 284 SER B C 1
ATOM 5952 O O . SER B 1 284 ? -7.043 -31.812 11.547 1 51.53 284 SER B O 1
ATOM 5954 N N . GLU B 1 285 ? -9.25 -32.281 11.766 1 55.31 285 GLU B N 1
ATOM 5955 C CA . GLU B 1 285 ? -9.227 -33.688 11.32 1 55.31 285 GLU B CA 1
ATOM 5956 C C . GLU B 1 285 ? -9 -33.781 9.812 1 55.31 285 GLU B C 1
ATOM 5958 O O . GLU B 1 285 ? -9.57 -33 9.047 1 55.31 285 GLU B O 1
ATOM 5963 N N . LEU B 1 286 ? -8.016 -34.562 9.344 1 58.25 286 LEU B N 1
ATOM 5964 C CA . LEU B 1 286 ? -7.691 -34.812 7.949 1 58.25 286 LEU B CA 1
ATOM 5965 C C . LEU B 1 286 ? -8.859 -35.5 7.238 1 58.25 286 LEU B C 1
ATOM 5967 O O . LEU B 1 286 ? -9.539 -36.344 7.816 1 58.25 286 LEU B O 1
ATOM 5971 N N . PRO B 1 287 ? -9.133 -35.031 5.996 1 59.47 287 PRO B N 1
ATOM 5972 C CA . PRO B 1 287 ? -10.102 -35.781 5.203 1 59.47 287 PRO B CA 1
ATOM 5973 C C . PRO B 1 287 ? -9.68 -37.219 4.988 1 59.47 287 PRO B C 1
ATOM 5975 O O . PRO B 1 287 ? -8.484 -37.531 4.945 1 59.47 287 PRO B O 1
ATOM 5978 N N . ALA B 1 288 ? -10.625 -38.25 4.914 1 56.62 288 ALA B N 1
ATOM 5979 C CA . ALA B 1 288 ? -10.43 -39.688 4.891 1 56.62 288 ALA B CA 1
ATOM 5980 C C . ALA B 1 288 ? -9.539 -40.094 3.725 1 56.62 288 ALA B C 1
ATOM 5982 O O . ALA B 1 288 ? -8.742 -41.031 3.844 1 56.62 288 ALA B O 1
ATOM 5983 N N . GLY B 1 289 ? -9.555 -39.375 2.672 1 61.53 289 GLY B N 1
ATOM 5984 C CA . GLY B 1 289 ? -8.844 -39.812 1.474 1 61.53 289 GLY B CA 1
ATOM 5985 C C . GLY B 1 289 ? -7.348 -39.562 1.557 1 61.53 289 GLY B C 1
ATOM 5986 O O . GLY B 1 289 ? -6.582 -40.094 0.759 1 61.53 289 GLY B O 1
ATOM 5987 N N . VAL B 1 290 ? -6.852 -38.781 2.523 1 69.81 290 VAL B N 1
ATOM 5988 C CA . VAL B 1 290 ? -5.43 -38.438 2.582 1 69.81 290 VAL B CA 1
ATOM 5989 C C . VAL B 1 290 ? -4.867 -38.844 3.947 1 69.81 290 VAL B C 1
ATOM 5991 O O . VAL B 1 290 ? -3.689 -38.625 4.23 1 69.81 290 VAL B O 1
ATOM 5994 N N . ARG B 1 291 ? -5.629 -39.5 4.762 1 67.12 291 ARG B N 1
ATOM 5995 C CA . ARG B 1 291 ? -5.281 -39.812 6.141 1 67.12 291 ARG B CA 1
ATOM 5996 C C . ARG B 1 291 ? -4.102 -40.781 6.203 1 67.12 291 ARG B C 1
ATOM 5998 O O . ARG B 1 291 ? -3.297 -40.719 7.133 1 67.12 291 ARG B O 1
ATOM 6005 N N . ASP B 1 292 ? -3.986 -41.469 5.105 1 76.62 292 ASP B N 1
ATOM 6006 C CA . ASP B 1 292 ? -3.006 -42.562 5.23 1 76.62 292 ASP B CA 1
ATOM 6007 C C . ASP B 1 292 ? -1.786 -42.281 4.348 1 76.62 292 ASP B C 1
ATOM 6009 O O . ASP B 1 292 ? -0.982 -43.188 4.105 1 76.62 292 ASP B O 1
ATOM 6013 N N . LEU B 1 293 ? -1.593 -41.125 3.973 1 84.06 293 LEU B N 1
ATOM 6014 C CA . LEU B 1 293 ? -0.455 -40.812 3.105 1 84.06 293 LEU B CA 1
ATOM 6015 C C . LEU B 1 293 ? 0.803 -40.562 3.928 1 84.06 293 LEU B C 1
ATOM 6017 O O . LEU B 1 293 ? 0.771 -39.812 4.895 1 84.06 293 LEU B O 1
ATOM 6021 N N . GLU B 1 294 ? 1.832 -41.281 3.498 1 86.44 294 GLU B N 1
ATOM 6022 C CA . GLU B 1 294 ? 3.137 -40.969 4.086 1 86.44 294 GLU B CA 1
ATOM 6023 C C . GLU B 1 294 ? 3.672 -39.625 3.596 1 86.44 294 GLU B C 1
ATOM 6025 O O . GLU B 1 294 ? 3.305 -39.188 2.516 1 86.44 294 GLU B O 1
ATOM 6030 N N . ALA B 1 295 ? 4.562 -39.156 4.406 1 86.12 295 ALA B N 1
ATOM 6031 C CA . ALA B 1 295 ? 5.117 -37.812 4.137 1 86.12 295 ALA B CA 1
ATOM 6032 C C . ALA B 1 295 ? 5.734 -37.75 2.74 1 86.12 295 ALA B C 1
ATOM 6034 O O . ALA B 1 295 ? 5.492 -36.812 1.989 1 86.12 295 ALA B O 1
ATOM 6035 N N . GLN B 1 296 ? 6.441 -38.75 2.424 1 88.06 296 GLN B N 1
ATOM 6036 C CA . GLN B 1 296 ? 7.086 -38.781 1.114 1 88.06 296 GLN B CA 1
ATOM 6037 C C . GLN B 1 296 ? 6.051 -38.875 -0.005 1 88.06 296 GLN B C 1
ATOM 6039 O O . GLN B 1 296 ? 6.242 -38.312 -1.084 1 88.06 296 GLN B O 1
ATOM 6044 N N . GLN B 1 297 ? 5.051 -39.594 0.259 1 88.62 297 GLN B N 1
ATOM 6045 C CA . GLN B 1 297 ? 3.992 -39.75 -0.736 1 88.62 297 GLN B CA 1
ATOM 6046 C C . GLN B 1 297 ? 3.322 -38.406 -1.028 1 88.62 297 GLN B C 1
ATOM 6048 O O . GLN B 1 297 ? 2.998 -38.094 -2.178 1 88.62 297 GLN B O 1
ATOM 6053 N N . VAL B 1 298 ? 3.127 -37.625 -0.004 1 88.19 298 VAL B N 1
ATOM 6054 C CA . VAL B 1 298 ? 2.547 -36.281 -0.177 1 88.19 298 VAL B CA 1
ATOM 6055 C C . VAL B 1 298 ? 3.434 -35.469 -1.096 1 88.19 298 VAL B C 1
ATOM 6057 O O . VAL B 1 298 ? 2.945 -34.844 -2.039 1 88.19 298 VAL B O 1
ATOM 6060 N N . ALA B 1 299 ? 4.672 -35.438 -0.823 1 88.75 299 ALA B N 1
ATOM 6061 C CA . ALA B 1 299 ? 5.633 -34.719 -1.647 1 88.75 299 ALA B CA 1
ATOM 6062 C C . ALA B 1 299 ? 5.617 -35.219 -3.086 1 88.75 299 ALA B C 1
ATOM 6064 O O . ALA B 1 299 ? 5.582 -34.438 -4.031 1 88.75 299 ALA B O 1
ATOM 6065 N N . ASP B 1 300 ? 5.543 -36.531 -3.281 1 87.38 300 ASP B N 1
ATOM 6066 C CA . ASP B 1 300 ? 5.566 -37.156 -4.605 1 87.38 300 ASP B CA 1
ATOM 6067 C C . ASP B 1 300 ? 4.316 -36.781 -5.402 1 87.38 300 ASP B C 1
ATOM 6069 O O . ASP B 1 300 ? 4.406 -36.469 -6.594 1 87.38 300 ASP B O 1
ATOM 6073 N N . LEU B 1 301 ? 3.207 -36.875 -4.75 1 83.81 301 LEU B N 1
ATOM 6074 C CA . LEU B 1 301 ? 1.946 -36.531 -5.41 1 83.81 301 LEU B CA 1
ATOM 6075 C C . LEU B 1 301 ? 1.905 -35.062 -5.812 1 83.81 301 LEU B C 1
ATOM 6077 O O . LEU B 1 301 ? 1.354 -34.719 -6.859 1 83.81 301 LEU B O 1
ATOM 6081 N N . ALA B 1 302 ? 2.52 -34.25 -5.004 1 83.75 302 ALA B N 1
ATOM 6082 C CA . ALA B 1 302 ? 2.521 -32.812 -5.254 1 83.75 302 ALA B CA 1
ATOM 6083 C C . ALA B 1 302 ? 3.424 -32.438 -6.434 1 83.75 302 ALA B C 1
ATOM 6085 O O . ALA B 1 302 ? 3.271 -31.391 -7.047 1 83.75 302 ALA B O 1
ATOM 6086 N N . LEU B 1 303 ? 4.332 -33.312 -6.773 1 83.44 303 LEU B N 1
ATOM 6087 C CA . LEU B 1 303 ? 5.344 -33.031 -7.785 1 83.44 303 LEU B CA 1
ATOM 6088 C C . LEU B 1 303 ? 4.887 -33.5 -9.164 1 83.44 303 LEU B C 1
ATOM 6090 O O . LEU B 1 303 ? 5.531 -33.219 -10.172 1 83.44 303 LEU B O 1
ATOM 6094 N N . VAL B 1 304 ? 3.748 -34.219 -9.156 1 77.81 304 VAL B N 1
ATOM 6095 C CA . VAL B 1 304 ? 3.318 -34.812 -10.414 1 77.81 304 VAL B CA 1
ATOM 6096 C C . VAL B 1 304 ? 1.938 -34.281 -10.789 1 77.81 304 VAL B C 1
ATOM 6098 O O . VAL B 1 304 ? 1.077 -34.094 -9.93 1 77.81 304 VAL B O 1
ATOM 6101 N N . ALA B 1 305 ? 1.808 -34.062 -12.062 1 75.62 305 ALA B N 1
ATOM 6102 C CA . ALA B 1 305 ? 0.526 -33.594 -12.57 1 75.62 305 ALA B CA 1
ATOM 6103 C C . ALA B 1 305 ? -0.556 -34.656 -12.43 1 75.62 305 ALA B C 1
ATOM 6105 O O . ALA B 1 305 ? -0.251 -35.844 -12.305 1 75.62 305 ALA B O 1
ATOM 6106 N N . GLY B 1 306 ? -1.784 -34.25 -12.438 1 76.44 306 GLY B N 1
ATOM 6107 C CA . GLY B 1 306 ? -2.9 -35.188 -12.461 1 76.44 306 GLY B CA 1
ATOM 6108 C C . GLY B 1 306 ? -3.438 -35.5 -11.078 1 76.44 306 GLY B C 1
ATOM 6109 O O . GLY B 1 306 ? -4.352 -36.344 -10.945 1 76.44 306 GLY B O 1
ATOM 6110 N N . ASN B 1 307 ? -2.883 -34.875 -10.102 1 80.25 307 ASN B N 1
ATOM 6111 C CA . ASN B 1 307 ? -3.316 -35.219 -8.742 1 80.25 307 ASN B CA 1
ATOM 6112 C C . ASN B 1 307 ? -4.254 -34.156 -8.18 1 80.25 307 ASN B C 1
ATOM 6114 O O . ASN B 1 307 ? -4.586 -34.188 -6.992 1 80.25 307 ASN B O 1
ATOM 6118 N N . ALA B 1 308 ? -4.629 -33.25 -9.055 1 80.44 308 ALA B N 1
ATOM 6119 C CA . ALA B 1 308 ? -5.605 -32.219 -8.672 1 80.44 308 ALA B CA 1
ATOM 6120 C C . ALA B 1 308 ? -6.695 -32.094 -9.727 1 80.44 308 ALA B C 1
ATOM 6122 O O . ALA B 1 308 ? -7.16 -30.984 -10.008 1 80.44 308 ALA B O 1
ATOM 6123 N N . THR B 1 309 ? -7.031 -33.188 -10.32 1 81.38 309 THR B N 1
ATOM 6124 C CA . THR B 1 309 ? -8.094 -33.219 -11.32 1 81.38 309 THR B CA 1
ATOM 6125 C C . THR B 1 309 ? -9.461 -33.031 -10.664 1 81.38 309 THR B C 1
ATOM 6127 O O . THR B 1 309 ? -9.586 -33.125 -9.438 1 81.38 309 THR B O 1
ATOM 6130 N N . ILE B 1 310 ? -10.43 -32.75 -11.516 1 83.75 310 ILE B N 1
ATOM 6131 C CA . ILE B 1 310 ? -11.789 -32.594 -11.023 1 83.75 310 ILE B CA 1
ATOM 6132 C C . ILE B 1 310 ? -12.227 -33.844 -10.297 1 83.75 310 ILE B C 1
ATOM 6134 O O . ILE B 1 310 ? -12.781 -33.781 -9.203 1 83.75 310 ILE B O 1
ATOM 6138 N N . ALA B 1 311 ? -11.969 -35 -10.891 1 84.38 311 ALA B N 1
ATOM 6139 C CA . ALA B 1 311 ? -12.359 -36.281 -10.312 1 84.38 311 ALA B CA 1
ATOM 6140 C C . ALA B 1 311 ? -11.742 -36.469 -8.93 1 84.38 311 ALA B C 1
ATOM 6142 O O . ALA B 1 311 ? -12.414 -36.906 -7.996 1 84.38 311 ALA B O 1
ATOM 6143 N N . LYS B 1 312 ? -10.523 -36.094 -8.766 1 85.44 312 LYS B N 1
ATOM 6144 C CA . LYS B 1 312 ? -9.828 -36.25 -7.492 1 85.44 312 LYS B CA 1
ATOM 6145 C C . LYS B 1 312 ? -10.352 -35.25 -6.453 1 85.44 312 LYS B C 1
ATOM 6147 O O . LYS B 1 312 ? -10.391 -35.562 -5.262 1 85.44 312 LYS B O 1
ATOM 6152 N N . HIS B 1 313 ? -10.672 -34.062 -6.879 1 85.31 313 HIS B N 1
ATOM 6153 C CA . HIS B 1 313 ? -11.312 -33.125 -5.988 1 85.31 313 HIS B CA 1
ATOM 6154 C C . HIS B 1 313 ? -12.633 -33.656 -5.445 1 85.31 313 HIS B C 1
ATOM 6156 O O . HIS B 1 313 ? -12.914 -33.531 -4.25 1 85.31 313 HIS B O 1
ATOM 6162 N N . LEU B 1 314 ? -13.375 -34.281 -6.312 1 83.56 314 LEU B N 1
ATOM 6163 C CA . LEU B 1 314 ? -14.703 -34.781 -5.953 1 83.56 314 LEU B CA 1
ATOM 6164 C C . LEU B 1 314 ? -14.609 -35.969 -5.004 1 83.56 314 LEU B C 1
ATOM 6166 O O . LEU B 1 314 ? -15.453 -36.125 -4.121 1 83.56 314 LEU B O 1
ATOM 6170 N N . ASP B 1 315 ? -13.602 -36.75 -5.195 1 85 315 ASP B N 1
ATOM 6171 C CA . ASP B 1 315 ? -13.531 -37.938 -4.34 1 85 315 ASP B CA 1
ATOM 6172 C C . ASP B 1 315 ? -12.68 -37.656 -3.102 1 85 315 ASP B C 1
ATOM 6174 O O . ASP B 1 315 ? -12.461 -38.562 -2.285 1 85 315 ASP B O 1
ATOM 6178 N N . GLY B 1 316 ? -12.078 -36.469 -2.98 1 81.62 316 GLY B N 1
ATOM 6179 C CA . GLY B 1 316 ? -11.414 -36 -1.765 1 81.62 316 GLY B CA 1
ATOM 6180 C C . GLY B 1 316 ? -9.953 -36.438 -1.697 1 81.62 316 GLY B C 1
ATOM 6181 O O . GLY B 1 316 ? -9.336 -36.375 -0.633 1 81.62 316 GLY B O 1
ATOM 6182 N N . THR B 1 317 ? -9.352 -36.844 -2.801 1 84.56 317 THR B N 1
ATOM 6183 C CA . THR B 1 317 ? -7.98 -37.344 -2.785 1 84.56 317 THR B CA 1
ATOM 6184 C C . THR B 1 317 ? -7.043 -36.344 -3.459 1 84.56 317 THR B C 1
ATOM 6186 O O . THR B 1 317 ? -5.855 -36.625 -3.633 1 84.56 317 THR B O 1
ATOM 6189 N N . ALA B 1 318 ? -7.594 -35.25 -3.836 1 86.38 318 ALA B N 1
ATOM 6190 C CA . ALA B 1 318 ? -6.789 -34.25 -4.566 1 86.38 318 ALA B CA 1
ATOM 6191 C C . ALA B 1 318 ? -5.688 -33.688 -3.678 1 86.38 318 ALA B C 1
ATOM 6193 O O . ALA B 1 318 ? -5.91 -33.406 -2.496 1 86.38 318 ALA B O 1
ATOM 6194 N N . ILE B 1 319 ? -4.504 -33.562 -4.152 1 85.25 319 ILE B N 1
ATOM 6195 C CA . ILE B 1 319 ? -3.354 -32.875 -3.586 1 85.25 319 ILE B CA 1
ATOM 6196 C C . ILE B 1 319 ? -2.777 -31.906 -4.617 1 85.25 319 ILE B C 1
ATOM 6198 O O . ILE B 1 319 ? -2.426 -32.312 -5.727 1 85.25 319 ILE B O 1
ATOM 6202 N N . ASP B 1 320 ? -2.701 -30.672 -4.277 1 84.88 320 ASP B N 1
ATOM 6203 C CA . ASP B 1 320 ? -2.217 -29.703 -5.25 1 84.88 320 ASP B CA 1
ATOM 6204 C C . ASP B 1 320 ? -0.695 -29.594 -5.215 1 84.88 320 ASP B C 1
ATOM 6206 O O . ASP B 1 320 ? -0.033 -30.344 -4.496 1 84.88 320 ASP B O 1
ATOM 6210 N N . ALA B 1 321 ? -0.178 -28.688 -6.047 1 82.56 321 ALA B N 1
ATOM 6211 C CA . ALA B 1 321 ? 1.27 -28.562 -6.195 1 82.56 321 ALA B CA 1
ATOM 6212 C C . ALA B 1 321 ? 1.92 -28.109 -4.891 1 82.56 321 ALA B C 1
ATOM 6214 O O . ALA B 1 321 ? 3.125 -28.281 -4.695 1 82.56 321 ALA B O 1
ATOM 6215 N N . GLY B 1 322 ? 1.152 -27.531 -3.998 1 87.44 322 GLY B N 1
ATOM 6216 C CA . GLY B 1 322 ? 1.661 -27.141 -2.695 1 87.44 322 GLY B CA 1
ATOM 6217 C C . GLY B 1 322 ? 1.597 -28.25 -1.662 1 87.44 322 GLY B C 1
ATOM 6218 O O . GLY B 1 322 ? 2.096 -28.094 -0.546 1 87.44 322 GLY B O 1
ATOM 6219 N N . GLY B 1 323 ? 1.026 -29.328 -2.037 1 86.69 323 GLY B N 1
ATOM 6220 C CA . GLY B 1 323 ? 0.813 -30.422 -1.092 1 86.69 323 GLY B CA 1
ATOM 6221 C C . GLY B 1 323 ? -0.413 -30.219 -0.221 1 86.69 323 GLY B C 1
ATOM 6222 O O . GLY B 1 323 ? -0.542 -30.844 0.832 1 86.69 323 GLY B O 1
ATOM 6223 N N . LEU B 1 324 ? -1.246 -29.344 -0.625 1 87.81 324 LEU B N 1
ATOM 6224 C CA . LEU B 1 324 ? -2.428 -29.016 0.164 1 87.81 324 LEU B CA 1
ATOM 6225 C C . LEU B 1 324 ? -3.633 -29.828 -0.294 1 87.81 324 LEU B C 1
ATOM 6227 O O . LEU B 1 324 ? -3.787 -30.094 -1.487 1 87.81 324 LEU B O 1
ATOM 6231 N N . VAL B 1 325 ? -4.453 -30.172 0.705 1 86.69 325 VAL B N 1
ATOM 6232 C CA . VAL B 1 325 ? -5.762 -30.75 0.409 1 86.69 325 VAL B CA 1
ATOM 6233 C C . VAL B 1 325 ? -6.758 -29.625 0.113 1 86.69 325 VAL B C 1
ATOM 6235 O O . VAL B 1 325 ? -6.613 -28.516 0.611 1 86.69 325 VAL B O 1
ATOM 6238 N N . PRO B 1 326 ? -7.738 -29.922 -0.729 1 86.75 326 PRO B N 1
ATOM 6239 C CA . PRO B 1 326 ? -8.672 -28.859 -1.127 1 86.75 326 PRO B CA 1
ATOM 6240 C C . PRO B 1 326 ? -9.43 -28.266 0.059 1 86.75 326 PRO B C 1
ATOM 6242 O O . PRO B 1 326 ? -9.82 -29 0.975 1 86.75 326 PRO B O 1
ATOM 6245 N N . ASP B 1 327 ? -9.531 -26.922 -0.034 1 87.44 327 ASP B N 1
ATOM 6246 C CA . ASP B 1 327 ? -10.43 -26.203 0.861 1 87.44 327 ASP B CA 1
ATOM 6247 C C . ASP B 1 327 ? -11.867 -26.234 0.335 1 87.44 327 ASP B C 1
ATOM 6249 O O . ASP B 1 327 ? -12.219 -25.469 -0.565 1 87.44 327 ASP B O 1
ATOM 6253 N N . VAL B 1 328 ? -12.68 -27.094 0.965 1 89.44 328 VAL B N 1
ATOM 6254 C CA . VAL B 1 328 ? -14.039 -27.234 0.451 1 89.44 328 VAL B CA 1
ATOM 6255 C C . VAL B 1 328 ? -14.945 -26.188 1.094 1 89.44 328 VAL B C 1
ATOM 6257 O O . VAL B 1 328 ? -15.617 -26.469 2.092 1 89.44 328 VAL B O 1
ATOM 6260 N N . VAL B 1 329 ? -14.914 -25.016 0.583 1 91.25 329 VAL B N 1
ATOM 6261 C CA . VAL B 1 329 ? -15.672 -23.891 1.116 1 91.25 329 VAL B CA 1
ATOM 6262 C C . VAL B 1 329 ? -16.422 -23.203 -0.016 1 91.25 329 VAL B C 1
ATOM 6264 O O . VAL B 1 329 ? -16.016 -23.266 -1.175 1 91.25 329 VAL B O 1
ATOM 6267 N N . GLU B 1 330 ? -17.547 -22.562 0.287 1 93.06 330 GLU B N 1
ATOM 6268 C CA . GLU B 1 330 ? -18.359 -21.844 -0.677 1 93.06 330 GLU B CA 1
ATOM 6269 C C . GLU B 1 330 ? -17.781 -20.453 -0.952 1 93.06 330 GLU B C 1
ATOM 6271 O O . GLU B 1 330 ? -18.047 -19.875 -2.006 1 93.06 330 GLU B O 1
ATOM 6276 N N . SER B 1 331 ? -17.062 -19.969 0.028 1 94.12 331 SER B N 1
ATOM 6277 C CA . SER B 1 331 ? -16.484 -18.641 -0.056 1 94.12 331 SER B CA 1
ATOM 6278 C C . SER B 1 331 ? -15.094 -18.609 0.568 1 94.12 331 SER B C 1
ATOM 6280 O O . SER B 1 331 ? -14.797 -19.375 1.484 1 94.12 331 SER B O 1
ATOM 6282 N N . ASN B 1 332 ? -14.242 -17.812 -0.03 1 93.5 332 ASN B N 1
ATOM 6283 C CA . ASN B 1 332 ? -12.93 -17.547 0.555 1 93.5 332 ASN B CA 1
ATOM 6284 C C . ASN B 1 332 ? -12.484 -16.109 0.287 1 93.5 332 ASN B C 1
ATOM 6286 O O . ASN B 1 332 ? -13.227 -15.32 -0.296 1 93.5 332 ASN B O 1
ATOM 6290 N N . THR B 1 333 ? -11.359 -15.781 0.677 1 91.69 333 THR B N 1
ATOM 6291 C CA . THR B 1 333 ? -10.875 -14.406 0.648 1 91.69 333 THR B CA 1
ATOM 6292 C C . THR B 1 333 ? -10.891 -13.852 -0.775 1 91.69 333 THR B C 1
ATOM 6294 O O . THR B 1 333 ? -11.117 -12.656 -0.98 1 91.69 333 THR B O 1
ATOM 6297 N N . TRP B 1 334 ? -10.633 -14.688 -1.725 1 93.06 334 TRP B N 1
ATOM 6298 C CA . TRP B 1 334 ? -10.539 -14.273 -3.119 1 93.06 334 TRP B CA 1
ATOM 6299 C C . TRP B 1 334 ? -11.781 -13.5 -3.545 1 93.06 334 TRP B C 1
ATOM 6301 O O . TRP B 1 334 ? -11.68 -12.523 -4.293 1 93.06 334 TRP B O 1
ATOM 6311 N N . VAL B 1 335 ? -12.938 -13.867 -3.062 1 94.94 335 VAL B N 1
ATOM 6312 C CA . VAL B 1 335 ? -14.172 -13.258 -3.539 1 94.94 335 VAL B CA 1
ATOM 6313 C C . VAL B 1 335 ? -14.773 -12.383 -2.443 1 94.94 335 VAL B C 1
ATOM 6315 O O . VAL B 1 335 ? -15.805 -11.734 -2.652 1 94.94 335 VAL B O 1
ATOM 6318 N N . GLN B 1 336 ? -14.141 -12.375 -1.309 1 95.94 336 GLN B N 1
ATOM 6319 C CA . GLN B 1 336 ? -14.719 -11.68 -0.167 1 95.94 336 GLN B CA 1
ATOM 6320 C C . GLN B 1 336 ? -14.461 -10.172 -0.248 1 95.94 336 GLN B C 1
ATOM 6322 O O . GLN B 1 336 ? -13.359 -9.75 -0.602 1 95.94 336 GLN B O 1
ATOM 6327 N N . SER B 1 337 ? -15.57 -9.445 0.045 1 97.06 337 SER B N 1
ATOM 6328 C CA . SER B 1 337 ? -15.453 -7.992 0.158 1 97.06 337 SER B CA 1
ATOM 6329 C C . SER B 1 337 ? -14.891 -7.586 1.517 1 97.06 337 SER B C 1
ATOM 6331 O O . SER B 1 337 ? -14.625 -8.438 2.365 1 97.06 337 SER B O 1
ATOM 6333 N N . ILE B 1 338 ? -14.672 -6.32 1.727 1 97 338 ILE B N 1
ATOM 6334 C CA . ILE B 1 338 ? -13.867 -5.785 2.816 1 97 338 ILE B CA 1
ATOM 6335 C C . ILE B 1 338 ? -14.453 -6.215 4.156 1 97 338 ILE B C 1
ATOM 6337 O O . ILE B 1 338 ? -13.719 -6.539 5.09 1 97 338 ILE B O 1
ATOM 6341 N N . GLU B 1 339 ? -15.789 -6.301 4.32 1 96.19 339 GLU B N 1
ATOM 6342 C CA . GLU B 1 339 ? -16.422 -6.598 5.605 1 96.19 339 GLU B CA 1
ATOM 6343 C C . GLU B 1 339 ? -16.297 -8.078 5.949 1 96.19 339 GLU B C 1
ATOM 6345 O O . GLU B 1 339 ? -16.5 -8.469 7.102 1 96.19 339 GLU B O 1
ATOM 6350 N N . GLN B 1 340 ? -15.914 -8.82 4.961 1 95.94 340 GLN B N 1
ATOM 6351 C CA . GLN B 1 340 ? -15.859 -10.266 5.141 1 95.94 340 GLN B CA 1
ATOM 6352 C C . GLN B 1 340 ? -14.445 -10.719 5.477 1 95.94 340 GLN B C 1
ATOM 6354 O O . GLN B 1 340 ? -14.219 -11.898 5.77 1 95.94 340 GLN B O 1
ATOM 6359 N N . ILE B 1 341 ? -13.5 -9.844 5.43 1 95.75 341 ILE B N 1
ATOM 6360 C CA . ILE B 1 341 ? -12.117 -10.172 5.758 1 95.75 341 ILE B CA 1
ATOM 6361 C C . ILE B 1 341 ? -11.906 -10.055 7.266 1 95.75 341 ILE B C 1
ATOM 6363 O O . ILE B 1 341 ? -12.078 -8.977 7.84 1 95.75 341 ILE B O 1
ATOM 6367 N N . SER B 1 342 ? -11.531 -11.133 7.898 1 93.81 342 SER B N 1
ATOM 6368 C CA . SER B 1 342 ? -11.297 -11.086 9.336 1 93.81 342 SER B CA 1
ATOM 6369 C C . SER B 1 342 ? -10.031 -10.289 9.664 1 93.81 342 SER B C 1
ATOM 6371 O O . SER B 1 342 ? -9.102 -10.242 8.867 1 93.81 342 SER B O 1
ATOM 6373 N N . PRO B 1 343 ? -9.977 -9.656 10.883 1 94.31 343 PRO B N 1
ATOM 6374 C CA . PRO B 1 343 ? -8.758 -8.945 11.289 1 94.31 343 PRO B CA 1
ATOM 6375 C C . PRO B 1 343 ? -7.523 -9.836 11.281 1 94.31 343 PRO B C 1
ATOM 6377 O O . PRO B 1 343 ? -6.43 -9.383 10.953 1 94.31 343 PRO B O 1
ATOM 6380 N N . VAL B 1 344 ? -7.703 -11.062 11.602 1 91.56 344 VAL B N 1
ATOM 6381 C CA . VAL B 1 344 ? -6.582 -11.992 11.633 1 91.56 344 VAL B CA 1
ATOM 6382 C C . VAL B 1 344 ? -6.047 -12.203 10.219 1 91.56 344 VAL B C 1
ATOM 6384 O O . VAL B 1 344 ? -4.836 -12.141 9.992 1 91.56 344 VAL B O 1
ATOM 6387 N N . GLU B 1 345 ? -6.914 -12.445 9.305 1 92.69 345 GLU B N 1
ATOM 6388 C CA . GLU B 1 345 ? -6.496 -12.641 7.922 1 92.69 345 GLU B CA 1
ATOM 6389 C C . GLU B 1 345 ? -5.863 -11.375 7.352 1 92.69 345 GLU B C 1
ATOM 6391 O O . GLU B 1 345 ? -4.895 -11.445 6.594 1 92.69 345 GLU B O 1
ATOM 6396 N N . LEU B 1 346 ? -6.441 -10.266 7.711 1 96.12 346 LEU B N 1
ATOM 6397 C CA . LEU B 1 346 ? -5.855 -8.984 7.332 1 96.12 346 LEU B CA 1
ATOM 6398 C C . LEU B 1 346 ? -4.406 -8.891 7.797 1 96.12 346 LEU B C 1
ATOM 6400 O O . LEU B 1 346 ? -3.518 -8.57 7.008 1 96.12 346 LEU B O 1
ATOM 6404 N N . LEU B 1 347 ? -4.188 -9.195 9.031 1 94.44 347 LEU B N 1
ATOM 6405 C CA . LEU B 1 347 ? -2.857 -9.086 9.625 1 94.44 347 LEU B CA 1
ATOM 6406 C C . LEU B 1 347 ? -1.898 -10.094 8.992 1 94.44 347 LEU B C 1
ATOM 6408 O O . LEU B 1 347 ? -0.751 -9.758 8.688 1 94.44 347 LEU B O 1
ATOM 6412 N N . GLU B 1 348 ? -2.383 -11.297 8.781 1 92.69 348 GLU B N 1
ATOM 6413 C CA . GLU B 1 348 ? -1.547 -12.32 8.164 1 92.69 348 GLU B CA 1
ATOM 6414 C C . GLU B 1 348 ? -1.062 -11.891 6.785 1 92.69 348 GLU B C 1
ATOM 6416 O O . GLU B 1 348 ? 0.119 -12.031 6.461 1 92.69 348 GLU B O 1
ATOM 6421 N N . THR B 1 349 ? -1.96 -11.398 5.996 1 95.62 349 THR B N 1
ATOM 6422 C CA . THR B 1 349 ? -1.634 -10.961 4.645 1 95.62 349 THR B CA 1
ATOM 6423 C C . THR B 1 349 ? -0.611 -9.828 4.676 1 95.62 349 THR B C 1
ATOM 6425 O O . THR B 1 349 ? 0.369 -9.852 3.93 1 95.62 349 THR B O 1
ATOM 6428 N N . GLN B 1 350 ? -0.773 -8.906 5.562 1 95.81 350 GLN B N 1
ATOM 6429 C CA . GLN B 1 350 ? 0.128 -7.758 5.648 1 95.81 350 GLN B CA 1
ATOM 6430 C C . GLN B 1 350 ? 1.515 -8.188 6.121 1 95.81 350 GLN B C 1
ATOM 6432 O O . GLN B 1 350 ? 2.527 -7.699 5.609 1 95.81 350 GLN B O 1
ATOM 6437 N N . LEU B 1 351 ? 1.563 -9.031 7.094 1 95.44 351 LEU B N 1
ATOM 6438 C CA . LEU B 1 351 ? 2.824 -9.469 7.684 1 95.44 351 LEU B CA 1
ATOM 6439 C C . LEU B 1 351 ? 3.641 -10.281 6.68 1 95.44 351 LEU B C 1
ATOM 6441 O O . LEU B 1 351 ? 4.844 -10.055 6.527 1 95.44 351 LEU B O 1
ATOM 6445 N N . CYS B 1 352 ? 2.979 -11.102 5.918 1 95.69 352 CYS B N 1
ATOM 6446 C CA . CYS B 1 352 ? 3.674 -11.992 4.996 1 95.69 352 CYS B CA 1
ATOM 6447 C C . CYS B 1 352 ? 4.023 -11.266 3.701 1 95.69 352 CYS B C 1
ATOM 6449 O O . CYS B 1 352 ? 5.133 -11.406 3.184 1 95.69 352 CYS B O 1
ATOM 6451 N N . ASN B 1 353 ? 3.061 -10.484 3.186 1 97.69 353 ASN B N 1
ATOM 6452 C CA . ASN B 1 353 ? 3.186 -9.938 1.836 1 97.69 353 ASN B CA 1
ATOM 6453 C C . ASN B 1 353 ? 3.98 -8.641 1.824 1 97.69 353 ASN B C 1
ATOM 6455 O O . ASN B 1 353 ? 4.484 -8.227 0.779 1 97.69 353 ASN B O 1
ATOM 6459 N N . TYR B 1 354 ? 4.051 -7.996 2.918 1 98.06 354 TYR B N 1
ATOM 6460 C CA . TYR B 1 354 ? 4.648 -6.668 2.928 1 98.06 354 TYR B CA 1
ATOM 6461 C C . TYR B 1 354 ? 5.695 -6.551 4.027 1 98.06 354 TYR B C 1
ATOM 6463 O O . TYR B 1 354 ? 6.859 -6.25 3.756 1 98.06 354 TYR B O 1
ATOM 6471 N N . THR B 1 355 ? 5.355 -6.832 5.305 1 98.06 355 THR B N 1
ATOM 6472 C CA . THR B 1 355 ? 6.211 -6.57 6.457 1 98.06 355 THR B CA 1
ATOM 6473 C C . THR B 1 355 ? 7.5 -7.383 6.371 1 98.06 355 THR B C 1
ATOM 6475 O O . THR B 1 355 ? 8.594 -6.84 6.516 1 98.06 355 THR B O 1
ATOM 6478 N N . ALA B 1 356 ? 7.34 -8.641 6.109 1 98.19 356 ALA B N 1
ATOM 6479 C CA . ALA B 1 356 ? 8.516 -9.508 6.055 1 98.19 356 ALA B CA 1
ATOM 6480 C C . ALA B 1 356 ? 9.469 -9.07 4.945 1 98.19 356 ALA B C 1
ATOM 6482 O O . ALA B 1 356 ? 10.656 -8.852 5.188 1 98.19 356 ALA B O 1
ATOM 6483 N N . PRO B 1 357 ? 8.977 -8.859 3.73 1 98.75 357 PRO B N 1
ATOM 6484 C CA . PRO B 1 357 ? 9.875 -8.391 2.674 1 98.75 357 PRO B CA 1
ATOM 6485 C C . PRO B 1 357 ? 10.539 -7.062 3.012 1 98.75 357 PRO B C 1
ATOM 6487 O O . PRO B 1 357 ? 11.719 -6.863 2.707 1 98.75 357 PRO B O 1
ATOM 6490 N N . PHE B 1 358 ? 9.82 -6.137 3.59 1 98.75 358 PHE B N 1
ATOM 6491 C CA . PHE B 1 358 ? 10.383 -4.848 3.971 1 98.75 358 PHE B CA 1
ATOM 6492 C C . PHE B 1 358 ? 11.547 -5.031 4.934 1 98.75 358 PHE B C 1
ATOM 6494 O O . PHE B 1 358 ? 12.617 -4.438 4.746 1 98.75 358 PHE B O 1
ATOM 6501 N N . ILE B 1 359 ? 11.328 -5.859 5.934 1 98.69 359 ILE B N 1
ATOM 6502 C CA . ILE B 1 359 ? 12.359 -6.125 6.934 1 98.69 359 ILE B CA 1
ATOM 6503 C C . ILE B 1 359 ? 13.594 -6.715 6.262 1 98.69 359 ILE B C 1
ATOM 6505 O O . ILE B 1 359 ? 14.719 -6.297 6.539 1 98.69 359 ILE B O 1
ATOM 6509 N N . LEU B 1 360 ? 13.375 -7.633 5.387 1 98.88 360 LEU B N 1
ATOM 6510 C CA . LEU B 1 360 ? 14.492 -8.289 4.719 1 98.88 360 LEU B CA 1
ATOM 6511 C C . LEU B 1 360 ? 15.258 -7.297 3.844 1 98.88 360 LEU B C 1
ATOM 6513 O O . LEU B 1 360 ? 16.484 -7.246 3.887 1 98.88 360 LEU B O 1
ATOM 6517 N N . ILE B 1 361 ? 14.547 -6.488 3.047 1 98.88 361 ILE B N 1
ATOM 6518 C CA . ILE B 1 361 ? 15.195 -5.496 2.201 1 98.88 361 ILE B CA 1
ATOM 6519 C C . ILE B 1 361 ? 15.992 -4.52 3.068 1 98.88 361 ILE B C 1
ATOM 6521 O O . ILE B 1 361 ? 17.141 -4.203 2.766 1 98.88 361 ILE B O 1
ATOM 6525 N N . SER B 1 362 ? 15.344 -4.102 4.148 1 98.56 362 SER B N 1
ATOM 6526 C CA . SER B 1 362 ? 15.953 -3.133 5.059 1 98.56 362 SER B CA 1
ATOM 6527 C C . SER B 1 362 ? 17.219 -3.686 5.684 1 98.56 362 SER B C 1
ATOM 6529 O O . SER B 1 362 ? 18.297 -3.096 5.543 1 98.56 362 SER B O 1
ATOM 6531 N N . LYS B 1 363 ? 17.203 -4.832 6.262 1 98.5 363 LYS B N 1
ATOM 6532 C CA . LYS B 1 363 ? 18.297 -5.375 7.059 1 98.5 363 LYS B CA 1
ATOM 6533 C C . LYS B 1 363 ? 19.406 -5.941 6.164 1 98.5 363 LYS B C 1
ATOM 6535 O O . LYS B 1 363 ? 20.578 -5.957 6.543 1 98.5 363 LYS B O 1
ATOM 6540 N N . LEU B 1 364 ? 19.062 -6.367 4.953 1 98.88 364 LEU B N 1
ATOM 6541 C CA . LEU B 1 364 ? 20.031 -7.059 4.117 1 98.88 364 LEU B CA 1
ATOM 6542 C C . LEU B 1 364 ? 20.703 -6.094 3.139 1 98.88 364 LEU B C 1
ATOM 6544 O O . LEU B 1 364 ? 21.625 -6.469 2.422 1 98.88 364 LEU B O 1
ATOM 6548 N N . ARG B 1 365 ? 20.234 -4.875 3.07 1 98.69 365 ARG B N 1
ATOM 6549 C CA . ARG B 1 365 ? 20.75 -3.918 2.104 1 98.69 365 ARG B CA 1
ATOM 6550 C C . ARG B 1 365 ? 22.266 -3.809 2.209 1 98.69 365 ARG B C 1
ATOM 6552 O O . ARG B 1 365 ? 22.969 -3.848 1.196 1 98.69 365 ARG B O 1
ATOM 6559 N N . PRO B 1 366 ? 22.891 -3.732 3.428 1 98.56 366 PRO B N 1
ATOM 6560 C CA . PRO B 1 366 ? 24.359 -3.574 3.498 1 98.56 366 PRO B CA 1
ATOM 6561 C C . PRO B 1 366 ? 25.109 -4.746 2.871 1 98.56 366 PRO B C 1
ATOM 6563 O O . PRO B 1 366 ? 26.078 -4.539 2.141 1 98.56 366 PRO B O 1
ATOM 6566 N N . VAL B 1 367 ? 24.656 -5.953 3.104 1 98.81 367 VAL B N 1
ATOM 6567 C CA . VAL B 1 367 ? 25.391 -7.105 2.574 1 98.81 367 VAL B CA 1
ATOM 6568 C C . VAL B 1 367 ? 25.109 -7.246 1.079 1 98.81 367 VAL B C 1
ATOM 6570 O O . VAL B 1 367 ? 25.906 -7.824 0.343 1 98.81 367 VAL B O 1
ATOM 6573 N N . MET B 1 368 ? 23.969 -6.746 0.625 1 98.88 368 MET B N 1
ATOM 6574 C CA . MET B 1 368 ? 23.688 -6.75 -0.809 1 98.88 368 MET B CA 1
ATOM 6575 C C . MET B 1 368 ? 24.531 -5.695 -1.524 1 98.88 368 MET B C 1
ATOM 6577 O O . MET B 1 368 ? 24.969 -5.906 -2.66 1 98.88 368 MET B O 1
ATOM 6581 N N . ALA B 1 369 ? 24.719 -4.559 -0.853 1 98.75 369 ALA B N 1
ATOM 6582 C CA . ALA B 1 369 ? 25.625 -3.539 -1.388 1 98.75 369 ALA B CA 1
ATOM 6583 C C . ALA B 1 369 ? 27.031 -4.086 -1.549 1 98.75 369 ALA B C 1
ATOM 6585 O O . ALA B 1 369 ? 27.688 -3.844 -2.564 1 98.75 369 ALA B O 1
ATOM 6586 N N . GLU B 1 370 ? 27.484 -4.832 -0.571 1 98.69 370 GLU B N 1
ATOM 6587 C CA . GLU B 1 370 ? 28.812 -5.453 -0.629 1 98.69 370 GLU B CA 1
ATOM 6588 C C . GLU B 1 370 ? 28.906 -6.438 -1.793 1 98.69 370 GLU B C 1
ATOM 6590 O O . GLU B 1 370 ? 29.906 -6.461 -2.508 1 98.69 370 GLU B O 1
ATOM 6595 N N . ALA B 1 371 ? 27.828 -7.211 -1.97 1 98.81 371 ALA B N 1
ATOM 6596 C CA . ALA B 1 371 ? 27.812 -8.18 -3.062 1 98.81 371 ALA B CA 1
ATOM 6597 C C . ALA B 1 371 ? 27.891 -7.48 -4.418 1 98.81 371 ALA B C 1
ATOM 6599 O O . ALA B 1 371 ? 28.609 -7.938 -5.312 1 98.81 371 ALA B O 1
ATOM 6600 N N . ALA B 1 372 ? 27.141 -6.434 -4.543 1 98.62 372 ALA B N 1
ATOM 6601 C CA . ALA B 1 372 ? 27.156 -5.68 -5.797 1 98.62 372 ALA B CA 1
ATOM 6602 C C . ALA B 1 372 ? 28.547 -5.164 -6.117 1 98.62 372 ALA B C 1
ATOM 6604 O O . ALA B 1 372 ? 29 -5.25 -7.262 1 98.62 372 ALA B O 1
ATOM 6605 N N . LYS B 1 373 ? 29.234 -4.711 -5.113 1 97.81 373 LYS B N 1
ATOM 6606 C CA . LYS B 1 373 ? 30.578 -4.172 -5.289 1 97.81 373 LYS B CA 1
ATOM 6607 C C . LYS B 1 373 ? 31.562 -5.258 -5.727 1 97.81 373 LYS B C 1
ATOM 6609 O O . LYS B 1 373 ? 32.5 -4.996 -6.496 1 97.81 373 LYS B O 1
ATOM 6614 N N . LYS B 1 374 ? 31.344 -6.426 -5.289 1 97.38 374 LYS B N 1
ATOM 6615 C CA . LYS B 1 374 ? 32.281 -7.527 -5.543 1 97.38 374 LYS B CA 1
ATOM 6616 C C . LYS B 1 374 ? 31.938 -8.227 -6.863 1 97.38 374 LYS B C 1
ATOM 6618 O O . LYS B 1 374 ? 32.812 -8.859 -7.465 1 97.38 374 LYS B O 1
ATOM 6623 N N . ALA B 1 375 ? 30.719 -8.125 -7.262 1 96.69 375 ALA B N 1
ATOM 6624 C CA . ALA B 1 375 ? 30.266 -8.852 -8.445 1 96.69 375 ALA B CA 1
ATOM 6625 C C . ALA B 1 375 ? 30.859 -8.25 -9.719 1 96.69 375 ALA B C 1
ATOM 6627 O O . ALA B 1 375 ? 31 -7.031 -9.828 1 96.69 375 ALA B O 1
ATOM 6628 N N . SER B 1 376 ? 31.156 -9.094 -10.664 1 94 376 SER B N 1
ATOM 6629 C CA . SER B 1 376 ? 31.656 -8.633 -11.953 1 94 376 SER B CA 1
ATOM 6630 C C . SER B 1 376 ? 30.641 -7.742 -12.648 1 94 376 SER B C 1
ATOM 6632 O O . SER B 1 376 ? 31.016 -6.785 -13.336 1 94 376 SER B O 1
ATOM 6634 N N . SER B 1 377 ? 29.359 -8.008 -12.453 1 93 377 SER B N 1
ATOM 6635 C CA . SER B 1 377 ? 28.297 -7.23 -13.062 1 93 377 SER B CA 1
ATOM 6636 C C . SER B 1 377 ? 28.141 -5.875 -12.383 1 93 377 SER B C 1
ATOM 6638 O O . SER B 1 377 ? 27.5 -4.969 -12.93 1 93 377 SER B O 1
ATOM 6640 N N . GLY B 1 378 ? 28.672 -5.773 -11.102 1 96.56 378 GLY B N 1
ATOM 6641 C CA . GLY B 1 378 ? 28.484 -4.566 -10.32 1 96.56 378 GLY B CA 1
ATOM 6642 C C . GLY B 1 378 ? 27.062 -4.406 -9.805 1 96.56 378 GLY B C 1
ATOM 6643 O O . GLY B 1 378 ? 26.609 -3.287 -9.547 1 96.56 378 GLY B O 1
ATOM 6644 N N . ARG B 1 379 ? 26.359 -5.609 -9.734 1 97.81 379 ARG B N 1
ATOM 6645 C CA . ARG B 1 379 ? 24.938 -5.551 -9.43 1 97.81 379 ARG B CA 1
ATOM 6646 C C . ARG B 1 379 ? 24.547 -6.617 -8.414 1 97.81 379 ARG B C 1
ATOM 6648 O O . ARG B 1 379 ? 25.141 -7.699 -8.383 1 97.81 379 ARG B O 1
ATOM 6655 N N . SER B 1 380 ? 23.594 -6.285 -7.559 1 98.81 380 SER B N 1
ATOM 6656 C CA . SER B 1 380 ? 22.781 -7.246 -6.816 1 98.81 380 SER B CA 1
ATOM 6657 C C . SER B 1 380 ? 21.297 -7.027 -7.074 1 98.81 380 SER B C 1
ATOM 6659 O O . SER B 1 380 ? 20.906 -6.008 -7.652 1 98.81 380 SER B O 1
ATOM 6661 N N . TYR B 1 381 ? 20.453 -8.023 -6.785 1 98.94 381 TYR B N 1
ATOM 6662 C CA . TYR B 1 381 ? 19.078 -7.992 -7.266 1 98.94 381 TYR B CA 1
ATOM 6663 C C . TYR B 1 381 ? 18.094 -8.219 -6.125 1 98.94 381 TYR B C 1
ATOM 6665 O O . TYR B 1 381 ? 18.297 -9.109 -5.293 1 98.94 381 TYR B O 1
ATOM 6673 N N . VAL B 1 382 ? 17.109 -7.363 -6.035 1 98.94 382 VAL B N 1
ATOM 6674 C CA . VAL B 1 382 ? 15.906 -7.598 -5.234 1 98.94 382 VAL B CA 1
ATOM 6675 C C . VAL B 1 382 ? 14.695 -7.738 -6.145 1 98.94 382 VAL B C 1
ATOM 6677 O O . VAL B 1 382 ? 14.391 -6.836 -6.934 1 98.94 382 VAL B O 1
ATOM 6680 N N . VAL B 1 383 ? 14.016 -8.867 -6.086 1 98.94 383 VAL B N 1
ATOM 6681 C CA . VAL B 1 383 ? 12.781 -9.07 -6.84 1 98.94 383 VAL B CA 1
ATOM 6682 C C . VAL B 1 383 ? 11.617 -9.266 -5.879 1 98.94 383 VAL B C 1
ATOM 6684 O O . VAL B 1 383 ? 11.594 -10.234 -5.109 1 98.94 383 VAL B O 1
ATOM 6687 N N . ASN B 1 384 ? 10.711 -8.312 -5.879 1 98.88 384 ASN B N 1
ATOM 6688 C CA . ASN B 1 384 ? 9.469 -8.422 -5.121 1 98.88 384 ASN B CA 1
ATOM 6689 C C . ASN B 1 384 ? 8.344 -9 -5.973 1 98.88 384 ASN B C 1
ATOM 6691 O O . ASN B 1 384 ? 7.906 -8.367 -6.938 1 98.88 384 ASN B O 1
ATOM 6695 N N . VAL B 1 385 ? 7.887 -10.188 -5.59 1 98.31 385 VAL B N 1
ATOM 6696 C CA . VAL B 1 385 ? 6.777 -10.781 -6.328 1 98.31 385 VAL B CA 1
ATOM 6697 C C . VAL B 1 385 ? 5.48 -10.055 -5.98 1 98.31 385 VAL B C 1
ATOM 6699 O O . VAL B 1 385 ? 5.078 -10.008 -4.812 1 98.31 385 VAL B O 1
ATOM 6702 N N . SER B 1 386 ? 4.891 -9.477 -6.934 1 97.06 386 SER B N 1
ATOM 6703 C CA . SER B 1 386 ? 3.635 -8.734 -6.84 1 97.06 386 SER B CA 1
ATOM 6704 C C . SER B 1 386 ? 2.59 -9.297 -7.801 1 97.06 386 SER B C 1
ATOM 6706 O O . SER B 1 386 ? 2.52 -10.508 -8.008 1 97.06 386 SER B O 1
ATOM 6708 N N . ALA B 1 387 ? 1.63 -8.539 -8.195 1 95.56 387 ALA B N 1
ATOM 6709 C CA . ALA B 1 387 ? 0.559 -8.953 -9.102 1 95.56 387 ALA B CA 1
ATOM 6710 C C . ALA B 1 387 ? -0.253 -7.746 -9.57 1 95.56 387 ALA B C 1
ATOM 6712 O O . ALA B 1 387 ? -0.041 -6.625 -9.102 1 95.56 387 ALA B O 1
ATOM 6713 N N . MET B 1 388 ? -1.133 -8.07 -10.492 1 93.5 388 MET B N 1
ATOM 6714 C CA . MET B 1 388 ? -2.025 -7.027 -10.992 1 93.5 388 MET B CA 1
ATOM 6715 C C . MET B 1 388 ? -2.92 -6.5 -9.875 1 93.5 388 MET B C 1
ATOM 6717 O O . MET B 1 388 ? -3.441 -5.387 -9.969 1 93.5 388 MET B O 1
ATOM 6721 N N . GLU B 1 389 ? -3.025 -7.301 -8.875 1 92.12 389 GLU B N 1
ATOM 6722 C CA . GLU B 1 389 ? -3.803 -6.898 -7.703 1 92.12 389 GLU B CA 1
ATOM 6723 C C . GLU B 1 389 ? -3.256 -5.613 -7.094 1 92.12 389 GLU B C 1
ATOM 6725 O O . GLU B 1 389 ? -4.008 -4.82 -6.523 1 92.12 389 GLU B O 1
ATOM 6730 N N . GLY B 1 390 ? -1.988 -5.328 -7.23 1 95.12 390 GLY B N 1
ATOM 6731 C CA . GLY B 1 390 ? -1.368 -4.152 -6.645 1 95.12 390 GLY B CA 1
ATOM 6732 C C . GLY B 1 390 ? -1.354 -2.957 -7.574 1 95.12 390 GLY B C 1
ATOM 6733 O O . GLY B 1 390 ? -0.813 -1.903 -7.23 1 95.12 390 GLY B O 1
ATOM 6734 N N . VAL B 1 391 ? -1.95 -3.09 -8.75 1 95.19 391 VAL B N 1
ATOM 6735 C CA . VAL B 1 391 ? -1.897 -2.047 -9.773 1 95.19 391 VAL B CA 1
ATOM 6736 C C . VAL B 1 391 ? -3.164 -1.196 -9.703 1 95.19 391 VAL B C 1
ATOM 6738 O O . VAL B 1 391 ? -4.273 -1.729 -9.609 1 95.19 391 VAL B O 1
ATOM 6741 N N . PHE B 1 392 ? -2.992 0.12 -9.734 1 93.44 392 PHE B N 1
ATOM 6742 C CA . PHE B 1 392 ? -4.117 1.043 -9.641 1 93.44 392 PHE B CA 1
ATOM 6743 C C . PHE B 1 392 ? -4.781 1.226 -11 1 93.44 392 PHE B C 1
ATOM 6745 O O . PHE B 1 392 ? -6.008 1.321 -11.086 1 93.44 392 PHE B O 1
ATOM 6752 N N . SER B 1 393 ? -3.922 1.363 -12.023 1 83.44 393 SER B N 1
ATOM 6753 C CA . SER B 1 393 ? -4.387 1.738 -13.352 1 83.44 393 SER B CA 1
ATOM 6754 C C . SER B 1 393 ? -5.051 0.561 -14.055 1 83.44 393 SER B C 1
ATOM 6756 O O . SER B 1 393 ? -4.457 -0.05 -14.945 1 83.44 393 SER B O 1
ATOM 6758 N N . ARG B 1 394 ? -6.086 0.121 -13.539 1 80.75 394 ARG B N 1
ATOM 6759 C CA . ARG B 1 394 ? -6.863 -0.946 -14.156 1 80.75 394 ARG B CA 1
ATOM 6760 C C . ARG B 1 394 ? -8.266 -0.463 -14.523 1 80.75 394 ARG B C 1
ATOM 6762 O O . ARG B 1 394 ? -8.844 0.368 -13.82 1 80.75 394 ARG B O 1
ATOM 6769 N N . GLY B 1 395 ? -8.664 -0.881 -15.68 1 75.75 395 GLY B N 1
ATOM 6770 C CA . GLY B 1 395 ? -10.039 -0.571 -16.016 1 75.75 395 GLY B CA 1
ATOM 6771 C C . GLY B 1 395 ? -11.039 -1.111 -15.016 1 75.75 395 GLY B C 1
ATOM 6772 O O . GLY B 1 395 ? -11.781 -0.345 -14.391 1 75.75 395 GLY B O 1
ATOM 6773 N N . TYR B 1 396 ? -10.961 -2.465 -14.789 1 79.06 396 TYR B N 1
ATOM 6774 C CA . TYR B 1 396 ? -11.844 -3.1 -13.82 1 79.06 396 TYR B CA 1
ATOM 6775 C C . TYR B 1 396 ? -11.062 -3.586 -12.609 1 79.06 396 TYR B C 1
ATOM 6777 O O . TYR B 1 396 ? -10.047 -4.266 -12.75 1 79.06 396 TYR B O 1
ATOM 6785 N N . LYS B 1 397 ? -11.547 -3.107 -11.445 1 86.75 397 LYS B N 1
ATOM 6786 C CA . LYS B 1 397 ? -11.047 -3.617 -10.172 1 86.75 397 LYS B CA 1
ATOM 6787 C C . LYS B 1 397 ? -12.195 -4.105 -9.289 1 86.75 397 LYS B C 1
ATOM 6789 O O . LYS B 1 397 ? -13 -3.303 -8.812 1 86.75 397 LYS B O 1
ATOM 6794 N N . GLY B 1 398 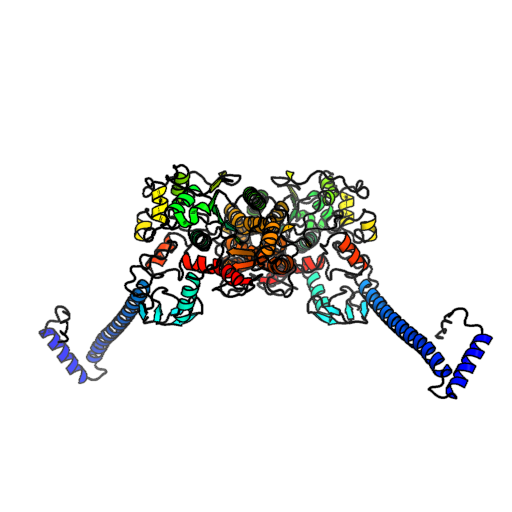? -12.273 -5.441 -9.18 1 89.81 398 GLY B N 1
ATOM 6795 C CA . GLY B 1 398 ? -13.32 -6.023 -8.352 1 89.81 398 GLY B CA 1
ATOM 6796 C C . GLY B 1 398 ? -13.125 -5.766 -6.867 1 89.81 398 GLY B C 1
ATOM 6797 O O . GLY B 1 398 ? -12.031 -5.375 -6.441 1 89.81 398 GLY B O 1
ATOM 6798 N N . ALA B 1 399 ? -14.117 -5.969 -6.086 1 95.31 399 ALA B N 1
ATOM 6799 C CA . ALA B 1 399 ? -14.133 -5.637 -4.664 1 95.31 399 ALA B CA 1
ATOM 6800 C C . ALA B 1 399 ? -13.5 -6.75 -3.836 1 95.31 399 ALA B C 1
ATOM 6802 O O . ALA B 1 399 ? -13.289 -6.594 -2.631 1 95.31 399 ALA B O 1
ATOM 6803 N N . GLY B 1 400 ? -13.125 -7.828 -4.512 1 95.12 400 GLY B N 1
ATOM 6804 C CA . GLY B 1 400 ? -12.641 -8.984 -3.773 1 95.12 400 GLY B CA 1
ATOM 6805 C C . GLY B 1 400 ? -11.219 -8.805 -3.262 1 95.12 400 GLY B C 1
ATOM 6806 O O . GLY B 1 400 ? -10.422 -8.078 -3.861 1 95.12 400 GLY B O 1
ATOM 6807 N N . HIS B 1 401 ? -10.898 -9.391 -2.123 1 95.81 401 HIS B N 1
ATOM 6808 C CA . HIS B 1 401 ? -9.602 -9.508 -1.464 1 95.81 401 HIS B CA 1
ATOM 6809 C C . HIS B 1 401 ? -8.898 -8.156 -1.39 1 95.81 401 HIS B C 1
ATOM 6811 O O . HIS B 1 401 ? -7.754 -8.023 -1.836 1 95.81 401 HIS B O 1
ATOM 6817 N N . PRO B 1 402 ? -9.531 -7.113 -0.818 1 97.69 402 PRO B N 1
ATOM 6818 C CA . PRO B 1 402 ? -8.906 -5.789 -0.701 1 97.69 402 PRO B CA 1
ATOM 6819 C C . PRO B 1 402 ? -7.621 -5.812 0.121 1 97.69 402 PRO B C 1
ATOM 6821 O O . PRO B 1 402 ? -6.73 -4.988 -0.097 1 97.69 402 PRO B O 1
ATOM 6824 N N . ASN B 1 403 ? -7.508 -6.762 1.062 1 97.5 403 ASN B N 1
ATOM 6825 C CA . ASN B 1 403 ? -6.305 -6.871 1.879 1 97.5 403 ASN B CA 1
ATOM 6826 C C . ASN B 1 403 ? -5.094 -7.273 1.042 1 97.5 403 ASN B C 1
ATOM 6828 O O . ASN B 1 403 ? -4.008 -6.715 1.206 1 97.5 403 ASN B O 1
ATOM 6832 N N . THR B 1 404 ? -5.281 -8.258 0.14 1 97.12 404 THR B N 1
ATOM 6833 C CA . THR B 1 404 ? -4.203 -8.664 -0.751 1 97.12 404 THR B CA 1
ATOM 6834 C C . THR B 1 404 ? -3.84 -7.539 -1.716 1 97.12 404 THR B C 1
ATOM 6836 O O . THR B 1 404 ? -2.658 -7.262 -1.938 1 97.12 404 THR B O 1
ATOM 6839 N N . ASN B 1 405 ? -4.859 -6.902 -2.297 1 97.44 405 ASN B N 1
ATOM 6840 C CA . ASN B 1 405 ? -4.617 -5.77 -3.186 1 97.44 405 ASN B CA 1
ATOM 6841 C C . ASN B 1 405 ? -3.779 -4.691 -2.504 1 97.44 405 ASN B C 1
ATOM 6843 O O . ASN B 1 405 ? -2.824 -4.176 -3.09 1 97.44 405 ASN B O 1
ATOM 6847 N N . ALA B 1 406 ? -4.176 -4.398 -1.306 1 98.25 406 ALA B N 1
ATOM 6848 C CA . ALA B 1 406 ? -3.498 -3.35 -0.546 1 98.25 406 ALA B CA 1
ATOM 6849 C C . ALA B 1 406 ? -2.055 -3.736 -0.243 1 98.25 406 ALA B C 1
ATOM 6851 O O . ALA B 1 406 ? -1.144 -2.914 -0.37 1 98.25 406 ALA B O 1
ATOM 6852 N N . ALA B 1 407 ? -1.806 -4.949 0.17 1 98.06 407 ALA B N 1
ATOM 6853 C CA . ALA B 1 407 ? -0.458 -5.406 0.495 1 98.06 407 ALA B CA 1
ATOM 6854 C C . ALA B 1 407 ? 0.447 -5.367 -0.732 1 98.06 407 ALA B C 1
ATOM 6856 O O . ALA B 1 407 ? 1.61 -4.969 -0.641 1 98.06 407 ALA B O 1
ATOM 6857 N N . LYS B 1 408 ? -0.09 -5.789 -1.847 1 97.94 408 LYS B N 1
ATOM 6858 C CA . LYS B 1 408 ? 0.687 -5.766 -3.082 1 97.94 408 LYS B CA 1
ATOM 6859 C C . LYS B 1 408 ? 0.978 -4.332 -3.521 1 97.94 408 LYS B C 1
ATOM 6861 O O . LYS B 1 408 ? 2.064 -4.039 -4.023 1 97.94 408 LYS B O 1
ATOM 6866 N N . ALA B 1 409 ? 0.031 -3.43 -3.359 1 98.19 409 ALA B N 1
ATOM 6867 C CA . ALA B 1 409 ? 0.263 -2.02 -3.654 1 98.19 409 ALA B CA 1
ATOM 6868 C C . ALA B 1 409 ? 1.352 -1.442 -2.754 1 98.19 409 ALA B C 1
ATOM 6870 O O . ALA B 1 409 ? 2.178 -0.644 -3.201 1 98.19 409 ALA B O 1
ATOM 6871 N N . ALA B 1 410 ? 1.309 -1.791 -1.496 1 98.56 410 ALA B N 1
ATOM 6872 C CA . ALA B 1 410 ? 2.33 -1.343 -0.553 1 98.56 410 ALA B CA 1
ATOM 6873 C C . ALA B 1 410 ? 3.723 -1.769 -1.009 1 98.56 410 ALA B C 1
ATOM 6875 O O . ALA B 1 410 ? 4.656 -0.962 -1.013 1 98.56 410 ALA B O 1
ATOM 6876 N N . MET B 1 411 ? 3.85 -3.018 -1.427 1 98.31 411 MET B N 1
ATOM 6877 C CA . MET B 1 411 ? 5.148 -3.518 -1.874 1 98.31 411 MET B CA 1
ATOM 6878 C C . MET B 1 411 ? 5.59 -2.814 -3.152 1 98.31 411 MET B C 1
ATOM 6880 O O . MET B 1 411 ? 6.773 -2.521 -3.328 1 98.31 411 MET B O 1
ATOM 6884 N N . ASN B 1 412 ? 4.645 -2.59 -4.047 1 98.31 412 ASN B N 1
ATOM 6885 C CA . ASN B 1 412 ? 4.961 -1.817 -5.246 1 98.31 412 ASN B CA 1
ATOM 6886 C C . ASN B 1 412 ? 5.496 -0.433 -4.895 1 98.31 412 ASN B C 1
ATOM 6888 O O . ASN B 1 412 ? 6.43 0.057 -5.535 1 98.31 412 ASN B O 1
ATOM 6892 N N . MET B 1 413 ? 4.949 0.141 -3.869 1 98.25 413 MET B N 1
ATOM 6893 C CA . MET B 1 413 ? 5.371 1.481 -3.475 1 98.25 413 MET B CA 1
ATOM 6894 C C . MET B 1 413 ? 6.773 1.454 -2.871 1 98.25 413 MET B C 1
ATOM 6896 O O . MET B 1 413 ? 7.555 2.389 -3.061 1 98.25 413 MET B O 1
ATOM 6900 N N . VAL B 1 414 ? 7.121 0.384 -2.186 1 98.56 414 VAL B N 1
ATOM 6901 C CA . VAL B 1 414 ? 8.484 0.226 -1.688 1 98.56 414 VAL B CA 1
ATOM 6902 C C . VAL B 1 414 ? 9.461 0.216 -2.857 1 98.56 414 VAL B C 1
ATOM 6904 O O . VAL B 1 414 ? 10.484 0.906 -2.826 1 98.56 414 VAL B O 1
ATOM 6907 N N . THR B 1 415 ? 9.109 -0.524 -3.861 1 98.56 415 THR B N 1
ATOM 6908 C CA . THR B 1 415 ? 9.945 -0.598 -5.051 1 98.56 415 THR B CA 1
ATOM 6909 C C . THR B 1 415 ? 10.086 0.774 -5.703 1 98.56 415 THR B C 1
ATOM 6911 O O . THR B 1 415 ? 11.195 1.196 -6.043 1 98.56 415 THR B O 1
ATOM 6914 N N . ARG B 1 416 ? 8.961 1.459 -5.824 1 97.38 416 ARG B N 1
ATOM 6915 C CA . ARG B 1 416 ? 8.945 2.77 -6.465 1 97.38 416 ARG B CA 1
ATOM 6916 C C . ARG B 1 416 ? 9.742 3.787 -5.648 1 97.38 416 ARG B C 1
ATOM 6918 O O . ARG B 1 416 ? 10.461 4.613 -6.211 1 97.38 416 ARG B O 1
ATOM 6925 N N . THR B 1 417 ? 9.664 3.719 -4.367 1 97.69 417 THR B N 1
ATOM 6926 C CA . THR B 1 417 ? 10.258 4.707 -3.475 1 97.69 417 THR B CA 1
ATOM 6927 C C . THR B 1 417 ? 11.758 4.473 -3.33 1 97.69 417 THR B C 1
ATOM 6929 O O . THR B 1 417 ? 12.547 5.414 -3.398 1 97.69 417 THR B O 1
ATOM 6932 N N . SER B 1 418 ? 12.164 3.232 -3.225 1 98.31 418 SER B N 1
ATOM 6933 C CA . SER B 1 418 ? 13.531 2.941 -2.797 1 98.31 418 SER B CA 1
ATOM 6934 C C . SER B 1 418 ? 14.398 2.502 -3.973 1 98.31 418 SER B C 1
ATOM 6936 O O . SER B 1 418 ? 15.625 2.557 -3.898 1 98.31 418 SER B O 1
ATOM 6938 N N . GLY B 1 419 ? 13.766 2.033 -5.07 1 97.88 419 GLY B N 1
ATOM 6939 C CA . GLY B 1 419 ? 14.5 1.374 -6.141 1 97.88 419 GLY B CA 1
ATOM 6940 C C . GLY B 1 419 ? 15.547 2.262 -6.781 1 97.88 419 GLY B C 1
ATOM 6941 O O . GLY B 1 419 ? 16.672 1.82 -7.031 1 97.88 419 GLY B O 1
ATOM 6942 N N . GLN B 1 420 ? 15.211 3.514 -7.012 1 96.88 420 GLN B N 1
ATOM 6943 C CA . GLN B 1 420 ? 16.125 4.43 -7.684 1 96.88 420 GLN B CA 1
ATOM 6944 C C . GLN B 1 420 ? 17.344 4.723 -6.809 1 96.88 420 GLN B C 1
ATOM 6946 O O . GLN B 1 420 ? 18.484 4.621 -7.27 1 96.88 420 GLN B O 1
ATOM 6951 N N . GLU B 1 421 ? 17.078 5.113 -5.633 1 97.75 421 GLU B N 1
ATOM 6952 C CA . GLU B 1 421 ? 18.156 5.477 -4.723 1 97.75 421 GLU B CA 1
ATOM 6953 C C . GLU B 1 421 ? 19.062 4.281 -4.422 1 97.75 421 GLU B C 1
ATOM 6955 O O . GLU B 1 421 ? 20.281 4.426 -4.332 1 97.75 421 GLU B O 1
ATOM 6960 N N . MET B 1 422 ? 18.562 3.09 -4.305 1 98.5 422 MET B N 1
ATOM 6961 C CA . MET B 1 422 ? 19.344 1.889 -4.02 1 98.5 422 MET B CA 1
ATOM 6962 C C . MET B 1 422 ? 20.281 1.553 -5.188 1 98.5 422 MET B C 1
ATOM 6964 O O . MET B 1 422 ? 21.391 1.065 -4.98 1 98.5 422 MET B O 1
ATOM 6968 N N . PHE B 1 423 ? 19.75 1.752 -6.387 1 98.5 423 PHE B N 1
ATOM 6969 C CA . PHE B 1 423 ? 20.609 1.531 -7.543 1 98.5 423 PHE B CA 1
ATOM 6970 C C . PHE B 1 423 ? 21.75 2.539 -7.57 1 98.5 423 PHE B C 1
ATOM 6972 O O . PHE B 1 423 ? 22.922 2.162 -7.719 1 98.5 423 PHE B O 1
ATOM 6979 N N . GLU B 1 424 ? 21.438 3.809 -7.398 1 97.69 424 GLU B N 1
ATOM 6980 C CA . GLU B 1 424 ? 22.406 4.895 -7.504 1 97.69 424 GLU B CA 1
ATOM 6981 C C . GLU B 1 424 ? 23.469 4.793 -6.418 1 97.69 424 GLU B C 1
ATOM 6983 O O . GLU B 1 424 ? 24.641 5.059 -6.668 1 97.69 424 GLU B O 1
ATOM 6988 N N . THR B 1 425 ? 23.094 4.355 -5.25 1 97.94 425 THR B N 1
ATOM 6989 C CA . THR B 1 425 ? 23.984 4.371 -4.102 1 97.94 425 THR B CA 1
ATOM 6990 C C . THR B 1 425 ? 24.734 3.049 -3.988 1 97.94 425 THR B C 1
ATOM 6992 O O . THR B 1 425 ? 25.922 3.027 -3.629 1 97.94 425 THR B O 1
ATOM 6995 N N . ASP B 1 426 ? 24 1.901 -4.328 1 98.5 426 ASP B N 1
ATOM 6996 C CA . ASP B 1 426 ? 24.562 0.616 -3.914 1 98.5 426 ASP B CA 1
ATOM 6997 C C . ASP B 1 426 ? 24.656 -0.348 -5.094 1 98.5 426 ASP B C 1
ATOM 6999 O O . ASP B 1 426 ? 25.188 -1.453 -4.961 1 98.5 426 ASP B O 1
ATOM 7003 N N . GLY B 1 427 ? 24.141 0.025 -6.246 1 98.56 427 GLY B N 1
ATOM 7004 C CA . GLY B 1 427 ? 24.125 -0.903 -7.367 1 98.56 427 GLY B CA 1
ATOM 7005 C C . GLY B 1 427 ? 23.125 -2.027 -7.188 1 98.56 427 GLY B C 1
ATOM 7006 O O . GLY B 1 427 ? 23.266 -3.098 -7.781 1 98.56 427 GLY B O 1
ATOM 7007 N N . ILE B 1 428 ? 22.125 -1.832 -6.328 1 98.88 428 ILE B N 1
ATOM 7008 C CA . ILE B 1 428 ? 21.078 -2.82 -6.09 1 98.88 428 ILE B CA 1
ATOM 7009 C C . ILE B 1 428 ? 19.891 -2.543 -7.008 1 98.88 428 ILE B C 1
ATOM 7011 O O . ILE B 1 428 ? 19.297 -1.463 -6.957 1 98.88 428 ILE B O 1
ATOM 7015 N N . LEU B 1 429 ? 19.547 -3.475 -7.875 1 98.94 429 LEU B N 1
ATOM 7016 C CA . LEU B 1 429 ? 18.391 -3.367 -8.766 1 98.94 429 LEU B CA 1
ATOM 7017 C C . LEU B 1 429 ? 17.156 -4.016 -8.148 1 98.94 429 LEU B C 1
ATOM 7019 O O . LEU B 1 429 ? 17.094 -5.238 -8.023 1 98.94 429 LEU B O 1
ATOM 7023 N N . MET B 1 430 ? 16.203 -3.18 -7.742 1 98.94 430 MET B N 1
ATOM 7024 C CA . MET B 1 430 ? 14.969 -3.688 -7.145 1 98.94 430 MET B CA 1
ATOM 7025 C C . MET B 1 430 ? 13.789 -3.541 -8.102 1 98.94 430 MET B C 1
ATOM 7027 O O . MET B 1 430 ? 13.547 -2.453 -8.633 1 98.94 430 MET B O 1
ATOM 7031 N N . THR B 1 431 ? 13.039 -4.633 -8.328 1 98.88 431 THR B N 1
ATOM 7032 C CA . THR B 1 431 ? 11.875 -4.629 -9.203 1 98.88 431 THR B CA 1
ATOM 7033 C C . THR B 1 431 ? 10.672 -5.277 -8.516 1 98.88 431 THR B C 1
ATOM 7035 O O . THR B 1 431 ? 10.836 -6.078 -7.598 1 98.88 431 THR B O 1
ATOM 7038 N N . SER B 1 432 ? 9.5 -4.852 -8.883 1 98.75 432 SER B N 1
ATOM 7039 C CA . SER B 1 432 ? 8.266 -5.594 -8.641 1 98.75 432 SER B CA 1
ATOM 7040 C C . SER B 1 432 ? 7.828 -6.352 -9.891 1 98.75 432 SER B C 1
ATOM 7042 O O . SER B 1 432 ? 7.898 -5.824 -11 1 98.75 432 SER B O 1
ATOM 7044 N N . VAL B 1 433 ? 7.348 -7.656 -9.695 1 98.75 433 VAL B N 1
ATOM 7045 C CA . VAL B 1 433 ? 7.094 -8.477 -10.875 1 98.75 433 VAL B CA 1
ATOM 7046 C C . VAL B 1 433 ? 5.727 -9.148 -10.75 1 98.75 433 VAL B C 1
ATOM 7048 O O . VAL B 1 433 ? 5.414 -9.75 -9.719 1 98.75 433 VAL B O 1
ATOM 7051 N N . ASP B 1 434 ? 4.91 -9.016 -11.766 1 98 434 ASP B N 1
ATOM 7052 C CA . ASP B 1 434 ? 3.695 -9.812 -11.922 1 98 434 ASP B CA 1
ATOM 7053 C C . ASP B 1 434 ? 4.016 -11.203 -12.461 1 98 434 ASP B C 1
ATOM 7055 O O . ASP B 1 434 ? 4.621 -11.336 -13.531 1 98 434 ASP B O 1
ATOM 7059 N N . THR B 1 435 ? 3.572 -12.18 -11.758 1 96.75 435 THR B N 1
ATOM 7060 C CA . THR B 1 435 ? 3.902 -13.547 -12.164 1 96.75 435 THR B CA 1
ATOM 7061 C C . THR B 1 435 ? 3.041 -13.984 -13.344 1 96.75 435 THR B C 1
ATOM 7063 O O . THR B 1 435 ? 3.332 -15 -13.984 1 96.75 435 THR B O 1
ATOM 7066 N N . GLY B 1 436 ? 1.945 -13.211 -13.594 1 95.38 436 GLY B N 1
ATOM 7067 C CA . GLY B 1 436 ? 0.956 -13.672 -14.555 1 95.38 436 GLY B CA 1
ATOM 7068 C C . GLY B 1 436 ? -0.114 -14.547 -13.938 1 95.38 436 GLY B C 1
ATOM 7069 O O . GLY B 1 436 ? -0.03 -14.906 -12.758 1 95.38 436 GLY B O 1
ATOM 7070 N N . TRP B 1 437 ? -1.111 -14.867 -14.758 1 93.5 437 TRP B N 1
ATOM 7071 C CA . TRP B 1 437 ? -2.223 -15.672 -14.258 1 93.5 437 TRP B CA 1
ATOM 7072 C C . TRP B 1 437 ? -1.897 -17.156 -14.352 1 93.5 437 TRP B C 1
ATOM 7074 O O . TRP B 1 437 ? -2.008 -17.766 -15.414 1 93.5 437 TRP B O 1
ATOM 7084 N N . ILE B 1 438 ? -1.651 -17.734 -13.164 1 89.38 438 ILE B N 1
ATOM 7085 C CA . ILE B 1 438 ? -1.149 -19.109 -13.109 1 89.38 438 ILE B CA 1
ATOM 7086 C C . ILE B 1 438 ? -2.088 -19.969 -12.266 1 89.38 438 ILE B C 1
ATOM 7088 O O . ILE B 1 438 ? -2.162 -21.172 -12.453 1 89.38 438 ILE B O 1
ATOM 7092 N N . THR B 1 439 ? -2.775 -19.312 -11.32 1 83.19 439 THR B N 1
ATOM 7093 C CA . THR B 1 439 ? -3.584 -20.094 -10.383 1 83.19 439 THR B CA 1
ATOM 7094 C C . THR B 1 439 ? -5.004 -19.531 -10.305 1 83.19 439 THR B C 1
ATOM 7096 O O . THR B 1 439 ? -5.234 -18.359 -10.633 1 83.19 439 THR B O 1
ATOM 7099 N N . ASP B 1 440 ? -5.828 -20.469 -10 1 85.75 440 ASP B N 1
ATOM 7100 C CA . ASP B 1 440 ? -7.211 -20.078 -9.727 1 85.75 440 ASP B CA 1
ATOM 7101 C C . ASP B 1 440 ? -7.5 -20.109 -8.227 1 85.75 440 ASP B C 1
ATOM 7103 O O . ASP B 1 440 ? -7.629 -21.172 -7.629 1 85.75 440 ASP B O 1
ATOM 7107 N N . GLU B 1 441 ? -7.684 -19 -7.641 1 88.56 441 GLU B N 1
ATOM 7108 C CA . GLU B 1 441 ? -7.844 -18.891 -6.195 1 88.56 441 GLU B CA 1
ATOM 7109 C C . GLU B 1 441 ? -9.32 -18.844 -5.801 1 88.56 441 GLU B C 1
ATOM 7111 O O . GLU B 1 441 ? -9.648 -18.703 -4.621 1 88.56 441 GLU B O 1
ATOM 7116 N N . ARG B 1 442 ? -10.188 -19.156 -6.684 1 91.75 442 ARG B N 1
ATOM 7117 C CA . ARG B 1 442 ? -11.625 -19.141 -6.406 1 91.75 442 ARG B CA 1
ATOM 7118 C C . ARG B 1 442 ? -12.008 -20.234 -5.426 1 91.75 442 ARG B C 1
ATOM 7120 O O . ARG B 1 442 ? -11.281 -21.219 -5.262 1 91.75 442 ARG B O 1
ATOM 7127 N N . PRO B 1 443 ? -13.211 -20 -4.801 1 93.25 443 PRO B N 1
ATOM 7128 C CA . PRO B 1 443 ? -13.688 -21.047 -3.898 1 93.25 443 PRO B CA 1
ATOM 7129 C C . PRO B 1 443 ? -13.906 -22.375 -4.609 1 93.25 443 PRO B C 1
ATOM 7131 O O . PRO B 1 443 ? -14.133 -22.406 -5.82 1 93.25 443 PRO B O 1
ATOM 7134 N N . HIS B 1 444 ? -13.922 -23.391 -3.83 1 90.25 444 HIS B N 1
ATOM 7135 C CA . HIS B 1 444 ? -13.891 -24.781 -4.277 1 90.25 444 HIS B CA 1
ATOM 7136 C C . HIS B 1 444 ? -14.953 -25.047 -5.336 1 90.25 444 HIS B C 1
ATOM 7138 O O . HIS B 1 444 ? -14.648 -25.516 -6.434 1 90.25 444 HIS B O 1
ATOM 7144 N N . PHE B 1 445 ? -16.156 -24.672 -5.098 1 92.31 445 PHE B N 1
ATOM 7145 C CA . PHE B 1 445 ? -17.266 -25.031 -5.973 1 92.31 445 PHE B CA 1
ATOM 7146 C C . PHE B 1 445 ? -17.234 -24.203 -7.25 1 92.31 445 PHE B C 1
ATOM 7148 O O . PHE B 1 445 ? -17.531 -24.703 -8.336 1 92.31 445 PHE B O 1
ATOM 7155 N N . ASP B 1 446 ? -16.859 -22.969 -7.105 1 92.94 446 ASP B N 1
ATOM 7156 C CA . ASP B 1 446 ? -16.719 -22.125 -8.281 1 92.94 446 ASP B CA 1
ATOM 7157 C C . ASP B 1 446 ? -15.562 -22.578 -9.156 1 92.94 446 ASP B C 1
ATOM 7159 O O . ASP B 1 446 ? -15.656 -22.578 -10.383 1 92.94 446 ASP B O 1
ATOM 7163 N N . LYS B 1 447 ? -14.531 -22.891 -8.484 1 90.5 447 LYS B N 1
ATOM 7164 C CA . LYS B 1 447 ? -13.352 -23.375 -9.195 1 90.5 447 LYS B CA 1
ATOM 7165 C C . LYS B 1 447 ? -13.672 -24.609 -10.016 1 90.5 447 LYS B C 1
ATOM 7167 O O . LYS B 1 447 ? -13.312 -24.703 -11.195 1 90.5 447 LYS B O 1
ATOM 7172 N N . LEU B 1 448 ? -14.367 -25.578 -9.469 1 90.06 448 LEU B N 1
ATOM 7173 C CA . LEU B 1 448 ? -14.719 -26.828 -10.156 1 90.06 448 LEU B CA 1
ATOM 7174 C C . LEU B 1 448 ? -15.703 -26.547 -11.289 1 90.06 448 LEU B C 1
ATOM 7176 O O . LEU B 1 448 ? -15.594 -27.141 -12.367 1 90.06 448 LEU B O 1
ATOM 7180 N N . ARG B 1 449 ? -16.625 -25.703 -10.992 1 92.44 449 ARG B N 1
ATOM 7181 C CA . ARG B 1 449 ? -17.609 -25.359 -12.016 1 92.44 449 ARG B CA 1
ATOM 7182 C C . ARG B 1 449 ? -16.922 -24.75 -13.242 1 92.44 449 ARG B C 1
ATOM 7184 O O . ARG B 1 449 ? -17.234 -25.125 -14.375 1 92.44 449 ARG B O 1
ATOM 7191 N N . LEU B 1 450 ? -16.047 -23.859 -13.023 1 91.5 450 LEU B N 1
ATOM 7192 C CA . LEU B 1 450 ? -15.359 -23.188 -14.125 1 91.5 450 LEU B CA 1
ATOM 7193 C C . LEU B 1 450 ? -14.43 -24.141 -14.844 1 91.5 450 LEU B C 1
ATOM 7195 O O . LEU B 1 450 ? -14.289 -24.078 -16.078 1 91.5 450 LEU B O 1
ATOM 7199 N N . ALA B 1 451 ? -13.789 -24.984 -14.055 1 88.19 451 ALA B N 1
ATOM 7200 C CA . ALA B 1 451 ? -12.945 -26 -14.672 1 88.19 451 ALA B CA 1
ATOM 7201 C C . ALA B 1 451 ? -13.758 -26.906 -15.578 1 88.19 451 ALA B C 1
ATOM 7203 O O . ALA B 1 451 ? -13.32 -27.266 -16.672 1 88.19 451 ALA B O 1
ATOM 7204 N N . GLU B 1 452 ? -14.914 -27.266 -15.148 1 88.44 452 GLU B N 1
ATOM 7205 C CA . GLU B 1 452 ? -15.805 -28.094 -15.945 1 88.44 452 GLU B CA 1
ATOM 7206 C C . GLU B 1 452 ? -16.25 -27.391 -17.219 1 88.44 452 GLU B C 1
ATOM 7208 O O . GLU B 1 452 ? -16.438 -28.016 -18.25 1 88.44 452 GLU B O 1
ATOM 7213 N N . ALA B 1 453 ? -16.297 -26.109 -17.062 1 90 453 ALA B N 1
ATOM 7214 C CA . ALA B 1 453 ? -16.703 -25.297 -18.203 1 90 453 ALA B CA 1
ATOM 7215 C C . ALA B 1 453 ? -15.539 -25.062 -19.156 1 90 453 ALA B C 1
ATOM 7217 O O . ALA B 1 453 ? -15.711 -24.453 -20.219 1 90 453 ALA B O 1
ATOM 7218 N N . GLY B 1 454 ? -14.359 -25.531 -18.797 1 86.88 454 GLY B N 1
ATOM 7219 C CA . GLY B 1 454 ? -13.227 -25.5 -19.719 1 86.88 454 GLY B CA 1
ATOM 7220 C C . GLY B 1 454 ? -12.227 -24.406 -19.375 1 86.88 454 GLY B C 1
ATOM 7221 O O . GLY B 1 454 ? -11.305 -24.141 -20.156 1 86.88 454 GLY B O 1
ATOM 7222 N N . PHE B 1 455 ? -12.359 -23.859 -18.219 1 90.06 455 PHE B N 1
ATOM 7223 C CA . PHE B 1 455 ? -11.453 -22.797 -17.844 1 90.06 455 PHE B CA 1
ATOM 7224 C C . PHE B 1 455 ? -10.094 -23.344 -17.422 1 90.06 455 PHE B C 1
ATOM 7226 O O . PHE B 1 455 ? -10.023 -24.328 -16.688 1 90.06 455 PHE B O 1
ATOM 7233 N N . HIS B 1 456 ? -9.031 -22.703 -17.969 1 88.75 456 HIS B N 1
ATOM 7234 C CA . HIS B 1 456 ? -7.652 -22.922 -17.562 1 88.75 456 HIS B CA 1
ATOM 7235 C C . HIS B 1 456 ? -6.871 -21.609 -17.5 1 88.75 456 HIS B C 1
ATOM 7237 O O . HIS B 1 456 ? -7.043 -20.75 -18.359 1 88.75 456 HIS B O 1
ATOM 7243 N N . ALA B 1 457 ? -6.062 -21.5 -16.438 1 91.81 457 ALA B N 1
ATOM 7244 C CA . ALA B 1 457 ? -5.148 -20.359 -16.453 1 91.81 457 ALA B CA 1
ATOM 7245 C C . ALA B 1 457 ? -4.23 -20.406 -17.672 1 91.81 457 ALA B C 1
ATOM 7247 O O . ALA B 1 457 ? -3.781 -21.484 -18.078 1 91.81 457 ALA B O 1
ATOM 7248 N N . PRO B 1 458 ? -3.904 -19.281 -18.203 1 93.75 458 PRO B N 1
ATOM 7249 C CA . PRO B 1 458 ? -3.166 -19.25 -19.469 1 93.75 458 PRO B CA 1
ATOM 7250 C C . PRO B 1 458 ? -1.709 -19.688 -19.312 1 93.75 458 PRO B C 1
ATOM 7252 O O . PRO B 1 458 ? -1.075 -20.094 -20.297 1 93.75 458 PRO B O 1
ATOM 7255 N N . LEU B 1 459 ? -1.209 -19.562 -18.094 1 93.62 459 LEU B N 1
ATOM 7256 C CA . LEU B 1 459 ? 0.205 -19.828 -17.859 1 93.62 459 LEU B CA 1
ATOM 7257 C C . LEU B 1 459 ? 0.382 -20.922 -16.797 1 93.62 459 LEU B C 1
ATOM 7259 O O . LEU B 1 459 ? -0.585 -21.328 -16.156 1 93.62 459 LEU B O 1
ATOM 7263 N N . ASP B 1 460 ? 1.575 -21.438 -16.719 1 90.06 460 ASP B N 1
ATOM 7264 C CA . ASP B 1 460 ? 1.849 -22.438 -15.695 1 90.06 460 ASP B CA 1
ATOM 7265 C C . ASP B 1 460 ? 2.916 -21.953 -14.719 1 90.06 460 ASP B C 1
ATOM 7267 O O . ASP B 1 460 ? 3.318 -20.781 -14.766 1 90.06 460 ASP B O 1
ATOM 7271 N N . LEU B 1 461 ? 3.342 -22.781 -13.82 1 91.81 461 LEU B N 1
ATOM 7272 C CA . LEU B 1 461 ? 4.234 -22.406 -12.734 1 91.81 461 LEU B CA 1
ATOM 7273 C C . LEU B 1 461 ? 5.609 -22.016 -13.258 1 91.81 461 LEU B C 1
ATOM 7275 O O . LEU B 1 461 ? 6.266 -21.125 -12.711 1 91.81 461 LEU B O 1
ATOM 7279 N N . VAL B 1 462 ? 6.035 -22.703 -14.289 1 92.62 462 VAL B N 1
ATOM 7280 C CA . VAL B 1 462 ? 7.336 -22.406 -14.883 1 92.62 462 VAL B CA 1
ATOM 7281 C C . VAL B 1 462 ? 7.316 -21.016 -15.508 1 92.62 462 VAL B C 1
ATOM 7283 O O . VAL B 1 462 ? 8.305 -20.281 -15.43 1 92.62 462 VAL B O 1
ATOM 7286 N N . ASP B 1 463 ? 6.156 -20.656 -16.094 1 94.75 463 ASP B N 1
ATOM 7287 C CA . ASP B 1 463 ? 6 -19.312 -16.656 1 94.75 463 ASP B CA 1
ATOM 7288 C C . ASP B 1 463 ? 6.098 -18.25 -15.555 1 94.75 463 ASP B C 1
ATOM 7290 O O . ASP B 1 463 ? 6.715 -17.203 -15.742 1 94.75 463 ASP B O 1
ATOM 7294 N N . GLY B 1 464 ? 5.461 -18.562 -14.438 1 95.69 464 GLY B N 1
ATOM 7295 C CA . GLY B 1 464 ? 5.559 -17.641 -13.312 1 95.69 464 GLY B CA 1
ATOM 7296 C C . GLY B 1 464 ? 6.977 -17.469 -12.812 1 95.69 464 GLY B C 1
ATOM 7297 O O . GLY B 1 464 ? 7.414 -16.344 -12.57 1 95.69 464 GLY B O 1
ATOM 7298 N N . ALA B 1 465 ? 7.672 -18.547 -12.711 1 96.81 465 ALA B N 1
ATOM 7299 C CA . ALA B 1 465 ? 9.062 -18.5 -12.273 1 96.81 465 ALA B CA 1
ATOM 7300 C C . ALA B 1 465 ? 9.922 -17.703 -13.258 1 96.81 465 ALA B C 1
ATOM 7302 O O . ALA B 1 465 ? 10.805 -16.938 -12.844 1 96.81 465 ALA B O 1
ATOM 7303 N N . ALA B 1 466 ? 9.641 -17.906 -14.547 1 97.5 466 ALA B N 1
ATOM 7304 C CA . ALA B 1 466 ? 10.398 -17.203 -15.578 1 97.5 466 ALA B CA 1
ATOM 7305 C C . ALA B 1 466 ? 10.227 -15.695 -15.445 1 97.5 466 ALA B C 1
ATOM 7307 O O . ALA B 1 466 ? 11.18 -14.938 -15.625 1 97.5 466 ALA B O 1
ATOM 7308 N N . ARG B 1 467 ? 9.062 -15.266 -15.156 1 98.31 467 ARG B N 1
ATOM 7309 C CA . ARG B 1 467 ? 8.789 -13.836 -15.016 1 98.31 467 ARG B CA 1
ATOM 7310 C C . ARG B 1 467 ? 9.531 -13.25 -13.82 1 98.31 467 ARG B C 1
ATOM 7312 O O . ARG B 1 467 ? 10.133 -12.18 -13.922 1 98.31 467 ARG B O 1
ATOM 7319 N N . VAL B 1 468 ? 9.57 -13.953 -12.711 1 98.62 468 VAL B N 1
ATOM 7320 C CA . VAL B 1 468 ? 10.242 -13.492 -11.5 1 98.62 468 VAL B CA 1
ATOM 7321 C C . VAL B 1 468 ? 11.758 -13.484 -11.711 1 98.62 468 VAL B C 1
ATOM 7323 O O . VAL B 1 468 ? 12.461 -12.609 -11.203 1 98.62 468 VAL B O 1
ATOM 7326 N N . TYR B 1 469 ? 12.258 -14.43 -12.508 1 98.75 469 TYR B N 1
ATOM 7327 C CA . TYR B 1 469 ? 13.688 -14.656 -12.719 1 98.75 469 TYR B CA 1
ATOM 7328 C C . TYR B 1 469 ? 14.242 -13.688 -13.75 1 98.75 469 TYR B C 1
ATOM 7330 O O . TYR B 1 469 ? 15.445 -13.414 -13.773 1 98.75 469 TYR B O 1
ATOM 7338 N N . ASP B 1 470 ? 13.398 -13.109 -14.555 1 98.81 470 ASP B N 1
ATOM 7339 C CA . ASP B 1 470 ? 13.766 -12.367 -15.758 1 98.81 470 ASP B CA 1
ATOM 7340 C C . ASP B 1 470 ? 14.633 -11.164 -15.414 1 98.81 470 ASP B C 1
ATOM 7342 O O . ASP B 1 470 ? 15.656 -10.922 -16.062 1 98.81 470 ASP B O 1
ATOM 7346 N N . PRO B 1 471 ? 14.32 -10.359 -14.383 1 98.75 471 PRO B N 1
ATOM 7347 C CA . PRO B 1 471 ? 15.156 -9.195 -14.109 1 98.75 471 PRO B CA 1
ATOM 7348 C C . PRO B 1 471 ? 16.578 -9.57 -13.695 1 98.75 471 PRO B C 1
ATOM 7350 O O . PRO B 1 471 ? 17.516 -8.789 -13.906 1 98.75 471 PRO B O 1
ATOM 7353 N N . ILE B 1 472 ? 16.797 -10.719 -13.133 1 98.81 472 ILE B N 1
ATOM 7354 C CA . ILE B 1 472 ? 18.125 -11.195 -12.766 1 98.81 472 ILE B CA 1
ATOM 7355 C C . ILE B 1 472 ? 18.922 -11.531 -14.023 1 98.81 472 ILE B C 1
ATOM 7357 O O . ILE B 1 472 ? 20.078 -11.102 -14.18 1 98.81 472 ILE B O 1
ATOM 7361 N N . VAL B 1 473 ? 18.266 -12.289 -14.938 1 98.69 473 VAL B N 1
ATOM 7362 C CA . VAL B 1 473 ? 18.906 -12.672 -16.188 1 98.69 473 VAL B CA 1
ATOM 7363 C C . VAL B 1 473 ? 19.328 -11.414 -16.969 1 98.69 473 VAL B C 1
ATOM 7365 O O . VAL B 1 473 ? 20.469 -11.297 -17.391 1 98.69 473 VAL B O 1
ATOM 7368 N N . ARG B 1 474 ? 18.406 -10.516 -17.094 1 98.44 474 ARG B N 1
ATOM 7369 C CA . ARG B 1 474 ? 18.672 -9.297 -17.844 1 98.44 474 ARG B CA 1
ATOM 7370 C C . ARG B 1 474 ? 19.734 -8.445 -17.156 1 98.44 474 ARG B C 1
ATOM 7372 O O . ARG B 1 474 ? 20.562 -7.82 -17.828 1 98.44 474 ARG B O 1
ATOM 7379 N N . GLY B 1 475 ? 19.672 -8.406 -15.812 1 98.44 475 GLY B N 1
ATOM 7380 C CA . GLY B 1 475 ? 20.703 -7.695 -15.078 1 98.44 475 GLY B CA 1
ATOM 7381 C C . GLY B 1 475 ? 22.094 -8.266 -15.312 1 98.44 475 GLY B C 1
ATOM 7382 O O . GLY B 1 475 ? 23.062 -7.512 -15.508 1 98.44 475 GLY B O 1
ATOM 7383 N N . GLU B 1 476 ? 22.234 -9.562 -15.297 1 98.12 476 GLU B N 1
ATOM 7384 C CA . GLU B 1 476 ? 23.516 -10.227 -15.531 1 98.12 476 GLU B CA 1
ATOM 7385 C C . GLU B 1 476 ? 24 -10 -16.969 1 98.12 476 GLU B C 1
ATOM 7387 O O . GLU B 1 476 ? 25.203 -10.055 -17.234 1 98.12 476 GLU B O 1
ATOM 7392 N N . GLU B 1 477 ? 23.047 -9.711 -17.844 1 97.12 477 GLU B N 1
ATOM 7393 C CA . GLU B 1 477 ? 23.406 -9.406 -19.219 1 97.12 477 GLU B CA 1
ATOM 7394 C C . GLU B 1 477 ? 23.703 -7.922 -19.406 1 97.12 477 GLU B C 1
ATOM 7396 O O . GLU B 1 477 ? 24.047 -7.484 -20.5 1 97.12 477 GLU B O 1
ATOM 7401 N N . GLY B 1 478 ? 23.453 -7.145 -18.391 1 97.25 478 GLY B N 1
ATOM 7402 C CA . GLY B 1 478 ? 23.922 -5.766 -18.422 1 97.25 478 GLY B CA 1
ATOM 7403 C C . GLY B 1 478 ? 22.781 -4.762 -18.484 1 97.25 478 GLY B C 1
ATOM 7404 O O . GLY B 1 478 ? 23.016 -3.555 -18.562 1 97.25 478 GLY B O 1
ATOM 7405 N N . GLU B 1 479 ? 21.516 -5.219 -18.438 1 97.88 479 GLU B N 1
ATOM 7406 C CA . GLU B 1 479 ? 20.375 -4.309 -18.453 1 97.88 479 GLU B CA 1
ATOM 7407 C C . GLU B 1 479 ? 19.969 -3.908 -17.047 1 97.88 479 GLU B C 1
ATOM 7409 O O . GLU B 1 479 ? 19.797 -4.766 -16.172 1 97.88 479 GLU B O 1
ATOM 7414 N N . ASP B 1 480 ? 19.812 -2.648 -16.781 1 98.25 480 ASP B N 1
ATOM 7415 C CA . ASP B 1 480 ? 19.453 -2.139 -15.469 1 98.25 480 ASP B CA 1
ATOM 7416 C C . ASP B 1 480 ? 17.953 -1.942 -15.344 1 98.25 480 ASP B C 1
ATOM 7418 O O . ASP B 1 480 ? 17.422 -0.912 -15.766 1 98.25 480 ASP B O 1
ATOM 7422 N N . LEU B 1 481 ? 17.234 -2.918 -14.82 1 98.62 481 LEU B N 1
ATOM 7423 C CA . LEU B 1 481 ? 15.812 -2.793 -14.477 1 98.62 481 LEU B CA 1
ATOM 7424 C C . LEU B 1 481 ? 15.641 -2.533 -12.984 1 98.62 481 LEU B C 1
ATOM 7426 O O . LEU B 1 481 ? 16.016 -3.369 -12.156 1 98.62 481 LEU B O 1
ATOM 7430 N N . TYR B 1 482 ? 15.156 -1.394 -12.602 1 98.38 482 TYR B N 1
ATOM 7431 C CA . TYR B 1 482 ? 14.945 -1.056 -11.203 1 98.38 482 TYR B CA 1
ATOM 7432 C C . TYR B 1 482 ? 13.82 -0.033 -11.047 1 98.38 482 TYR B C 1
ATOM 7434 O O . TYR B 1 482 ? 13.516 0.703 -11.984 1 98.38 482 TYR B O 1
ATOM 7442 N N . GLY B 1 483 ? 13.195 -0.011 -9.875 1 97.19 483 GLY B N 1
ATOM 7443 C CA . GLY B 1 483 ? 12.172 0.972 -9.57 1 97.19 483 GLY B CA 1
ATOM 7444 C C . GLY B 1 483 ? 10.961 0.876 -10.477 1 97.19 483 GLY B C 1
ATOM 7445 O O . GLY B 1 483 ? 10.312 1.883 -10.758 1 97.19 483 GLY B O 1
ATOM 7446 N N . CYS B 1 484 ? 10.664 -0.322 -10.961 1 97.5 484 CYS B N 1
ATOM 7447 C CA . CYS B 1 484 ? 9.57 -0.464 -11.922 1 97.5 484 CYS B CA 1
ATOM 7448 C C . CYS B 1 484 ? 8.75 -1.717 -11.625 1 97.5 484 CYS B C 1
ATOM 7450 O O . CYS B 1 484 ? 9.164 -2.566 -10.836 1 97.5 484 CYS B O 1
ATOM 7452 N N . PHE B 1 485 ? 7.582 -1.769 -12.18 1 97.94 485 PHE B N 1
ATOM 7453 C CA . PHE B 1 485 ? 6.695 -2.926 -12.188 1 97.94 485 PHE B CA 1
ATOM 7454 C C . PHE B 1 485 ? 6.77 -3.656 -13.523 1 97.94 485 PHE B C 1
ATOM 7456 O O . PHE B 1 485 ? 6.52 -3.064 -14.578 1 97.94 485 PHE B O 1
ATOM 7463 N N . LEU B 1 486 ? 7.141 -4.926 -13.469 1 98.69 486 LEU B N 1
ATOM 7464 C CA . LEU B 1 486 ? 7.277 -5.703 -14.695 1 98.69 486 LEU B CA 1
ATOM 7465 C C . LEU B 1 486 ? 6.059 -6.59 -14.914 1 98.69 486 LEU B C 1
ATOM 7467 O O . LEU B 1 486 ? 5.699 -7.387 -14.039 1 98.69 486 LEU B O 1
ATOM 7471 N N . LYS B 1 487 ? 5.398 -6.41 -15.984 1 97.62 487 LYS B N 1
ATOM 7472 C CA . LYS B 1 487 ? 4.316 -7.254 -16.484 1 97.62 487 LYS B CA 1
ATOM 7473 C C . LYS B 1 487 ? 4.645 -7.812 -17.859 1 97.62 487 LYS B C 1
ATOM 7475 O O . LYS B 1 487 ? 5.012 -7.062 -18.766 1 97.62 487 LYS B O 1
ATOM 7480 N N . ASP B 1 488 ? 4.555 -9.109 -17.984 1 97.81 488 ASP B N 1
ATOM 7481 C CA . ASP B 1 488 ? 4.855 -9.781 -19.234 1 97.81 488 ASP B CA 1
ATOM 7482 C C . ASP B 1 488 ? 6.227 -9.367 -19.766 1 97.81 488 ASP B C 1
ATOM 7484 O O . ASP B 1 488 ? 6.363 -9.008 -20.938 1 97.81 488 ASP B O 1
ATOM 7488 N N . TYR B 1 489 ? 7.164 -9.25 -18.875 1 98.12 489 TYR B N 1
ATOM 7489 C CA . TYR B 1 489 ? 8.594 -9.086 -19.125 1 98.12 489 TYR B CA 1
ATOM 7490 C C . TYR B 1 489 ? 8.906 -7.652 -19.531 1 98.12 489 TYR B C 1
ATOM 7492 O O . TYR B 1 489 ? 9.992 -7.371 -20.047 1 98.12 489 TYR B O 1
ATOM 7500 N N . ALA B 1 490 ? 7.969 -6.699 -19.328 1 98.19 490 ALA B N 1
ATOM 7501 C CA . ALA B 1 490 ? 8.195 -5.297 -19.672 1 98.19 490 ALA B CA 1
ATOM 7502 C C . ALA B 1 490 ? 7.707 -4.375 -18.562 1 98.19 490 ALA B C 1
ATOM 7504 O O . ALA B 1 490 ? 6.762 -4.703 -17.844 1 98.19 490 ALA B O 1
ATOM 7505 N N . PRO B 1 491 ? 8.414 -3.197 -18.422 1 97.44 491 PRO B N 1
ATOM 7506 C CA . PRO B 1 491 ? 7.875 -2.223 -17.469 1 97.44 491 PRO B CA 1
ATOM 7507 C C . PRO B 1 491 ? 6.438 -1.821 -17.781 1 97.44 491 PRO B C 1
ATOM 7509 O O . PRO B 1 491 ? 6.09 -1.621 -18.938 1 97.44 491 PRO B O 1
ATOM 7512 N N . ALA B 1 492 ? 5.625 -1.836 -16.766 1 96.06 492 ALA B N 1
ATOM 7513 C CA . ALA B 1 492 ? 4.211 -1.482 -16.891 1 96.06 492 ALA B CA 1
ATOM 7514 C C . ALA B 1 492 ? 3.826 -0.418 -15.867 1 96.06 492 ALA B C 1
ATOM 7516 O O . ALA B 1 492 ? 4.629 -0.06 -15 1 96.06 492 ALA B O 1
ATOM 7517 N N . ASN B 1 493 ? 2.635 0.124 -16.047 1 92.75 493 ASN B N 1
ATOM 7518 C CA . ASN B 1 493 ? 2.131 1.114 -15.109 1 92.75 493 ASN B CA 1
ATOM 7519 C C . ASN B 1 493 ? 1.919 0.51 -13.719 1 92.75 493 ASN B C 1
ATOM 7521 O O . ASN B 1 493 ? 1.584 -0.67 -13.602 1 92.75 493 ASN B O 1
ATOM 7525 N N . TRP B 1 494 ? 2.051 1.404 -12.773 1 93.12 494 TRP B N 1
ATOM 7526 C CA . TRP B 1 494 ? 1.8 0.999 -11.391 1 93.12 494 TRP B CA 1
ATOM 7527 C C . TRP B 1 494 ? 0.31 0.778 -11.148 1 93.12 494 TRP B C 1
ATOM 7529 O O . TRP B 1 494 ? -0.52 1.586 -11.578 1 93.12 494 TRP B O 1
#

Sequence (988 aa):
MTVTEENQDYGPGLDPERLAVCLSVLDELDKLDVDHPDAIRVRRATAGIYRTVKQRRRQERRAAKTANDKAVTEATATGSAQRIDDETEGILPTSVTEEGRIAGILQRPRSCYVCKTRFVEVDYFYHQLCQKCAAQNRAKRDARADLTGKRALLTGGRAKIGMYIALRLLRDGAHTTITTRFPKDAIRRFKAMEDSADWMHRLEVVGIDLRDPAQAVALADQMTEAGPLDILINNATQTVRRLPSAYAALVEGENAALPAGELPAHHVIGAFNSGAVGELVGSSELPAGVRDLEAQQVADLALVAGNATIAKHLDGTAIDAGGLVPDVVESNTWVQSIEQISPVELLETQLCNYTAPFILISKLRPVMAEAAKKASSGRSYVVNVSAMEGVFSRGYKGAGHPNTNAAKAAMNMVTRTSGQEMFETDGILMTSVDTGWITDERPHFDKLRLAEAGFHAPLDLVDGAARVYDPIVRGEEGEDLYGCFLKDYAPANWMTVTEENQDYGPGLDPERLAVCLSVLDELDKLDVDHPDAIRVRRATAGIYRTVKQRRRQERRAAKTANDKAVTEATATGSAQRIDDETEGILPTSVTEEGRIAGILQRPRSCYVCKTRFVEVDYFYHQLCQKCAAQNRAKRDARADLTGKRALLTGGRAKIGMYIALRLLRDGAHTTITTRFPKDAIRRFKAMEDSADWMHRLEVVGIDLRDPAQAVALADQMTEAGPLDILINNATQTVRRLPSAYAALVEGENAALPAGELPAHHVIGAFNSGAVGELVGSSELPAGVRDLEAQQVADLALVAGNATIAKHLDGTAIDAGGLVPDVVESNTWVQSIEQISPVELLETQLCNYTAPFILISKLRPVMAEAAKKASSGRSYVVNVSAMEGVFSRGYKGAGHPNTNAAKAAMNMVTRTSGQEMFETDGILMTSVDTGWITDERPHFDKLRLAEAGFHAPLDLVDGAARVYDPIVRGEEGEDLYGCFLKDYAPANW

Organism: Streptomyces venezuelae (strain ATCC 10712 / CBS 650.69 / DSM 40230 / JCM 4526 / NBRC 13096 / PD 04745) (NCBI:txid953739)

Foldseek 3Di:
DPPPPPPPCPDDDDDPVVVVVVVVVVVVLVVDDCPPPVNVVVCVVVVVVVVVVVVVVVVVVVVVLVVQLLQLQCLALQQNLLDAFFAAPSPGPVRPDDAPDFSDFHPDWAAAPAPGDTGGTAHSHFRRHDPVLVVVLVVLLPFAAQQAPAEEEQEPLQFFLNVLLQVRCQVSHYLYEYEDQQQLLSFLQLVPDPCSVVRQASYEYEHDQLLDLVRLLVVLVVVVVVFAHFYYEQDWADQWDFAPLQCLLSVVQSPDDHDDDDTHHYDYPDHDLPDPRVVPHDDDDHDPQCVPDHSSRLSVLLNDGNQQRLVNLVVQRHAHVVSTGARQDQDIQQQDAPVPQDPSNLSSRQSRQAVSLVSNCVSNLVSNLVVLCVDPLSAGEYEREAACLCADPDPDDHRGRVSNSVSRVNNLVVQQPCWVVSCVPRRYAYEYEHLAFRGDPGHDVVSSVVSVVSDGGRDHSSSSSSRRCLCVSVSSVNDRHGSAYDDSSDGDHD/DPPPPPPPCPDDDDDPVVVVVVVVVVVVLVVDDCPPPVNVVVCVVVVVVVVVVVVVVVVVVVVVLVVQLLQLQCLALQQNLLDAFFAAPSPGPVNPDDAPDFSDFHPDWAAAPAPGDTGGTAHSHFRRHDPVLVVVLVVLLPFAAQQAPAEEEQEPLQFFLNVLLQVRCQVSHYLYEYEDQQQLLSFLQLVPDPCSVVRQASYEYEHDQLLDLVLLLVVLVVVVVVFAHFEYEQDWADQWDFAPLQCLLRVVQSPDDHDDDDTHHYDYPDHDLPDPRVVPHDDDDHDPQCVPDHSSRLSVLLNDGNQQRLVNLVVQRHAHVVSTTARQDQFIQQQDAPVPQDPSNLSSRQSSQAVSLVSNCVSNLVSNLVVLCVDPLSAGEYEREAACLCADPDPDDHRGRVSNSVSRVNNLVVQQPCWVVSCVPRRYAYEYEHLAFRGDPGHDVVSSVVSVVSDGGRDHSSSSSSRRCLCVSVSSVNDRHGSAYDDSSDGDHD

Secondary structure (DSSP, 8-state):
-----------S---HHHHHHHHHHHHHHTTS-TT-HHHHHHHHHHHHHHHHHHHHHHHHHHHHHHHHHHHHHHTSSTT-TT--SS-SS------SSPTTSEEEEEEEEEE-TTT--EEEEEESS-TTS-HHHHHHHHHHHT-----TT-EEEEET-SSHHHHHHHHHHHHTT-EEEEEES-HHHHHHHHHTSTTHHHHGGGEEEEE--TTSHHHHHHHHHHHHHH----EEEE----SS---GGGGHHHHHHTTSPPPSS---EEEES--TT-GGGGGGS--PPPPGGGTT--HHHHHHHHTSTTTT-HHHHHHT----TTSPPP---S--GGG--GGGS-HHHHHHHHIIIIIHHHHHHHHHHHHHHHHHHHSTTS-EEEEEEE-GGG-S--S---SS-HHHHHHHHHHHHHHHHHHHHHHHHH-EEEEEEE--S----S-HHHHHHHHHTT---SS-HHHHHHHHHHHHHHHHTT----SEEEETTEEE--/-----------S---HHHHHHHHHHHHHHTTS-TT-HHHHHHHHHHHHHHHHHHHHHHHHHHHHHHHHHHHHHHTSSTT-TT--SS-SS------SSPTTSEEEEEEEEEE-TTT--EEEEEESS-TTS-HHHHHHHHHHHT-----TT-EEEEET-SSHHHHHHHHHHHHTT-EEEEEES-HHHHHHHHHTSTTHHHHGGGEEEEE--TTSHHHHHHHHHHHHHH----EEEE----SS---GGGGHHHHHHTTSPPPSS---EEEES--TT-GGGGGGS---PPPGGGTT--HHHHHHHHTSTTSS-HHHHHHT----TTSPPP---S--GGG--GGGS-HHHHHHHHIIIIIHHHHHHHHHHHHHHHHHHHSTTS-EEEEEEE-GGG-S--S---SS-HHHHHHHHHHHHHHHHHHHHHHHHH-EEEEEEE--S----S-HHHHHHHHHTT---SS-HHHHHHHHHHHHHHHHTT----SEEEETTEEE--

pLDDT: mean 89.35, std 13.06, range [28.66, 98.94]

Radius of gyration: 36.78 Å; Cα contacts (8 Å, |Δi|>4): 1999; chains: 2; bounding box: 109×115×95 Å

Nearest PDB structures (foldseek):
  7lgb-assembly1_A-2  TM=7.535E-01  e=1.760E-09  Mycobacterium tuberculosis
  7ulh-assembly1_C  TM=7.653E-01  e=1.254E-08  Mycobacterium avium 104
  6ow4-assembly3_G-2  TM=7.812E-01  e=1.328E-08  Bifidobacterium adolescentis L2-32
  6ow4-assembly2_H-3  TM=7.263E-01  e=2.656E-08  Bifidobacterium adolescentis L2-32
  6ow4-assembly1_E  TM=7.257E-01  e=3.347E-08  Bifidobacterium adolescentis L2-32

Solvent-accessible surface area (backbone atoms only — not comparable to full-atom values): 50186 Å² total; per-residue (Å²): 134,79,80,72,75,76,78,71,80,83,64,85,69,74,59,64,70,60,50,49,53,53,53,50,50,58,57,53,44,74,71,42,56,81,80,36,68,68,41,44,53,50,49,53,55,49,48,51,50,51,51,48,51,51,49,48,51,51,50,49,51,50,50,51,41,52,52,48,35,49,52,32,28,39,28,8,36,40,31,20,84,55,55,37,68,43,44,25,64,71,62,56,47,84,38,87,34,55,88,94,33,68,35,35,70,42,76,62,71,43,59,16,71,82,83,52,50,74,38,36,59,27,32,22,47,31,51,38,32,33,60,70,56,44,52,53,52,54,54,46,58,69,60,75,52,89,30,67,86,33,33,34,42,30,36,34,26,56,36,51,38,28,26,47,39,46,49,50,43,35,76,29,39,18,35,35,37,27,27,26,48,52,40,58,52,30,50,54,44,51,62,67,40,92,65,26,85,80,37,36,92,37,34,32,38,32,14,32,38,47,64,36,63,68,52,35,50,50,50,30,51,52,50,48,73,76,35,58,33,30,32,38,34,40,54,42,65,50,72,60,85,72,54,54,40,20,42,34,61,50,60,56,27,59,74,50,83,77,79,84,75,92,72,50,54,67,52,71,83,32,36,69,60,44,70,97,63,20,83,71,60,67,92,48,78,59,58,82,59,52,64,81,59,49,47,65,52,44,40,53,44,12,60,37,65,64,31,41,21,71,71,31,53,74,68,49,54,22,29,31,21,75,39,32,37,78,59,88,36,88,68,46,40,52,72,26,39,58,63,68,56,49,69,66,57,45,50,45,25,36,24,28,40,28,50,28,47,49,48,37,55,19,64,34,42,67,30,22,30,51,22,2,70,70,34,93,77,42,44,13,39,36,36,37,59,43,41,74,60,28,37,68,83,49,92,80,64,66,37,35,29,32,57,42,23,11,22,29,19,17,43,47,36,37,24,48,24,37,11,56,55,37,31,76,74,35,29,30,30,20,31,26,25,29,42,67,60,35,66,71,73,55,28,40,61,58,42,52,51,40,44,74,72,66,54,57,44,60,39,42,32,55,51,23,20,28,45,59,45,41,64,55,36,41,36,73,72,68,44,89,65,47,34,41,35,29,47,91,86,34,81,45,83,81,134,77,80,72,75,75,77,73,79,81,64,84,70,74,60,65,70,59,49,50,54,54,52,52,50,58,55,51,44,75,72,43,55,81,80,35,69,68,40,44,53,50,50,55,56,47,48,51,52,51,51,48,50,51,50,47,50,51,50,50,52,52,49,50,41,52,50,48,34,48,54,33,28,39,31,7,32,39,30,20,84,57,55,37,68,45,43,27,64,66,58,56,47,86,37,88,37,56,88,93,34,68,36,35,70,40,76,62,71,44,60,15,69,83,81,52,50,73,36,35,60,26,32,23,49,31,52,40,31,32,61,69,56,42,53,53,53,55,54,45,58,68,60,73,50,90,28,66,87,34,33,34,42,30,35,35,26,58,35,50,38,27,26,47,39,46,51,50,43,35,76,29,39,19,35,37,36,28,26,25,48,52,40,58,52,29,51,54,44,51,62,66,39,91,66,27,84,79,38,36,91,37,34,32,40,33,13,33,37,48,64,36,62,69,53,36,51,50,51,29,51,52,50,48,74,76,36,58,33,30,33,38,34,42,54,42,65,50,73,60,85,73,54,53,40,21,44,32,62,51,60,56,26,59,73,49,83,77,80,85,77,91,69,50,54,66,52,70,82,30,35,70,59,44,70,97,62,19,83,72,60,66,91,48,78,57,59,81,58,52,65,81,59,49,47,65,52,43,40,52,44,12,62,37,64,66,31,41,22,71,69,31,53,74,69,50,54,22,28,31,21,74,38,32,36,78,59,88,36,87,67,44,40,52,70,26,39,58,63,68,56,49,69,65,57,46,49,43,26,36,24,28,41,27,48,28,48,50,47,36,54,19,64,33,43,66,30,22,31,50,22,2,70,69,34,91,77,42,45,14,38,36,35,37,59,44,40,73,63,30,38,70,83,49,95,79,63,65,38,35,29,32,58,42,22,12,22,29,18,17,43,46,36,36,25,49,23,37,11,55,54,37,31,76,75,35,29,30,30,21,30,26,26,28,42,66,59,34,65,70,74,54,27,39,60,60,42,51,53,41,42,72,72,65,55,54,43,59,39,39,30,54,50,22,19,27,45,60,46,41,63,55,37,41,35,72,73,69,46,89,63,48,35,41,34,30,46,89,87,33,82,45,82,81